Protein AF-0000000069043745 (afdb_homodimer)

Radius of gyration: 32.38 Å; Cα contacts (8 Å, |Δi|>4): 1706; chains: 2; bounding box: 102×101×86 Å

Sequence (880 aa):
MIKKFSSINFLLKVTKKYSTSKLYIPYNQTSNTYVVIEPYVDLDNCLKNRNTLKDNITLRGLNIDIDKICDSWSSFISVREEIVCLNVEKQKLAEQFKKIKKDNINEINMLKETRSKVMTRLKSLRDDISALETEVVIPSLSIPNSLHPECPLSESKILFQHYGKTKIDNTECVDHLKIGSALEYLDFINPVIVYIKDKASLCEQAIMAYFNESLEKSDFIPFCNSDLIKSVIIEGCGAEFDNADQTFILSEKNLHLVGGASLQSFCAFLAKTSVGGNKLPLKFYSTGRLYKPFIKNIGLFSAVQTNAVEVFIGTTDEQKSRDQFDEMLVTYRRLYESIGLDYRVVYSPVSKLENWESLRAQVELYSVGCRDYVAVASLSLSGDFISKRLRIYWSGKDKHNFLNIVSGKMVDTNVLLGCLLEQNVNEFTVPDCLKNYMIVMIKKFSSINFLLKVTKKYSTSKLYIPYNQTSNTYVVIEPYVDLDNCLKNRNTLKDNITLRGLNIDIDKICDSWSSFISVREEIVCLNVEKQKLAEQFKKIKKDNINEINMLKETRSKVMTRLKSLRDDISALETEVVIPSLSIPNSLHPECPLSESKILFQHYGKTKIDNTECVDHLKIGSALEYLDFINPVIVYIKDKASLCEQAIMAYFNESLEKSDFIPFCNSDLIKSVIIEGCGAEFDNADQTFILSEKNLHLVGGASLQSFCAFLAKTSVGGNKLPLKFYSTGRLYKPFIKNIGLFSAVQTNAVEVFIGTTDEQKSRDQFDEMLVTYRRLYESIGLDYRVVYSPVSKLENWESLRAQVELYSVGCRDYVAVASLSLSGDFISKRLRIYWSGKDKHNFLNIVSGKMVDTNVLLGCLLEQNVNEFTVPDCLKNYMIV

Secondary structure (DSSP, 8-state):
---------------------SS---TT---SS---------HHHHTTTHHHHHHHHHHHT----HHHHHHHHHHHHHHHHHHHHHHHHHHHHHHHHHHS-TT-HHHHHHHHHHHHHHHHHHHHHHHHHHHHIIIIIHHHTTPPPPPPTTS-SSS-EEEEEE---S--B-TT---HHHHHHHTTSEEEEETTEEEEEHHHHHHHHHHHHHHHHHHHHTTPEEEE--SEEEHHHHHHTT--TT-TTTSEEBSSSSEEE--SSSHHHHHHHHTT-EEEGGGPSEEEEEEEEEE-S--SS-SGGG-SEEEEEEEEEEESSHHHHHHHHHHHHHHHHHHHHHHT--EEEEEPPGGG--TT-SEEEEEEEEETTTTEEEEEEEEEEEETHHHHHHT-EEE-SSS-EEPEEEEEEEEEHHHHHHHHHTTBSS--PPPHHHHTTS--/---------------------SS---TT---SS---------HHHHTTTHHHHHHHHHHHT----HHHHHHHHHHHHHHHHHHHHHHHHHHHHHHHHHHS-TT-HHHHHHHHHHHHHHHHHHHHHHHHHHHHIIIIIHHHTTPPPPPPTTS-SSS-EEEEEE---S--B-TT---HHHHHHHTTSEEEEETTEEEEEHHHHHHHHHHHHHHHHHHHHTTPEEEE--SEEEHHHHHHTT--TT-TTTSEEBSSSSEEE--SSSHHHHHHHHTT-EEEGGGPSEEEEEEEEEE----SS-SGGG-SEEEEEEEEEEESSHHHHHHHHHHHHHHHHHHHHHHT--EEEEEPPGGG--TT-SEEEEEEEEETTTTEEEEEEEEEEEETHHHHHHT-EEE-SSS-EEPEEEEEEEEEHHHHHHHHHTTBSS--PPPHHHHTTS--

Organism: Acyrthosiphon pisum (NCBI:txid7029)

Structure (mmCIF, N/CA/C/O backbone):
data_AF-0000000069043745-model_v1
#
loop_
_entity.id
_entity.type
_entity.pdbx_description
1 polymer 'Aminoacyl-tRNA synthetase class II (G/ P/ S/T) domain-containing protein'
#
loop_
_atom_site.group_PDB
_atom_site.id
_atom_site.type_symbol
_atom_site.label_atom_id
_atom_site.label_alt_id
_atom_site.label_comp_id
_atom_site.label_asym_id
_atom_site.label_entity_id
_atom_site.label_seq_id
_atom_site.pdbx_PDB_ins_code
_atom_site.Cartn_x
_atom_site.Cartn_y
_atom_site.Cartn_z
_atom_site.occupancy
_atom_site.B_iso_or_equiv
_atom_site.auth_seq_id
_atom_site.auth_comp_id
_atom_site.auth_asym_id
_atom_site.auth_atom_id
_atom_site.pdbx_PDB_model_num
ATOM 1 N N . MET A 1 1 ? 51.062 26.812 -7.293 1 23.31 1 MET A N 1
ATOM 2 C CA . MET A 1 1 ? 50.438 25.5 -7.438 1 23.31 1 MET A CA 1
ATOM 3 C C . MET A 1 1 ? 48.969 25.531 -7.02 1 23.31 1 MET A C 1
ATOM 5 O O . MET A 1 1 ? 48.656 25.484 -5.828 1 23.31 1 MET A O 1
ATOM 9 N N . ILE A 1 2 ? 48.031 26.266 -7.676 1 21.2 2 ILE A N 1
ATOM 10 C CA . ILE A 1 2 ? 46.688 26.797 -7.578 1 21.2 2 ILE A CA 1
ATOM 11 C C . ILE A 1 2 ? 45.656 25.672 -7.77 1 21.2 2 ILE A C 1
ATOM 13 O O . ILE A 1 2 ? 45.562 25.094 -8.852 1 21.2 2 ILE A O 1
ATOM 17 N N . LYS A 1 3 ? 45.469 24.781 -6.75 1 26.91 3 LYS A N 1
ATOM 18 C CA . LYS A 1 3 ? 44.625 23.594 -6.707 1 26.91 3 LYS A CA 1
ATOM 19 C C . LYS A 1 3 ? 43.25 23.859 -7.312 1 26.91 3 LYS A C 1
ATOM 21 O O . LYS A 1 3 ? 42.656 24.906 -7.07 1 26.91 3 LYS A O 1
ATOM 26 N N . LYS A 1 4 ? 42.844 23.062 -8.367 1 28.44 4 LYS A N 1
ATOM 27 C CA . LYS A 1 4 ? 41.688 23 -9.234 1 28.44 4 LYS A CA 1
ATOM 28 C C . LYS A 1 4 ? 40.375 23.047 -8.43 1 28.44 4 LYS A C 1
ATOM 30 O O . LYS A 1 4 ? 40.156 22.203 -7.562 1 28.44 4 LYS A O 1
ATOM 35 N N . PHE A 1 5 ? 39.844 24.172 -8.094 1 26.2 5 PHE A N 1
ATOM 36 C CA . PHE A 1 5 ? 38.531 24.453 -7.562 1 26.2 5 PHE A CA 1
ATOM 37 C C . PHE A 1 5 ? 37.469 23.609 -8.266 1 26.2 5 PHE A C 1
ATOM 39 O O . PHE A 1 5 ? 37.188 23.828 -9.445 1 26.2 5 PHE A O 1
ATOM 46 N N . SER A 1 6 ? 37.5 22.281 -8 1 29.16 6 SER A N 1
ATOM 47 C CA . SER A 1 6 ? 36.594 21.312 -8.594 1 29.16 6 SER A CA 1
ATOM 48 C C . SER A 1 6 ? 35.156 21.828 -8.602 1 29.16 6 SER A C 1
ATOM 50 O O . SER A 1 6 ? 34.688 22.359 -7.602 1 29.16 6 SER A O 1
ATOM 52 N N . SER A 1 7 ? 34.625 22.297 -9.688 1 28.89 7 SER A N 1
ATOM 53 C CA . SER A 1 7 ? 33.312 22.75 -10.172 1 28.89 7 SER A CA 1
ATOM 54 C C . SER A 1 7 ? 32.219 21.828 -9.688 1 28.89 7 SER A C 1
ATOM 56 O O . SER A 1 7 ? 32.156 20.641 -10.039 1 28.89 7 SER A O 1
ATOM 58 N N . ILE A 1 8 ? 31.781 21.875 -8.469 1 30.72 8 ILE A N 1
ATOM 59 C CA . ILE A 1 8 ? 30.594 21.281 -7.871 1 30.72 8 ILE A CA 1
ATOM 60 C C . ILE A 1 8 ? 29.391 21.453 -8.805 1 30.72 8 ILE A C 1
ATOM 62 O O . ILE A 1 8 ? 28.938 22.578 -9.023 1 30.72 8 ILE A O 1
ATOM 66 N N . ASN A 1 9 ? 29.391 20.859 -10 1 29.14 9 ASN A N 1
ATOM 67 C CA . ASN A 1 9 ? 28.203 20.781 -10.859 1 29.14 9 ASN A CA 1
ATOM 68 C C . ASN A 1 9 ? 26.953 20.438 -10.055 1 29.14 9 ASN A C 1
ATOM 70 O O . ASN A 1 9 ? 26.812 19.297 -9.586 1 29.14 9 ASN A O 1
ATOM 74 N N . PHE A 1 10 ? 26.531 21.344 -9.25 1 31.17 10 PHE A N 1
ATOM 75 C CA . PHE A 1 10 ? 25.266 21.359 -8.516 1 31.17 10 PHE A CA 1
ATOM 76 C C . PHE A 1 10 ? 24.109 20.984 -9.43 1 31.17 10 PHE A C 1
ATOM 78 O O . PHE A 1 10 ? 23.781 21.719 -10.367 1 31.17 10 PHE A O 1
ATOM 85 N N . LEU A 1 11 ? 23.891 19.844 -9.828 1 32.78 11 LEU A N 1
ATOM 86 C CA . LEU A 1 11 ? 22.672 19.406 -10.5 1 32.78 11 LEU A CA 1
ATOM 87 C C . LEU A 1 11 ? 21.453 20.078 -9.891 1 32.78 11 LEU A C 1
ATOM 89 O O . LEU A 1 11 ? 21.109 19.812 -8.727 1 32.78 11 LEU A O 1
ATOM 93 N N . LEU A 1 12 ? 21.203 21.266 -10.25 1 29.55 12 LEU A N 1
ATOM 94 C CA . LEU A 1 12 ? 19.984 21.984 -9.914 1 29.55 12 LEU A CA 1
ATOM 95 C C . LEU A 1 12 ? 18.75 21.094 -10.117 1 29.55 12 LEU A C 1
ATOM 97 O O . LEU A 1 12 ? 18.625 20.438 -11.156 1 29.55 12 LEU A O 1
ATOM 101 N N . LYS A 1 13 ? 18.281 20.734 -9.117 1 40.53 13 LYS A N 1
ATOM 102 C CA . LYS A 1 13 ? 16.953 20.109 -9.195 1 40.53 13 LYS A CA 1
ATOM 103 C C . LYS A 1 13 ? 16.031 20.906 -10.117 1 40.53 13 LYS A C 1
ATOM 105 O O . LYS A 1 13 ? 15.859 22.109 -9.938 1 40.53 13 LYS A O 1
ATOM 110 N N . VAL A 1 14 ? 15.945 20.562 -11.414 1 34.81 14 VAL A N 1
ATOM 111 C CA . VAL A 1 14 ? 15.016 21.188 -12.352 1 34.81 14 VAL A CA 1
ATOM 112 C C . VAL A 1 14 ? 13.664 21.406 -11.664 1 34.81 14 VAL A C 1
ATOM 114 O O . VAL A 1 14 ? 12.992 20.453 -11.273 1 34.81 14 VAL A O 1
ATOM 117 N N . THR A 1 15 ? 13.539 22.5 -10.984 1 38.03 15 THR A N 1
ATOM 118 C CA . THR A 1 15 ? 12.234 22.906 -10.477 1 38.03 15 THR A CA 1
ATOM 119 C C . THR A 1 15 ? 11.273 23.188 -11.633 1 38.03 15 THR A C 1
ATOM 121 O O . THR A 1 15 ? 11.555 24.047 -12.484 1 38.03 15 THR A O 1
ATOM 124 N N . LYS A 1 16 ? 10.516 22.375 -12.094 1 40.97 16 LYS A N 1
ATOM 125 C CA . LYS A 1 16 ? 9.477 22.656 -13.086 1 40.97 16 LYS A CA 1
ATOM 126 C C . LYS A 1 16 ? 8.656 23.875 -12.688 1 40.97 16 LYS A C 1
ATOM 128 O O . LYS A 1 16 ? 8.438 24.125 -11.5 1 40.97 16 LYS A O 1
ATOM 133 N N . LYS A 1 17 ? 8.414 24.797 -13.578 1 43.44 17 LYS A N 1
ATOM 134 C CA . LYS A 1 17 ? 7.586 26 -13.609 1 43.44 17 LYS A CA 1
ATOM 135 C C . LYS A 1 17 ? 6.195 25.734 -13.047 1 43.44 17 LYS A C 1
ATOM 137 O O . LYS A 1 17 ? 5.473 24.875 -13.555 1 43.44 17 LYS A O 1
ATOM 142 N N . TYR A 1 18 ? 5.914 26 -11.844 1 49.59 18 TYR A N 1
ATOM 143 C CA . TYR A 1 18 ? 4.652 25.766 -11.148 1 49.59 18 TYR A CA 1
ATOM 144 C C . TYR A 1 18 ? 3.523 26.578 -11.781 1 49.59 18 TYR A C 1
ATOM 146 O O . TYR A 1 18 ? 3.354 27.766 -11.492 1 49.59 18 TYR A O 1
ATOM 154 N N . SER A 1 19 ? 3.256 26.438 -13.047 1 51.41 19 SER A N 1
ATOM 155 C CA . SER A 1 19 ? 2.133 27.203 -13.578 1 51.41 19 SER A CA 1
ATOM 156 C C . SER A 1 19 ? 0.818 26.781 -12.93 1 51.41 19 SER A C 1
ATOM 158 O O . SER A 1 19 ? -0.173 27.516 -12.992 1 51.41 19 SER A O 1
ATOM 160 N N . THR A 1 20 ? 0.77 25.672 -12.32 1 58.19 20 THR A N 1
ATOM 161 C CA . THR A 1 20 ? -0.515 25.281 -11.758 1 58.19 20 THR A CA 1
ATOM 162 C C . THR A 1 20 ? -0.349 24.797 -10.32 1 58.19 20 THR A C 1
ATOM 164 O O . THR A 1 20 ? 0.742 24.375 -9.922 1 58.19 20 THR A O 1
ATOM 167 N N . SER A 1 21 ? -1.198 25.266 -9.492 1 65.12 21 SER A N 1
ATOM 168 C CA . SER A 1 21 ? -1.223 24.844 -8.094 1 65.12 21 SER A CA 1
ATOM 169 C C . SER A 1 21 ? -2.5 24.078 -7.773 1 65.12 21 SER A C 1
ATOM 171 O O . SER A 1 21 ? -3.557 24.344 -8.344 1 65.12 21 SER A O 1
ATOM 173 N N . LYS A 1 22 ? -2.289 23 -7.078 1 63.22 22 LYS A N 1
ATOM 174 C CA . LYS A 1 22 ? -3.455 22.266 -6.59 1 63.22 22 LYS A CA 1
ATOM 175 C C . LYS A 1 22 ? -3.953 22.859 -5.27 1 63.22 22 LYS A C 1
ATOM 177 O O . LYS A 1 22 ? -5.086 22.594 -4.859 1 63.22 22 LYS A O 1
ATOM 182 N N . LEU A 1 23 ? -3.135 23.609 -4.691 1 61.06 23 LEU A N 1
ATOM 183 C CA . LEU A 1 23 ? -3.451 24.172 -3.385 1 61.06 23 LEU A CA 1
ATOM 184 C C . LEU A 1 23 ? -4.199 25.5 -3.529 1 61.06 23 LEU A C 1
ATOM 186 O O . LEU A 1 23 ? -4.918 25.906 -2.617 1 61.06 23 LEU A O 1
ATOM 190 N N . TYR A 1 24 ? -3.891 26.156 -4.594 1 58.88 24 TYR A N 1
ATOM 191 C CA . TYR A 1 24 ? -4.445 27.5 -4.777 1 58.88 24 TYR A CA 1
ATOM 192 C C . TYR A 1 24 ? -5.004 27.656 -6.184 1 58.88 24 TYR A C 1
ATOM 194 O O . TYR A 1 24 ? -4.312 27.391 -7.172 1 58.88 24 TYR A O 1
ATOM 202 N N . ILE A 1 25 ? -6.301 27.922 -6.156 1 54.59 25 ILE A N 1
ATOM 203 C CA . ILE A 1 25 ? -6.949 28.203 -7.43 1 54.59 25 ILE A CA 1
ATOM 204 C C . ILE A 1 25 ? -7.246 29.703 -7.535 1 54.59 25 ILE A C 1
ATOM 206 O O . ILE A 1 25 ? -8.008 30.25 -6.734 1 54.59 25 ILE A O 1
ATOM 210 N N . PRO A 1 26 ? -6.566 30.312 -8.461 1 54.28 26 PRO A N 1
ATOM 211 C CA . PRO A 1 26 ? -6.832 31.75 -8.633 1 54.28 26 PRO A CA 1
ATOM 212 C C . PRO A 1 26 ? -8.305 32.031 -8.898 1 54.28 26 PRO A C 1
ATOM 214 O O . PRO A 1 26 ? -9.055 31.156 -9.312 1 54.28 26 PRO A O 1
ATOM 217 N N . TYR A 1 27 ? -8.82 33.125 -8.5 1 51.44 27 TYR A N 1
ATOM 218 C CA . TYR A 1 27 ? -10.211 33.562 -8.508 1 51.44 27 TYR A CA 1
ATOM 219 C C . TYR A 1 27 ? -10.898 33.219 -9.82 1 51.44 27 TYR A C 1
ATOM 221 O O . TYR A 1 27 ? -12.031 32.719 -9.812 1 51.44 27 TYR A O 1
ATOM 229 N N . ASN A 1 28 ? -10.422 33.531 -10.977 1 51.16 28 ASN A N 1
ATOM 230 C CA . ASN A 1 28 ? -11.156 33.344 -12.219 1 51.16 28 ASN A CA 1
ATOM 231 C C . ASN A 1 28 ? -11.008 31.922 -12.758 1 51.16 28 ASN A C 1
ATOM 233 O O . ASN A 1 28 ? -11.562 31.594 -13.805 1 51.16 28 ASN A O 1
ATOM 237 N N . GLN A 1 29 ? -10.273 31.234 -12.164 1 51.34 29 GLN A N 1
ATOM 238 C CA . GLN A 1 29 ? -10.117 29.891 -12.711 1 51.34 29 GLN A CA 1
ATOM 239 C C . GLN A 1 29 ? -11.039 28.891 -12 1 51.34 29 GLN A C 1
ATOM 241 O O . GLN A 1 29 ? -11.078 28.859 -10.766 1 51.34 29 GLN A O 1
ATOM 246 N N . THR A 1 30 ? -12.336 28.844 -12.477 1 45.53 30 THR A N 1
ATOM 247 C CA . THR A 1 30 ? -13.273 27.844 -11.969 1 45.53 30 THR A CA 1
ATOM 248 C C . THR A 1 30 ? -12.711 26.438 -12.133 1 45.53 30 THR A C 1
ATOM 250 O O . THR A 1 30 ? -12.555 25.953 -13.258 1 45.53 30 THR A O 1
ATOM 253 N N . SER A 1 31 ? -11.648 26.203 -11.781 1 43.97 31 SER A N 1
ATOM 254 C CA . SER A 1 31 ? -11.336 24.797 -12.008 1 43.97 31 SER A CA 1
ATOM 255 C C . SER A 1 31 ? -12.336 23.891 -11.312 1 43.97 31 SER A C 1
ATOM 257 O O . SER A 1 31 ? -12.836 24.219 -10.234 1 43.97 31 SER A O 1
ATOM 259 N N . ASN A 1 32 ? -13.164 23.297 -12.133 1 43.19 32 ASN A N 1
ATOM 260 C CA . ASN A 1 32 ? -14.031 22.219 -11.672 1 43.19 32 ASN A CA 1
ATOM 261 C C . ASN A 1 32 ? -13.414 21.484 -10.484 1 43.19 32 ASN A C 1
ATOM 263 O O . ASN A 1 32 ? -13.984 20.516 -9.984 1 43.19 32 ASN A O 1
ATOM 267 N N . THR A 1 33 ? -12.148 21.516 -10.414 1 43.75 33 THR A N 1
ATOM 268 C CA . THR A 1 33 ? -11.539 20.688 -9.375 1 43.75 33 THR A CA 1
ATOM 269 C C . THR A 1 33 ? -11.469 21.453 -8.055 1 43.75 33 THR A C 1
ATOM 271 O O . THR A 1 33 ? -10.945 22.562 -8.008 1 43.75 33 THR A O 1
ATOM 274 N N . TYR A 1 34 ? -12.406 21.484 -7.273 1 40.97 34 TYR A N 1
ATOM 275 C CA . TYR A 1 34 ? -12.609 22.031 -5.938 1 40.97 34 TYR A CA 1
ATOM 276 C C . TYR A 1 34 ? -11.281 22.156 -5.195 1 40.97 34 TYR A C 1
ATOM 278 O O . TYR A 1 34 ? -10.594 21.156 -4.98 1 40.97 34 TYR A O 1
ATOM 286 N N . VAL A 1 35 ? -10.477 23.109 -5.578 1 51.16 35 VAL A N 1
ATOM 287 C CA . VAL A 1 35 ? -9.312 23.312 -4.723 1 51.16 35 VAL A CA 1
ATOM 288 C C . VAL A 1 35 ? -9.766 23.734 -3.326 1 51.16 35 VAL A C 1
ATOM 290 O O . VAL A 1 35 ? -10.375 24.797 -3.154 1 51.16 35 VAL A O 1
ATOM 293 N N . VAL A 1 36 ? -9.984 22.812 -2.422 1 57.03 36 VAL A N 1
ATOM 294 C CA . VAL A 1 36 ? -10.688 22.906 -1.144 1 57.03 36 VAL A CA 1
ATOM 295 C C . VAL A 1 36 ? -9.82 23.656 -0.134 1 57.03 36 VAL A C 1
ATOM 297 O O . VAL A 1 36 ? -10.336 24.391 0.71 1 57.03 36 VAL A O 1
ATOM 300 N N . ILE A 1 37 ? -8.352 23.766 -0.125 1 66.56 37 ILE A N 1
ATOM 301 C CA . ILE A 1 37 ? -7.613 24.344 0.992 1 66.56 37 ILE A CA 1
ATOM 302 C C . ILE A 1 37 ? -6.953 25.641 0.554 1 66.56 37 ILE A C 1
ATOM 304 O O . ILE A 1 37 ? -6.246 25.688 -0.455 1 66.56 37 ILE A O 1
ATOM 308 N N . GLU A 1 38 ? -7.297 26.906 1.068 1 71.88 38 GLU A N 1
ATOM 309 C CA . GLU A 1 38 ? -6.609 28.188 0.851 1 71.88 38 GLU A CA 1
ATOM 310 C C . GLU A 1 38 ? -5.465 28.359 1.845 1 71.88 38 GLU A C 1
ATOM 312 O O . GLU A 1 38 ? -5.699 28.594 3.033 1 71.88 38 GLU A O 1
ATOM 317 N N . PRO A 1 39 ? -4.242 28.266 1.327 1 80.44 39 PRO A N 1
ATOM 318 C CA . PRO A 1 39 ? -3.104 28.359 2.246 1 80.44 39 PRO A CA 1
ATOM 319 C C . PRO A 1 39 ? -2.977 29.75 2.881 1 80.44 39 PRO A C 1
ATOM 321 O O . PRO A 1 39 ? -3.4 30.75 2.291 1 80.44 39 PRO A O 1
ATOM 324 N N . TYR A 1 40 ? -2.516 29.781 4.094 1 78 40 TYR A N 1
ATOM 325 C CA . TYR A 1 40 ? -2.133 31.016 4.746 1 78 40 TYR A CA 1
ATOM 326 C C . TYR A 1 40 ? -0.74 31.453 4.312 1 78 40 TYR A C 1
ATOM 328 O O . TYR A 1 40 ? 0.256 30.812 4.648 1 78 40 TYR A O 1
ATOM 336 N N . VAL A 1 41 ? -0.749 32.406 3.438 1 72.12 41 VAL A N 1
ATOM 337 C CA . VAL A 1 41 ? 0.537 32.875 2.928 1 72.12 41 VAL A CA 1
ATOM 338 C C . VAL A 1 41 ? 0.965 34.125 3.676 1 72.12 41 VAL A C 1
ATOM 340 O O . VAL A 1 41 ? 0.262 35.125 3.65 1 72.12 41 VAL A O 1
ATOM 343 N N . ASP A 1 42 ? 1.939 33.969 4.559 1 73.12 42 ASP A N 1
ATOM 344 C CA . ASP A 1 42 ? 2.496 35.125 5.246 1 73.12 42 ASP A CA 1
ATOM 345 C C . ASP A 1 42 ? 3.766 35.625 4.555 1 73.12 42 ASP A C 1
ATOM 347 O O . ASP A 1 42 ? 4.871 35.438 5.07 1 73.12 42 ASP A O 1
ATOM 351 N N . LEU A 1 43 ? 3.572 36.25 3.475 1 74.62 43 LEU A N 1
ATOM 352 C CA . LEU A 1 43 ? 4.738 36.625 2.691 1 74.62 43 LEU A CA 1
ATOM 353 C C . LEU A 1 43 ? 5.453 37.812 3.336 1 74.62 43 LEU A C 1
ATOM 355 O O . LEU A 1 43 ? 6.664 37.969 3.174 1 74.62 43 LEU A O 1
ATOM 359 N N . ASP A 1 44 ? 4.668 38.594 4.074 1 74.56 44 ASP A N 1
ATOM 360 C CA . ASP A 1 44 ? 5.301 39.719 4.711 1 74.56 44 ASP A CA 1
ATOM 361 C C . ASP A 1 44 ? 6.402 39.281 5.672 1 74.56 44 ASP A C 1
ATOM 363 O O . ASP A 1 44 ? 7.5 39.844 5.66 1 74.56 44 ASP A O 1
ATOM 367 N N . ASN A 1 45 ? 6.141 38.375 6.395 1 74.19 45 ASN A N 1
ATOM 368 C CA . ASN A 1 45 ? 7.125 37.875 7.348 1 74.19 45 ASN A CA 1
ATOM 369 C C . ASN A 1 45 ? 8.234 37.094 6.648 1 74.19 45 ASN A C 1
ATOM 371 O O . ASN A 1 45 ? 9.398 37.156 7.059 1 74.19 45 ASN A O 1
ATOM 375 N N . CYS A 1 46 ? 7.875 36.469 5.617 1 76.06 46 CYS A N 1
ATOM 376 C CA . CYS A 1 46 ? 8.828 35.625 4.891 1 76.06 46 CYS A CA 1
ATOM 377 C C . CYS A 1 46 ? 9.844 36.5 4.152 1 76.06 46 CYS A C 1
ATOM 379 O O . CYS A 1 46 ? 11.016 36.125 4.035 1 76.06 46 CYS A O 1
ATOM 381 N N . LEU A 1 47 ? 9.367 37.625 3.754 1 76.38 47 LEU A N 1
ATOM 382 C CA . LEU A 1 47 ? 10.211 38.438 2.889 1 76.38 47 LEU A CA 1
ATOM 383 C C . LEU A 1 47 ? 10.977 39.469 3.701 1 76.38 47 LEU A C 1
ATOM 385 O O . LEU A 1 47 ? 11.758 40.25 3.146 1 76.38 47 LEU A O 1
ATOM 389 N N . LYS A 1 48 ? 10.719 39.469 4.996 1 75.38 48 LYS A N 1
ATOM 390 C CA . LYS A 1 48 ? 11.43 40.438 5.844 1 75.38 48 LYS A CA 1
ATOM 391 C C . LYS A 1 48 ? 12.945 40.219 5.75 1 75.38 48 LYS A C 1
ATOM 393 O O . LYS A 1 48 ? 13.703 41.188 5.711 1 75.38 48 LYS A O 1
ATOM 398 N N . ASN A 1 49 ? 13.367 39.031 5.684 1 81.69 49 ASN A N 1
ATOM 399 C CA . ASN A 1 49 ? 14.781 38.719 5.539 1 81.69 49 ASN A CA 1
ATOM 400 C C . ASN A 1 49 ? 15.094 38.125 4.16 1 81.69 49 ASN A C 1
ATOM 402 O O . ASN A 1 49 ? 15.5 36.969 4.039 1 81.69 49 ASN A O 1
ATOM 406 N N . ARG A 1 50 ? 15.07 39.031 3.238 1 86 50 ARG A N 1
ATOM 407 C CA . ARG A 1 50 ? 15.203 38.656 1.835 1 86 50 ARG A CA 1
ATOM 408 C C . ARG A 1 50 ? 16.531 37.969 1.578 1 86 50 ARG A C 1
ATOM 410 O O . ARG A 1 50 ? 16.594 36.969 0.883 1 86 50 ARG A O 1
ATOM 417 N N . ASN A 1 51 ? 17.609 38.562 2.154 1 88 51 ASN A N 1
ATOM 418 C CA . ASN A 1 51 ? 18.922 38 1.906 1 88 51 ASN A CA 1
ATOM 419 C C . ASN A 1 51 ? 19.062 36.594 2.494 1 88 51 ASN A C 1
ATOM 421 O O . ASN A 1 51 ? 19.609 35.688 1.847 1 88 51 ASN A O 1
ATOM 425 N N . THR A 1 52 ? 18.594 36.469 3.654 1 89 52 THR A N 1
ATOM 426 C CA . THR A 1 52 ? 18.641 35.156 4.293 1 89 52 THR A CA 1
ATOM 427 C C . THR A 1 52 ? 17.844 34.125 3.494 1 89 52 THR A C 1
ATOM 429 O O . THR A 1 52 ? 18.234 32.969 3.389 1 89 52 THR A O 1
ATOM 432 N N . LEU A 1 53 ? 16.766 34.594 2.996 1 90.31 53 LEU A N 1
ATOM 433 C CA . LEU A 1 53 ? 15.906 33.719 2.197 1 90.31 53 LEU A CA 1
ATOM 434 C C . LEU A 1 53 ? 16.594 33.312 0.902 1 90.31 53 LEU A C 1
ATOM 436 O O . LEU A 1 53 ? 16.516 32.156 0.486 1 90.31 53 LEU A O 1
ATOM 440 N N . LYS A 1 54 ? 17.234 34.188 0.278 1 91.19 54 LYS A N 1
ATOM 441 C CA . LYS A 1 54 ? 17.969 33.906 -0.951 1 91.19 54 LYS A CA 1
ATOM 442 C C . LYS A 1 54 ? 19.078 32.875 -0.702 1 91.19 54 LYS A C 1
ATOM 444 O O . LYS A 1 54 ? 19.266 31.953 -1.507 1 91.19 54 LYS A O 1
ATOM 449 N N . ASP A 1 55 ? 19.781 33.094 0.384 1 91.69 55 ASP A N 1
ATOM 450 C CA . ASP A 1 55 ? 20.828 32.156 0.75 1 91.69 55 ASP A CA 1
ATOM 451 C C . ASP A 1 55 ? 20.234 30.75 0.968 1 91.69 55 ASP A C 1
ATOM 453 O O . ASP A 1 55 ? 20.812 29.766 0.511 1 91.69 55 ASP A O 1
ATOM 457 N N . ASN A 1 56 ? 19.156 30.719 1.697 1 93 56 ASN A N 1
ATOM 458 C CA . ASN A 1 56 ? 18.484 29.469 1.968 1 93 56 ASN A CA 1
ATOM 459 C C . ASN A 1 56 ? 18.078 28.75 0.678 1 93 56 ASN A C 1
ATOM 461 O O . ASN A 1 56 ? 18.312 27.547 0.532 1 93 56 ASN A O 1
ATOM 465 N N . ILE A 1 57 ? 17.531 29.469 -0.256 1 91.38 57 ILE A N 1
ATOM 466 C CA . ILE A 1 57 ? 17.094 28.938 -1.536 1 91.38 57 ILE A CA 1
ATOM 467 C C . ILE A 1 57 ? 18.281 28.391 -2.314 1 91.38 57 ILE A C 1
ATOM 469 O O . ILE A 1 57 ? 18.234 27.281 -2.863 1 91.38 57 ILE A O 1
ATOM 473 N N . THR A 1 58 ? 19.328 29.094 -2.295 1 91.19 58 THR A N 1
ATOM 474 C CA . THR A 1 58 ? 20.531 28.688 -2.996 1 91.19 58 THR A CA 1
ATOM 475 C C . THR A 1 58 ? 21.141 27.453 -2.348 1 91.19 58 THR A C 1
ATOM 477 O O . THR A 1 58 ? 21.547 26.516 -3.043 1 91.19 58 THR A O 1
ATOM 480 N N . LEU A 1 59 ? 21.234 27.516 -1.092 1 92.19 59 LEU A N 1
ATOM 481 C CA . LEU A 1 59 ? 21.812 26.391 -0.352 1 92.19 59 LEU A CA 1
ATOM 482 C C . LEU A 1 59 ? 21.016 25.109 -0.576 1 92.19 59 LEU A C 1
ATOM 484 O O . LEU A 1 59 ? 21.594 24.016 -0.59 1 92.19 59 LEU A O 1
ATOM 488 N N . ARG A 1 60 ? 19.719 25.203 -0.767 1 91.81 60 ARG A N 1
ATOM 489 C CA . ARG A 1 60 ? 18.859 24.047 -0.995 1 91.81 60 ARG A CA 1
ATOM 490 C C . ARG A 1 60 ? 18.906 23.609 -2.457 1 91.81 60 ARG A C 1
ATOM 492 O O . ARG A 1 60 ? 18.391 22.547 -2.809 1 91.81 60 ARG A O 1
ATOM 499 N N . GLY A 1 61 ? 19.453 24.469 -3.18 1 87.75 61 GLY A N 1
ATOM 500 C CA . GLY A 1 61 ? 19.531 24.172 -4.598 1 87.75 61 GLY A CA 1
ATOM 501 C C . GLY A 1 61 ? 18.25 24.469 -5.352 1 87.75 61 GLY A C 1
ATOM 502 O O . GLY A 1 61 ? 17.922 23.797 -6.332 1 87.75 61 GLY A O 1
ATOM 503 N N . LEU A 1 62 ? 17.438 25.375 -4.902 1 86.56 62 LEU A N 1
ATOM 504 C CA . LEU A 1 62 ? 16.172 25.719 -5.531 1 86.56 62 LEU A CA 1
ATOM 505 C C . LEU A 1 62 ? 16.344 26.922 -6.453 1 86.56 62 LEU A C 1
ATOM 507 O O . LEU A 1 62 ? 17.328 27.672 -6.336 1 86.56 62 LEU A O 1
ATOM 511 N N . ASN A 1 63 ? 15.469 26.969 -7.418 1 84.94 63 ASN A N 1
ATOM 512 C CA . ASN A 1 63 ? 15.453 28.094 -8.352 1 84.94 63 ASN A CA 1
ATOM 513 C C . ASN A 1 63 ? 14.172 28.906 -8.242 1 84.94 63 ASN A C 1
ATOM 515 O O . ASN A 1 63 ? 13.234 28.719 -9.016 1 84.94 63 ASN A O 1
ATOM 519 N N . ILE A 1 64 ? 14.195 29.766 -7.316 1 85.75 64 ILE A N 1
ATOM 520 C CA . ILE A 1 64 ? 13.047 30.625 -7.082 1 85.75 64 ILE A CA 1
ATOM 521 C C . ILE A 1 64 ? 13.477 32.094 -7.184 1 85.75 64 ILE A C 1
ATOM 523 O O . ILE A 1 64 ? 14.461 32.5 -6.562 1 85.75 64 ILE A O 1
ATOM 527 N N . ASP A 1 65 ? 12.781 32.812 -7.965 1 85.94 65 ASP A N 1
ATOM 528 C CA . ASP A 1 65 ? 13.07 34.25 -8.133 1 85.94 65 ASP A CA 1
ATOM 529 C C . ASP A 1 65 ? 12.359 35.062 -7.07 1 85.94 65 ASP A C 1
ATOM 531 O O . ASP A 1 65 ? 11.266 35.594 -7.312 1 85.94 65 ASP A O 1
ATOM 535 N N . ILE A 1 66 ? 13.047 35.344 -6.035 1 86.69 66 ILE A N 1
ATOM 536 C CA . ILE A 1 66 ? 12.469 36.031 -4.883 1 86.69 66 ILE A CA 1
ATOM 537 C C . ILE A 1 66 ? 12.219 37.5 -5.227 1 86.69 66 ILE A C 1
ATOM 539 O O . ILE A 1 66 ? 11.234 38.094 -4.773 1 86.69 66 ILE A O 1
ATOM 543 N N . ASP A 1 67 ? 13.047 38.031 -5.992 1 86.38 67 ASP A N 1
ATOM 544 C CA . ASP A 1 67 ? 12.898 39.438 -6.363 1 86.38 67 ASP A CA 1
ATOM 545 C C . ASP A 1 67 ? 11.609 39.656 -7.145 1 86.38 67 ASP A C 1
ATOM 547 O O . ASP A 1 67 ? 10.875 40.625 -6.883 1 86.38 67 ASP A O 1
ATOM 551 N N . LYS A 1 68 ? 11.445 38.844 -7.973 1 84.81 68 LYS A N 1
ATOM 552 C CA . LYS A 1 68 ? 10.219 38.938 -8.758 1 84.81 68 LYS A CA 1
ATOM 553 C C . LYS A 1 68 ? 8.984 38.781 -7.863 1 84.81 68 LYS A C 1
ATOM 555 O O . LYS A 1 68 ? 8 39.5 -8.039 1 84.81 68 LYS A O 1
ATOM 560 N N . ILE A 1 69 ? 9.062 37.906 -6.957 1 85.75 69 ILE A N 1
ATOM 561 C CA . ILE A 1 69 ? 7.949 37.656 -6.047 1 85.75 69 ILE A CA 1
ATOM 562 C C . ILE A 1 69 ? 7.723 38.875 -5.168 1 85.75 69 ILE A C 1
ATOM 564 O O . ILE A 1 69 ? 6.586 39.312 -4.98 1 85.75 69 ILE A O 1
ATOM 568 N N . CYS A 1 70 ? 8.773 39.438 -4.684 1 82.62 70 CYS A N 1
ATOM 569 C CA . CYS A 1 70 ? 8.68 40.594 -3.805 1 82.62 70 CYS A CA 1
ATOM 570 C C . CYS A 1 70 ? 8.062 41.781 -4.531 1 82.62 70 CYS A C 1
ATOM 572 O O . CYS A 1 70 ? 7.211 42.5 -3.971 1 82.62 70 CYS A O 1
ATOM 574 N N . ASP A 1 71 ? 8.461 41.969 -5.723 1 82 71 ASP A N 1
ATOM 575 C CA . ASP A 1 71 ? 7.965 43.094 -6.508 1 82 71 ASP A CA 1
ATOM 576 C C . ASP A 1 71 ? 6.469 42.938 -6.793 1 82 71 ASP A C 1
ATOM 578 O O . ASP A 1 71 ? 5.719 43.906 -6.715 1 82 71 ASP A O 1
ATOM 582 N N . SER A 1 72 ? 6.16 41.75 -7.062 1 83.94 72 SER A N 1
ATOM 583 C CA . SER A 1 72 ? 4.77 41.5 -7.41 1 83.94 72 SER A CA 1
ATOM 584 C C . SER A 1 72 ? 3.895 41.406 -6.16 1 83.94 72 SER A C 1
ATOM 586 O O . SER A 1 72 ? 2.676 41.594 -6.238 1 83.94 72 SER A O 1
ATOM 588 N N . TRP A 1 73 ? 4.516 41.188 -5.059 1 82.06 73 TRP A N 1
ATOM 589 C CA . TRP A 1 73 ? 3.775 41.062 -3.811 1 82.06 73 TRP A CA 1
ATOM 590 C C . TRP A 1 73 ? 3.164 42.375 -3.389 1 82.06 73 TRP A C 1
ATOM 592 O O . TRP A 1 73 ? 2.012 42.438 -2.951 1 82.06 73 TRP A O 1
ATOM 602 N N . SER A 1 74 ? 3.904 43.406 -3.531 1 80.75 74 SER A N 1
ATOM 603 C CA . SER A 1 74 ? 3.402 44.75 -3.186 1 80.75 74 SER A CA 1
ATOM 604 C C . SER A 1 74 ? 2.168 45.094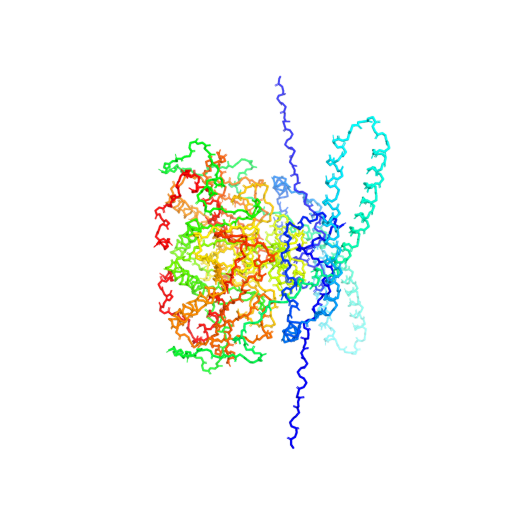 -4.008 1 80.75 74 SER A C 1
ATOM 606 O O . SER A 1 74 ? 1.196 45.625 -3.475 1 80.75 74 SER A O 1
ATOM 608 N N . SER A 1 75 ? 2.309 44.719 -5.227 1 84.56 75 SER A N 1
ATOM 609 C CA . SER A 1 75 ? 1.171 44.969 -6.105 1 84.56 75 SER A CA 1
ATOM 610 C C . SER A 1 75 ? -0.035 44.125 -5.703 1 84.56 75 SER A C 1
ATOM 612 O O . SER A 1 75 ? -1.169 44.625 -5.723 1 84.56 75 SER A O 1
ATOM 614 N N . PHE A 1 76 ? 0.251 42.938 -5.371 1 85.19 76 PHE A N 1
ATOM 615 C CA . PHE A 1 76 ? -0.812 42.031 -4.965 1 85.19 76 PHE A CA 1
ATOM 616 C C . PHE A 1 76 ? -1.525 42.531 -3.723 1 85.19 76 PHE A C 1
ATOM 618 O O . PHE A 1 76 ? -2.756 42.562 -3.676 1 85.19 76 PHE A O 1
ATOM 625 N N . ILE A 1 77 ? -0.782 42.969 -2.791 1 81.81 77 ILE A N 1
ATOM 626 C CA . ILE A 1 77 ? -1.355 43.469 -1.541 1 81.81 77 ILE A CA 1
ATOM 627 C C . ILE A 1 77 ? -2.191 44.719 -1.808 1 81.81 77 ILE A C 1
ATOM 629 O O . ILE A 1 77 ? -3.268 44.875 -1.229 1 81.81 77 ILE A O 1
ATOM 633 N N . SER A 1 78 ? -1.7 45.5 -2.619 1 86.81 78 SER A N 1
ATOM 634 C CA . SER A 1 78 ? -2.408 46.75 -2.947 1 86.81 78 SER A CA 1
ATOM 635 C C . SER A 1 78 ? -3.756 46.438 -3.598 1 86.81 78 SER A C 1
ATOM 637 O O . SER A 1 78 ? -4.773 47.062 -3.232 1 86.81 78 SER A O 1
ATOM 639 N N . VAL A 1 79 ? -3.637 45.531 -4.527 1 87.69 79 VAL A N 1
ATOM 640 C CA . VAL A 1 79 ? -4.863 45.156 -5.23 1 87.69 79 VAL A CA 1
ATOM 641 C C . VAL A 1 79 ? -5.836 44.5 -4.266 1 87.69 79 VAL A C 1
ATOM 643 O O . VAL A 1 79 ? -7.039 44.75 -4.301 1 87.69 79 VAL A O 1
ATOM 646 N N . ARG A 1 80 ? -5.355 43.656 -3.477 1 82.88 80 ARG A N 1
ATOM 647 C CA . ARG A 1 80 ? -6.184 42.969 -2.5 1 82.88 80 ARG A CA 1
ATOM 648 C C . ARG A 1 80 ? -6.832 43.938 -1.527 1 82.88 80 ARG A C 1
ATOM 650 O O . ARG A 1 80 ? -8.016 43.812 -1.211 1 82.88 80 ARG A O 1
ATOM 657 N N . GLU A 1 81 ? -6.102 44.875 -1.054 1 86.62 81 GLU A N 1
ATOM 658 C CA . GLU A 1 81 ? -6.629 45.906 -0.146 1 86.62 81 GLU A CA 1
ATOM 659 C C . GLU A 1 81 ? -7.699 46.75 -0.827 1 86.62 81 GLU A C 1
ATOM 661 O O . GLU A 1 81 ? -8.703 47.125 -0.206 1 86.62 81 GLU A O 1
ATOM 666 N N . GLU A 1 82 ? -7.406 47.031 -2.031 1 90.25 82 GLU A N 1
ATOM 667 C CA . GLU A 1 82 ? -8.398 47.781 -2.775 1 90.25 82 GLU A CA 1
ATOM 668 C C . GLU A 1 82 ? -9.703 47.031 -2.928 1 90.25 82 GLU A C 1
ATOM 670 O O . GLU A 1 82 ? -10.789 47.594 -2.838 1 90.25 82 GLU A O 1
ATOM 675 N N . ILE A 1 83 ? -9.547 45.781 -3.15 1 88.12 83 ILE A N 1
ATOM 676 C CA . ILE A 1 83 ? -10.727 44.938 -3.285 1 88.12 83 ILE A CA 1
ATOM 677 C C . ILE A 1 83 ? -11.5 44.938 -1.967 1 88.12 83 ILE A C 1
ATOM 679 O O . ILE A 1 83 ? -12.727 45.031 -1.955 1 88.12 83 ILE A O 1
ATOM 683 N N . VAL A 1 84 ? -10.82 44.781 -0.895 1 85.81 84 VAL A N 1
ATOM 684 C CA . VAL A 1 84 ? -11.461 44.781 0.418 1 85.81 84 VAL A CA 1
ATOM 685 C C . VAL A 1 84 ? -12.18 46.094 0.664 1 85.81 84 VAL A C 1
ATOM 687 O O . VAL A 1 84 ? -13.32 46.125 1.126 1 85.81 84 VAL A O 1
ATOM 690 N N . CYS A 1 85 ? -11.555 47.156 0.297 1 90.81 85 CYS A N 1
ATOM 691 C CA . CYS A 1 85 ? -12.125 48.5 0.488 1 90.81 85 CYS A CA 1
ATOM 692 C C . CYS A 1 85 ? -13.375 48.688 -0.363 1 90.81 85 CYS A C 1
ATOM 694 O O . CYS A 1 85 ? -14.383 49.219 0.113 1 90.81 85 CYS A O 1
ATOM 696 N N . LEU A 1 86 ? -13.227 48.188 -1.528 1 91.19 86 LEU A N 1
ATOM 697 C CA . LEU A 1 86 ? -14.352 48.344 -2.439 1 91.19 86 LEU A CA 1
ATOM 698 C C . LEU A 1 86 ? -15.531 47.469 -1.999 1 91.19 86 LEU A C 1
ATOM 700 O O . LEU A 1 86 ? -16.688 47.875 -2.176 1 91.19 86 LEU A O 1
ATOM 704 N N . ASN A 1 87 ? -15.25 46.375 -1.437 1 89.12 87 ASN A N 1
ATOM 705 C CA . ASN A 1 87 ? -16.312 45.531 -0.925 1 89.12 87 ASN A CA 1
ATOM 706 C C . ASN A 1 87 ? -17.016 46.156 0.274 1 89.12 87 ASN A C 1
ATOM 708 O O . ASN A 1 87 ? -18.234 46.062 0.416 1 89.12 87 ASN A O 1
ATOM 712 N N . VAL A 1 88 ? -16.312 46.812 1.095 1 90.31 88 VAL A N 1
ATOM 713 C CA . VAL A 1 88 ? -16.875 47.531 2.213 1 90.31 88 VAL A CA 1
ATOM 714 C C . VAL A 1 88 ? -17.75 48.688 1.688 1 90.31 88 VAL A C 1
ATOM 716 O O . VAL A 1 88 ? -18.844 48.938 2.203 1 90.31 88 VAL A O 1
ATOM 719 N N . GLU A 1 89 ? -17.25 49.375 0.692 1 91.44 89 GLU A N 1
ATOM 720 C CA . GLU A 1 89 ? -18 50.469 0.073 1 91.44 89 GLU A CA 1
ATOM 721 C C . GLU A 1 89 ? -19.297 49.938 -0.554 1 91.44 89 GLU A C 1
ATOM 723 O O . GLU A 1 89 ? -20.344 50.594 -0.462 1 91.44 89 GLU A O 1
ATOM 728 N N . LYS A 1 90 ? -19.172 48.844 -1.199 1 91.12 90 LYS A N 1
ATOM 729 C CA . LYS A 1 90 ? -20.328 48.219 -1.809 1 91.12 90 LYS A CA 1
ATOM 730 C C . LYS A 1 90 ? -21.406 47.906 -0.761 1 91.12 90 LYS A C 1
ATOM 732 O O . LYS A 1 90 ? -22.594 48.125 -0.995 1 91.12 90 LYS A O 1
ATOM 737 N N . GLN A 1 91 ? -20.953 47.469 0.349 1 90.5 91 GLN A N 1
ATOM 738 C CA . GLN A 1 91 ? -21.875 47.156 1.432 1 90.5 91 GLN A CA 1
ATOM 739 C C . GLN A 1 91 ? -22.516 48.406 1.997 1 90.5 91 GLN A C 1
ATOM 741 O O . GLN A 1 91 ? -23.703 48.438 2.307 1 90.5 91 GLN A O 1
ATOM 746 N N . LYS A 1 92 ? -21.75 49.438 2.154 1 91.81 92 LYS A N 1
ATOM 747 C CA . LYS A 1 92 ? -22.266 50.719 2.629 1 91.81 92 LYS A CA 1
ATOM 748 C C . LYS A 1 92 ? -23.312 51.281 1.67 1 91.81 92 LYS A C 1
ATOM 750 O O . LYS A 1 92 ? -24.328 51.781 2.104 1 91.81 92 LYS A O 1
ATOM 755 N N . LEU A 1 93 ? -23.016 51.188 0.386 1 91.81 93 LEU A N 1
ATOM 756 C CA . LEU A 1 93 ? -23.938 51.656 -0.629 1 91.81 93 LEU A CA 1
ATOM 757 C C . LEU A 1 93 ? -25.25 50.875 -0.57 1 91.81 93 LEU A C 1
ATOM 759 O O . LEU A 1 93 ? -26.328 51.469 -0.714 1 91.81 93 LEU A O 1
ATOM 763 N N . ALA A 1 94 ? -25.141 49.594 -0.409 1 89.44 94 ALA A N 1
ATOM 764 C CA . ALA A 1 94 ? -26.328 48.781 -0.304 1 89.44 94 ALA A CA 1
ATOM 765 C C . ALA A 1 94 ? -27.188 49.156 0.893 1 89.44 94 ALA A C 1
ATOM 767 O O . ALA A 1 94 ? -28.422 49.219 0.8 1 89.44 94 ALA A O 1
ATOM 768 N N . GLU A 1 95 ? -26.531 49.562 1.977 1 90.94 95 GLU A N 1
ATOM 769 C CA . GLU A 1 95 ? -27.234 50.031 3.168 1 90.94 95 GLU A CA 1
ATOM 770 C C . GLU A 1 95 ? -27.891 51.375 2.941 1 90.94 95 GLU A C 1
ATOM 772 O O . GLU A 1 95 ? -28.984 51.656 3.426 1 90.94 95 GLU A O 1
ATOM 777 N N . GLN A 1 96 ? -27.234 52.25 2.217 1 90.31 96 GLN A N 1
ATOM 778 C CA . GLN A 1 96 ? -27.766 53.562 1.914 1 90.31 96 GLN A CA 1
ATOM 779 C C . GLN A 1 96 ? -28.984 53.469 1.01 1 90.31 96 GLN A C 1
ATOM 781 O O . GLN A 1 96 ? -29.953 54.219 1.187 1 90.31 96 GLN A O 1
ATOM 786 N N . PHE A 1 97 ? -28.953 52.531 0.095 1 88.31 97 PHE A N 1
ATOM 787 C CA . PHE A 1 97 ? -30.078 52.312 -0.802 1 88.31 97 PHE A CA 1
ATOM 788 C C . PHE A 1 97 ? -31.312 51.906 -0.021 1 88.31 97 PHE A C 1
ATOM 790 O O . PHE A 1 97 ? -32.438 52.281 -0.365 1 88.31 97 PHE A O 1
ATOM 797 N N . LYS A 1 98 ? -31.078 51.156 0.998 1 86.88 98 LYS A N 1
ATOM 798 C CA . LYS A 1 98 ? -32.188 50.688 1.803 1 86.88 98 LYS A CA 1
ATOM 799 C C . LYS A 1 98 ? -32.812 51.812 2.623 1 86.88 98 LYS A C 1
ATOM 801 O O . LYS A 1 98 ? -34 51.781 2.91 1 86.88 98 LYS A O 1
ATOM 806 N N . LYS A 1 99 ? -32 52.781 2.938 1 86.94 99 LYS A N 1
ATOM 807 C CA . LYS A 1 99 ? -32.438 53.844 3.844 1 86.94 99 LYS A CA 1
ATOM 808 C C . LYS A 1 99 ? -33.031 55 3.07 1 86.94 99 LYS A C 1
ATOM 810 O O . LYS A 1 99 ? -33.75 55.844 3.637 1 86.94 99 LYS A O 1
ATOM 815 N N . ILE A 1 100 ? -32.688 55.156 1.841 1 83.38 100 ILE A N 1
ATOM 816 C CA . ILE A 1 100 ? -33.094 56.344 1.08 1 83.38 100 ILE A CA 1
ATOM 817 C C . ILE A 1 100 ? -34.562 56.25 0.732 1 83.38 100 ILE A C 1
ATOM 819 O O . ILE A 1 100 ? -35.094 55.188 0.393 1 83.38 100 ILE A O 1
ATOM 823 N N . LYS A 1 101 ? -35.219 57.344 0.981 1 78.38 101 LYS A N 1
ATOM 824 C CA . LYS A 1 101 ? -36.625 57.469 0.598 1 78.38 101 LYS A CA 1
ATOM 825 C C . LYS A 1 101 ? -36.781 57.469 -0.919 1 78.38 101 LYS A C 1
ATOM 827 O O . LYS A 1 101 ? -36 58.094 -1.633 1 78.38 101 LYS A O 1
ATOM 832 N N . LYS A 1 102 ? -37.531 56.656 -1.382 1 74 102 LYS A N 1
ATOM 833 C CA . LYS A 1 102 ? -37.812 56.375 -2.791 1 74 102 LYS A CA 1
ATOM 834 C C . LYS A 1 102 ? -38.062 57.688 -3.566 1 74 102 LYS A C 1
ATOM 836 O O . LYS A 1 102 ? -37.844 57.719 -4.781 1 74 102 LYS A O 1
ATOM 841 N N . ASP A 1 103 ? -38.562 58.844 -2.848 1 81.5 103 ASP A N 1
ATOM 842 C CA . ASP A 1 103 ? -38.969 60.094 -3.502 1 81.5 103 ASP A CA 1
ATOM 843 C C . ASP A 1 103 ? -37.75 60.969 -3.846 1 81.5 103 ASP A C 1
ATOM 845 O O . ASP A 1 103 ? -37.844 61.906 -4.609 1 81.5 103 ASP A O 1
ATOM 849 N N . ASN A 1 104 ? -36.625 60.688 -3.287 1 82.56 104 ASN A N 1
ATOM 850 C CA . ASN A 1 104 ? -35.406 61.438 -3.584 1 82.56 104 ASN A CA 1
ATOM 851 C C . ASN A 1 104 ? -34.688 60.875 -4.785 1 82.56 104 ASN A C 1
ATOM 853 O O . ASN A 1 104 ? -33.656 60.219 -4.629 1 82.56 104 ASN A O 1
ATOM 857 N N . ILE A 1 105 ? -35.125 61.125 -5.957 1 84.25 105 ILE A N 1
ATOM 858 C CA . ILE A 1 105 ? -34.688 60.531 -7.227 1 84.25 105 ILE A CA 1
ATOM 859 C C . ILE A 1 105 ? -33.219 60.906 -7.496 1 84.25 105 ILE A C 1
ATOM 861 O O . ILE A 1 105 ? -32.438 60.094 -7.996 1 84.25 105 ILE A O 1
ATOM 865 N N . ASN A 1 106 ? -32.875 62.156 -7.121 1 86.31 106 ASN A N 1
ATOM 866 C CA . ASN A 1 106 ? -31.531 62.625 -7.379 1 86.31 106 ASN A CA 1
ATOM 867 C C . ASN A 1 106 ? -30.516 61.844 -6.551 1 86.31 106 ASN A C 1
ATOM 869 O O . ASN A 1 106 ? -29.453 61.438 -7.066 1 86.31 106 ASN A O 1
ATOM 873 N N . GLU A 1 107 ? -30.828 61.594 -5.285 1 86.88 107 GLU A N 1
ATOM 874 C CA . GLU A 1 107 ? -29.938 60.844 -4.406 1 86.88 107 GLU A CA 1
ATOM 875 C C . GLU A 1 107 ? -29.828 59.406 -4.84 1 86.88 107 GLU A C 1
ATOM 877 O O . GLU A 1 107 ? -28.75 58.781 -4.762 1 86.88 107 GLU A O 1
ATOM 882 N N . ILE A 1 108 ? -30.844 58.906 -5.328 1 89.31 108 ILE A N 1
ATOM 883 C CA . ILE A 1 108 ? -30.875 57.5 -5.793 1 89.31 108 ILE A CA 1
ATOM 884 C C . ILE A 1 108 ? -30 57.375 -7.035 1 89.31 108 ILE A C 1
ATOM 886 O O . ILE A 1 108 ? -29.25 56.406 -7.164 1 89.31 108 ILE A O 1
ATOM 890 N N . ASN A 1 109 ? -30.125 58.375 -7.863 1 88.06 109 ASN A N 1
ATOM 891 C CA . ASN A 1 109 ? -29.328 58.344 -9.086 1 88.06 109 ASN A CA 1
ATOM 892 C C . ASN A 1 109 ? -27.828 58.438 -8.781 1 88.06 109 ASN A C 1
ATOM 894 O O . ASN A 1 109 ? -27.016 57.812 -9.422 1 88.06 109 ASN A O 1
ATOM 898 N N . MET A 1 110 ? -27.531 59.25 -7.805 1 89.88 110 MET A N 1
ATOM 899 C CA . MET A 1 110 ? -26.141 59.406 -7.398 1 89.88 110 MET A CA 1
ATOM 900 C C . MET A 1 110 ? -25.594 58.125 -6.801 1 89.88 110 MET A C 1
ATOM 902 O O . MET A 1 110 ? -24.453 57.719 -7.078 1 89.88 110 MET A O 1
ATOM 906 N N . LEU A 1 111 ? -26.375 57.438 -6.016 1 91 111 LEU A N 1
ATOM 907 C CA . LEU A 1 111 ? -25.969 56.188 -5.398 1 91 111 LEU A CA 1
ATOM 908 C C . LEU A 1 111 ? -25.812 55.094 -6.449 1 91 111 LEU A C 1
ATOM 910 O O . LEU A 1 111 ? -24.906 54.25 -6.344 1 91 111 LEU A O 1
ATOM 914 N N . LYS A 1 112 ? -26.641 55.156 -7.418 1 90.75 112 LYS A N 1
ATOM 915 C CA . LYS A 1 112 ? -26.562 54.188 -8.508 1 90.75 112 LYS A CA 1
ATOM 916 C C . LYS A 1 112 ? -25.281 54.375 -9.32 1 90.75 112 LYS A C 1
ATOM 918 O O . LYS A 1 112 ? -24.656 53.406 -9.734 1 90.75 112 LYS A O 1
ATOM 923 N N . GLU A 1 113 ? -25.031 55.562 -9.492 1 91.56 113 GLU A N 1
ATOM 924 C CA . GLU A 1 113 ? -23.812 55.875 -10.242 1 91.56 113 GLU A CA 1
ATOM 925 C C . GLU A 1 113 ? -22.562 55.469 -9.469 1 91.56 113 GLU A C 1
ATOM 927 O O . GLU A 1 113 ? -21.625 54.906 -10.055 1 91.56 113 GLU A O 1
ATOM 932 N N . THR A 1 114 ? -22.578 55.75 -8.195 1 91.62 114 THR A N 1
ATOM 933 C CA . THR A 1 114 ? -21.453 55.344 -7.355 1 91.62 114 THR A CA 1
ATOM 934 C C . THR A 1 114 ? -21.312 53.812 -7.32 1 91.62 114 THR A C 1
ATOM 936 O O . THR A 1 114 ? -20.203 53.281 -7.387 1 91.62 114 THR A O 1
ATOM 939 N N . ARG A 1 115 ? -22.391 53.125 -7.211 1 90.88 115 ARG A N 1
ATOM 940 C CA . ARG A 1 115 ? -22.391 51.688 -7.199 1 90.88 115 ARG A CA 1
ATOM 941 C C . ARG A 1 115 ? -21.844 51.125 -8.508 1 90.88 115 ARG A C 1
ATOM 943 O O . ARG A 1 115 ? -21.078 50.156 -8.508 1 90.88 115 ARG A O 1
ATOM 950 N N . SER A 1 116 ? -22.281 51.781 -9.531 1 92.69 116 SER A N 1
ATOM 951 C CA . SER A 1 116 ? -21.812 51.344 -10.844 1 92.69 116 SER A CA 1
ATOM 952 C C . SER A 1 116 ? -20.297 51.5 -10.961 1 92.69 116 SER A C 1
ATOM 954 O O . SER A 1 116 ? -19.625 50.625 -11.531 1 92.69 116 SER A O 1
ATOM 956 N N . LYS A 1 117 ? -19.781 52.531 -10.461 1 93 117 LYS A N 1
ATOM 957 C CA . LYS A 1 117 ? -18.344 52.781 -10.477 1 93 117 LYS A CA 1
ATOM 958 C C . LYS A 1 117 ? -17.594 51.75 -9.633 1 93 117 LYS A C 1
ATOM 960 O O . LYS A 1 117 ? -16.562 51.25 -10.047 1 93 117 LYS A O 1
ATOM 965 N N . VAL A 1 118 ? -18.125 51.438 -8.508 1 93.44 118 VAL A N 1
ATOM 966 C CA . VAL A 1 118 ? -17.516 50.469 -7.602 1 93.44 118 VAL A CA 1
ATOM 967 C C . VAL A 1 118 ? -17.531 49.094 -8.25 1 93.44 118 VAL A C 1
ATOM 969 O O . VAL A 1 118 ? -16.531 48.375 -8.211 1 93.44 118 VAL A O 1
ATOM 972 N N . MET A 1 119 ? -18.625 48.812 -8.922 1 92.06 119 MET A N 1
ATOM 973 C CA . MET A 1 119 ? -18.766 47.5 -9.547 1 92.06 119 MET A CA 1
ATOM 974 C C . MET A 1 119 ? -17.812 47.375 -10.727 1 92.06 119 MET A C 1
ATOM 976 O O . MET A 1 119 ? -17.219 46.312 -10.93 1 92.06 119 MET A O 1
ATOM 980 N N . THR A 1 120 ? -17.703 48.375 -11.43 1 92.06 120 THR A N 1
ATOM 981 C CA . THR A 1 120 ? -16.797 48.375 -12.57 1 92.06 120 THR A CA 1
ATOM 982 C C . THR A 1 120 ? -15.352 48.219 -12.109 1 92.06 120 THR A C 1
ATOM 984 O O . THR A 1 120 ? -14.586 47.469 -12.703 1 92.06 120 THR A O 1
ATOM 987 N N . ARG A 1 121 ? -15.016 48.906 -11.102 1 92.12 121 ARG A N 1
ATOM 988 C CA . ARG A 1 121 ? -13.664 48.812 -10.57 1 92.12 121 ARG A CA 1
ATOM 989 C C . ARG A 1 121 ? -13.383 47.438 -9.969 1 92.12 121 ARG A C 1
ATOM 991 O O . ARG A 1 121 ? -12.289 46.906 -10.148 1 92.12 121 ARG A O 1
ATOM 998 N N . LEU A 1 122 ? -14.297 46.969 -9.312 1 90.31 122 LEU A N 1
ATOM 999 C CA . LEU A 1 122 ? -14.164 45.625 -8.727 1 90.31 122 LEU A CA 1
ATOM 1000 C C . LEU A 1 122 ? -13.953 44.562 -9.805 1 90.31 122 LEU A C 1
ATOM 1002 O O . LEU A 1 122 ? -13.148 43.656 -9.633 1 90.31 122 LEU A O 1
ATOM 1006 N N . LYS A 1 123 ? -14.664 44.688 -10.828 1 87.56 123 LYS A N 1
ATOM 1007 C CA . LYS A 1 123 ? -14.516 43.719 -11.93 1 87.56 123 LYS A CA 1
ATOM 1008 C C . LYS A 1 123 ? -13.109 43.812 -12.523 1 87.56 123 LYS A C 1
ATOM 1010 O O . LYS A 1 123 ? -12.5 42.781 -12.805 1 87.56 123 LYS A O 1
ATOM 1015 N N . SER A 1 124 ? -12.664 44.969 -12.664 1 89.12 124 SER A N 1
ATOM 1016 C CA . SER A 1 124 ? -11.32 45.156 -13.195 1 89.12 124 SER A CA 1
ATOM 1017 C C . SER A 1 124 ? -10.266 44.594 -12.258 1 89.12 124 SER A C 1
ATOM 1019 O O . SER A 1 124 ? -9.297 44 -12.695 1 89.12 124 SER A O 1
ATOM 1021 N N . LEU A 1 125 ? -10.453 44.781 -11.031 1 88.62 125 LEU A N 1
ATOM 1022 C CA . LEU A 1 125 ? -9.492 44.312 -10.031 1 88.62 125 LEU A CA 1
ATOM 1023 C C . LEU A 1 125 ? -9.508 42.812 -9.93 1 88.62 125 LEU A C 1
ATOM 1025 O O . LEU A 1 125 ? -8.477 42.188 -9.633 1 88.62 125 LEU A O 1
ATOM 1029 N N . ARG A 1 126 ? -10.594 42.219 -10.203 1 80.19 126 ARG A N 1
ATOM 1030 C CA . ARG A 1 126 ? -10.695 40.75 -10.148 1 80.19 126 ARG A CA 1
ATOM 1031 C C . ARG A 1 126 ? -9.844 40.094 -11.234 1 80.19 126 ARG A C 1
ATOM 1033 O O . ARG A 1 126 ? -9.203 39.062 -10.992 1 80.19 126 ARG A O 1
ATOM 1040 N N . ASP A 1 127 ? -9.891 40.688 -12.305 1 81.25 127 ASP A N 1
ATOM 1041 C CA . ASP A 1 127 ? -9.039 40.188 -13.383 1 81.25 127 ASP A CA 1
ATOM 1042 C C . ASP A 1 127 ? -7.559 40.406 -13.047 1 81.25 127 ASP A C 1
ATOM 1044 O O . ASP A 1 127 ? -6.738 39.5 -13.297 1 81.25 127 ASP A O 1
ATOM 1048 N N . ASP A 1 128 ? -7.328 41.469 -12.492 1 83.06 128 ASP A N 1
ATOM 1049 C CA . ASP A 1 128 ? -5.949 41.781 -12.133 1 83.06 128 ASP A CA 1
ATOM 1050 C C . ASP A 1 128 ? -5.441 40.844 -11.039 1 83.06 128 ASP A C 1
ATOM 1052 O O . ASP A 1 128 ? -4.305 40.375 -11.094 1 83.06 128 ASP A O 1
ATOM 1056 N N . ILE A 1 129 ? -6.281 40.594 -10.164 1 81.25 129 ILE A N 1
ATOM 1057 C CA . ILE A 1 129 ? -5.844 39.812 -9.016 1 81.25 129 ILE A CA 1
ATOM 1058 C C . ILE A 1 129 ? -5.578 38.375 -9.43 1 81.25 129 ILE A C 1
ATOM 1060 O O . ILE A 1 129 ? -4.672 37.719 -8.906 1 81.25 129 ILE A O 1
ATOM 1064 N N . SER A 1 130 ? -6.324 37.906 -10.289 1 78.69 130 SER A N 1
ATOM 1065 C CA . SER A 1 130 ? -6.113 36.562 -10.789 1 78.69 130 SER A CA 1
ATOM 1066 C C . SER A 1 130 ? -4.73 36.406 -11.406 1 78.69 130 SER A C 1
ATOM 1068 O O . SER A 1 130 ? -4.047 35.406 -11.172 1 78.69 130 SER A O 1
ATOM 1070 N N . ALA A 1 131 ? -4.41 37.344 -12.156 1 80.62 131 ALA A N 1
ATOM 1071 C CA . ALA A 1 131 ? -3.09 37.312 -12.781 1 80.62 131 ALA A CA 1
ATOM 1072 C C . ALA A 1 131 ? -1.987 37.438 -11.727 1 80.62 131 ALA A C 1
ATOM 1074 O O . ALA A 1 131 ? -0.974 36.719 -11.82 1 80.62 131 ALA A O 1
ATOM 1075 N N . LEU A 1 132 ? -2.223 38.312 -10.805 1 80.31 132 LEU A N 1
ATOM 1076 C CA . LEU A 1 132 ? -1.237 38.5 -9.75 1 80.31 132 LEU A CA 1
ATOM 1077 C C . LEU A 1 132 ? -1.126 37.25 -8.883 1 80.31 132 LEU A C 1
ATOM 1079 O O . LEU A 1 132 ? -0.036 36.906 -8.414 1 80.31 132 LEU A O 1
ATOM 1083 N N . GLU A 1 133 ? -2.174 36.625 -8.672 1 78.06 133 GLU A N 1
ATOM 1084 C CA . GLU A 1 133 ? -2.166 35.406 -7.902 1 78.06 133 GLU A CA 1
ATOM 1085 C C . GLU A 1 133 ? -1.31 34.312 -8.586 1 78.06 133 GLU A C 1
ATOM 1087 O O . GLU A 1 133 ? -0.529 33.625 -7.926 1 78.06 133 GLU A O 1
ATOM 1092 N N . THR A 1 134 ? -1.459 34.219 -9.766 1 77.5 134 THR A N 1
ATOM 1093 C CA . THR A 1 134 ? -0.696 33.25 -10.531 1 77.5 134 THR A CA 1
ATOM 1094 C C . THR A 1 134 ? 0.789 33.625 -10.531 1 77.5 134 THR A C 1
ATOM 1096 O O . THR A 1 134 ? 1.643 32.719 -10.508 1 77.5 134 THR A O 1
ATOM 1099 N N . GLU A 1 135 ? 0.995 34.875 -10.461 1 77.75 135 GLU A N 1
ATOM 1100 C CA . GLU A 1 135 ? 2.381 35.312 -10.586 1 77.75 135 GLU A CA 1
ATOM 1101 C C . GLU A 1 135 ? 3.061 35.406 -9.227 1 77.75 135 GLU A C 1
ATOM 1103 O O . GLU A 1 135 ? 4.289 35.344 -9.133 1 77.75 135 GLU A O 1
ATOM 1108 N N . VAL A 1 136 ? 2.309 35.594 -8.273 1 78.5 136 VAL A N 1
ATOM 1109 C CA . VAL A 1 136 ? 2.91 35.844 -6.973 1 78.5 136 VAL A CA 1
ATOM 1110 C C . VAL A 1 136 ? 2.588 34.719 -6.016 1 78.5 136 VAL A C 1
ATOM 1112 O O . VAL A 1 136 ? 3.492 34.125 -5.422 1 78.5 136 VAL A O 1
ATOM 1115 N N . VAL A 1 137 ? 1.396 34.344 -5.941 1 75.56 137 VAL A N 1
ATOM 1116 C CA . VAL A 1 137 ? 0.963 33.406 -4.914 1 75.56 137 VAL A CA 1
ATOM 1117 C C . VAL A 1 137 ? 1.51 32.031 -5.223 1 75.56 137 VAL A C 1
ATOM 1119 O O . VAL A 1 137 ? 2.094 31.375 -4.355 1 75.56 137 VAL A O 1
ATOM 1122 N N . ILE A 1 138 ? 1.376 31.625 -6.371 1 77.38 138 ILE A N 1
ATOM 1123 C CA . ILE A 1 138 ? 1.777 30.266 -6.75 1 77.38 138 ILE A CA 1
ATOM 1124 C C . ILE A 1 138 ? 3.285 30.109 -6.57 1 77.38 138 ILE A C 1
ATOM 1126 O O . ILE A 1 138 ? 3.74 29.188 -5.887 1 77.38 138 ILE A O 1
ATOM 1130 N N . PRO A 1 139 ? 4.008 31.047 -7.051 1 79.19 139 PRO A N 1
ATOM 1131 C CA . PRO A 1 139 ? 5.449 30.906 -6.824 1 79.19 139 PRO A CA 1
ATOM 1132 C C . PRO A 1 139 ? 5.824 31.016 -5.344 1 79.19 139 PRO A C 1
ATOM 1134 O O . PRO A 1 139 ? 6.805 30.406 -4.91 1 79.19 139 PRO A O 1
ATOM 1137 N N . SER A 1 140 ? 5.113 31.781 -4.609 1 81.94 140 SER A N 1
ATOM 1138 C CA . SER A 1 140 ? 5.398 31.938 -3.188 1 81.94 140 SER A CA 1
ATOM 1139 C C . SER A 1 140 ? 5.215 30.625 -2.434 1 81.94 140 SER A C 1
ATOM 1141 O O . SER A 1 140 ? 5.832 30.406 -1.389 1 81.94 140 SER A O 1
ATOM 1143 N N . LEU A 1 141 ? 4.438 29.766 -2.961 1 81.5 141 LEU A N 1
ATOM 1144 C CA . LEU A 1 141 ? 4.188 28.469 -2.334 1 81.5 141 LEU A CA 1
ATOM 1145 C C . LEU A 1 141 ? 5.391 27.547 -2.496 1 81.5 141 LEU A C 1
ATOM 1147 O O . LEU A 1 141 ? 5.504 26.547 -1.795 1 81.5 141 LEU A O 1
ATOM 1151 N N . SER A 1 142 ? 6.27 27.938 -3.312 1 83.06 142 SER A N 1
ATOM 1152 C CA . SER A 1 142 ? 7.457 27.125 -3.537 1 83.06 142 SER A CA 1
ATOM 1153 C C . SER A 1 142 ? 8.586 27.516 -2.596 1 83.06 142 SER A C 1
ATOM 1155 O O . SER A 1 142 ? 9.625 26.859 -2.545 1 83.06 142 SER A O 1
ATOM 1157 N N . ILE A 1 143 ? 8.352 28.641 -1.942 1 87.25 143 ILE A N 1
ATOM 1158 C CA . ILE A 1 143 ? 9.367 29.078 -0.993 1 87.25 143 ILE A CA 1
ATOM 1159 C C . ILE A 1 143 ? 9.508 28.062 0.13 1 87.25 143 ILE A C 1
ATOM 1161 O O . ILE A 1 143 ? 8.516 27.656 0.737 1 87.25 143 ILE A O 1
ATOM 1165 N N . PRO A 1 144 ? 10.711 27.641 0.368 1 91.31 144 PRO A N 1
ATOM 1166 C CA . PRO A 1 144 ? 10.906 26.609 1.396 1 91.31 144 PRO A CA 1
ATOM 1167 C C . PRO A 1 144 ? 10.836 27.188 2.814 1 91.31 144 PRO A C 1
ATOM 1169 O O . PRO A 1 144 ? 10.789 28.406 2.994 1 91.31 144 PRO A O 1
ATOM 1172 N N . ASN A 1 145 ? 10.805 26.312 3.748 1 92.81 145 ASN A N 1
ATOM 1173 C CA . ASN A 1 145 ? 10.828 26.641 5.168 1 92.81 145 ASN A CA 1
ATOM 1174 C C . ASN A 1 145 ? 12.156 27.297 5.566 1 92.81 145 ASN A C 1
ATOM 1176 O O . ASN A 1 145 ? 13.156 27.156 4.859 1 92.81 145 ASN A O 1
ATOM 1180 N N . SER A 1 146 ? 12.125 28.047 6.664 1 92.06 146 SER A N 1
ATOM 1181 C CA . SER A 1 146 ? 13.344 28.641 7.195 1 92.06 146 SER A CA 1
ATOM 1182 C C . SER A 1 146 ? 14.258 27.562 7.789 1 92.06 146 SER A C 1
ATOM 1184 O O . SER A 1 146 ? 13.797 26.484 8.164 1 92.06 146 SER A O 1
ATOM 1186 N N . LEU A 1 147 ? 15.492 27.875 7.891 1 94.38 147 LEU A N 1
ATOM 1187 C CA . LEU A 1 147 ? 16.469 26.938 8.438 1 94.38 147 LEU A CA 1
ATOM 1188 C C . LEU A 1 147 ? 16.672 27.172 9.93 1 94.38 147 LEU A C 1
ATOM 1190 O O . LEU A 1 147 ? 16.75 28.312 10.375 1 94.38 147 LEU A O 1
ATOM 1194 N N . HIS A 1 148 ? 16.672 26.109 10.617 1 95.06 148 HIS A N 1
ATOM 1195 C CA . HIS A 1 148 ? 17.062 26.188 12.023 1 95.06 148 HIS A CA 1
ATOM 1196 C C . HIS A 1 148 ? 18.531 26.547 12.164 1 95.06 148 HIS A C 1
ATOM 1198 O O . HIS A 1 148 ? 19.359 26.109 11.367 1 95.06 148 HIS A O 1
ATOM 1204 N N . PRO A 1 149 ? 18.859 27.266 13.211 1 94.12 149 PRO A N 1
ATOM 1205 C CA . PRO A 1 149 ? 20.25 27.672 13.391 1 94.12 149 PRO A CA 1
ATOM 1206 C C . PRO A 1 149 ? 21.203 26.484 13.508 1 94.12 149 PRO A C 1
A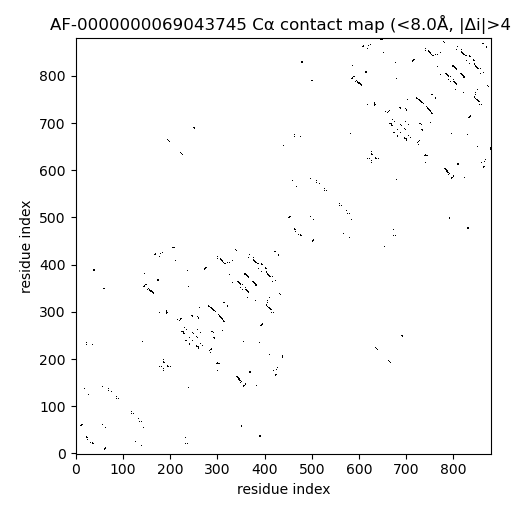TOM 1208 O O . PRO A 1 149 ? 22.375 26.609 13.156 1 94.12 149 PRO A O 1
ATOM 1211 N N . GLU A 1 150 ? 20.766 25.375 13.914 1 95.56 150 GLU A N 1
ATOM 1212 C CA . GLU A 1 150 ? 21.625 24.203 14.109 1 95.56 150 GLU A CA 1
ATOM 1213 C C . GLU A 1 150 ? 21.766 23.391 12.828 1 95.56 150 GLU A C 1
ATOM 1215 O O . GLU A 1 150 ? 22.516 22.422 12.781 1 95.56 150 GLU A O 1
ATOM 1220 N N . CYS A 1 151 ? 21.078 23.719 11.82 1 96.44 151 CYS A N 1
ATOM 1221 C CA . CYS A 1 151 ? 21.156 22.969 10.57 1 96.44 151 CYS A CA 1
ATOM 1222 C C . CYS A 1 151 ? 22.531 23.156 9.914 1 96.44 151 CYS A C 1
ATOM 1224 O O . CYS A 1 151 ? 22.953 24.281 9.633 1 96.44 151 CYS A O 1
ATOM 1226 N N . PRO A 1 152 ? 23.203 22.047 9.625 1 96.25 152 PRO A N 1
ATOM 1227 C CA . PRO A 1 152 ? 24.5 22.172 8.945 1 96.25 152 PRO A CA 1
ATOM 1228 C C . PRO A 1 152 ? 24.375 22.703 7.52 1 96.25 152 PRO A C 1
ATOM 1230 O O . PRO A 1 152 ? 23.484 22.281 6.777 1 96.25 152 PRO A O 1
ATOM 1233 N N . LEU A 1 153 ? 25.25 23.531 7.129 1 92.75 153 LEU A N 1
ATOM 1234 C CA . LEU A 1 153 ? 25.172 24.188 5.828 1 92.75 153 LEU A CA 1
ATOM 1235 C C . LEU A 1 153 ? 25.797 23.312 4.738 1 92.75 153 LEU A C 1
ATOM 1237 O O . LEU A 1 153 ? 25.391 23.391 3.576 1 92.75 153 LEU A O 1
ATOM 1241 N N . SER A 1 154 ? 26.797 22.547 5.055 1 89.19 154 SER A N 1
ATOM 1242 C CA . SER A 1 154 ? 27.484 21.781 4.02 1 89.19 154 SER A CA 1
ATOM 1243 C C . SER A 1 154 ? 27.516 20.297 4.348 1 89.19 154 SER A C 1
ATOM 1245 O O . SER A 1 154 ? 26.844 19.5 3.703 1 89.19 154 SER A O 1
ATOM 1247 N N . GLU A 1 155 ? 28.234 19.922 5.41 1 91.31 155 GLU A N 1
ATOM 1248 C CA . GLU A 1 155 ? 28.391 18.5 5.75 1 91.31 155 GLU A CA 1
ATOM 1249 C C . GLU A 1 155 ? 27.531 18.125 6.957 1 91.31 155 GLU A C 1
ATOM 1251 O O . GLU A 1 155 ? 27.188 18.984 7.773 1 91.31 155 GLU A O 1
ATOM 1256 N N . SER A 1 156 ? 27.25 16.828 6.93 1 93.94 156 SER A N 1
ATOM 1257 C CA . SER A 1 156 ? 26.484 16.312 8.062 1 93.94 156 SER A CA 1
ATOM 1258 C C . SER A 1 156 ? 27.234 16.516 9.375 1 93.94 156 SER A C 1
ATOM 1260 O O . SER A 1 156 ? 28.469 16.5 9.398 1 93.94 156 SER A O 1
ATOM 1262 N N . LYS A 1 157 ? 26.531 16.797 10.398 1 96.12 157 LYS A N 1
ATOM 1263 C CA . LYS A 1 157 ? 27.094 16.938 11.742 1 96.12 157 LYS A CA 1
ATOM 1264 C C . LYS A 1 157 ? 26.734 15.742 12.617 1 96.12 157 LYS A C 1
ATOM 1266 O O . LYS A 1 157 ? 25.562 15.5 12.891 1 96.12 157 LYS A O 1
ATOM 1271 N N . ILE A 1 158 ? 27.719 15.07 13.133 1 95.25 158 ILE A N 1
ATOM 1272 C CA . ILE A 1 158 ? 27.5 13.891 13.961 1 95.25 158 ILE A CA 1
ATOM 1273 C C . ILE A 1 158 ? 27.125 14.328 15.383 1 95.25 158 ILE A C 1
ATOM 1275 O O . ILE A 1 158 ? 27.859 15.086 16.016 1 95.25 158 ILE A O 1
ATOM 1279 N N . LEU A 1 159 ? 26 13.891 15.805 1 95.56 159 LEU A N 1
ATOM 1280 C CA . LEU A 1 159 ? 25.531 14.211 17.156 1 95.56 159 LEU A CA 1
ATOM 1281 C C . LEU A 1 159 ? 25.906 13.117 18.141 1 95.56 159 LEU A C 1
ATOM 1283 O O . LEU A 1 159 ? 26.266 13.398 19.281 1 95.56 159 LEU A O 1
ATOM 1287 N N . PHE A 1 160 ? 25.703 11.922 17.688 1 94.62 160 PHE A N 1
ATOM 1288 C CA . PHE A 1 160 ? 25.953 10.75 18.531 1 94.62 160 PHE A CA 1
ATOM 1289 C C . PHE A 1 160 ? 26.469 9.586 17.688 1 94.62 160 PHE A C 1
ATOM 1291 O O . PHE A 1 160 ? 26.031 9.406 16.547 1 94.62 160 PHE A O 1
ATOM 1298 N N . GLN A 1 161 ? 27.453 8.875 18.219 1 93.25 161 GLN A N 1
ATOM 1299 C CA . GLN A 1 161 ? 27.984 7.676 17.594 1 93.25 161 GLN A CA 1
ATOM 1300 C C . GLN A 1 161 ? 28.047 6.52 18.578 1 93.25 161 GLN A C 1
ATOM 1302 O O . GLN A 1 161 ? 28.5 6.695 19.719 1 93.25 161 GLN A O 1
ATOM 1307 N N . HIS A 1 162 ? 27.453 5.449 18.188 1 90.25 162 HIS A N 1
ATOM 1308 C CA . HIS A 1 162 ? 27.469 4.246 19 1 90.25 162 HIS A CA 1
ATOM 1309 C C . HIS A 1 162 ? 28.047 3.061 18.234 1 90.25 162 HIS A C 1
ATOM 1311 O O . HIS A 1 162 ? 27.641 2.795 17.109 1 90.25 162 HIS A O 1
ATOM 1317 N N . TYR A 1 163 ? 28.922 2.387 18.922 1 84.31 163 TYR A N 1
ATOM 1318 C CA . TYR A 1 163 ? 29.531 1.211 18.297 1 84.31 163 TYR A CA 1
ATOM 1319 C C . TYR A 1 163 ? 28.828 -0.064 18.75 1 84.31 163 TYR A C 1
ATOM 1321 O O . TYR A 1 163 ? 28.547 -0.242 19.938 1 84.31 163 TYR A O 1
ATOM 1329 N N . GLY A 1 164 ? 28.359 -0.752 17.734 1 79.81 164 GLY A N 1
ATOM 1330 C CA . GLY A 1 164 ? 27.594 -1.964 17.969 1 79.81 164 GLY A CA 1
ATOM 1331 C C . GLY A 1 164 ? 28.344 -3.012 18.766 1 79.81 164 GLY A C 1
ATOM 1332 O O . GLY A 1 164 ? 29.578 -3.006 18.781 1 79.81 164 GLY A O 1
ATOM 1333 N N . LYS A 1 165 ? 27.594 -3.801 19.453 1 73.31 165 LYS A N 1
ATOM 1334 C CA . LYS A 1 165 ? 28.109 -4.867 20.297 1 73.31 165 LYS A CA 1
ATOM 1335 C C . LYS A 1 165 ? 28.219 -6.18 19.531 1 73.31 165 LYS A C 1
ATOM 1337 O O . LYS A 1 165 ? 28.922 -7.098 19.953 1 73.31 165 LYS A O 1
ATOM 1342 N N . THR A 1 166 ? 27.672 -6.184 18.422 1 67.94 166 THR A N 1
ATOM 1343 C CA . THR A 1 166 ? 27.516 -7.473 17.75 1 67.94 166 THR A CA 1
ATOM 1344 C C . THR A 1 166 ? 28.766 -7.809 16.938 1 67.94 166 THR A C 1
ATOM 1346 O O . THR A 1 166 ? 29.344 -6.938 16.281 1 67.94 166 THR A O 1
ATOM 1349 N N . LYS A 1 167 ? 29.109 -9.008 17.125 1 76.38 167 LYS A N 1
ATOM 1350 C CA . LYS A 1 167 ? 30.234 -9.516 16.328 1 76.38 167 LYS A CA 1
ATOM 1351 C C . LYS A 1 167 ? 29.844 -9.695 14.867 1 76.38 167 LYS A C 1
ATOM 1353 O O . LYS A 1 167 ? 28.859 -10.375 14.562 1 76.38 167 LYS A O 1
ATOM 1358 N N . ILE A 1 168 ? 30.547 -9.094 13.992 1 84.19 168 ILE A N 1
ATOM 1359 C CA . ILE A 1 168 ? 30.266 -9.156 12.555 1 84.19 168 ILE A CA 1
ATOM 1360 C C . ILE A 1 168 ? 31.016 -10.344 11.945 1 84.19 168 ILE A C 1
ATOM 1362 O O . ILE A 1 168 ? 32.25 -10.414 12.023 1 84.19 168 ILE A O 1
ATOM 1366 N N . ASP A 1 169 ? 30.297 -11.336 11.539 1 89.62 169 ASP A N 1
ATOM 1367 C CA . ASP A 1 169 ? 30.859 -12.461 10.805 1 89.62 169 ASP A CA 1
ATOM 1368 C C . ASP A 1 169 ? 30.609 -12.312 9.305 1 89.62 169 ASP A C 1
ATOM 1370 O O . ASP A 1 169 ? 29.922 -13.133 8.703 1 89.62 169 ASP A O 1
ATOM 1374 N N . ASN A 1 170 ? 31.094 -11.258 8.734 1 92.38 170 ASN A N 1
ATOM 1375 C CA . ASN A 1 170 ? 31 -10.883 7.332 1 92.38 170 ASN A CA 1
ATOM 1376 C C . ASN A 1 170 ? 32.281 -10.211 6.848 1 92.38 170 ASN A C 1
ATOM 1378 O O . ASN A 1 170 ? 32.25 -9.062 6.398 1 92.38 170 ASN A O 1
ATOM 1382 N N . THR A 1 171 ? 33.312 -11 6.926 1 89.25 171 THR A N 1
ATOM 1383 C CA . THR A 1 171 ? 34.656 -10.484 6.652 1 89.25 171 THR A CA 1
ATOM 1384 C C . THR A 1 171 ? 34.781 -10.062 5.191 1 89.25 171 THR A C 1
ATOM 1386 O O . THR A 1 171 ? 35.5 -9.133 4.871 1 89.25 171 THR A O 1
ATOM 1389 N N . GLU A 1 172 ? 34.031 -10.688 4.336 1 90.69 172 GLU A N 1
ATOM 1390 C CA . GLU A 1 172 ? 34.125 -10.406 2.906 1 90.69 172 GLU A CA 1
ATOM 1391 C C . GLU A 1 172 ? 33.188 -9.281 2.498 1 90.69 172 GLU A C 1
ATOM 1393 O O . GLU A 1 172 ? 33.094 -8.922 1.32 1 90.69 172 GLU A O 1
ATOM 1398 N N . CYS A 1 173 ? 32.469 -8.734 3.408 1 91.56 173 CYS A N 1
ATOM 1399 C CA . CYS A 1 173 ? 31.578 -7.613 3.189 1 91.56 173 CYS A CA 1
ATOM 1400 C C . CYS A 1 173 ? 30.531 -7.945 2.127 1 91.56 173 CYS A C 1
ATOM 1402 O O . CYS A 1 173 ? 30.344 -7.176 1.188 1 91.56 173 CYS A O 1
ATOM 1404 N N . VAL A 1 174 ? 30.047 -9.109 2.287 1 93.12 174 VAL A N 1
ATOM 1405 C CA . VAL A 1 174 ? 29 -9.562 1.377 1 93.12 174 VAL A CA 1
ATOM 1406 C C . VAL A 1 174 ? 27.719 -8.75 1.62 1 93.12 174 VAL A C 1
ATOM 1408 O O . VAL A 1 174 ? 27.375 -8.469 2.768 1 93.12 174 VAL A O 1
ATOM 1411 N N . ASP A 1 175 ? 27.047 -8.352 0.577 1 91.62 175 ASP A N 1
ATOM 1412 C CA . ASP A 1 175 ? 25.859 -7.52 0.712 1 91.62 175 ASP A CA 1
ATOM 1413 C C . ASP A 1 175 ? 24.656 -8.352 1.137 1 91.62 175 ASP A C 1
ATOM 1415 O O . ASP A 1 175 ? 24.672 -9.586 1.026 1 91.62 175 ASP A O 1
ATOM 1419 N N . HIS A 1 176 ? 23.641 -7.629 1.634 1 91.75 176 HIS A N 1
ATOM 1420 C CA . HIS A 1 176 ? 22.453 -8.281 2.182 1 91.75 176 HIS A CA 1
ATOM 1421 C C . HIS A 1 176 ? 21.703 -9.047 1.1 1 91.75 176 HIS A C 1
ATOM 1423 O O . HIS A 1 176 ? 21.016 -10.031 1.392 1 91.75 176 HIS A O 1
ATOM 1429 N N . LEU A 1 177 ? 21.781 -8.656 -0.11 1 88.44 177 LEU A N 1
ATOM 1430 C CA . LEU A 1 177 ? 21.078 -9.328 -1.19 1 88.44 177 LEU A CA 1
ATOM 1431 C C . LEU A 1 177 ? 21.625 -10.734 -1.412 1 88.44 177 LEU A C 1
ATOM 1433 O O . LEU A 1 177 ? 20.859 -11.695 -1.512 1 88.44 177 LEU A O 1
ATOM 1437 N N . LYS A 1 178 ? 22.906 -10.773 -1.492 1 89.81 178 LYS A N 1
ATOM 1438 C CA . LYS A 1 178 ? 23.547 -12.07 -1.687 1 89.81 178 LYS A CA 1
ATOM 1439 C C . LYS A 1 178 ? 23.312 -12.992 -0.492 1 89.81 178 LYS A C 1
ATOM 1441 O O . LYS A 1 178 ? 23.016 -14.172 -0.665 1 89.81 178 LYS A O 1
ATOM 1446 N N . ILE A 1 179 ? 23.422 -12.43 0.659 1 92.88 179 ILE A N 1
ATOM 1447 C CA . ILE A 1 179 ? 23.234 -13.219 1.872 1 92.88 179 ILE A CA 1
ATOM 1448 C C . ILE A 1 179 ? 21.797 -13.703 1.963 1 92.88 179 ILE A C 1
ATOM 1450 O O . ILE A 1 179 ? 21.531 -14.883 2.205 1 92.88 179 ILE A O 1
ATOM 1454 N N . GLY A 1 180 ? 20.859 -12.781 1.794 1 91.69 180 GLY A N 1
ATOM 1455 C CA . GLY A 1 180 ? 19.453 -13.117 1.869 1 91.69 180 GLY A CA 1
ATOM 1456 C C . GLY A 1 180 ? 19.031 -14.164 0.854 1 91.69 180 GLY A C 1
ATOM 1457 O O . GLY A 1 180 ? 18.188 -15.016 1.143 1 91.69 180 GLY A O 1
ATOM 1458 N N . SER A 1 181 ? 19.562 -14.078 -0.313 1 88.44 181 SER A N 1
ATOM 1459 C CA . SER A 1 181 ? 19.266 -15.055 -1.353 1 88.44 181 SER A CA 1
ATOM 1460 C C . SER A 1 181 ? 19.828 -16.422 -1.008 1 88.44 181 SER A C 1
ATOM 1462 O O . SER A 1 181 ? 19.172 -17.453 -1.194 1 88.44 181 SER A O 1
ATOM 1464 N N . ALA A 1 182 ? 21.047 -16.422 -0.546 1 90.69 182 ALA A N 1
ATOM 1465 C CA . ALA A 1 182 ? 21.719 -17.672 -0.179 1 90.69 182 ALA A CA 1
ATOM 1466 C C . ALA A 1 182 ? 20.969 -18.391 0.942 1 90.69 182 ALA A C 1
ATOM 1468 O O . ALA A 1 182 ? 20.859 -19.609 0.942 1 90.69 182 ALA A O 1
ATOM 1469 N N . LEU A 1 183 ? 20.438 -17.625 1.854 1 91.56 183 LEU A N 1
ATOM 1470 C CA . LEU A 1 183 ? 19.703 -18.172 2.99 1 91.56 183 LEU A CA 1
ATOM 1471 C C . LEU A 1 183 ? 18.234 -18.391 2.641 1 91.56 183 LEU A C 1
ATOM 1473 O O . LEU A 1 183 ? 17.484 -18.938 3.449 1 91.56 183 LEU A O 1
ATOM 1477 N N . GLU A 1 184 ? 17.766 -17.891 1.479 1 88.94 184 GLU A N 1
ATOM 1478 C CA . GLU A 1 184 ? 16.406 -18.031 0.954 1 88.94 184 GLU A CA 1
ATOM 1479 C C . GLU A 1 184 ? 15.414 -17.188 1.745 1 88.94 184 GLU A C 1
ATOM 1481 O O . GLU A 1 184 ? 14.289 -17.625 1.997 1 88.94 184 GLU A O 1
ATOM 1486 N N . TYR A 1 185 ? 15.945 -16.062 2.227 1 91.44 185 TYR A N 1
ATOM 1487 C CA . TYR A 1 185 ? 15.07 -15.148 2.955 1 91.44 185 TYR A CA 1
ATOM 1488 C C . TYR A 1 185 ? 14.617 -14 2.064 1 91.44 185 TYR A C 1
ATOM 1490 O O . TYR A 1 185 ? 13.664 -13.289 2.395 1 91.44 185 TYR A O 1
ATOM 1498 N N . LEU A 1 186 ? 15.359 -13.766 0.999 1 87.88 186 LEU A N 1
ATOM 1499 C CA . LEU A 1 186 ? 15.023 -12.695 0.063 1 87.88 186 LEU A CA 1
ATOM 1500 C C . LEU A 1 186 ? 14.945 -13.227 -1.365 1 87.88 186 LEU A C 1
ATOM 1502 O O . LEU A 1 186 ? 15.75 -14.078 -1.758 1 87.88 186 LEU A O 1
ATOM 1506 N N . ASP A 1 187 ? 13.922 -12.758 -2.033 1 82.94 187 ASP A N 1
ATOM 1507 C CA . ASP A 1 187 ? 13.805 -13.008 -3.467 1 82.94 187 ASP A CA 1
ATOM 1508 C C . ASP A 1 187 ? 13.414 -11.734 -4.215 1 82.94 187 ASP A C 1
ATOM 1510 O O . ASP A 1 187 ? 12.828 -10.82 -3.633 1 82.94 187 ASP A O 1
ATOM 1514 N N . PHE A 1 188 ? 13.844 -11.641 -5.441 1 70.12 188 PHE A N 1
ATOM 1515 C CA . PHE A 1 188 ? 13.594 -10.414 -6.176 1 70.12 188 PHE A CA 1
ATOM 1516 C C . PHE A 1 188 ? 12.922 -10.703 -7.512 1 70.12 188 PHE A C 1
ATOM 1518 O O . PHE A 1 188 ? 13.25 -11.688 -8.172 1 70.12 188 PHE A O 1
ATOM 1525 N N . ILE A 1 189 ? 11.891 -9.969 -7.758 1 61.06 189 ILE A N 1
ATOM 1526 C CA . ILE A 1 189 ? 11.328 -9.953 -9.109 1 61.06 189 ILE A CA 1
ATOM 1527 C C . ILE A 1 189 ? 12.18 -9.062 -10.008 1 61.06 189 ILE A C 1
ATOM 1529 O O . ILE A 1 189 ? 12.484 -9.422 -11.148 1 61.06 189 ILE A O 1
ATOM 1533 N N . ASN A 1 190 ? 12.5 -7.938 -9.531 1 63.94 190 ASN A N 1
ATOM 1534 C CA . ASN A 1 190 ? 13.43 -6.98 -10.125 1 63.94 190 ASN A CA 1
ATOM 1535 C C . ASN A 1 190 ? 14.258 -6.266 -9.062 1 63.94 190 ASN A C 1
ATOM 1537 O O . ASN A 1 190 ? 14.117 -6.539 -7.871 1 63.94 190 ASN A O 1
ATOM 1541 N N . PRO A 1 191 ? 15.07 -5.469 -9.508 1 61.47 191 PRO A N 1
ATOM 1542 C CA . PRO A 1 191 ? 16.016 -4.887 -8.555 1 61.47 191 PRO A CA 1
ATOM 1543 C C . PRO A 1 191 ? 15.328 -4.074 -7.457 1 61.47 191 PRO A C 1
ATOM 1545 O O . PRO A 1 191 ? 15.922 -3.807 -6.41 1 61.47 191 PRO A O 1
ATOM 1548 N N . VAL A 1 192 ? 14.086 -3.773 -7.719 1 65.12 192 VAL A N 1
ATOM 1549 C CA . VAL A 1 192 ? 13.508 -2.852 -6.746 1 65.12 192 VAL A CA 1
ATOM 1550 C C . VAL A 1 192 ? 12.266 -3.475 -6.121 1 65.12 192 VAL A C 1
ATOM 1552 O O . VAL A 1 192 ? 11.672 -2.902 -5.203 1 65.12 192 VAL A O 1
ATOM 1555 N N . ILE A 1 193 ? 11.875 -4.617 -6.512 1 73.44 193 ILE A N 1
ATOM 1556 C CA . ILE A 1 193 ? 10.742 -5.328 -5.93 1 73.44 193 ILE A CA 1
ATOM 1557 C C . ILE A 1 193 ? 11.234 -6.602 -5.246 1 73.44 193 ILE A C 1
ATOM 1559 O O . ILE A 1 193 ? 11.695 -7.531 -5.91 1 73.44 193 ILE A O 1
ATOM 1563 N N . VAL A 1 194 ? 11.078 -6.582 -3.943 1 76.62 194 VAL A N 1
ATOM 1564 C CA . VAL A 1 194 ? 11.68 -7.656 -3.158 1 76.62 194 VAL A CA 1
ATOM 1565 C C . VAL A 1 194 ? 10.578 -8.43 -2.428 1 76.62 194 VAL A C 1
ATOM 1567 O O . VAL A 1 194 ? 9.602 -7.844 -1.966 1 76.62 194 VAL A O 1
ATOM 1570 N N . TYR A 1 195 ? 10.781 -9.664 -2.379 1 85.44 195 TYR A N 1
ATOM 1571 C CA . TYR A 1 195 ? 9.984 -10.547 -1.535 1 85.44 195 TYR A CA 1
ATOM 1572 C C . TYR A 1 195 ? 10.773 -10.992 -0.307 1 85.44 195 TYR A C 1
ATOM 1574 O O . TYR A 1 195 ? 11.891 -11.484 -0.426 1 85.44 195 TYR A O 1
ATOM 1582 N N . ILE A 1 196 ? 10.164 -10.711 0.812 1 90.56 196 ILE A N 1
ATOM 1583 C CA . ILE A 1 196 ? 10.766 -11.117 2.078 1 90.56 196 ILE A CA 1
ATOM 1584 C C . ILE A 1 196 ? 10.047 -12.352 2.621 1 90.56 196 ILE A C 1
ATOM 1586 O O . ILE A 1 196 ? 8.82 -12.375 2.695 1 90.56 196 ILE A O 1
ATOM 1590 N N . LYS A 1 197 ? 10.883 -13.375 3.043 1 91.56 197 LYS A N 1
ATOM 1591 C CA . LYS A 1 197 ? 10.25 -14.656 3.363 1 91.56 197 LYS A CA 1
ATOM 1592 C C . LYS A 1 197 ? 10.742 -15.188 4.703 1 91.56 197 LYS A C 1
ATOM 1594 O O . LYS A 1 197 ? 11.812 -14.797 5.184 1 91.56 197 LYS A O 1
ATOM 1599 N N . ASP A 1 198 ? 9.938 -15.992 5.227 1 91.56 198 ASP A N 1
ATOM 1600 C CA . ASP A 1 198 ? 10.281 -16.844 6.359 1 91.56 198 ASP A CA 1
ATOM 1601 C C . ASP A 1 198 ? 10.773 -16.016 7.543 1 91.56 198 ASP A C 1
ATOM 1603 O O . ASP A 1 198 ? 10.094 -15.078 7.973 1 91.56 198 ASP A O 1
ATOM 1607 N N . LYS A 1 199 ? 11.969 -16.375 8.031 1 90.12 199 LYS A N 1
ATOM 1608 C CA . LYS A 1 199 ? 12.461 -15.742 9.25 1 90.12 199 LYS A CA 1
ATOM 1609 C C . LYS A 1 199 ? 12.609 -14.234 9.062 1 90.12 199 LYS A C 1
ATOM 1611 O O . LYS A 1 199 ? 12.383 -13.461 10 1 90.12 199 LYS A O 1
ATOM 1616 N N . ALA A 1 200 ? 13.008 -13.844 7.871 1 91.94 200 ALA A N 1
ATOM 1617 C CA . ALA A 1 200 ? 13.156 -12.414 7.598 1 91.94 200 ALA A CA 1
ATOM 1618 C C . ALA A 1 200 ? 11.812 -11.695 7.656 1 91.94 200 ALA A C 1
ATOM 1620 O O . ALA A 1 200 ? 11.727 -10.57 8.148 1 91.94 200 ALA A O 1
ATOM 1621 N N . SER A 1 201 ? 10.859 -12.344 7.129 1 91.75 201 SER A N 1
ATOM 1622 C CA . SER A 1 201 ? 9.516 -11.773 7.188 1 91.75 201 SER A CA 1
ATOM 1623 C C . SER A 1 201 ? 9.023 -11.664 8.633 1 91.75 201 SER A C 1
ATOM 1625 O O . SER A 1 201 ? 8.422 -10.656 9.016 1 91.75 201 SER A O 1
ATOM 1627 N N . LEU A 1 202 ? 9.242 -12.68 9.398 1 92.12 202 LEU A N 1
ATOM 1628 C CA . LEU A 1 202 ? 8.883 -12.656 10.812 1 92.12 202 LEU A CA 1
ATOM 1629 C C . LEU A 1 202 ? 9.633 -11.539 11.539 1 92.12 202 LEU A C 1
ATOM 1631 O O . LEU A 1 202 ? 9.062 -10.859 12.398 1 92.12 202 LEU A O 1
ATOM 1635 N N . CYS A 1 203 ? 10.828 -11.383 11.164 1 93.69 203 CYS A N 1
ATOM 1636 C CA . CYS A 1 203 ? 11.641 -10.336 11.773 1 93.69 203 CYS A CA 1
ATOM 1637 C C . CYS A 1 203 ? 11.086 -8.953 11.438 1 93.69 203 CYS A C 1
ATOM 1639 O O . CYS A 1 203 ? 11.062 -8.062 12.289 1 93.69 203 CYS A O 1
ATOM 1641 N N . GLU A 1 204 ? 10.688 -8.805 10.219 1 93.31 204 GLU A N 1
ATOM 1642 C CA . GLU A 1 204 ? 10.094 -7.539 9.812 1 93.31 204 GLU A CA 1
ATOM 1643 C C . GLU A 1 204 ? 8.883 -7.188 10.68 1 93.31 204 GLU A C 1
ATOM 1645 O O . GLU A 1 204 ? 8.742 -6.039 11.109 1 93.31 204 GLU A O 1
ATOM 1650 N N . GLN A 1 205 ? 8.07 -8.125 10.93 1 91.12 205 GLN A N 1
ATOM 1651 C CA . GLN A 1 205 ? 6.91 -7.918 11.789 1 91.12 205 GLN A CA 1
ATOM 1652 C C . GLN A 1 205 ? 7.332 -7.582 13.211 1 91.12 205 GLN A C 1
ATOM 1654 O O . GLN A 1 205 ? 6.734 -6.719 13.859 1 91.12 205 GLN A O 1
ATOM 1659 N N . ALA A 1 206 ? 8.312 -8.25 13.633 1 93.56 206 ALA A N 1
ATOM 1660 C CA . ALA A 1 206 ? 8.812 -8.031 14.984 1 93.56 206 ALA A CA 1
ATOM 1661 C C . ALA A 1 206 ? 9.375 -6.621 15.141 1 93.56 206 ALA A C 1
ATOM 1663 O O . ALA A 1 206 ? 9.211 -5.988 16.188 1 93.56 206 ALA A O 1
ATOM 1664 N N . ILE A 1 207 ? 10.07 -6.188 14.102 1 95.81 207 ILE A N 1
ATOM 1665 C CA . ILE A 1 207 ? 10.625 -4.84 14.109 1 95.81 207 ILE A CA 1
ATOM 1666 C C . ILE A 1 207 ? 9.508 -3.82 14.305 1 95.81 207 ILE A C 1
ATOM 1668 O O . ILE A 1 207 ? 9.602 -2.943 15.172 1 95.81 207 ILE A O 1
ATOM 1672 N N . MET A 1 208 ? 8.484 -3.918 13.57 1 94.31 208 MET A N 1
ATOM 1673 C CA . MET A 1 208 ? 7.363 -2.986 13.672 1 94.31 208 MET A CA 1
ATOM 1674 C C . MET A 1 208 ? 6.734 -3.039 15.062 1 94.31 208 MET A C 1
ATOM 1676 O O . MET A 1 208 ? 6.461 -2 15.664 1 94.31 208 MET A O 1
ATOM 1680 N N . ALA A 1 209 ? 6.559 -4.234 15.555 1 91.62 209 ALA A N 1
ATOM 1681 C CA . ALA A 1 209 ? 5.953 -4.41 16.875 1 91.62 209 ALA A CA 1
ATOM 1682 C C . ALA A 1 209 ? 6.82 -3.787 17.969 1 91.62 209 ALA A C 1
ATOM 1684 O O . ALA A 1 209 ? 6.301 -3.184 18.906 1 91.62 209 ALA A O 1
ATOM 1685 N N . TYR A 1 210 ? 8.086 -3.984 17.859 1 95.12 210 TYR A N 1
ATOM 1686 C CA . TYR A 1 210 ? 9.039 -3.445 18.828 1 95.12 210 TYR A CA 1
ATOM 1687 C C . TYR A 1 210 ? 8.93 -1.928 18.906 1 95.12 210 TYR A C 1
ATOM 1689 O O . TYR A 1 210 ? 8.828 -1.366 20 1 95.12 210 TYR A O 1
ATOM 1697 N N . PHE A 1 211 ? 8.93 -1.282 17.797 1 96.62 211 PHE A N 1
ATOM 1698 C CA . PHE A 1 211 ? 8.844 0.173 17.766 1 96.62 211 PHE A CA 1
ATOM 1699 C C . PHE A 1 211 ? 7.461 0.647 18.203 1 96.62 211 PHE A C 1
ATOM 1701 O O . PHE A 1 211 ? 7.336 1.651 18.906 1 96.62 211 PHE A O 1
ATOM 1708 N N . ASN A 1 212 ? 6.41 -0.048 17.766 1 94.38 212 ASN A N 1
ATOM 1709 C CA . ASN A 1 212 ? 5.055 0.293 18.172 1 94.38 212 ASN A CA 1
ATOM 1710 C C . ASN A 1 212 ? 4.902 0.275 19.688 1 94.38 212 ASN A C 1
ATOM 1712 O O . ASN A 1 212 ? 4.324 1.194 20.266 1 94.38 212 ASN A O 1
ATOM 1716 N N . GLU A 1 213 ? 5.395 -0.732 20.266 1 92.5 213 GLU A N 1
ATOM 1717 C CA . GLU A 1 213 ? 5.277 -0.872 21.719 1 92.5 213 GLU A CA 1
ATOM 1718 C C . GLU A 1 213 ? 5.91 0.312 22.438 1 92.5 213 GLU A C 1
ATOM 1720 O O . GLU A 1 213 ? 5.355 0.826 23.406 1 92.5 213 GLU A O 1
ATOM 1725 N N . SER A 1 214 ? 7.082 0.66 21.984 1 94.62 214 SER A N 1
ATOM 1726 C CA . SER A 1 214 ? 7.77 1.797 22.594 1 94.62 214 SER A CA 1
ATOM 1727 C C . SER A 1 214 ? 6.922 3.062 22.516 1 94.62 214 SER A C 1
ATOM 1729 O O . SER A 1 214 ? 6.852 3.834 23.469 1 94.62 214 SER A O 1
ATOM 1731 N N . LEU A 1 215 ? 6.266 3.281 21.406 1 95.25 215 LEU A N 1
ATOM 1732 C CA . LEU A 1 215 ? 5.469 4.48 21.188 1 95.25 215 LEU A CA 1
ATOM 1733 C C . LEU A 1 215 ? 4.172 4.422 22 1 95.25 215 LEU A C 1
ATOM 1735 O O . LEU A 1 215 ? 3.725 5.434 22.531 1 95.25 215 LEU A O 1
ATOM 1739 N N . GLU A 1 216 ? 3.65 3.262 22.094 1 90.5 216 GLU A N 1
ATOM 1740 C CA . GLU A 1 216 ? 2.436 3.088 22.875 1 90.5 216 GLU A CA 1
ATOM 1741 C C . GLU A 1 216 ? 2.684 3.402 24.344 1 90.5 216 GLU A C 1
ATOM 1743 O O . GLU A 1 216 ? 1.836 4.008 25.016 1 90.5 216 GLU A O 1
ATOM 1748 N N . LYS A 1 217 ? 3.805 3.064 24.828 1 91.38 217 LYS A N 1
ATOM 1749 C CA . LYS A 1 217 ? 4.172 3.32 26.219 1 91.38 217 LYS A CA 1
ATOM 1750 C C . LYS A 1 217 ? 4.438 4.805 26.453 1 91.38 217 LYS A C 1
ATOM 1752 O O . LYS A 1 217 ? 4.43 5.27 27.594 1 91.38 217 LYS A O 1
ATOM 1757 N N . SER A 1 218 ? 4.719 5.535 25.406 1 91.81 218 SER A N 1
ATOM 1758 C CA . SER A 1 218 ? 5.008 6.961 25.5 1 91.81 218 SER A CA 1
ATOM 1759 C C . SER A 1 218 ? 3.783 7.801 25.141 1 91.81 218 SER A C 1
ATOM 1761 O O . SER A 1 218 ? 3.912 8.938 24.688 1 91.81 218 SER A O 1
ATOM 1763 N N . ASP A 1 219 ? 2.594 7.293 25.203 1 89.44 219 ASP A N 1
ATOM 1764 C CA . ASP A 1 219 ? 1.306 7.969 25.078 1 89.44 219 ASP A CA 1
ATOM 1765 C C . ASP A 1 219 ? 1.026 8.375 23.641 1 89.44 219 ASP A C 1
ATOM 1767 O O . ASP A 1 219 ? 0.423 9.422 23.391 1 89.44 219 ASP A O 1
ATOM 1771 N N . PHE A 1 220 ? 1.617 7.781 22.688 1 95.44 220 PHE A N 1
ATOM 1772 C CA . PHE A 1 220 ? 1.254 7.996 21.297 1 95.44 220 PHE A CA 1
ATOM 1773 C C . PHE A 1 220 ? -0.054 7.289 20.953 1 95.44 220 PHE A C 1
ATOM 1775 O O . PHE A 1 220 ? -0.3 6.176 21.422 1 95.44 220 PHE A O 1
ATOM 1782 N N . ILE A 1 221 ? -0.856 7.934 20.156 1 92.75 221 ILE A N 1
ATOM 1783 C CA . ILE A 1 221 ? -2.111 7.352 19.703 1 92.75 221 ILE A CA 1
ATOM 1784 C C . ILE A 1 221 ? -1.895 6.656 18.359 1 92.75 221 ILE A C 1
ATOM 1786 O O . ILE A 1 221 ? -1.401 7.266 17.406 1 92.75 221 ILE A O 1
ATOM 1790 N N . PRO A 1 222 ? -2.203 5.395 18.25 1 93.12 222 PRO A N 1
ATOM 1791 C CA . PRO A 1 222 ? -2.004 4.648 17.016 1 93.12 222 PRO A CA 1
ATOM 1792 C C . PRO A 1 222 ? -3.012 5.031 15.93 1 93.12 222 PRO A C 1
ATOM 1794 O O . PRO A 1 222 ? -4.191 5.234 16.219 1 93.12 222 PRO A O 1
ATOM 1797 N N . PHE A 1 223 ? -2.516 5.148 14.711 1 91.56 223 PHE A N 1
ATOM 1798 C CA . PHE A 1 223 ? -3.322 5.453 13.531 1 91.56 223 PHE A CA 1
ATOM 1799 C C . PHE A 1 223 ? -3.08 4.426 12.43 1 91.56 223 PHE A C 1
ATOM 1801 O O . PHE A 1 223 ? -1.97 3.908 12.289 1 91.56 223 PHE A O 1
ATOM 1808 N N . CYS A 1 224 ? -4.09 4.031 11.727 1 89.75 224 CYS A N 1
ATOM 1809 C CA . CYS A 1 224 ? -3.979 3.42 10.406 1 89.75 224 CYS A CA 1
ATOM 1810 C C . CYS A 1 224 ? -4.387 4.402 9.32 1 89.75 224 CYS A C 1
ATOM 1812 O O . CYS A 1 224 ? -5.578 4.609 9.078 1 89.75 224 CYS A O 1
ATOM 1814 N N . ASN A 1 225 ? -3.398 4.914 8.633 1 89.06 225 ASN A N 1
ATOM 1815 C CA . ASN A 1 225 ? -3.615 6 7.68 1 89.06 225 ASN A CA 1
ATOM 1816 C C . ASN A 1 225 ? -3.852 5.469 6.27 1 89.06 225 ASN A C 1
ATOM 1818 O O . ASN A 1 225 ? -3.648 4.281 6.008 1 89.06 225 ASN A O 1
ATOM 1822 N N . SER A 1 226 ? -4.297 6.328 5.523 1 87 226 SER A N 1
ATOM 1823 C CA . SER A 1 226 ? -4.465 6.02 4.105 1 87 226 SER A CA 1
ATOM 1824 C C . SER A 1 226 ? -3.121 6.008 3.383 1 87 226 SER A C 1
ATOM 1826 O O . SER A 1 226 ? -2.248 6.828 3.672 1 87 226 SER A O 1
ATOM 1828 N N . ASP A 1 227 ? -3.037 5.055 2.443 1 90.25 227 ASP A N 1
ATOM 1829 C CA . ASP A 1 227 ? -1.844 5.023 1.604 1 90.25 227 ASP A CA 1
ATOM 1830 C C . ASP A 1 227 ? -1.972 5.988 0.428 1 90.25 227 ASP A C 1
ATOM 1832 O O . ASP A 1 227 ? -0.976 6.328 -0.215 1 90.25 227 ASP A O 1
ATOM 1836 N N . LEU A 1 228 ? -3.107 6.371 0.102 1 85.94 228 LEU A N 1
ATOM 1837 C CA . LEU A 1 228 ? -3.408 7.242 -1.029 1 85.94 228 LEU A CA 1
ATOM 1838 C C . LEU A 1 228 ? -3.723 8.656 -0.557 1 85.94 228 LEU A C 1
ATOM 1840 O O . LEU A 1 228 ? -4.586 8.852 0.303 1 85.94 228 LEU A O 1
ATOM 1844 N N . ILE A 1 229 ? -2.977 9.594 -1.143 1 84.25 229 ILE A N 1
ATOM 1845 C CA . ILE A 1 229 ? -3.105 10.984 -0.709 1 84.25 229 ILE A CA 1
ATOM 1846 C C . ILE A 1 229 ? -3.389 11.875 -1.915 1 84.25 229 ILE A C 1
ATOM 1848 O O . ILE A 1 229 ? -2.816 11.672 -2.99 1 84.25 229 ILE A O 1
ATOM 1852 N N . LYS A 1 230 ? -4.168 12.82 -1.699 1 82.31 230 LYS A N 1
ATOM 1853 C CA . LYS A 1 230 ? -4.488 13.766 -2.766 1 82.31 230 LYS A CA 1
ATOM 1854 C C . LYS A 1 230 ? -3.311 14.695 -3.055 1 82.31 230 LYS A C 1
ATOM 1856 O O . LYS A 1 230 ? -2.551 15.039 -2.146 1 82.31 230 LYS A O 1
ATOM 1861 N N . SER A 1 231 ? -3.297 15.188 -4.234 1 81.25 231 SER A N 1
ATOM 1862 C CA . SER A 1 231 ? -2.213 16.062 -4.691 1 81.25 231 SER A CA 1
ATOM 1863 C C . SER A 1 231 ? -2.146 17.344 -3.865 1 81.25 231 SER A C 1
ATOM 1865 O O . SER A 1 231 ? -1.062 17.875 -3.637 1 81.25 231 SER A O 1
ATOM 1867 N N . VAL A 1 232 ? -3.232 17.859 -3.471 1 83.06 232 VAL A N 1
ATOM 1868 C CA . VAL A 1 232 ? -3.299 19.109 -2.723 1 83.06 232 VAL A CA 1
ATOM 1869 C C . VAL A 1 232 ? -2.514 18.969 -1.421 1 83.06 232 VAL A C 1
ATOM 1871 O O . VAL A 1 232 ? -1.873 19.922 -0.973 1 83.06 232 VAL A O 1
ATOM 1874 N N . ILE A 1 233 ? -2.572 17.844 -0.849 1 86.38 233 ILE A N 1
ATOM 1875 C CA . ILE A 1 233 ? -1.867 17.609 0.406 1 86.38 233 ILE A CA 1
ATOM 1876 C C . ILE A 1 233 ? -0.363 17.547 0.151 1 86.38 233 ILE A C 1
ATOM 1878 O O . ILE A 1 233 ? 0.425 18.094 0.934 1 86.38 233 ILE A O 1
ATOM 1882 N N . ILE A 1 234 ? -0.015 16.938 -0.903 1 84.31 234 ILE A N 1
ATOM 1883 C CA . ILE A 1 234 ? 1.394 16.844 -1.271 1 84.31 234 ILE A CA 1
ATOM 1884 C C . ILE A 1 234 ? 1.974 18.234 -1.449 1 84.31 234 ILE A C 1
ATOM 1886 O O . ILE A 1 234 ? 3.025 18.562 -0.891 1 84.31 234 ILE A O 1
ATOM 1890 N N . GLU A 1 235 ? 1.321 18.984 -2.146 1 83.69 235 GLU A N 1
ATOM 1891 C CA . GLU A 1 235 ? 1.768 20.359 -2.354 1 83.69 235 GLU A CA 1
ATOM 1892 C C . GLU A 1 235 ? 1.749 21.156 -1.047 1 83.69 235 GLU A C 1
ATOM 1894 O O . GLU A 1 235 ? 2.629 21.984 -0.804 1 83.69 235 GLU A O 1
ATOM 1899 N N . GLY A 1 236 ? 0.751 20.922 -0.305 1 87.19 236 GLY A N 1
ATOM 1900 C CA . GLY A 1 236 ? 0.646 21.609 0.978 1 87.19 236 GLY A CA 1
ATOM 1901 C C . GLY A 1 236 ? 1.809 21.312 1.905 1 87.19 236 GLY A C 1
ATOM 1902 O O . GLY A 1 236 ? 2.162 22.141 2.748 1 87.19 236 GLY A O 1
ATOM 1903 N N . CYS A 1 237 ? 2.316 20.188 1.744 1 88.06 237 CYS A N 1
ATOM 1904 C CA . CYS A 1 237 ? 3.49 19.828 2.533 1 88.06 237 CYS A CA 1
ATOM 1905 C C . CYS A 1 237 ? 4.754 20.438 1.941 1 88.06 237 CYS A C 1
ATOM 1907 O O . CYS A 1 237 ? 5.816 20.406 2.562 1 88.06 237 CYS A O 1
ATOM 1909 N N . GLY A 1 238 ? 4.613 20.969 0.853 1 81.12 238 GLY A N 1
ATOM 1910 C CA . GLY A 1 238 ? 5.754 21.609 0.214 1 81.12 238 GLY A CA 1
ATOM 1911 C C . GLY A 1 238 ? 6.453 20.719 -0.791 1 81.12 238 GLY A C 1
ATOM 1912 O O . GLY A 1 238 ? 7.555 21.031 -1.246 1 81.12 238 GLY A O 1
ATOM 1913 N N . ALA A 1 239 ? 5.836 19.609 -1.06 1 75.06 239 ALA A N 1
ATOM 1914 C CA . ALA A 1 239 ? 6.414 18.703 -2.039 1 75.06 239 ALA A CA 1
ATOM 1915 C C . ALA A 1 239 ? 5.84 18.953 -3.432 1 75.06 239 ALA A C 1
ATOM 1917 O O . ALA A 1 239 ? 4.77 19.547 -3.57 1 75.06 239 ALA A O 1
ATOM 1918 N N . GLU A 1 240 ? 6.621 18.5 -4.406 1 68.38 240 GLU A N 1
ATOM 1919 C CA . GLU A 1 240 ? 6.156 18.625 -5.785 1 68.38 240 GLU A CA 1
ATOM 1920 C C . GLU A 1 240 ? 5.188 17.5 -6.145 1 68.38 240 GLU A C 1
ATOM 1922 O O . GLU A 1 240 ? 5.551 16.312 -6.102 1 68.38 240 GLU A O 1
ATOM 1927 N N . PHE A 1 241 ? 4.004 17.812 -6.574 1 63.28 241 PHE A N 1
ATOM 1928 C CA . PHE A 1 241 ? 2.971 16.812 -6.809 1 63.28 241 PHE A CA 1
ATOM 1929 C C . PHE A 1 241 ? 3.131 16.188 -8.188 1 63.28 241 PHE A C 1
ATOM 1931 O O . PHE A 1 241 ? 2.576 15.117 -8.453 1 63.28 241 PHE A O 1
ATOM 1938 N N . ASP A 1 242 ? 3.812 16.734 -8.984 1 60.19 242 ASP A N 1
ATOM 1939 C CA . ASP A 1 242 ? 3.928 16.188 -10.336 1 60.19 242 ASP A CA 1
ATOM 1940 C C . ASP A 1 242 ? 5.258 15.469 -10.523 1 60.19 242 ASP A C 1
ATOM 1942 O O . ASP A 1 242 ? 5.598 15.062 -11.641 1 60.19 242 ASP A O 1
ATOM 1946 N N . ASN A 1 243 ? 5.891 15.359 -9.477 1 53.28 243 ASN A N 1
ATOM 1947 C CA . ASN A 1 243 ? 7.184 14.688 -9.539 1 53.28 243 ASN A CA 1
ATOM 1948 C C . ASN A 1 243 ? 7.035 13.172 -9.422 1 53.28 243 ASN A C 1
ATOM 1950 O O . ASN A 1 243 ? 6.914 12.641 -8.312 1 53.28 243 ASN A O 1
ATOM 1954 N N . ALA A 1 244 ? 7.074 12.438 -10.531 1 56.28 244 ALA A N 1
ATOM 1955 C CA . ALA A 1 244 ? 6.883 10.992 -10.594 1 56.28 244 ALA A CA 1
ATOM 1956 C C . ALA A 1 244 ? 8.016 10.258 -9.867 1 56.28 244 ALA A C 1
ATOM 1958 O O . ALA A 1 244 ? 7.891 9.07 -9.555 1 56.28 244 ALA A O 1
ATOM 1959 N N . ASP A 1 245 ? 9.102 11.039 -9.492 1 50.91 245 ASP A N 1
ATOM 1960 C CA . ASP A 1 245 ? 10.211 10.406 -8.781 1 50.91 245 ASP A CA 1
ATOM 1961 C C . ASP A 1 245 ? 9.93 10.336 -7.281 1 50.91 245 ASP A C 1
ATOM 1963 O O . ASP A 1 245 ? 10.555 9.555 -6.562 1 50.91 245 ASP A O 1
ATOM 1967 N N . GLN A 1 246 ? 8.938 11.117 -6.992 1 47.91 246 GLN A N 1
ATOM 1968 C CA . GLN A 1 246 ? 8.711 11.203 -5.551 1 47.91 246 GLN A CA 1
ATOM 1969 C C . GLN A 1 246 ? 7.516 10.344 -5.133 1 47.91 246 GLN A C 1
ATOM 1971 O O . GLN A 1 246 ? 7.52 9.758 -4.047 1 47.91 246 GLN A O 1
ATOM 1976 N N . THR A 1 247 ? 6.457 10.281 -5.98 1 49.72 247 THR A N 1
ATOM 1977 C CA . THR A 1 247 ? 5.266 9.516 -5.633 1 49.72 247 THR A CA 1
ATOM 1978 C C . THR A 1 247 ? 4.711 8.789 -6.855 1 49.72 247 THR A C 1
ATOM 1980 O O . THR A 1 247 ? 4.902 9.234 -7.988 1 49.72 247 THR A O 1
ATOM 1983 N N . PHE A 1 248 ? 4.125 7.625 -6.477 1 66.38 248 PHE A N 1
ATOM 1984 C CA . PHE A 1 248 ? 3.367 6.945 -7.52 1 66.38 248 PHE A CA 1
ATOM 1985 C C . PHE A 1 248 ? 2.057 7.668 -7.797 1 66.38 248 PHE A C 1
ATOM 1987 O O 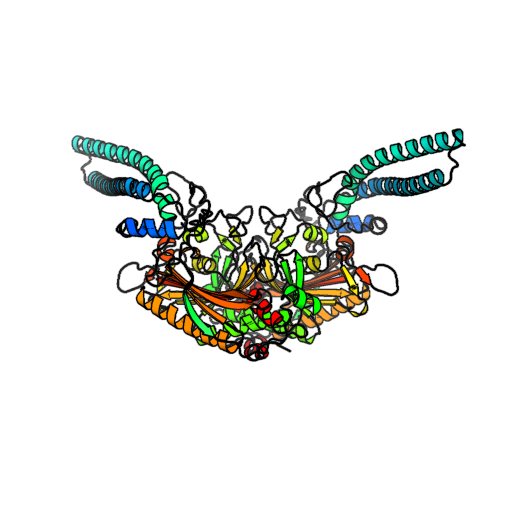. PHE A 1 248 ? 1.293 7.957 -6.875 1 66.38 248 PHE A O 1
ATOM 1994 N N . ILE A 1 249 ? 1.943 8.133 -9.023 1 66 249 ILE A N 1
ATOM 1995 C CA . ILE A 1 249 ? 0.722 8.836 -9.398 1 66 249 ILE A CA 1
ATOM 1996 C C . ILE A 1 249 ? -0.25 7.871 -10.07 1 66 249 ILE A C 1
ATOM 1998 O O . ILE A 1 249 ? 0.137 7.113 -10.961 1 66 249 ILE A O 1
ATOM 2002 N N . LEU A 1 250 ? -1.37 7.914 -9.469 1 73.94 250 LEU A N 1
ATOM 2003 C CA . LEU A 1 250 ? -2.412 7.078 -10.047 1 73.94 250 LEU A CA 1
ATOM 2004 C C . LEU A 1 250 ? -3.055 7.77 -11.25 1 73.94 250 LEU A C 1
ATOM 2006 O O . LEU A 1 250 ? -3.129 9 -11.297 1 73.94 250 LEU A O 1
ATOM 2010 N N . SER A 1 251 ? -3.311 7.215 -12.297 1 64.38 251 SER A N 1
ATOM 2011 C CA . SER A 1 251 ? -3.713 7.723 -13.609 1 64.38 251 SER A CA 1
ATOM 2012 C C . SER A 1 251 ? -4.91 8.656 -13.492 1 64.38 251 SER A C 1
ATOM 2014 O O . SER A 1 251 ? -4.93 9.734 -14.102 1 64.38 251 SER A O 1
ATOM 2016 N N . GLU A 1 252 ? -5.992 8.414 -12.945 1 58.94 252 GLU A N 1
ATOM 2017 C CA . GLU A 1 252 ? -7.207 9.18 -13.211 1 58.94 252 GLU A CA 1
ATOM 2018 C C . GLU A 1 252 ? -7.641 9.969 -11.977 1 58.94 252 GLU A C 1
ATOM 2020 O O . GLU A 1 252 ? -8.617 10.727 -12.023 1 58.94 252 GLU A O 1
ATOM 2025 N N . LYS A 1 253 ? -6.719 10.195 -10.953 1 63.81 253 LYS A N 1
ATOM 2026 C CA . LYS A 1 253 ? -7.512 10.68 -9.828 1 63.81 253 LYS A CA 1
ATOM 2027 C C . LYS A 1 253 ? -6.723 11.672 -8.984 1 63.81 253 LYS A C 1
ATOM 2029 O O . LYS A 1 253 ? -7.164 12.062 -7.898 1 63.81 253 LYS A O 1
ATOM 2034 N N . ASN A 1 254 ? -5.688 12.266 -9.469 1 73.25 254 ASN A N 1
ATOM 2035 C CA . ASN A 1 254 ? -4.891 13.156 -8.633 1 73.25 254 ASN A CA 1
ATOM 2036 C C . ASN A 1 254 ? -4.531 12.5 -7.301 1 73.25 254 ASN A C 1
ATOM 2038 O O . ASN A 1 254 ? -4.594 13.141 -6.25 1 73.25 254 ASN A O 1
ATOM 2042 N N . LEU A 1 255 ? -4.5 11.242 -7.305 1 79.75 255 LEU A N 1
ATOM 2043 C CA . LEU A 1 255 ? -4.109 10.492 -6.117 1 79.75 255 LEU A CA 1
ATOM 2044 C C . LEU A 1 255 ? -2.66 10.023 -6.223 1 79.75 255 LEU A C 1
ATOM 2046 O O . LEU A 1 255 ? -2.199 9.656 -7.305 1 79.75 255 LEU A O 1
ATOM 2050 N N . HIS A 1 256 ? -2.07 10.195 -5.078 1 81.62 256 HIS A N 1
ATOM 2051 C CA . HIS A 1 256 ? -0.686 9.75 -4.965 1 81.62 256 HIS A CA 1
ATOM 2052 C C . HIS A 1 256 ? -0.561 8.578 -3.996 1 81.62 256 HIS A C 1
ATOM 2054 O O . HIS A 1 256 ? -1.219 8.555 -2.953 1 81.62 256 HIS A O 1
ATOM 2060 N N . LEU A 1 257 ? 0.185 7.586 -4.461 1 87.19 257 LEU A N 1
ATOM 2061 C CA . LEU A 1 257 ? 0.542 6.5 -3.559 1 87.19 257 LEU A CA 1
ATOM 2062 C C . LEU A 1 257 ? 1.785 6.852 -2.748 1 87.19 257 LEU A C 1
ATOM 2064 O O . LEU A 1 257 ? 2.904 6.777 -3.26 1 87.19 257 LEU A O 1
ATOM 2068 N N . VAL A 1 258 ? 1.614 7.223 -1.493 1 87.38 258 VAL A N 1
ATOM 2069 C CA . VAL A 1 258 ? 2.725 7.641 -0.643 1 87.38 258 VAL A CA 1
ATOM 2070 C C . VAL A 1 258 ? 2.928 6.621 0.479 1 87.38 258 VAL A C 1
ATOM 2072 O O . VAL A 1 258 ? 4.062 6.32 0.853 1 87.38 258 VAL A O 1
ATOM 2075 N N . GLY A 1 259 ? 1.86 6.09 0.981 1 92.06 259 GLY A N 1
ATOM 2076 C CA . GLY A 1 259 ? 1.918 5.176 2.109 1 92.06 259 GLY A CA 1
ATOM 2077 C C . GLY A 1 259 ? 1.338 5.758 3.383 1 92.06 259 GLY A C 1
ATOM 2078 O O . GLY A 1 259 ? 1.403 6.969 3.602 1 92.06 259 GLY A O 1
ATOM 2079 N N . GLY A 1 260 ? 0.861 4.879 4.172 1 92.25 260 GLY A N 1
ATOM 2080 C CA . GLY A 1 260 ? 0.225 5.297 5.41 1 92.25 260 GLY A CA 1
ATOM 2081 C C . GLY A 1 260 ? 1.216 5.742 6.469 1 92.25 260 GLY A C 1
ATOM 2082 O O . GLY A 1 260 ? 0.863 6.496 7.379 1 92.25 260 GLY A O 1
ATOM 2083 N N . ALA A 1 261 ? 2.396 5.246 6.414 1 94.31 261 ALA A N 1
ATOM 2084 C CA . ALA A 1 261 ? 3.457 5.648 7.336 1 94.31 261 ALA A CA 1
ATOM 2085 C C . ALA A 1 261 ? 4.262 6.812 6.77 1 94.31 261 ALA A C 1
ATOM 2087 O O . ALA A 1 261 ? 5.469 6.691 6.547 1 94.31 261 ALA A O 1
ATOM 2088 N N . SER A 1 262 ? 3.574 7.918 6.598 1 93.38 262 SER A N 1
ATOM 2089 C CA . SER A 1 262 ? 4.203 9.109 6.035 1 93.38 262 SER A CA 1
ATOM 2090 C C . SER A 1 262 ? 3.652 10.375 6.676 1 93.38 262 SER A C 1
ATOM 2092 O O . SER A 1 262 ? 2.541 10.375 7.211 1 93.38 262 SER A O 1
ATOM 2094 N N . LEU A 1 263 ? 4.453 11.438 6.609 1 94.56 263 LEU A N 1
ATOM 2095 C CA . LEU A 1 263 ? 4.012 12.742 7.082 1 94.56 263 LEU A CA 1
ATOM 2096 C C . LEU A 1 263 ? 2.766 13.195 6.332 1 94.56 263 LEU A C 1
ATOM 2098 O O . LEU A 1 263 ? 1.822 13.711 6.941 1 94.56 263 LEU A O 1
ATOM 2102 N N . GLN A 1 264 ? 2.756 12.984 5.039 1 91.25 264 GLN A N 1
ATOM 2103 C CA . GLN A 1 264 ? 1.673 13.461 4.184 1 91.25 264 GLN A CA 1
ATOM 2104 C C . GLN A 1 264 ? 0.343 12.82 4.574 1 91.25 264 GLN A C 1
ATOM 2106 O O . GLN A 1 264 ? -0.706 13.461 4.5 1 91.25 264 GLN A O 1
ATOM 2111 N N . SER A 1 265 ? 0.442 11.602 4.969 1 91.62 265 SER A N 1
ATOM 2112 C CA . SER A 1 265 ? -0.791 10.922 5.355 1 91.62 265 SER A CA 1
ATOM 2113 C C . SER A 1 265 ? -1.38 11.531 6.625 1 91.62 265 SER A C 1
ATOM 2115 O O . SER A 1 265 ? -2.598 11.672 6.742 1 91.62 265 SER A O 1
ATOM 2117 N N . PHE A 1 266 ? -0.595 11.875 7.582 1 93.88 266 PHE A N 1
ATOM 2118 C CA . PHE A 1 266 ? -1.068 12.562 8.781 1 93.88 266 PHE A CA 1
ATOM 2119 C C . PHE A 1 266 ? -1.643 13.93 8.43 1 93.88 266 PHE A C 1
ATOM 2121 O O . PHE A 1 266 ? -2.674 14.336 8.969 1 93.88 266 PHE A O 1
ATOM 2128 N N . CYS A 1 267 ? -0.927 14.594 7.496 1 92.81 267 CYS A N 1
ATOM 2129 C CA . CYS A 1 267 ? -1.363 15.93 7.098 1 92.81 267 CYS A CA 1
ATOM 2130 C C . CYS A 1 267 ? -2.717 15.875 6.398 1 92.81 267 CYS A C 1
ATOM 2132 O O . CYS A 1 267 ? -3.537 16.781 6.551 1 92.81 267 CYS A O 1
ATOM 2134 N N . ALA A 1 268 ? -2.924 14.875 5.66 1 88.5 268 ALA A N 1
ATOM 2135 C CA . ALA A 1 268 ? -4.219 14.703 5.004 1 88.5 268 ALA A CA 1
ATOM 2136 C C . ALA A 1 268 ? -5.344 14.594 6.031 1 88.5 268 ALA A C 1
ATOM 2138 O O . ALA A 1 268 ? -6.426 15.156 5.836 1 88.5 268 ALA A O 1
ATOM 2139 N N . PHE A 1 269 ? -5.102 13.992 7.117 1 88.62 269 PHE A N 1
ATOM 2140 C CA . PHE A 1 269 ? -6.07 13.828 8.195 1 88.62 269 PHE A CA 1
ATOM 2141 C C . PHE A 1 269 ? -6.328 15.156 8.898 1 88.62 269 PHE A C 1
ATOM 2143 O O . PHE A 1 269 ? -7.465 15.453 9.266 1 88.62 269 PHE A O 1
ATOM 2150 N N . LEU A 1 270 ? -5.301 15.914 9.031 1 90.31 270 LEU A N 1
ATOM 2151 C CA . LEU A 1 270 ? -5.367 17.094 9.891 1 90.31 270 LEU A CA 1
ATOM 2152 C C . LEU A 1 270 ? -5.719 18.328 9.078 1 90.31 270 LEU A C 1
ATOM 2154 O O . LEU A 1 270 ? -6.035 19.375 9.641 1 90.31 270 LEU A O 1
ATOM 2158 N N . ALA A 1 271 ? -5.703 18.219 7.781 1 88 271 ALA A N 1
ATOM 2159 C CA . ALA A 1 271 ? -5.93 19.391 6.941 1 88 271 ALA A CA 1
ATOM 2160 C C . ALA A 1 271 ? -7.254 20.078 7.285 1 88 271 ALA A C 1
ATOM 2162 O O . ALA A 1 271 ? -8.273 19.406 7.453 1 88 271 ALA A O 1
ATOM 2163 N N . LYS A 1 272 ? -7.254 21.375 7.449 1 85.69 272 LYS A N 1
ATOM 2164 C CA . LYS A 1 272 ? -8.398 22.234 7.727 1 85.69 272 LYS A CA 1
ATOM 2165 C C . LYS A 1 272 ? -9.062 21.859 9.047 1 85.69 272 LYS A C 1
ATOM 2167 O O . LYS A 1 272 ? -10.289 21.891 9.172 1 85.69 272 LYS A O 1
ATOM 2172 N N . THR A 1 273 ? -8.266 21.391 9.922 1 85.81 273 THR A N 1
ATOM 2173 C CA . THR A 1 273 ? -8.812 21.031 11.227 1 85.81 273 THR A CA 1
ATOM 2174 C C . THR A 1 273 ? -8.289 21.953 12.312 1 85.81 273 THR A C 1
ATOM 2176 O O . THR A 1 273 ? -7.25 22.609 12.141 1 85.81 273 THR A O 1
ATOM 2179 N N . SER A 1 274 ? -9.047 22.094 13.344 1 87.5 274 SER A N 1
ATOM 2180 C CA . SER A 1 274 ? -8.641 22.797 14.562 1 87.5 274 SER A CA 1
ATOM 2181 C C . SER A 1 274 ? -8.57 21.828 15.742 1 87.5 274 SER A C 1
ATOM 2183 O O . SER A 1 274 ? -9.578 21.219 16.109 1 87.5 274 SER A O 1
ATOM 2185 N N . VAL A 1 275 ? -7.457 21.734 16.281 1 88.62 275 VAL A N 1
ATOM 2186 C CA . VAL A 1 275 ? -7.246 20.812 17.391 1 88.62 275 VAL A CA 1
ATOM 2187 C C . VAL A 1 275 ? -7.457 21.531 18.719 1 88.62 275 VAL A C 1
ATOM 2189 O O . VAL A 1 275 ? -7.031 22.688 18.875 1 88.62 275 VAL A O 1
ATOM 2192 N N . GLY A 1 276 ? -8.102 20.859 19.641 1 85.94 276 GLY A N 1
ATOM 2193 C CA . GLY A 1 276 ? -8.281 21.438 20.953 1 85.94 276 GLY A CA 1
ATOM 2194 C C . GLY A 1 276 ? -6.988 21.578 21.734 1 85.94 276 GLY A C 1
ATOM 2195 O O . GLY A 1 276 ? -6.164 20.656 21.734 1 85.94 276 GLY A O 1
ATOM 2196 N N . GLY A 1 277 ? -6.852 22.703 22.359 1 86.56 277 GLY A N 1
ATOM 2197 C CA . GLY A 1 277 ? -5.645 22.938 23.141 1 86.56 277 GLY A CA 1
ATOM 2198 C C . GLY A 1 277 ? -5.406 21.906 24.219 1 86.56 277 GLY A C 1
ATOM 2199 O O . GLY A 1 277 ? -4.258 21.609 24.562 1 86.56 277 GLY A O 1
ATOM 2200 N N . ASN A 1 278 ? -6.402 21.219 24.688 1 86.19 278 ASN A N 1
ATOM 2201 C CA . ASN A 1 278 ? -6.312 20.234 25.75 1 86.19 278 ASN A CA 1
ATOM 2202 C C . ASN A 1 278 ? -5.746 18.906 25.25 1 86.19 278 ASN A C 1
ATOM 2204 O O . ASN A 1 278 ? -5.344 18.062 26.047 1 86.19 278 ASN A O 1
ATOM 2208 N N . LYS A 1 279 ? -5.648 18.828 24.047 1 87.69 279 LYS A N 1
ATOM 2209 C CA . LYS A 1 279 ? -5.168 17.578 23.453 1 87.69 279 LYS A CA 1
ATOM 2210 C C . LYS A 1 279 ? -3.699 17.688 23.047 1 87.69 279 LYS A C 1
ATOM 2212 O O . LYS A 1 279 ? -3.109 16.719 22.562 1 87.69 279 LYS A O 1
ATOM 2217 N N . LEU A 1 280 ? -3.137 18.844 23.375 1 91.69 280 LEU A N 1
ATOM 2218 C CA . LEU A 1 280 ? -1.754 19.062 22.953 1 91.69 280 LEU A CA 1
ATOM 2219 C C . LEU A 1 280 ? -0.789 18.703 24.078 1 91.69 280 LEU A C 1
ATOM 2221 O O . LEU A 1 280 ? -1.098 18.906 25.266 1 91.69 280 LEU A O 1
ATOM 2225 N N . PRO A 1 281 ? 0.326 18.156 23.75 1 95 281 PRO A N 1
ATOM 2226 C CA . PRO A 1 281 ? 0.811 17.875 22.391 1 95 281 PRO A CA 1
ATOM 2227 C C . PRO A 1 281 ? 0.11 16.672 21.766 1 95 281 PRO A C 1
ATOM 2229 O O . PRO A 1 281 ? -0.21 15.703 22.453 1 95 281 PRO A O 1
ATOM 2232 N N . LEU A 1 282 ? -0.171 16.828 20.516 1 94.69 282 LEU A N 1
ATOM 2233 C CA . LEU A 1 282 ? -0.696 15.727 19.719 1 94.69 282 LEU A CA 1
ATOM 2234 C C . LEU A 1 282 ? 0.407 14.727 19.391 1 94.69 282 LEU A C 1
ATOM 2236 O O . LEU A 1 282 ? 1.422 15.094 18.781 1 94.69 282 LEU A O 1
ATOM 2240 N N . LYS A 1 283 ? 0.24 13.523 19.766 1 96.62 283 LYS A N 1
ATOM 2241 C CA . LYS A 1 283 ? 1.223 12.477 19.484 1 96.62 283 LYS A CA 1
ATOM 2242 C C . LYS A 1 283 ? 0.58 11.297 18.766 1 96.62 283 LYS A C 1
ATOM 2244 O O . LYS A 1 283 ? -0.124 10.492 19.391 1 96.62 283 LYS A O 1
ATOM 2249 N N . PHE A 1 284 ? 0.894 11.195 17.5 1 96.69 284 PHE A N 1
ATOM 2250 C CA . PHE A 1 284 ? 0.355 10.125 16.672 1 96.69 284 PHE A CA 1
ATOM 2251 C C . PHE A 1 284 ? 1.475 9.234 16.141 1 96.69 284 PHE A C 1
ATOM 2253 O O . PHE A 1 284 ? 2.6 9.703 15.938 1 96.69 284 PHE A O 1
ATOM 2260 N N . TYR A 1 285 ? 1.188 7.977 15.961 1 97.19 285 TYR A N 1
ATOM 2261 C CA . TYR A 1 285 ? 2.072 7.125 15.172 1 97.19 285 TYR A CA 1
ATOM 2262 C C . TYR A 1 285 ? 1.275 6.223 14.242 1 97.19 285 TYR A C 1
ATOM 2264 O O . TYR A 1 285 ? 0.094 5.965 14.477 1 97.19 285 TYR A O 1
ATOM 2272 N N . SER A 1 286 ? 1.821 5.906 13.18 1 96.25 286 SER A N 1
ATOM 2273 C CA . SER A 1 286 ? 1.23 4.992 12.203 1 96.25 286 SER A CA 1
ATOM 2274 C C . SER A 1 286 ? 2.25 3.971 11.719 1 96.25 286 SER A C 1
ATOM 2276 O O . SER A 1 286 ? 3.414 4.309 11.484 1 96.25 286 SER A O 1
ATOM 2278 N N . THR A 1 287 ? 1.793 2.76 11.742 1 94.62 287 THR A N 1
ATOM 2279 C CA . THR A 1 287 ? 2.582 1.67 11.18 1 94.62 287 THR A CA 1
ATOM 2280 C C . THR A 1 287 ? 1.985 1.195 9.859 1 94.62 287 THR A C 1
ATOM 2282 O O . THR A 1 287 ? 0.789 0.909 9.781 1 94.62 287 THR A O 1
ATOM 2285 N N . GLY A 1 288 ? 2.82 1.156 8.852 1 92.88 288 GLY A N 1
ATOM 2286 C CA . GLY A 1 288 ? 2.312 0.727 7.555 1 92.88 288 GLY A CA 1
ATOM 2287 C C . GLY A 1 288 ? 3.334 0.858 6.441 1 92.88 288 GLY A C 1
ATOM 2288 O O . GLY A 1 288 ? 4.539 0.739 6.68 1 92.88 288 GLY A O 1
ATOM 2289 N N . ARG A 1 289 ? 2.842 0.999 5.258 1 92.62 289 ARG A N 1
ATOM 2290 C CA . ARG A 1 289 ? 3.691 1.008 4.074 1 92.62 289 ARG A CA 1
ATOM 2291 C C . ARG A 1 289 ? 4.184 2.418 3.762 1 92.62 289 ARG A C 1
ATOM 2293 O O . ARG A 1 289 ? 3.549 3.402 4.148 1 92.62 289 ARG A O 1
ATOM 2300 N N . LEU A 1 290 ? 5.246 2.441 3.182 1 91.12 290 LEU A N 1
ATOM 2301 C CA . LEU A 1 290 ? 5.828 3.625 2.557 1 91.12 290 LEU A CA 1
ATOM 2302 C C . LEU A 1 290 ? 6.328 3.307 1.15 1 91.12 290 LEU A C 1
ATOM 2304 O O . LEU A 1 290 ? 6.949 2.266 0.928 1 91.12 290 LEU A O 1
ATOM 2308 N N . TYR A 1 291 ? 5.977 4.145 0.202 1 87.88 291 TYR A N 1
ATOM 2309 C CA . TYR A 1 291 ? 6.348 3.912 -1.189 1 87.88 291 TYR A CA 1
ATOM 2310 C C . TYR A 1 291 ? 7.266 5.016 -1.7 1 87.88 291 TYR A C 1
ATOM 2312 O O . TYR A 1 291 ? 7.062 6.191 -1.392 1 87.88 291 TYR A O 1
ATOM 2320 N N . LYS A 1 292 ? 8.25 4.602 -2.395 1 77.56 292 LYS A N 1
ATOM 2321 C CA . LYS A 1 292 ? 9.148 5.539 -3.059 1 77.56 292 LYS A CA 1
ATOM 2322 C C . LYS A 1 292 ? 9.555 5.027 -4.441 1 77.56 292 LYS A C 1
ATOM 2324 O O . LYS A 1 292 ? 10.141 3.949 -4.562 1 77.56 292 LYS A O 1
ATOM 2329 N N . PRO A 1 293 ? 9 5.484 -5.602 1 65.81 293 PRO A N 1
ATOM 2330 C CA . PRO A 1 293 ? 9.281 4.945 -6.938 1 65.81 293 PRO A CA 1
ATOM 2331 C C . PRO A 1 293 ? 10.773 4.707 -7.176 1 65.81 293 PRO A C 1
ATOM 2333 O O . PRO A 1 293 ? 11.156 3.686 -7.754 1 65.81 293 PRO A O 1
ATOM 2336 N N . PHE A 1 294 ? 11.711 5.684 -7.562 1 58.31 294 PHE A N 1
ATOM 2337 C CA . PHE A 1 294 ? 12.992 5.379 -8.195 1 58.31 294 PHE A CA 1
ATOM 2338 C C . PHE A 1 294 ? 14.148 5.691 -7.25 1 58.31 294 PHE A C 1
ATOM 2340 O O . PHE A 1 294 ? 14.297 6.828 -6.797 1 58.31 294 PHE A O 1
ATOM 2347 N N . ILE A 1 295 ? 14.586 4.637 -6.477 1 55.41 295 ILE A N 1
ATOM 2348 C CA . ILE A 1 295 ? 15.914 4.984 -5.984 1 55.41 295 ILE A CA 1
ATOM 2349 C C . ILE A 1 295 ? 16.969 4.164 -6.719 1 55.41 295 ILE A C 1
ATOM 2351 O O . ILE A 1 295 ? 16.703 3.029 -7.129 1 55.41 295 ILE A O 1
ATOM 2355 N N . LYS A 1 296 ? 18 4.754 -7.27 1 52.16 296 LYS A N 1
ATOM 2356 C CA . LYS A 1 296 ? 19.141 4.367 -8.086 1 52.16 296 LYS A CA 1
ATOM 2357 C C . LYS A 1 296 ? 19.797 3.09 -7.562 1 52.16 296 LYS A C 1
ATOM 2359 O O . LYS A 1 296 ? 20.359 2.312 -8.336 1 52.16 296 LYS A O 1
ATOM 2364 N N . ASN A 1 297 ? 19.688 2.879 -6.254 1 55.88 297 ASN A N 1
ATOM 2365 C CA . ASN A 1 297 ? 20.484 1.763 -5.773 1 55.88 297 ASN A CA 1
ATOM 2366 C C . ASN A 1 297 ? 19.703 0.454 -5.793 1 55.88 297 ASN A C 1
ATOM 2368 O O . ASN A 1 297 ? 18.516 0.447 -6.082 1 55.88 297 ASN A O 1
ATOM 2372 N N . ILE A 1 298 ? 20.438 -0.638 -5.805 1 64.12 298 ILE A N 1
ATOM 2373 C CA . ILE A 1 298 ? 19.875 -1.98 -5.926 1 64.12 298 ILE A CA 1
ATOM 2374 C C . ILE A 1 298 ? 19.703 -2.592 -4.535 1 64.12 298 ILE A C 1
ATOM 2376 O O . ILE A 1 298 ? 20.516 -2.357 -3.641 1 64.12 298 ILE A O 1
ATOM 2380 N N . GLY A 1 299 ? 18.5 -3.238 -4.195 1 74.25 299 GLY A N 1
ATOM 2381 C CA . GLY A 1 299 ? 18.297 -4.074 -3.023 1 74.25 299 GLY A CA 1
ATOM 2382 C C . GLY A 1 299 ? 17.281 -3.498 -2.047 1 74.25 299 GLY A C 1
ATOM 2383 O O . GLY A 1 299 ? 16.375 -2.76 -2.443 1 74.25 299 GLY A O 1
ATOM 2384 N N . LEU A 1 300 ? 17.422 -3.891 -0.77 1 85.25 300 LEU A N 1
ATOM 2385 C CA . LEU A 1 300 ? 16.453 -3.525 0.265 1 85.25 300 LEU A CA 1
ATOM 2386 C C . LEU A 1 300 ? 16.547 -2.037 0.583 1 85.25 300 LEU A C 1
ATOM 2388 O O . LEU A 1 300 ? 15.547 -1.424 0.981 1 85.25 300 LEU A O 1
ATOM 2392 N N . PHE A 1 301 ? 17.703 -1.435 0.336 1 86.69 301 PHE A N 1
ATOM 2393 C CA . PHE A 1 301 ? 17.922 -0.043 0.719 1 86.69 301 PHE A CA 1
ATOM 2394 C C . PHE A 1 301 ? 17.266 0.9 -0.28 1 86.69 301 PHE A C 1
ATOM 2396 O O . PHE A 1 301 ? 17.078 2.084 0.005 1 86.69 301 PHE A O 1
ATOM 2403 N N . SER A 1 302 ? 16.906 0.351 -1.444 1 79.06 302 SER A N 1
ATOM 2404 C CA . SER A 1 302 ? 16.312 1.178 -2.496 1 79.06 302 SER A CA 1
ATOM 2405 C C . SER A 1 302 ? 15 0.593 -2.994 1 79.06 302 SER A C 1
ATOM 2407 O O . SER A 1 302 ? 14.57 0.881 -4.113 1 79.06 302 SER A O 1
ATOM 2409 N N . ALA A 1 303 ? 14.453 -0.242 -2.18 1 83.62 303 ALA A N 1
ATOM 2410 C CA . ALA A 1 303 ? 13.195 -0.872 -2.586 1 83.62 303 ALA A CA 1
ATOM 2411 C C . ALA A 1 303 ? 12.086 0.163 -2.732 1 83.62 303 ALA A C 1
ATOM 2413 O O . ALA A 1 303 ? 12.023 1.131 -1.97 1 83.62 303 ALA A O 1
ATOM 2414 N N . VAL A 1 304 ? 11.18 -0.024 -3.639 1 82.94 304 VAL A N 1
ATOM 2415 C CA . VAL A 1 304 ? 10.117 0.931 -3.939 1 82.94 304 VAL A CA 1
ATOM 2416 C C . VAL A 1 304 ? 9.062 0.899 -2.832 1 82.94 304 VAL A C 1
ATOM 2418 O O . VAL A 1 304 ? 8.234 1.805 -2.729 1 82.94 304 VAL A O 1
ATOM 2421 N N . GLN A 1 305 ? 9.102 -0.161 -2.111 1 89.06 305 GLN A N 1
ATOM 2422 C CA . GLN A 1 305 ? 8.148 -0.318 -1.021 1 89.06 305 GLN A CA 1
ATOM 2423 C C . GLN A 1 305 ? 8.836 -0.798 0.252 1 89.06 305 GLN A C 1
ATOM 2425 O O . GLN A 1 305 ? 9.75 -1.621 0.195 1 89.06 305 GLN A O 1
ATOM 2430 N N . THR A 1 306 ? 8.492 -0.247 1.361 1 91.19 306 THR A N 1
ATOM 2431 C CA . THR A 1 306 ? 8.969 -0.708 2.662 1 91.19 306 THR A CA 1
ATOM 2432 C C . THR A 1 306 ? 7.875 -0.56 3.719 1 91.19 306 THR A C 1
ATOM 2434 O O . THR A 1 306 ? 6.844 0.064 3.471 1 91.19 306 THR A O 1
ATOM 2437 N N . ASN A 1 307 ? 7.992 -1.266 4.738 1 94.06 307 ASN A N 1
ATOM 2438 C CA . ASN A 1 307 ? 7.215 -0.984 5.945 1 94.06 307 ASN A CA 1
ATOM 2439 C C . ASN A 1 307 ? 7.949 -0.02 6.871 1 94.06 307 ASN A C 1
ATOM 2441 O O . ASN A 1 307 ? 9.18 -0.031 6.938 1 94.06 307 ASN A O 1
ATOM 2445 N N . ALA A 1 308 ? 7.18 0.818 7.48 1 96.12 308 ALA A N 1
ATOM 2446 C CA . ALA A 1 308 ? 7.797 1.818 8.352 1 96.12 308 ALA A CA 1
ATOM 2447 C C . ALA A 1 308 ? 6.859 2.201 9.492 1 96.12 308 ALA A C 1
ATOM 2449 O O . ALA A 1 308 ? 5.68 1.851 9.477 1 96.12 308 ALA A O 1
ATOM 2450 N N . VAL A 1 309 ? 7.426 2.727 10.484 1 97.62 309 VAL A N 1
ATOM 2451 C CA . VAL A 1 309 ? 6.707 3.379 11.57 1 97.62 309 VAL A CA 1
ATOM 2452 C C . VAL A 1 309 ? 6.992 4.879 11.555 1 97.62 309 VAL A C 1
ATOM 2454 O O . VAL A 1 309 ? 8.156 5.297 11.578 1 97.62 309 VAL A O 1
ATOM 2457 N N . GLU A 1 310 ? 5.922 5.645 11.461 1 97.75 310 GLU A N 1
ATOM 2458 C CA . GLU A 1 310 ? 6.039 7.098 11.383 1 97.75 310 GLU A CA 1
ATOM 2459 C C . GLU A 1 310 ? 5.383 7.77 12.586 1 97.75 310 GLU A C 1
ATOM 2461 O O . GLU A 1 310 ? 4.352 7.305 13.078 1 97.75 310 GLU A O 1
ATOM 2466 N N . VAL A 1 311 ? 5.988 8.859 13 1 98.38 311 VAL A N 1
ATOM 2467 C CA . VAL A 1 311 ? 5.422 9.609 14.117 1 98.38 311 VAL A CA 1
ATOM 2468 C C . VAL A 1 311 ? 5.086 11.031 13.664 1 98.38 311 VAL A C 1
ATOM 2470 O O . VAL A 1 311 ? 5.711 11.562 12.742 1 98.38 311 VAL A O 1
ATOM 2473 N N . PHE A 1 312 ? 4.117 11.617 14.25 1 98.06 312 PHE A N 1
ATOM 2474 C CA . PHE A 1 312 ? 3.668 12.992 14.078 1 98.06 312 PHE A CA 1
ATOM 2475 C C . PHE A 1 312 ? 3.369 13.633 15.43 1 98.06 312 PHE A C 1
ATOM 2477 O O . PHE A 1 312 ? 2.574 13.102 16.219 1 98.06 312 PHE A O 1
ATOM 2484 N N . ILE A 1 313 ? 3.996 14.734 15.711 1 98.31 313 ILE A N 1
ATOM 2485 C CA . ILE A 1 313 ? 3.771 15.461 16.953 1 98.31 313 ILE A CA 1
ATOM 2486 C C . ILE A 1 313 ? 3.371 16.906 16.641 1 98.31 313 ILE A C 1
ATOM 2488 O O . ILE A 1 313 ? 4.074 17.609 15.922 1 98.31 313 ILE A O 1
ATOM 2492 N N . GLY A 1 314 ? 2.281 17.328 17.125 1 97.25 314 GLY A N 1
ATOM 2493 C CA . GLY A 1 314 ? 1.835 18.703 17.031 1 97.25 314 GLY A CA 1
ATOM 2494 C C . GLY A 1 314 ? 1.892 19.438 18.359 1 97.25 314 GLY A C 1
ATOM 2495 O O . GLY A 1 314 ? 1.428 18.922 19.375 1 97.25 314 GLY A O 1
ATOM 2496 N N . THR A 1 315 ? 2.459 20.609 18.344 1 96.56 315 THR A N 1
ATOM 2497 C CA . THR A 1 315 ? 2.59 21.391 19.578 1 96.56 315 THR A CA 1
ATOM 2498 C C . THR A 1 315 ? 2.117 22.828 19.344 1 96.56 315 THR A C 1
ATOM 2500 O O . THR A 1 315 ? 1.798 23.219 18.219 1 96.56 315 THR A O 1
ATOM 2503 N N . THR A 1 316 ? 2.184 23.641 20.438 1 93.19 316 THR A N 1
ATOM 2504 C CA . THR A 1 316 ? 1.611 24.984 20.406 1 93.19 316 THR A CA 1
ATOM 2505 C C . THR A 1 316 ? 2.613 25.984 19.859 1 93.19 316 THR A C 1
ATOM 2507 O O . THR A 1 316 ? 2.225 26.984 19.234 1 93.19 316 THR A O 1
ATOM 2510 N N . ASP A 1 317 ? 3.873 25.719 20.172 1 93.31 317 ASP A N 1
ATOM 2511 C CA . ASP A 1 317 ? 4.855 26.719 19.781 1 93.31 317 ASP A CA 1
ATOM 2512 C C . ASP A 1 317 ? 6.195 26.078 19.438 1 93.31 317 ASP A C 1
ATOM 2514 O O . ASP A 1 317 ? 6.359 24.859 19.562 1 93.31 317 ASP A O 1
ATOM 2518 N N . GLU A 1 318 ? 7.09 26.906 18.984 1 93.75 318 GLU A N 1
ATOM 2519 C CA . GLU A 1 318 ? 8.367 26.453 18.453 1 93.75 318 GLU A CA 1
ATOM 2520 C C . GLU A 1 318 ? 9.219 25.812 19.562 1 93.75 318 GLU A C 1
ATOM 2522 O O . GLU A 1 318 ? 9.906 24.812 19.312 1 93.75 318 GLU A O 1
ATOM 2527 N N . GLN A 1 319 ? 9.18 26.375 20.719 1 95.5 319 GLN A N 1
ATOM 2528 C CA . GLN A 1 319 ? 9.984 25.844 21.812 1 95.5 319 GLN A CA 1
ATOM 2529 C C . GLN A 1 319 ? 9.508 24.453 22.219 1 95.5 319 GLN A C 1
ATOM 2531 O O . GLN A 1 319 ? 10.328 23.547 22.406 1 95.5 319 GLN A O 1
ATOM 2536 N N . LYS A 1 320 ? 8.234 24.328 22.359 1 96 320 LYS A N 1
ATOM 2537 C CA . LYS A 1 320 ? 7.688 23.031 22.719 1 96 320 LYS A CA 1
ATOM 2538 C C . LYS A 1 320 ? 7.977 21.984 21.641 1 96 320 LYS A C 1
ATOM 2540 O O . LYS A 1 320 ? 8.203 20.812 21.938 1 96 320 LYS A O 1
ATOM 2545 N N . SER A 1 321 ? 7.898 22.406 20.406 1 96.81 321 SER A N 1
ATOM 2546 C CA . SER A 1 321 ? 8.234 21.5 19.297 1 96.81 321 SER A CA 1
ATOM 2547 C C . SER A 1 321 ? 9.688 21.047 19.375 1 96.81 321 SER A C 1
ATOM 2549 O O . SER A 1 321 ? 9.992 19.875 19.156 1 96.81 321 SER A O 1
ATOM 2551 N N . ARG A 1 322 ? 10.578 21.969 19.719 1 97.12 322 ARG A N 1
ATOM 2552 C CA . ARG A 1 322 ? 11.984 21.625 19.875 1 97.12 322 ARG A CA 1
ATOM 2553 C C . ARG A 1 322 ? 12.188 20.641 21.016 1 97.12 322 ARG A C 1
ATOM 2555 O O . ARG A 1 322 ? 12.984 19.703 20.906 1 97.12 322 ARG A O 1
ATOM 2562 N N . ASP A 1 323 ? 11.5 20.891 22.094 1 97.75 323 ASP A N 1
ATOM 2563 C CA . ASP A 1 323 ? 11.578 19.969 23.234 1 97.75 323 ASP A CA 1
ATOM 2564 C C . ASP A 1 323 ? 11.156 18.562 22.828 1 97.75 323 ASP A C 1
ATOM 2566 O O . ASP A 1 323 ? 11.812 17.578 23.203 1 97.75 323 ASP A O 1
ATOM 2570 N N . GLN A 1 324 ? 10.062 18.5 22.109 1 97.81 324 GLN A N 1
ATOM 2571 C CA . GLN A 1 324 ? 9.586 17.203 21.641 1 97.81 324 GLN A CA 1
ATOM 2572 C C . GLN A 1 324 ? 10.586 16.547 20.703 1 97.81 324 GLN A C 1
ATOM 2574 O O . GLN A 1 324 ? 10.781 15.328 20.734 1 97.81 324 GLN A O 1
ATOM 2579 N N . PHE A 1 325 ? 11.188 17.328 19.844 1 98.25 325 PHE A N 1
ATOM 2580 C CA . PHE A 1 325 ? 12.219 16.859 18.938 1 98.25 325 PHE A CA 1
ATOM 2581 C C . PHE A 1 325 ? 13.367 16.203 19.703 1 98.25 325 PHE A C 1
ATOM 2583 O O . PHE A 1 325 ? 13.773 15.086 19.391 1 98.25 325 PHE A O 1
ATOM 2590 N N . ASP A 1 326 ? 13.797 16.859 20.734 1 97.81 326 ASP A N 1
ATOM 2591 C CA . ASP A 1 326 ? 14.914 16.359 21.531 1 97.81 326 ASP A CA 1
ATOM 2592 C C . ASP A 1 326 ? 14.516 15.109 22.297 1 97.81 326 ASP A C 1
ATOM 2594 O O . ASP A 1 326 ? 15.312 14.164 22.422 1 97.81 326 ASP A O 1
ATOM 2598 N N . GLU A 1 327 ? 13.367 15.109 22.812 1 97.44 327 GLU A N 1
ATOM 2599 C CA . GLU A 1 327 ? 12.867 13.93 23.516 1 97.44 327 GLU A CA 1
ATOM 2600 C C . GLU A 1 327 ? 12.805 12.719 22.578 1 97.44 327 GLU A C 1
ATOM 2602 O O . GLU A 1 327 ? 13.133 11.609 22.984 1 97.44 327 GLU A O 1
ATOM 2607 N N . MET A 1 328 ? 12.359 12.93 21.375 1 98 328 MET A N 1
ATOM 2608 C CA . MET A 1 328 ? 12.266 11.844 20.406 1 98 328 MET A CA 1
ATOM 2609 C C . MET A 1 328 ? 13.648 11.312 20.047 1 98 328 MET A C 1
ATOM 2611 O O . MET A 1 328 ? 13.82 10.109 19.828 1 98 328 MET A O 1
ATOM 2615 N N . LEU A 1 329 ? 14.609 12.211 19.969 1 97.75 329 LEU A N 1
ATOM 2616 C CA . LEU A 1 329 ? 15.969 11.766 19.688 1 97.75 329 LEU A CA 1
ATOM 2617 C C . LEU A 1 329 ? 16.469 10.812 20.766 1 97.75 329 LEU A C 1
ATOM 2619 O O . LEU A 1 329 ? 17.188 9.852 20.469 1 97.75 329 LEU A O 1
ATOM 2623 N N . VAL A 1 330 ? 16.094 11.094 21.969 1 97.06 330 VAL A N 1
ATOM 2624 C CA . VAL A 1 330 ? 16.453 10.211 23.062 1 97.06 330 VAL A CA 1
ATOM 2625 C C . VAL A 1 330 ? 15.797 8.844 22.875 1 97.06 330 VAL A C 1
ATOM 2627 O O . VAL A 1 330 ? 16.422 7.809 23.094 1 97.06 330 VAL A O 1
ATOM 2630 N N . THR A 1 331 ? 14.562 8.891 22.484 1 97.12 331 THR A N 1
ATOM 2631 C CA . THR A 1 331 ? 13.836 7.648 22.219 1 97.12 331 THR A CA 1
ATOM 2632 C C . THR A 1 331 ? 14.508 6.859 21.094 1 97.12 331 THR A C 1
ATOM 2634 O O . THR A 1 331 ? 14.68 5.641 21.203 1 97.12 331 THR A O 1
ATOM 2637 N N . TYR A 1 332 ? 14.906 7.578 20 1 97.75 332 TYR A N 1
ATOM 2638 C CA . TYR A 1 332 ? 15.625 6.938 18.906 1 97.75 332 TYR A CA 1
ATOM 2639 C C . TYR A 1 332 ? 16.875 6.219 19.422 1 97.75 332 TYR A C 1
ATOM 2641 O O . TYR A 1 332 ? 17.094 5.047 19.109 1 97.75 332 TYR A O 1
ATOM 2649 N N . ARG A 1 333 ? 17.625 6.91 20.203 1 96.56 333 ARG A N 1
ATOM 2650 C CA . ARG A 1 333 ? 18.875 6.363 20.703 1 96.56 333 ARG A CA 1
ATOM 2651 C C . ARG A 1 333 ? 18.641 5.117 21.547 1 96.56 333 ARG A C 1
ATOM 2653 O O . ARG A 1 333 ? 19.328 4.109 21.391 1 96.56 333 ARG A O 1
ATOM 2660 N N . ARG A 1 334 ? 17.688 5.164 22.406 1 96.12 334 ARG A N 1
ATOM 2661 C CA . ARG A 1 334 ? 17.375 4.027 23.266 1 96.12 334 ARG A CA 1
ATOM 2662 C C . ARG A 1 334 ? 17 2.801 22.438 1 96.12 334 ARG A C 1
ATOM 2664 O O . ARG A 1 334 ? 17.484 1.7 22.703 1 96.12 334 ARG A O 1
ATOM 2671 N N . LEU A 1 335 ? 16.156 2.979 21.469 1 96.75 335 LEU A N 1
ATOM 2672 C CA . LEU A 1 335 ? 15.664 1.865 20.672 1 96.75 335 LEU A CA 1
ATOM 2673 C C . LEU A 1 335 ? 16.781 1.271 19.812 1 96.75 335 LEU A C 1
ATOM 2675 O O . LEU A 1 335 ? 16.922 0.049 19.734 1 96.75 335 LEU A O 1
ATOM 2679 N N . TYR A 1 336 ? 17.594 2.107 19.172 1 96.75 336 TYR A N 1
ATOM 2680 C CA . TYR A 1 336 ? 18.625 1.609 18.266 1 96.75 336 TYR A CA 1
ATOM 2681 C C . TYR A 1 336 ? 19.812 1.06 19.047 1 96.75 336 TYR A C 1
ATOM 2683 O O . TYR A 1 336 ? 20.516 0.165 18.578 1 96.75 336 TYR A O 1
ATOM 2691 N N . GLU A 1 337 ? 20.031 1.567 20.25 1 94.69 337 GLU A N 1
ATOM 2692 C CA . GLU A 1 337 ? 21.047 0.971 21.109 1 94.69 337 GLU A CA 1
ATOM 2693 C C . GLU A 1 337 ? 20.688 -0.459 21.484 1 94.69 337 GLU A C 1
ATOM 2695 O O . GLU A 1 337 ? 21.547 -1.333 21.562 1 94.69 337 GLU A O 1
ATOM 2700 N N . SER A 1 338 ? 19.406 -0.659 21.75 1 94.12 338 SER A N 1
ATOM 2701 C CA . SER A 1 338 ? 18.922 -1.984 22.125 1 94.12 338 SER A CA 1
ATOM 2702 C C . SER A 1 338 ? 19.078 -2.971 20.969 1 94.12 338 SER A C 1
ATOM 2704 O O . SER A 1 338 ? 19.234 -4.172 21.188 1 94.12 338 SER A O 1
ATOM 2706 N N . ILE A 1 339 ? 18.938 -2.559 19.75 1 94.31 339 ILE A N 1
ATOM 2707 C CA . ILE A 1 339 ? 19.078 -3.422 18.578 1 94.31 339 ILE A CA 1
ATOM 2708 C C . ILE A 1 339 ? 20.516 -3.926 18.469 1 94.31 339 ILE A C 1
ATOM 2710 O O . ILE A 1 339 ? 20.75 -5.059 18.047 1 94.31 339 ILE A O 1
ATOM 2714 N N . GLY A 1 340 ? 21.516 -3.051 18.828 1 92.19 340 GLY A N 1
ATOM 2715 C CA . GLY A 1 340 ? 22.875 -3.521 19.016 1 92.19 340 GLY A CA 1
ATOM 2716 C C . GLY A 1 340 ? 23.75 -3.361 17.797 1 92.19 340 GLY A C 1
ATOM 2717 O O . GLY A 1 340 ? 24.875 -3.84 17.766 1 92.19 340 GLY A O 1
ATOM 2718 N N . LEU A 1 341 ? 23.281 -2.738 16.766 1 94.12 341 LEU A N 1
ATOM 2719 C CA . LEU A 1 341 ? 24.094 -2.479 15.57 1 94.12 341 LEU A CA 1
ATOM 2720 C C . LEU A 1 341 ? 24.875 -1.18 15.719 1 94.12 341 LEU A C 1
ATOM 2722 O O . LEU A 1 341 ? 24.547 -0.341 16.562 1 94.12 341 LEU A O 1
ATOM 2726 N N . ASP A 1 342 ? 25.938 -1.084 14.945 1 94.69 342 ASP A N 1
ATOM 2727 C CA . ASP A 1 342 ? 26.641 0.188 14.828 1 94.69 342 ASP A CA 1
ATOM 2728 C C . ASP A 1 342 ? 25.75 1.255 14.195 1 94.69 342 ASP A C 1
ATOM 2730 O O . ASP A 1 342 ? 25.219 1.053 13.102 1 94.69 342 ASP A O 1
ATOM 2734 N N . TYR A 1 343 ? 25.609 2.346 14.969 1 96.06 343 TYR A N 1
ATOM 2735 C CA . TYR A 1 343 ? 24.766 3.389 14.414 1 96.06 343 TYR A CA 1
ATOM 2736 C C . TYR A 1 343 ? 25.25 4.773 14.82 1 96.06 343 TYR A C 1
ATOM 2738 O O . TYR A 1 343 ? 26.109 4.898 15.703 1 96.06 343 TYR A O 1
ATOM 2746 N N . ARG A 1 344 ? 24.75 5.77 14.125 1 97.38 344 ARG A N 1
ATOM 2747 C CA . ARG A 1 344 ? 25.016 7.16 14.477 1 97.38 344 ARG A CA 1
ATOM 2748 C C . ARG A 1 344 ? 23.797 8.031 14.203 1 97.38 344 ARG A C 1
ATOM 2750 O O . ARG A 1 344 ? 22.891 7.633 13.469 1 97.38 344 ARG A O 1
ATOM 2757 N N . VAL A 1 345 ? 23.75 9.086 14.914 1 97.94 345 VAL A N 1
ATOM 2758 C CA . VAL A 1 345 ? 22.75 10.117 14.695 1 97.94 345 VAL A CA 1
ATOM 2759 C C . VAL A 1 345 ? 23.406 11.383 14.156 1 97.94 345 VAL A C 1
ATOM 2761 O O . VAL A 1 345 ? 24.391 11.867 14.727 1 97.94 345 VAL A O 1
ATOM 2764 N N . VAL A 1 346 ? 22.891 11.906 13.047 1 98.19 346 VAL A N 1
ATOM 2765 C CA . VAL A 1 346 ? 23.531 13.062 12.414 1 98.19 346 VAL A CA 1
ATOM 2766 C C . VAL A 1 346 ? 22.469 14.102 12.07 1 98.19 346 VAL A C 1
ATOM 2768 O O . VAL A 1 346 ? 21.297 13.766 11.859 1 98.19 346 VAL A O 1
ATOM 2771 N N . TYR A 1 347 ? 22.906 15.336 12.102 1 98.06 347 TYR A N 1
ATOM 2772 C CA . TYR A 1 347 ? 22.109 16.359 11.43 1 98.06 347 TYR A CA 1
ATOM 2773 C C . TYR A 1 347 ? 22.406 16.391 9.938 1 98.06 347 TYR A C 1
ATOM 2775 O O . TYR A 1 347 ? 23.578 16.406 9.523 1 98.06 347 TYR A O 1
ATOM 2783 N N . SER A 1 348 ? 21.359 16.359 9.164 1 97.38 348 SER A N 1
ATOM 2784 C CA . SER A 1 348 ? 21.531 16.406 7.719 1 97.38 348 SER A CA 1
ATOM 2785 C C . SER A 1 348 ? 21.859 17.828 7.254 1 97.38 348 SER A C 1
ATOM 2787 O O . SER A 1 348 ? 21.344 18.797 7.816 1 97.38 348 SER A O 1
ATOM 2789 N N . PRO A 1 349 ? 22.641 17.922 6.238 1 96.5 349 PRO A N 1
ATOM 2790 C CA . PRO A 1 349 ? 22.922 19.25 5.688 1 96.5 349 PRO A CA 1
ATOM 2791 C C . PRO A 1 349 ? 21.734 19.844 4.934 1 96.5 349 PRO A C 1
ATOM 2793 O O . PRO A 1 349 ? 20.797 19.109 4.574 1 96.5 349 PRO A O 1
ATOM 2796 N N . VAL A 1 350 ? 21.781 21.062 4.684 1 94.75 350 VAL A N 1
ATOM 2797 C CA . VAL A 1 350 ? 20.703 21.828 4.066 1 94.75 350 VAL A CA 1
ATOM 2798 C C . VAL A 1 350 ? 20.359 21.234 2.703 1 94.75 350 VAL A C 1
ATOM 2800 O O . VAL A 1 350 ? 19.188 21.188 2.312 1 94.75 350 VAL A O 1
ATOM 2803 N N . SER A 1 351 ? 21.344 20.719 2.006 1 92.75 351 SER A N 1
ATOM 2804 C CA . SER A 1 351 ? 21.156 20.219 0.652 1 92.75 351 SER A CA 1
ATOM 2805 C C . SER A 1 351 ? 20.266 18.969 0.649 1 92.75 351 SER A C 1
ATOM 2807 O O . SER A 1 351 ? 19.688 18.609 -0.381 1 92.75 351 SER A O 1
ATOM 2809 N N . LYS A 1 352 ? 20.109 18.312 1.744 1 92.75 352 LYS A N 1
ATOM 2810 C CA . LYS A 1 352 ? 19.359 17.078 1.819 1 92.75 352 LYS A CA 1
ATOM 2811 C C . LYS A 1 352 ? 17.969 17.297 2.42 1 92.75 352 LYS A C 1
ATOM 2813 O O . LYS A 1 352 ? 17.156 16.375 2.479 1 92.75 352 LYS A O 1
ATOM 2818 N N . LEU A 1 353 ? 17.734 18.484 2.857 1 94.44 353 LEU A N 1
ATOM 2819 C CA . LEU A 1 353 ? 16.453 18.781 3.504 1 94.44 353 LEU A CA 1
ATOM 2820 C C . LEU A 1 353 ? 15.336 18.891 2.473 1 94.44 353 LEU A C 1
ATOM 2822 O O . LEU A 1 353 ? 15.562 19.391 1.363 1 94.44 353 LEU A O 1
ATOM 2826 N N . GLU A 1 354 ? 14.219 18.391 2.879 1 91.94 354 GLU A N 1
ATOM 2827 C CA . GLU A 1 354 ? 13.016 18.703 2.115 1 91.94 354 GLU A CA 1
ATOM 2828 C C . GLU A 1 354 ? 12.578 20.141 2.344 1 91.94 354 GLU A C 1
ATOM 2830 O O . GLU A 1 354 ? 13.008 20.781 3.303 1 91.94 354 GLU A O 1
ATOM 2835 N N . ASN A 1 355 ? 11.695 20.625 1.547 1 90.5 355 ASN A N 1
ATOM 2836 C CA . ASN A 1 355 ? 11.289 22.031 1.589 1 90.5 355 ASN A CA 1
ATOM 2837 C C . ASN A 1 355 ? 10.617 22.391 2.914 1 90.5 355 ASN A C 1
ATOM 2839 O O . ASN A 1 355 ? 10.734 23.516 3.393 1 90.5 355 ASN A O 1
ATOM 2843 N N . TRP A 1 356 ? 9.977 21.438 3.504 1 93.81 356 TRP A N 1
ATOM 2844 C CA . TRP A 1 356 ? 9.203 21.75 4.699 1 93.81 356 TRP A CA 1
ATOM 2845 C C . TRP A 1 356 ? 10.07 21.656 5.949 1 93.81 356 TRP A C 1
ATOM 2847 O O . TRP A 1 356 ? 9.641 22.047 7.039 1 93.81 356 TRP A O 1
ATOM 2857 N N . GLU A 1 357 ? 11.266 21.188 5.809 1 96.5 357 GLU A N 1
ATOM 2858 C CA . GLU A 1 357 ? 12.102 20.891 6.973 1 96.5 357 GLU A CA 1
ATOM 2859 C C . GLU A 1 357 ? 12.977 22.094 7.332 1 96.5 357 GLU A C 1
ATOM 2861 O O . GLU A 1 357 ? 13.57 22.719 6.453 1 96.5 357 GLU A O 1
ATOM 2866 N N . SER A 1 358 ? 13.008 22.469 8.602 1 96.88 358 SER A N 1
ATOM 2867 C CA . SER A 1 358 ? 13.961 23.453 9.102 1 96.88 358 SER A CA 1
ATOM 2868 C C . SER A 1 358 ? 15.219 22.766 9.641 1 96.88 358 SER A C 1
ATOM 2870 O O . SER A 1 358 ? 16.297 23.359 9.617 1 96.88 358 SER A O 1
ATOM 2872 N N . LEU A 1 359 ? 15.031 21.625 10.156 1 97.94 359 LEU A N 1
ATOM 2873 C CA . LEU A 1 359 ? 16.078 20.781 10.727 1 97.94 359 LEU A CA 1
ATOM 2874 C C . LEU A 1 359 ? 15.742 19.312 10.578 1 97.94 359 LEU A C 1
ATOM 2876 O O . LEU A 1 359 ? 14.57 18.922 10.688 1 97.94 359 LEU A O 1
ATOM 2880 N N . ARG A 1 360 ? 16.75 18.484 10.305 1 98.12 360 ARG A N 1
ATOM 2881 C CA . ARG A 1 360 ? 16.531 17.047 10.188 1 98.12 360 ARG A CA 1
ATOM 2882 C C . ARG A 1 360 ? 17.656 16.266 10.891 1 98.12 360 ARG A C 1
ATOM 2884 O O . ARG A 1 360 ? 18.828 16.547 10.688 1 98.12 360 ARG A O 1
ATOM 2891 N N . ALA A 1 361 ? 17.266 15.398 11.734 1 98.5 361 ALA A N 1
ATOM 2892 C CA . ALA A 1 361 ? 18.172 14.398 12.273 1 98.5 361 ALA A CA 1
ATOM 2893 C C . ALA A 1 361 ? 17.938 13.039 11.625 1 98.5 361 ALA A C 1
ATOM 2895 O O . ALA A 1 361 ? 16.797 12.664 11.352 1 98.5 361 ALA A O 1
ATOM 2896 N N . GLN A 1 362 ? 18.969 12.328 11.383 1 97.94 362 GLN A N 1
ATOM 2897 C CA . GLN A 1 362 ? 18.875 10.992 10.805 1 97.94 362 GLN A CA 1
ATOM 2898 C C . GLN A 1 362 ? 19.609 9.969 11.672 1 97.94 362 GLN A C 1
ATOM 2900 O O . GLN A 1 362 ? 20.672 10.266 12.219 1 97.94 362 GLN A O 1
ATOM 2905 N N . VAL A 1 363 ? 18.984 8.883 11.781 1 98.06 363 VAL A N 1
ATOM 2906 C CA . VAL A 1 363 ? 19.688 7.723 12.328 1 98.06 363 VAL A CA 1
ATOM 2907 C C . VAL A 1 363 ? 20.25 6.879 11.188 1 98.06 363 VAL A C 1
ATOM 2909 O O . VAL A 1 363 ? 19.531 6.5 10.273 1 98.06 363 VAL A O 1
ATOM 2912 N N . GLU A 1 364 ? 21.516 6.617 11.266 1 97.44 364 GLU A N 1
ATOM 2913 C CA . GLU A 1 364 ? 22.172 5.828 10.227 1 97.44 364 GLU A CA 1
ATOM 2914 C C . GLU A 1 364 ? 22.797 4.57 10.805 1 97.44 364 GLU A C 1
ATOM 2916 O O . GLU A 1 364 ? 23.359 4.598 11.906 1 97.44 364 GLU A O 1
ATOM 2921 N N . LEU A 1 365 ? 22.625 3.502 10.109 1 96.38 365 LEU A N 1
ATOM 2922 C CA . LEU A 1 365 ? 23.234 2.227 10.477 1 96.38 365 LEU A CA 1
ATOM 2923 C C . LEU A 1 365 ? 24.422 1.91 9.57 1 96.38 365 LEU A C 1
ATOM 2925 O O . LEU A 1 365 ? 24.406 2.227 8.375 1 96.38 365 LEU A O 1
ATOM 2929 N N . TYR A 1 366 ? 25.344 1.27 10.164 1 94.31 366 TYR A N 1
ATOM 2930 C CA . TYR A 1 366 ? 26.484 0.856 9.352 1 94.31 366 TYR A CA 1
ATOM 2931 C C . TYR A 1 366 ? 26.141 -0.385 8.531 1 94.31 366 TYR A C 1
ATOM 2933 O O . TYR A 1 366 ? 25.781 -1.422 9.094 1 94.31 366 TYR A O 1
ATOM 2941 N N . SER A 1 367 ? 26.25 -0.26 7.297 1 93.69 367 SER A N 1
ATOM 2942 C CA . SER A 1 367 ? 26.125 -1.392 6.383 1 93.69 367 SER A CA 1
ATOM 2943 C C . SER A 1 367 ? 27.484 -2.004 6.062 1 93.69 367 SER A C 1
ATOM 2945 O O . SER A 1 367 ? 28.344 -1.34 5.496 1 93.69 367 SER A O 1
ATOM 2947 N N . VAL A 1 368 ? 27.609 -3.203 6.348 1 92.88 368 VAL A N 1
ATOM 2948 C CA . VAL A 1 368 ? 28.859 -3.898 6.105 1 92.88 368 VAL A CA 1
ATOM 2949 C C . VAL A 1 368 ? 29.109 -4.016 4.602 1 92.88 368 VAL A C 1
ATOM 2951 O O . VAL A 1 368 ? 30.219 -3.787 4.129 1 92.88 368 VAL A O 1
ATOM 2954 N N . GLY A 1 369 ? 28.078 -4.332 3.93 1 91.44 369 GLY A N 1
ATOM 2955 C CA . GLY A 1 369 ? 28.203 -4.488 2.488 1 91.44 369 GLY A CA 1
ATOM 2956 C C . GLY A 1 369 ? 28.594 -3.207 1.778 1 91.44 369 GLY A C 1
ATOM 2957 O O . GLY A 1 369 ? 29.438 -3.225 0.883 1 91.44 369 GLY A O 1
ATOM 2958 N N . CYS A 1 370 ? 27.984 -2.141 2.154 1 90.12 370 CYS A N 1
ATOM 2959 C CA . CYS A 1 370 ? 28.25 -0.847 1.543 1 90.12 370 CYS A CA 1
ATOM 2960 C C . CYS A 1 370 ? 29.5 -0.211 2.154 1 90.12 370 CYS A C 1
ATOM 2962 O O . CYS A 1 370 ? 30.047 0.741 1.601 1 90.12 370 CYS A O 1
ATOM 2964 N N . ARG A 1 371 ? 29.938 -0.732 3.24 1 91.88 371 ARG A N 1
ATOM 2965 C CA . ARG A 1 371 ? 31.031 -0.151 4.008 1 91.88 371 ARG A CA 1
ATOM 2966 C C . ARG A 1 371 ? 30.797 1.335 4.258 1 91.88 371 ARG A C 1
ATOM 2968 O O . ARG A 1 371 ? 31.703 2.154 4.055 1 91.88 371 ARG A O 1
ATOM 2975 N N . ASP A 1 372 ? 29.609 1.643 4.539 1 93.31 372 ASP A N 1
ATOM 2976 C CA . ASP A 1 372 ? 29.172 3.008 4.809 1 93.31 372 ASP A CA 1
ATOM 2977 C C . ASP A 1 372 ? 27.891 3.02 5.648 1 93.31 372 ASP A C 1
ATOM 2979 O O . ASP A 1 372 ? 27.328 1.963 5.945 1 93.31 372 ASP A O 1
ATOM 2983 N N . TYR A 1 373 ? 27.578 4.191 6.082 1 94.62 373 TYR A N 1
ATOM 2984 C CA . TYR A 1 373 ? 26.359 4.344 6.867 1 94.62 373 TYR A CA 1
ATOM 2985 C C . TYR A 1 373 ? 25.156 4.598 5.965 1 94.62 373 TYR A C 1
ATOM 2987 O O . TYR A 1 373 ? 25.266 5.32 4.969 1 94.62 373 TYR A O 1
ATOM 2995 N N . VAL A 1 374 ? 24.078 3.924 6.27 1 94.75 374 VAL A N 1
ATOM 2996 C CA . VAL A 1 374 ? 22.844 4.07 5.52 1 94.75 374 VAL A CA 1
ATOM 2997 C C . VAL A 1 374 ? 21.734 4.582 6.441 1 94.75 374 VAL A C 1
ATOM 2999 O O . VAL A 1 374 ? 21.609 4.133 7.586 1 94.75 374 VAL A O 1
ATOM 3002 N N . ALA A 1 375 ? 20.922 5.5 5.949 1 95.88 375 ALA A N 1
ATOM 3003 C CA . ALA A 1 375 ? 19.875 6.121 6.758 1 95.88 375 ALA A CA 1
ATOM 3004 C C . ALA A 1 375 ? 18.719 5.156 6.996 1 95.88 375 ALA A C 1
ATOM 3006 O O . ALA A 1 375 ? 18.156 4.605 6.047 1 95.88 375 ALA A O 1
ATOM 3007 N N . VAL A 1 376 ? 18.344 4.922 8.227 1 97.19 376 VAL A N 1
ATOM 3008 C CA . VAL A 1 376 ? 17.281 3.996 8.57 1 97.19 376 VAL A CA 1
ATOM 3009 C C . VAL A 1 376 ? 16.094 4.766 9.141 1 97.19 376 VAL A C 1
ATOM 3011 O O . VAL A 1 376 ? 14.953 4.309 9.062 1 97.19 376 VAL A O 1
ATOM 3014 N N . ALA A 1 377 ? 16.328 5.898 9.742 1 98 377 ALA A N 1
ATOM 3015 C CA . ALA A 1 377 ? 15.305 6.723 10.375 1 98 377 ALA A CA 1
ATOM 3016 C C . ALA A 1 377 ? 15.602 8.203 10.18 1 98 377 ALA A C 1
ATOM 3018 O O . ALA A 1 377 ? 16.719 8.586 9.812 1 98 377 ALA A O 1
ATOM 3019 N N . SER A 1 378 ? 14.57 9.008 10.383 1 97.88 378 SER A N 1
ATOM 3020 C CA . SER A 1 378 ? 14.719 10.453 10.281 1 97.88 378 SER A CA 1
ATOM 3021 C C . SER A 1 378 ? 13.711 11.18 11.156 1 97.88 378 SER A C 1
ATOM 3023 O O . SER A 1 378 ? 12.625 10.656 11.438 1 97.88 378 SER A O 1
ATOM 3025 N N . LEU A 1 379 ? 14.078 12.266 11.664 1 98.44 379 LEU A N 1
ATOM 3026 C CA . LEU A 1 379 ? 13.25 13.164 12.461 1 98.44 379 LEU A CA 1
ATOM 3027 C C . LEU A 1 379 ? 13.398 14.609 11.992 1 98.44 379 LEU A C 1
ATOM 3029 O O . LEU A 1 379 ? 14.516 15.109 11.859 1 98.44 379 LEU A O 1
ATOM 3033 N N . SER A 1 380 ? 12.273 15.258 11.766 1 97.88 380 SER A N 1
ATOM 3034 C CA . SER A 1 380 ? 12.336 16.594 11.172 1 97.88 380 SER A CA 1
ATOM 3035 C C . SER A 1 380 ? 11.531 17.594 11.984 1 97.88 380 SER A C 1
ATOM 3037 O O . SER A 1 380 ? 10.492 17.25 12.555 1 97.88 380 SER A O 1
ATOM 3039 N N . LEU A 1 381 ? 12.062 18.781 12.016 1 97.88 381 LEU A N 1
ATOM 3040 C CA . LEU A 1 381 ? 11.367 19.953 12.539 1 97.88 381 LEU A CA 1
ATOM 3041 C C . LEU A 1 381 ? 10.828 20.812 11.406 1 97.88 381 LEU A C 1
ATOM 3043 O O . LEU A 1 381 ? 11.578 21.188 10.5 1 97.88 381 LEU A O 1
ATOM 3047 N N . SER A 1 382 ? 9.516 21.109 11.453 1 96.25 382 SER A N 1
ATOM 3048 C CA . SER A 1 382 ? 8.938 21.875 10.344 1 96.25 382 SER A CA 1
ATOM 3049 C C . SER A 1 382 ? 8.344 23.188 10.828 1 96.25 382 SER A C 1
ATOM 3051 O O . SER A 1 382 ? 7.984 24.047 10.023 1 96.25 382 SER A O 1
ATOM 3053 N N . GLY A 1 383 ? 8.25 23.359 12.172 1 95 383 GLY A N 1
ATOM 3054 C CA . GLY A 1 383 ? 7.562 24.547 12.672 1 95 383 GLY A CA 1
ATOM 3055 C C . GLY A 1 383 ? 6.109 24.625 12.25 1 95 383 GLY A C 1
ATOM 3056 O O . GLY A 1 383 ? 5.387 23.625 12.32 1 95 383 GLY A O 1
ATOM 3057 N N . ASP A 1 384 ? 5.703 25.812 11.867 1 94.12 384 ASP A N 1
ATOM 3058 C CA . ASP A 1 384 ? 4.309 25.984 11.469 1 94.12 384 ASP A CA 1
ATOM 3059 C C . ASP A 1 384 ? 4.18 26.078 9.953 1 94.12 384 ASP A C 1
ATOM 3061 O O . ASP A 1 384 ? 3.158 26.531 9.438 1 94.12 384 ASP A O 1
ATOM 3065 N N . PHE A 1 385 ? 5.211 25.703 9.172 1 93.12 385 PHE A N 1
ATOM 3066 C CA . PHE A 1 385 ? 5.258 25.797 7.719 1 93.12 385 PHE A CA 1
ATOM 3067 C C . PHE A 1 385 ? 4.102 25.031 7.086 1 93.12 385 PHE A C 1
ATOM 3069 O O . PHE A 1 385 ? 3.357 25.578 6.27 1 93.12 385 PHE A O 1
ATOM 3076 N N . ILE A 1 386 ? 3.949 23.766 7.469 1 94.12 386 ILE A N 1
ATOM 3077 C CA . ILE A 1 386 ? 2.936 22.891 6.887 1 94.12 386 ILE A CA 1
ATOM 3078 C C . ILE A 1 386 ? 1.551 23.312 7.379 1 94.12 386 ILE A C 1
ATOM 3080 O O . ILE A 1 386 ? 0.598 23.359 6.598 1 94.12 386 ILE A O 1
ATOM 3084 N N . SER A 1 387 ? 1.467 23.609 8.664 1 94.19 387 SER A N 1
ATOM 3085 C CA . SER A 1 387 ? 0.175 23.953 9.258 1 94.19 387 SER A CA 1
ATOM 3086 C C . SER A 1 387 ? -0.402 25.219 8.641 1 94.19 387 SER A C 1
ATOM 3088 O O . SER A 1 387 ? -1.616 25.328 8.461 1 94.19 387 SER A O 1
ATOM 3090 N N . LYS A 1 388 ? 0.364 26.141 8.297 1 90.31 388 LYS A N 1
ATOM 3091 C CA . LYS A 1 388 ? -0.091 27.359 7.633 1 90.31 388 LYS A CA 1
ATOM 3092 C C . LYS A 1 388 ? -0.616 27.062 6.234 1 90.31 388 LYS A C 1
ATOM 3094 O O . LYS A 1 388 ? -1.626 27.641 5.809 1 90.31 388 LYS A O 1
ATOM 3099 N N . ARG A 1 389 ? 0.059 26.234 5.613 1 88.12 389 ARG A N 1
ATOM 3100 C CA . ARG A 1 389 ? -0.294 25.922 4.234 1 88.12 389 ARG A CA 1
ATOM 3101 C C . ARG A 1 389 ? -1.537 25.047 4.176 1 88.12 389 ARG A C 1
ATOM 3103 O O . ARG A 1 389 ? -2.355 25.172 3.26 1 88.12 389 ARG A O 1
ATOM 3110 N N . LEU A 1 390 ? -1.699 24.172 5.156 1 90.31 390 LEU A N 1
ATOM 3111 C CA . LEU A 1 390 ? -2.816 23.234 5.156 1 90.31 390 LEU A CA 1
ATOM 3112 C C . LEU A 1 390 ? -3.891 23.656 6.148 1 90.31 390 LEU A C 1
ATOM 3114 O O . LEU A 1 390 ? -4.883 22.953 6.344 1 90.31 390 LEU A O 1
ATOM 3118 N N . ARG A 1 391 ? -3.691 24.734 6.789 1 88.62 391 ARG A N 1
ATOM 3119 C CA . ARG A 1 391 ? -4.645 25.328 7.727 1 88.62 391 ARG A CA 1
ATOM 3120 C C . ARG A 1 391 ? -4.934 24.375 8.883 1 88.62 391 ARG A C 1
ATOM 3122 O O . ARG A 1 391 ? -6.098 24.078 9.172 1 88.62 391 ARG A O 1
ATOM 3129 N N . ILE A 1 392 ? -3.951 23.969 9.469 1 91.75 392 ILE A N 1
ATOM 3130 C CA . ILE A 1 392 ? -4.066 23.141 10.672 1 91.75 392 ILE A CA 1
ATOM 3131 C C . ILE A 1 392 ? -3.928 24.031 11.906 1 91.75 392 ILE A C 1
ATOM 3133 O O . ILE A 1 392 ? -2.846 24.547 12.188 1 91.75 392 ILE A O 1
ATOM 3137 N N . TYR A 1 393 ? -4.957 24.156 12.672 1 90.31 393 TYR A N 1
ATOM 3138 C CA . TYR A 1 393 ? -5.023 25.109 13.781 1 90.31 393 TYR A CA 1
ATOM 3139 C C . TYR A 1 393 ? -5.102 24.375 15.117 1 90.31 393 TYR A C 1
ATOM 3141 O O . TYR A 1 393 ? -5.348 23.156 15.156 1 90.31 393 TYR A O 1
ATOM 3149 N N . TRP A 1 394 ? -4.703 25.062 16.141 1 90.19 394 TRP A N 1
ATOM 3150 C CA . TRP A 1 394 ? -5.062 24.609 17.484 1 90.19 394 TRP A CA 1
ATOM 3151 C C . TRP A 1 394 ? -5.75 25.719 18.266 1 90.19 394 TRP A C 1
ATOM 3153 O O . TRP A 1 394 ? -5.441 26.906 18.094 1 90.19 394 TRP A O 1
ATOM 3163 N N . SER A 1 395 ? -6.789 25.328 19.047 1 84.56 395 SER A N 1
ATOM 3164 C CA . SER A 1 395 ? -7.594 26.281 19.797 1 84.56 395 SER A CA 1
ATOM 3165 C C . SER A 1 395 ? -6.949 26.609 21.141 1 84.56 395 SER A C 1
ATOM 3167 O O . SER A 1 395 ? -6.617 25.703 21.906 1 84.56 395 SER A O 1
ATOM 3169 N N . GLY A 1 396 ? -6.465 27.828 21.344 1 72.5 396 GLY A N 1
ATOM 3170 C CA . GLY A 1 396 ? -5.992 28.344 22.625 1 72.5 396 GLY A CA 1
ATOM 3171 C C . GLY A 1 396 ? -6.711 29.609 23.062 1 72.5 396 GLY A C 1
ATOM 3172 O O . GLY A 1 396 ? -7.797 29.922 22.562 1 72.5 396 GLY A O 1
ATOM 3173 N N . LYS A 1 397 ? -6.316 30.125 24.172 1 60.78 397 LYS A N 1
ATOM 3174 C CA . LYS A 1 397 ? -6.914 31.359 24.688 1 60.78 397 LYS A CA 1
ATOM 3175 C C . LYS A 1 397 ? -7.039 32.406 23.594 1 60.78 397 LYS A C 1
ATOM 3177 O O . LYS A 1 397 ? -8.023 33.156 23.562 1 60.78 397 LYS A O 1
ATOM 3182 N N . ASP A 1 398 ? -6.008 32.469 22.891 1 59.56 398 ASP A N 1
ATOM 3183 C CA . ASP A 1 398 ? -6.008 33.5 21.859 1 59.56 398 ASP A CA 1
ATOM 3184 C C . ASP A 1 398 ? -6.492 32.938 20.516 1 59.56 398 ASP A C 1
ATOM 3186 O O . ASP A 1 398 ? -6.613 31.719 20.359 1 59.56 398 ASP A O 1
ATOM 3190 N N . LYS A 1 399 ? -6.676 33.719 19.469 1 61.72 399 LYS A N 1
ATOM 3191 C CA . LYS A 1 399 ? -7.094 33.531 18.078 1 61.72 399 LYS A CA 1
ATOM 3192 C C . LYS A 1 399 ? -6.449 32.312 17.453 1 61.72 399 LYS A C 1
ATOM 3194 O O . LYS A 1 399 ? -5.586 31.688 18.062 1 61.72 399 LYS A O 1
ATOM 3199 N N . HIS A 1 400 ? -6.699 31.953 16.234 1 67.5 400 HIS A N 1
ATOM 3200 C CA . HIS A 1 400 ? -6.359 30.828 15.375 1 67.5 400 HIS A CA 1
ATOM 3201 C C . HIS A 1 400 ? -4.848 30.703 15.195 1 67.5 400 HIS A C 1
ATOM 3203 O O . HIS A 1 400 ? -4.234 31.516 14.5 1 67.5 400 HIS A O 1
ATOM 3209 N N . ASN A 1 401 ? -4.25 29.734 16.109 1 87.94 401 ASN A N 1
ATOM 3210 C CA . ASN A 1 401 ? -2.818 29.453 16.062 1 87.94 401 ASN A CA 1
ATOM 3211 C C . ASN A 1 401 ? -2.521 28.203 15.25 1 87.94 401 ASN A C 1
ATOM 3213 O O . ASN A 1 401 ? -3.301 27.234 15.273 1 87.94 401 ASN A O 1
ATOM 3217 N N . PHE A 1 402 ? -1.447 28.312 14.555 1 92.94 402 PHE A N 1
ATOM 3218 C CA . PHE A 1 402 ? -1.05 27.188 13.734 1 92.94 402 PHE A CA 1
ATOM 3219 C C . PHE A 1 402 ? -0.202 26.203 14.539 1 92.94 402 PHE A C 1
ATOM 3221 O O . PHE A 1 402 ? 0.58 26.609 15.398 1 92.94 402 PHE A O 1
ATOM 3228 N N . LEU A 1 403 ? -0.355 24.984 14.258 1 94.69 403 LEU A N 1
ATOM 3229 C CA . LEU A 1 403 ? 0.366 23.906 14.93 1 94.69 403 LEU A CA 1
ATOM 3230 C C . LEU A 1 403 ? 1.835 23.891 14.523 1 94.69 403 LEU A C 1
ATOM 3232 O O . LEU A 1 403 ? 2.158 24.109 13.352 1 94.69 403 LEU A O 1
ATOM 3236 N N . ASN A 1 404 ? 2.709 23.719 15.5 1 96.81 404 ASN A N 1
ATOM 3237 C CA . ASN A 1 404 ? 4.109 23.406 15.227 1 96.81 404 ASN A CA 1
ATOM 3238 C C . ASN A 1 404 ? 4.352 21.906 15.164 1 96.81 404 ASN A C 1
ATOM 3240 O O . ASN A 1 404 ? 4.027 21.188 16.109 1 96.81 404 ASN A O 1
ATOM 3244 N N . ILE A 1 405 ? 4.984 21.453 14.094 1 97.75 405 ILE A N 1
ATOM 3245 C CA . ILE A 1 405 ? 4.938 20.031 13.789 1 97.75 405 ILE A CA 1
ATOM 3246 C C . ILE A 1 405 ? 6.348 19.438 13.867 1 97.75 405 ILE A C 1
ATOM 3248 O O . ILE A 1 405 ? 7.305 20.047 13.375 1 97.75 405 ILE A O 1
ATOM 3252 N N . VAL A 1 406 ? 6.48 18.328 14.555 1 98.56 406 VAL A N 1
ATOM 3253 C CA . VAL A 1 406 ? 7.613 17.406 14.5 1 98.56 406 VAL A CA 1
ATOM 3254 C C . VAL A 1 406 ? 7.18 16.094 13.875 1 98.56 406 VAL A C 1
ATOM 3256 O O . VAL A 1 406 ? 6.129 15.547 14.219 1 98.56 406 VAL A O 1
ATOM 3259 N N . SER A 1 407 ? 7.883 15.602 12.898 1 98 407 SER A N 1
ATOM 3260 C CA . SER A 1 407 ? 7.547 14.336 12.25 1 98 407 SER A CA 1
ATOM 3261 C C . SER A 1 407 ? 8.797 13.523 11.945 1 98 407 SER A C 1
ATOM 3263 O O . SER A 1 407 ? 9.891 14.086 11.805 1 98 407 SER A O 1
ATOM 3265 N N . GLY A 1 408 ? 8.539 12.25 11.891 1 97.81 408 GLY A N 1
ATOM 3266 C CA . GLY A 1 408 ? 9.727 11.453 11.594 1 97.81 408 GLY A CA 1
ATOM 3267 C C . GLY A 1 408 ? 9.414 9.984 11.375 1 97.81 408 GLY A C 1
ATOM 3268 O O . GLY A 1 408 ? 8.383 9.492 11.836 1 97.81 408 GLY A O 1
ATOM 3269 N N . LYS A 1 409 ? 10.266 9.352 10.672 1 97.5 409 LYS A N 1
ATOM 3270 C CA . LYS A 1 409 ? 10.297 7.902 10.492 1 97.5 409 LYS A CA 1
ATOM 3271 C C . LYS A 1 409 ? 11.125 7.234 11.586 1 97.5 409 LYS A C 1
ATOM 3273 O O . LYS A 1 409 ? 12.32 7.5 11.711 1 97.5 409 LYS A O 1
ATOM 3278 N N . MET A 1 410 ? 10.469 6.383 12.32 1 98.25 410 MET A N 1
ATOM 3279 C CA . MET A 1 410 ? 11.156 5.695 13.406 1 98.25 410 MET A CA 1
ATOM 3280 C C . MET A 1 410 ? 12.047 4.582 12.867 1 98.25 410 MET A C 1
ATOM 3282 O O . MET A 1 410 ? 13.086 4.281 13.445 1 98.25 410 MET A O 1
ATOM 3286 N N . VAL A 1 411 ? 11.547 3.994 11.805 1 98.31 411 VAL A N 1
ATOM 3287 C CA . VAL A 1 411 ? 12.32 2.873 11.281 1 98.31 411 VAL A CA 1
ATOM 3288 C C . VAL A 1 411 ? 11.867 2.562 9.852 1 98.31 411 VAL A C 1
ATOM 3290 O O . VAL A 1 411 ? 10.68 2.648 9.539 1 98.31 411 VAL A O 1
ATOM 3293 N N . ASP A 1 412 ? 12.781 2.385 9.047 1 96.44 412 ASP A N 1
ATOM 3294 C CA . ASP A 1 412 ? 12.617 1.708 7.762 1 96.44 412 ASP A CA 1
ATOM 3295 C C . ASP A 1 412 ? 12.984 0.229 7.871 1 96.44 412 ASP A C 1
ATOM 3297 O O . ASP A 1 412 ? 14.156 -0.118 7.984 1 96.44 412 ASP A O 1
ATOM 3301 N N . THR A 1 413 ? 12.016 -0.636 7.781 1 96.56 413 THR A N 1
ATOM 3302 C CA . THR A 1 413 ? 12.242 -2.039 8.102 1 96.56 413 THR A CA 1
ATOM 3303 C C . THR A 1 413 ? 13.172 -2.684 7.082 1 96.56 413 THR A C 1
ATOM 3305 O O . THR A 1 413 ? 13.953 -3.572 7.422 1 96.56 413 THR A O 1
ATOM 3308 N N . ASN A 1 414 ? 13.078 -2.314 5.812 1 94 414 ASN A N 1
ATOM 3309 C CA . ASN A 1 414 ? 13.969 -2.871 4.801 1 94 414 ASN A CA 1
ATOM 3310 C C . ASN A 1 414 ? 15.43 -2.57 5.109 1 94 414 ASN A C 1
ATOM 3312 O O . ASN A 1 414 ? 16.281 -3.457 5.027 1 94 414 ASN A O 1
ATOM 3316 N N . VAL A 1 415 ? 15.695 -1.326 5.496 1 95.06 415 VAL A N 1
ATOM 3317 C CA . VAL A 1 415 ? 17.062 -0.909 5.777 1 95.06 415 VAL A CA 1
ATOM 3318 C C . VAL A 1 415 ? 17.594 -1.646 7.008 1 95.06 415 VAL A C 1
ATOM 3320 O O . VAL A 1 415 ? 18.703 -2.189 6.988 1 95.06 415 VAL A O 1
ATOM 3323 N N . LEU A 1 416 ? 16.781 -1.671 8.023 1 97 416 LEU A N 1
ATOM 3324 C CA . LEU A 1 416 ? 17.219 -2.357 9.242 1 97 416 LEU A CA 1
ATOM 3325 C C . LEU A 1 416 ? 17.438 -3.84 8.977 1 97 416 LEU A C 1
ATOM 3327 O O . LEU A 1 416 ? 18.453 -4.402 9.406 1 97 416 LEU A O 1
ATOM 3331 N N . LEU A 1 417 ? 16.516 -4.477 8.305 1 95.69 417 LEU A N 1
ATOM 3332 C CA . LEU A 1 417 ? 16.625 -5.895 7.969 1 95.69 417 LEU A CA 1
ATOM 3333 C C . LEU A 1 417 ? 17.891 -6.16 7.156 1 95.69 417 LEU A C 1
ATOM 3335 O O . LEU A 1 417 ? 18.594 -7.141 7.402 1 95.69 417 LEU A O 1
ATOM 3339 N N . GLY A 1 418 ? 18.141 -5.293 6.156 1 94.31 418 GLY A N 1
ATOM 3340 C CA . GLY A 1 418 ? 19.344 -5.43 5.367 1 94.31 418 GLY A CA 1
ATOM 3341 C C . GLY A 1 418 ? 20.609 -5.391 6.207 1 94.31 418 GLY A C 1
ATOM 3342 O O . GLY A 1 418 ? 21.5 -6.227 6.035 1 94.31 418 GLY A O 1
ATOM 3343 N N . CYS A 1 419 ? 20.656 -4.445 7.094 1 94.88 419 CYS A N 1
ATOM 3344 C CA . CYS A 1 419 ? 21.828 -4.312 7.949 1 94.88 419 CYS A CA 1
ATOM 3345 C C . CYS A 1 419 ? 21.953 -5.504 8.891 1 94.88 419 CYS A C 1
ATOM 3347 O O . CYS A 1 419 ? 23.062 -5.945 9.195 1 94.88 419 CYS A O 1
ATOM 3349 N N . LEU A 1 420 ? 20.859 -6.047 9.375 1 95 420 LEU A N 1
ATOM 3350 C CA . LEU A 1 420 ? 20.875 -7.223 10.242 1 95 420 LEU A CA 1
ATOM 3351 C C . LEU A 1 420 ? 21.391 -8.445 9.484 1 95 420 LEU A C 1
ATOM 3353 O O . LEU A 1 420 ? 22.203 -9.211 10.016 1 95 420 LEU A O 1
ATOM 3357 N N . LEU A 1 421 ? 20.953 -8.602 8.289 1 94.19 421 LEU A N 1
ATOM 3358 C CA . LEU A 1 421 ? 21.359 -9.734 7.465 1 94.19 421 LEU A CA 1
ATOM 3359 C C . LEU A 1 421 ? 22.875 -9.703 7.211 1 94.19 421 LEU A C 1
ATOM 3361 O O . LEU A 1 421 ? 23.516 -10.742 7.168 1 94.19 421 LEU A O 1
ATOM 3365 N N . GLU A 1 422 ? 23.391 -8.516 7.117 1 94.44 422 GLU A N 1
ATOM 3366 C CA . GLU A 1 422 ? 24.797 -8.352 6.742 1 94.44 422 GLU A CA 1
ATOM 3367 C C . GLU A 1 422 ? 25.719 -8.672 7.91 1 94.44 422 GLU A C 1
ATOM 3369 O O . GLU A 1 422 ? 26.938 -8.75 7.738 1 94.44 422 GLU A O 1
ATOM 3374 N N . GLN A 1 423 ? 25.141 -8.891 9.078 1 91.94 423 GLN A N 1
ATOM 3375 C CA . GLN A 1 423 ? 25.984 -9.133 10.25 1 91.94 423 GLN A CA 1
ATOM 3376 C C . GLN A 1 423 ? 26.625 -10.508 10.195 1 91.94 423 GLN A C 1
ATOM 3378 O O . GLN A 1 423 ? 27.703 -10.719 10.781 1 91.94 423 GLN A O 1
ATOM 3383 N N . ASN A 1 424 ? 25.953 -11.438 9.586 1 90.69 424 ASN A N 1
ATOM 3384 C CA . ASN A 1 424 ? 26.438 -12.805 9.477 1 90.69 424 ASN A CA 1
ATOM 3385 C C . ASN A 1 424 ? 26.078 -13.422 8.125 1 90.69 424 ASN A C 1
ATOM 3387 O O . ASN A 1 424 ? 24.906 -13.453 7.742 1 90.69 424 ASN A O 1
ATOM 3391 N N . VAL A 1 425 ? 27.062 -14 7.527 1 90.88 425 VAL A N 1
ATOM 3392 C CA . VAL A 1 425 ? 26.859 -14.5 6.168 1 90.88 425 VAL A CA 1
ATOM 3393 C C . VAL A 1 425 ? 26.172 -15.859 6.215 1 90.88 425 VAL A C 1
ATOM 3395 O O . VAL A 1 425 ? 25.469 -16.234 5.273 1 90.88 425 VAL A O 1
ATOM 3398 N N . ASN A 1 426 ? 26.25 -16.594 7.285 1 90.06 426 ASN A N 1
ATOM 3399 C CA . ASN A 1 426 ? 25.812 -17.984 7.312 1 90.06 426 ASN A CA 1
ATOM 3400 C C . ASN A 1 426 ? 24.469 -18.141 8.031 1 90.06 426 ASN A C 1
ATOM 3402 O O . ASN A 1 426 ? 23.766 -19.141 7.848 1 90.06 426 ASN A O 1
ATOM 3406 N N . GLU A 1 427 ? 24.281 -17.203 8.828 1 90.94 427 GLU A N 1
ATOM 3407 C CA . GLU A 1 427 ? 23.047 -17.328 9.617 1 90.94 427 GLU A CA 1
ATOM 3408 C C . GLU A 1 427 ? 22.406 -15.961 9.867 1 90.94 427 GLU A C 1
ATOM 3410 O O . GLU A 1 427 ? 23.109 -14.961 10.008 1 90.94 427 GLU A O 1
ATOM 3415 N N . PHE A 1 428 ? 21.094 -16.016 9.836 1 91.69 428 PHE A N 1
ATOM 3416 C CA . PHE A 1 428 ? 20.344 -14.82 10.18 1 91.69 428 PHE A CA 1
ATOM 3417 C C . PHE A 1 428 ? 20.031 -14.781 11.664 1 91.69 428 PHE A C 1
ATOM 3419 O O . PHE A 1 428 ? 19.234 -15.586 12.156 1 91.69 428 PHE A O 1
ATOM 3426 N N . THR A 1 429 ? 20.719 -13.867 12.367 1 87.62 429 THR A N 1
ATOM 3427 C CA . THR A 1 429 ? 20.516 -13.734 13.805 1 87.62 429 THR A CA 1
ATOM 3428 C C . THR A 1 429 ? 19.641 -12.523 14.125 1 87.62 429 THR A C 1
ATOM 3430 O O . THR A 1 429 ? 19.953 -11.406 13.688 1 87.62 429 THR A O 1
ATOM 3433 N N . VAL A 1 430 ? 18.625 -12.781 14.844 1 91 430 VAL A N 1
ATOM 3434 C CA . VAL A 1 430 ? 17.719 -11.719 15.242 1 91 430 VAL A CA 1
ATOM 3435 C C . VAL A 1 430 ? 18.109 -11.18 16.625 1 91 430 VAL A C 1
ATOM 3437 O O . VAL A 1 430 ? 18.391 -11.953 17.547 1 91 430 VAL A O 1
ATOM 3440 N N . PRO A 1 431 ? 18.203 -9.859 16.766 1 92.19 431 PRO A N 1
ATOM 3441 C CA . PRO A 1 431 ? 18.531 -9.266 18.062 1 92.19 431 PRO A CA 1
ATOM 3442 C C . PRO A 1 431 ? 17.594 -9.711 19.172 1 92.19 431 PRO A C 1
ATOM 3444 O O . PRO A 1 431 ? 16.406 -9.953 18.922 1 92.19 431 PRO A O 1
ATOM 3447 N N . ASP A 1 432 ? 18.062 -9.688 20.406 1 90.31 432 ASP A N 1
ATOM 3448 C CA . ASP A 1 432 ? 17.312 -10.172 21.562 1 90.31 432 ASP A CA 1
ATOM 3449 C C . ASP A 1 432 ? 16.047 -9.328 21.781 1 90.31 432 ASP A C 1
ATOM 3451 O O . ASP A 1 432 ? 15.008 -9.859 22.172 1 90.31 432 ASP A O 1
ATOM 3455 N N . CYS A 1 433 ? 16.156 -8.102 21.547 1 92.25 433 CYS A N 1
ATOM 3456 C CA . CYS A 1 433 ? 15.031 -7.207 21.812 1 92.25 433 CYS A CA 1
ATOM 3457 C C . CYS A 1 433 ? 13.859 -7.5 20.875 1 92.25 433 CYS A C 1
ATOM 3459 O O . CYS A 1 433 ? 12.719 -7.133 21.172 1 92.25 433 CYS A O 1
ATOM 3461 N N . LEU A 1 434 ? 14.141 -8.156 19.75 1 92.75 434 LEU A N 1
ATOM 3462 C CA . LEU A 1 434 ? 13.102 -8.422 18.766 1 92.75 434 LEU A CA 1
ATOM 3463 C C . LEU A 1 434 ? 12.523 -9.82 18.953 1 92.75 434 LEU A C 1
ATOM 3465 O O . LEU A 1 434 ? 11.43 -10.109 18.469 1 92.75 434 LEU A O 1
ATOM 3469 N N . LYS A 1 435 ? 13.203 -10.688 19.594 1 89.31 435 LYS A N 1
ATOM 3470 C CA . LYS A 1 435 ? 12.852 -12.102 19.703 1 89.31 435 LYS A CA 1
ATOM 3471 C C . LYS A 1 435 ? 11.508 -12.281 20.406 1 89.31 435 LYS A C 1
ATOM 3473 O O . LYS A 1 435 ? 10.75 -13.203 20.078 1 89.31 435 LYS A O 1
ATOM 3478 N N . ASN A 1 436 ? 11.164 -11.383 21.281 1 82.81 436 ASN A N 1
ATOM 3479 C CA . ASN A 1 436 ? 9.914 -11.5 22.031 1 82.81 436 ASN A CA 1
ATOM 3480 C C . ASN A 1 436 ? 8.703 -11.25 21.125 1 82.81 436 ASN A C 1
ATOM 3482 O O . ASN A 1 436 ? 7.578 -11.609 21.484 1 82.81 436 ASN A O 1
ATOM 3486 N N . TYR A 1 437 ? 8.984 -10.703 20.078 1 82.56 437 TYR A N 1
ATOM 3487 C CA . TYR A 1 437 ? 7.887 -10.352 19.188 1 82.56 437 TYR A CA 1
ATOM 3488 C C . TYR A 1 437 ? 7.75 -11.359 18.047 1 82.56 437 TYR A C 1
ATOM 3490 O O . TYR A 1 437 ? 6.812 -11.289 17.266 1 82.56 437 TYR A O 1
ATOM 3498 N N . MET A 1 438 ? 8.75 -12.117 17.953 1 75.44 438 MET A N 1
ATOM 3499 C CA . MET A 1 438 ? 8.711 -13.133 16.906 1 75.44 438 MET A CA 1
ATOM 3500 C C . MET A 1 438 ? 8.047 -14.406 17.406 1 75.44 438 MET A C 1
ATOM 3502 O O . MET A 1 438 ? 8.305 -14.852 18.516 1 75.44 438 MET A O 1
ATOM 3506 N N . ILE A 1 439 ? 6.809 -14.648 16.859 1 56.22 439 ILE A N 1
ATOM 3507 C CA . ILE A 1 439 ? 6.168 -15.906 17.25 1 56.22 439 ILE A CA 1
ATOM 3508 C C . ILE A 1 439 ? 6.961 -17.078 16.703 1 56.22 439 ILE A C 1
ATOM 3510 O O . ILE A 1 439 ? 7.137 -17.203 15.484 1 56.22 439 ILE A O 1
ATOM 3514 N N . VAL A 1 440 ? 8.125 -17.562 17.312 1 48.72 440 VAL A N 1
ATOM 3515 C CA . VAL A 1 440 ? 8.82 -18.766 16.891 1 48.72 440 VAL A CA 1
ATOM 3516 C C . VAL A 1 440 ? 7.961 -20 17.188 1 48.72 440 VAL A C 1
ATOM 3518 O O . VAL A 1 440 ? 7.324 -20.078 18.234 1 48.72 440 VAL A O 1
ATOM 3521 N N . MET B 1 1 ? -52.75 -17.75 -13.617 1 23.83 1 MET B N 1
ATOM 3522 C CA . MET B 1 1 ? -51.969 -16.906 -12.695 1 23.83 1 MET B CA 1
ATOM 3523 C C . MET B 1 1 ? -50.5 -17 -12.984 1 23.83 1 MET B C 1
ATOM 3525 O O . MET B 1 1 ? -49.812 -17.891 -12.469 1 23.83 1 MET B O 1
ATOM 3529 N N . ILE B 1 2 ? -49.969 -16.781 -14.219 1 21.25 2 ILE B N 1
ATOM 3530 C CA . ILE B 1 2 ? -48.719 -16.891 -14.977 1 21.25 2 ILE B CA 1
ATOM 3531 C C . ILE B 1 2 ? -47.75 -15.82 -14.508 1 21.25 2 ILE B C 1
ATOM 3533 O O . ILE B 1 2 ? -48 -14.625 -14.695 1 21.25 2 ILE B O 1
ATOM 3537 N N . LYS B 1 3 ? -47.094 -16.016 -13.289 1 26.98 3 LYS B N 1
ATOM 3538 C CA . LYS B 1 3 ? -46.156 -15.133 -12.617 1 26.98 3 LYS B CA 1
ATOM 3539 C C . LYS B 1 3 ? -45.125 -14.594 -13.594 1 26.98 3 LYS B C 1
ATOM 3541 O O . LYS B 1 3 ? -44.625 -15.336 -14.453 1 26.98 3 LYS B O 1
ATOM 3546 N N . LYS B 1 4 ? -44.969 -13.219 -13.672 1 29.5 4 LYS B N 1
ATOM 3547 C CA . LYS B 1 4 ? -44.125 -12.312 -14.453 1 29.5 4 LYS B CA 1
ATOM 3548 C C . LYS B 1 4 ? -42.656 -12.734 -14.398 1 29.5 4 LYS B C 1
ATOM 3550 O O . LYS B 1 4 ? -42.094 -12.789 -13.32 1 29.5 4 LYS B O 1
ATOM 3555 N N . PHE B 1 5 ? -42.156 -13.633 -15.211 1 26.25 5 PHE B N 1
ATOM 3556 C CA . PHE B 1 5 ? -40.781 -13.992 -15.461 1 26.25 5 PHE B CA 1
ATOM 3557 C C . PHE B 1 5 ? -39.906 -12.758 -15.562 1 26.25 5 PHE B C 1
ATOM 3559 O O . PHE B 1 5 ? -40 -11.992 -16.531 1 26.25 5 PHE B O 1
ATOM 3566 N N . SER B 1 6 ? -39.812 -12.031 -14.414 1 29.23 6 SER B N 1
ATOM 3567 C CA . SER B 1 6 ? -39.062 -10.805 -14.32 1 29.23 6 SER B CA 1
ATOM 3568 C C . SER B 1 6 ? -37.719 -10.938 -15.023 1 29.23 6 SER B C 1
ATOM 3570 O O . SER B 1 6 ? -37.031 -11.969 -14.898 1 29.23 6 SER B O 1
ATOM 3572 N N . SER B 1 7 ? -37.469 -10.336 -16.156 1 28.88 7 SER B N 1
ATOM 3573 C CA . SER B 1 7 ? -36.375 -10.07 -17.078 1 28.88 7 SER B CA 1
ATOM 3574 C C . SER B 1 7 ? -35.094 -9.703 -16.312 1 28.88 7 SER B C 1
ATOM 3576 O O . SER B 1 7 ? -35.031 -8.664 -15.656 1 28.88 7 SER B O 1
ATOM 3578 N N . ILE B 1 8 ? -34.406 -10.586 -15.703 1 30.44 8 ILE B N 1
ATOM 3579 C CA . ILE B 1 8 ? -33.062 -10.492 -15.141 1 30.44 8 ILE B CA 1
ATOM 3580 C C . ILE B 1 8 ? -32.125 -9.781 -16.109 1 30.44 8 ILE B C 1
ATOM 3582 O O . ILE B 1 8 ? -31.828 -10.305 -17.188 1 30.44 8 ILE B O 1
ATOM 3586 N N . ASN B 1 9 ? -32.344 -8.516 -16.422 1 28.95 9 ASN B N 1
ATOM 3587 C CA . ASN B 1 9 ? -31.375 -7.688 -17.141 1 28.95 9 ASN B CA 1
ATOM 3588 C C . ASN B 1 9 ? -29.953 -7.891 -16.609 1 28.95 9 ASN B C 1
ATOM 3590 O O . ASN B 1 9 ? -29.625 -7.434 -15.523 1 28.95 9 ASN B O 1
ATOM 3594 N N . PHE B 1 10 ? -29.422 -9.039 -16.875 1 31.39 10 PHE B N 1
ATOM 3595 C CA . PHE B 1 10 ? -28.031 -9.445 -16.656 1 31.39 10 PHE B CA 1
ATOM 3596 C C . PHE B 1 10 ? -27.062 -8.406 -17.219 1 31.39 10 PHE B C 1
ATOM 3598 O O . PHE B 1 10 ? -27.031 -8.18 -18.438 1 31.39 10 PHE B O 1
ATOM 3605 N N . LEU B 1 11 ? -26.812 -7.324 -16.672 1 32.69 11 LEU B N 1
ATOM 3606 C CA . LEU B 1 11 ? -25.75 -6.41 -17.031 1 32.69 11 LEU B CA 1
ATOM 3607 C C . LEU B 1 11 ? -24.484 -7.176 -17.406 1 32.69 11 LEU B C 1
ATOM 3609 O O . LEU B 1 11 ? -23.875 -7.832 -16.562 1 32.69 11 LEU B O 1
ATOM 3613 N N . LEU B 1 12 ? -24.422 -7.645 -18.578 1 30.05 12 LEU B N 1
ATOM 3614 C CA . LEU B 1 12 ? -23.219 -8.242 -19.172 1 30.05 12 LEU B CA 1
ATOM 3615 C C . LEU B 1 12 ? -21.984 -7.395 -18.859 1 30.05 12 LEU B C 1
ATOM 3617 O O . LEU B 1 12 ? -22.016 -6.172 -19.016 1 30.05 12 LEU B O 1
ATOM 3621 N N . LYS B 1 13 ? -21.297 -7.895 -18.078 1 40.28 13 LYS B N 1
ATOM 3622 C CA . LYS B 1 13 ? -19.969 -7.32 -17.906 1 40.28 13 LYS B CA 1
ATOM 3623 C C . LYS B 1 13 ? -19.328 -7.016 -19.25 1 40.28 13 LYS B C 1
ATOM 3625 O O . LYS B 1 13 ? -19.188 -7.902 -20.094 1 40.28 13 LYS B O 1
ATOM 3630 N N . VAL B 1 14 ? -19.484 -5.828 -19.828 1 33.72 14 VAL B N 1
ATOM 3631 C CA . VAL B 1 14 ? -18.828 -5.422 -21.062 1 33.72 14 VAL B CA 1
ATOM 3632 C C . VAL B 1 14 ? -17.391 -5.938 -21.078 1 33.72 14 VAL B C 1
ATOM 3634 O O . VAL B 1 14 ? -16.578 -5.551 -20.234 1 33.72 14 VAL B O 1
ATOM 3637 N N . THR B 1 15 ? -17.219 -7.137 -21.5 1 38.94 15 THR B N 1
ATOM 3638 C CA . THR B 1 15 ? -15.867 -7.641 -21.734 1 38.94 15 THR B CA 1
ATOM 3639 C C . THR B 1 15 ? -15.18 -6.828 -22.828 1 38.94 15 THR B C 1
ATOM 3641 O O . THR B 1 15 ? -15.664 -6.758 -23.953 1 38.94 15 THR B O 1
ATOM 3644 N N . LYS B 1 16 ? -14.445 -5.883 -22.641 1 42.06 16 LYS B N 1
ATOM 3645 C CA . LYS B 1 16 ? -13.641 -5.16 -23.625 1 42.06 16 LYS B CA 1
ATOM 3646 C C . LYS B 1 16 ? -12.875 -6.121 -24.516 1 42.06 16 LYS B C 1
ATOM 3648 O O . LYS B 1 16 ? -12.438 -7.188 -24.078 1 42.06 16 LYS B O 1
ATOM 3653 N N . LYS B 1 17 ? -12.906 -5.902 -25.812 1 43.38 17 LYS B N 1
ATOM 3654 C CA . LYS B 1 17 ? -12.195 -6.512 -26.938 1 43.38 17 LYS B CA 1
ATOM 3655 C C . LYS B 1 17 ? -10.703 -6.621 -26.641 1 43.38 17 LYS B C 1
ATOM 3657 O O . LYS B 1 17 ? -10.031 -5.613 -26.391 1 43.38 17 LYS B O 1
ATOM 3662 N N . TYR B 1 18 ? -10.227 -7.746 -26.188 1 49.09 18 TYR B N 1
ATOM 3663 C CA . TYR B 1 18 ? -8.828 -7.988 -25.828 1 49.09 18 TYR B CA 1
ATOM 3664 C C . TYR B 1 18 ? -7.938 -7.914 -27.062 1 49.09 18 TYR B C 1
ATOM 3666 O O . TYR B 1 18 ? -7.77 -8.906 -27.781 1 49.09 18 TYR B O 1
ATOM 3674 N N . SER B 1 19 ? -7.938 -6.859 -27.812 1 51.62 19 SER B N 1
ATOM 3675 C CA . SER B 1 19 ? -7.027 -6.812 -28.953 1 51.62 19 SER B CA 1
ATOM 3676 C C . SER B 1 19 ? -5.574 -6.922 -28.5 1 51.62 19 SER B C 1
ATOM 3678 O O . SER B 1 19 ? -4.695 -7.23 -29.312 1 51.62 19 SER B O 1
ATOM 3680 N N . THR B 1 20 ? -5.293 -6.703 -27.281 1 58.12 20 THR B N 1
ATOM 3681 C CA . THR B 1 20 ? -3.889 -6.762 -26.891 1 58.12 20 THR B CA 1
ATOM 3682 C C . THR B 1 20 ? -3.715 -7.586 -25.625 1 58.12 20 THR B C 1
ATOM 3684 O O . THR B 1 20 ? -4.66 -7.738 -24.844 1 58.12 20 THR B O 1
ATOM 3687 N N . SER B 1 21 ? -2.771 -8.453 -25.656 1 64.12 21 SER B N 1
ATOM 3688 C CA . SER B 1 21 ? -2.434 -9.266 -24.484 1 64.12 21 SER B CA 1
ATOM 3689 C C . SER B 1 21 ? -1.05 -8.914 -23.953 1 64.12 21 SER B C 1
ATOM 3691 O O . SER B 1 21 ? -0.158 -8.539 -24.719 1 64.12 21 SER B O 1
ATOM 3693 N N . LYS B 1 22 ? -1.02 -8.805 -22.672 1 62.97 22 LYS B N 1
ATOM 3694 C CA . LYS B 1 22 ? 0.286 -8.625 -22.031 1 62.97 22 LYS B CA 1
ATOM 3695 C C . LYS B 1 22 ? 0.975 -9.961 -21.797 1 62.97 22 LYS B C 1
ATOM 3697 O O . LYS B 1 22 ? 2.184 -10.008 -21.562 1 62.97 22 LYS B O 1
ATOM 3702 N N . LEU B 1 23 ? 0.225 -10.961 -21.875 1 60.88 23 LEU B N 1
ATOM 3703 C CA . LEU B 1 23 ? 0.737 -12.297 -21.594 1 60.88 23 LEU B CA 1
ATOM 3704 C C . LEU B 1 23 ? 1.316 -12.938 -22.844 1 60.88 23 LEU B C 1
ATOM 3706 O O . LEU B 1 23 ? 2.152 -13.836 -22.766 1 60.88 23 LEU B O 1
ATOM 3710 N N . TYR B 1 24 ? 0.751 -12.539 -23.938 1 58.62 24 TYR B N 1
ATOM 3711 C CA . TYR B 1 24 ? 1.123 -13.18 -25.188 1 58.62 24 TYR B CA 1
ATOM 3712 C C . TYR B 1 24 ? 1.377 -12.141 -26.281 1 58.62 24 TYR B C 1
ATOM 3714 O O . TYR B 1 24 ? 0.54 -11.273 -26.516 1 58.62 24 TYR B O 1
ATOM 3722 N N . ILE B 1 25 ? 2.629 -12.211 -26.719 1 54.56 25 ILE B N 1
ATOM 3723 C CA . ILE B 1 25 ? 2.984 -11.344 -27.844 1 54.56 25 ILE B CA 1
ATOM 3724 C C . ILE B 1 25 ? 3.102 -12.172 -29.125 1 54.56 25 ILE B C 1
ATOM 3726 O O . ILE B 1 25 ? 3.947 -13.062 -29.219 1 54.56 25 ILE B O 1
ATOM 3730 N N . PRO B 1 26 ? 2.191 -11.891 -30.016 1 53.78 26 PRO B N 1
ATOM 3731 C CA . PRO B 1 26 ? 2.275 -12.633 -31.266 1 53.78 26 PRO B CA 1
ATOM 3732 C C . PRO B 1 26 ? 3.631 -12.477 -31.953 1 53.78 26 PRO B C 1
ATOM 3734 O O . PRO B 1 26 ? 4.371 -11.531 -31.672 1 53.78 26 PRO B O 1
ATOM 3737 N N . TYR B 1 27 ? 4.113 -13.414 -32.656 1 51.19 27 TYR B N 1
ATOM 3738 C CA . TYR B 1 27 ? 5.426 -13.562 -33.281 1 51.19 27 TYR B CA 1
ATOM 3739 C C . TYR B 1 27 ? 5.879 -12.258 -33.906 1 51.19 27 TYR B C 1
ATOM 3741 O O . TYR B 1 27 ? 7.031 -11.852 -33.75 1 51.19 27 TYR B O 1
ATOM 3749 N N . ASN B 1 28 ? 5.164 -11.586 -34.75 1 51.16 28 ASN B N 1
ATOM 3750 C CA . ASN B 1 28 ? 5.656 -10.445 -35.5 1 51.16 28 ASN B CA 1
ATOM 3751 C C . ASN B 1 28 ? 5.52 -9.148 -34.719 1 51.16 28 ASN B C 1
ATOM 3753 O O . ASN B 1 28 ? 5.875 -8.07 -35.188 1 51.16 28 ASN B O 1
ATOM 3757 N N . GLN B 1 29 ? 4.988 -9.242 -33.688 1 51.44 29 GLN B N 1
ATOM 3758 C CA . GLN B 1 29 ? 4.84 -7.996 -32.938 1 51.44 29 GLN B CA 1
ATOM 3759 C C . GLN B 1 29 ? 5.957 -7.828 -31.906 1 51.44 29 GLN B C 1
ATOM 3761 O O . GLN B 1 29 ? 6.262 -8.758 -31.156 1 51.44 29 GLN B O 1
ATOM 3766 N N . THR B 1 30 ? 7.137 -7.289 -32.375 1 45.5 30 THR B N 1
ATOM 3767 C CA . THR B 1 30 ? 8.227 -6.961 -31.469 1 45.5 30 THR B CA 1
ATOM 3768 C C . THR B 1 30 ? 7.754 -6.004 -30.391 1 45.5 30 THR B C 1
ATOM 3770 O O . THR B 1 30 ? 7.387 -4.859 -30.672 1 45.5 30 THR B O 1
ATOM 3773 N N . SER B 1 31 ? 6.828 -6.238 -29.75 1 44.06 31 SER B N 1
ATOM 3774 C CA . SER B 1 31 ? 6.582 -5.215 -28.734 1 44.06 31 SER B CA 1
ATOM 3775 C C . SER B 1 31 ? 7.773 -5.059 -27.797 1 44.06 31 SER B C 1
ATOM 3777 O O . SER B 1 31 ? 8.453 -6.035 -27.484 1 44.06 31 SER B O 1
ATOM 3779 N N . ASN B 1 32 ? 8.445 -3.977 -28 1 43.16 32 ASN B N 1
ATOM 3780 C CA . ASN B 1 32 ? 9.469 -3.535 -27.047 1 43.16 32 ASN B CA 1
ATOM 3781 C C . ASN B 1 32 ? 9.172 -4.027 -25.641 1 43.16 32 ASN B C 1
ATOM 3783 O O . ASN B 1 32 ? 9.93 -3.75 -24.703 1 43.16 32 ASN B O 1
ATOM 3787 N N . THR B 1 33 ? 7.953 -4.215 -25.328 1 44.19 33 THR B N 1
ATOM 3788 C CA . THR B 1 33 ? 7.652 -4.539 -23.938 1 44.19 33 THR B CA 1
ATOM 3789 C C . THR B 1 33 ? 7.75 -6.043 -23.703 1 44.19 33 THR B C 1
ATOM 3791 O O . THR B 1 33 ? 7.121 -6.832 -24.406 1 44.19 33 THR B O 1
ATOM 3794 N N . TYR B 1 34 ? 8.805 -6.59 -23.391 1 41.38 34 TYR B N 1
ATOM 3795 C CA . TYR B 1 34 ? 9.234 -7.941 -23.047 1 41.38 34 TYR B CA 1
ATOM 3796 C C . TYR B 1 34 ? 8.102 -8.727 -22.406 1 41.38 34 TYR B C 1
ATOM 3798 O O . TYR B 1 34 ? 7.645 -8.383 -21.312 1 41.38 34 TYR B O 1
ATOM 3806 N N . VAL B 1 35 ? 6.988 -9 -23.047 1 51.47 35 VAL B N 1
ATOM 3807 C CA . VAL B 1 35 ? 6.078 -9.883 -22.312 1 51.47 35 VAL B CA 1
ATOM 3808 C C . VAL B 1 35 ? 6.691 -11.273 -22.203 1 51.47 35 VAL B C 1
ATOM 3810 O O . VAL B 1 35 ? 6.906 -11.953 -23.203 1 51.47 35 VAL B O 1
ATOM 3813 N N . VAL B 1 36 ? 7.465 -11.578 -21.172 1 57.28 36 VAL B N 1
ATOM 3814 C CA . VAL B 1 36 ? 8.406 -12.664 -20.922 1 57.28 36 VAL B CA 1
ATOM 3815 C C . VAL B 1 36 ? 7.641 -13.969 -20.672 1 57.28 36 VAL B C 1
ATOM 3817 O O . VAL B 1 36 ? 8.188 -15.055 -20.844 1 57.28 36 VAL B O 1
ATOM 3820 N N . ILE B 1 37 ? 6.215 -14.086 -20.359 1 66.81 37 ILE B N 1
ATOM 3821 C CA . ILE B 1 37 ? 5.656 -15.375 -19.984 1 66.81 37 ILE B CA 1
ATOM 3822 C C . ILE B 1 37 ? 4.797 -15.914 -21.125 1 66.81 37 ILE B C 1
ATOM 3824 O O . ILE B 1 37 ? 3.896 -15.227 -21.609 1 66.81 37 ILE B O 1
ATOM 3828 N N . GLU B 1 38 ? 5.109 -17.062 -21.844 1 71.75 38 GLU B N 1
ATOM 3829 C CA . GLU B 1 38 ? 4.273 -17.75 -22.828 1 71.75 38 GLU B CA 1
ATOM 3830 C C . GLU B 1 38 ? 3.34 -18.75 -22.141 1 71.75 38 GLU B C 1
ATOM 3832 O O . GLU B 1 38 ? 3.783 -19.797 -21.672 1 71.75 38 GLU B O 1
ATOM 3837 N N . PRO B 1 39 ? 2.051 -18.406 -22.109 1 80.12 39 PRO B N 1
ATOM 3838 C CA . PRO B 1 39 ? 1.119 -19.281 -21.406 1 80.12 39 PRO B CA 1
ATOM 3839 C C . PRO B 1 39 ? 0.989 -20.656 -22.078 1 80.12 39 PRO B C 1
ATOM 3841 O O . PRO B 1 39 ? 1.193 -20.781 -23.281 1 80.12 39 PRO B O 1
ATOM 3844 N N . TYR B 1 40 ? 0.776 -21.641 -21.266 1 77.81 40 TYR B N 1
ATOM 3845 C CA . TYR B 1 40 ? 0.41 -22.969 -21.766 1 77.81 40 TYR B CA 1
ATOM 3846 C C . TYR B 1 40 ? -1.078 -23.031 -22.094 1 77.81 40 TYR B C 1
ATOM 3848 O O . TYR B 1 40 ? -1.918 -22.984 -21.188 1 77.81 40 TYR B O 1
ATOM 3856 N N . VAL B 1 41 ? -1.328 -22.953 -23.344 1 72.12 41 VAL B N 1
ATOM 3857 C CA . VAL B 1 41 ? -2.729 -22.969 -23.75 1 72.12 41 VAL B CA 1
ATOM 3858 C C . VAL B 1 41 ? -3.121 -24.375 -24.188 1 72.12 41 VAL B C 1
ATOM 3860 O O . VAL B 1 41 ? -2.531 -24.938 -25.125 1 72.12 41 VAL B O 1
ATOM 3863 N N . ASP B 1 42 ? -3.883 -25.062 -23.344 1 73.31 42 ASP B N 1
ATOM 3864 C CA . ASP B 1 42 ? -4.402 -26.375 -23.719 1 73.31 42 ASP B CA 1
ATOM 3865 C C . ASP B 1 42 ? -5.824 -26.266 -24.25 1 73.31 42 ASP B C 1
ATOM 3867 O O . ASP B 1 42 ? -6.781 -26.656 -23.594 1 73.31 42 ASP B O 1
ATOM 3871 N N . LEU B 1 43 ? -5.914 -25.797 -25.422 1 74.62 43 LEU B N 1
ATOM 3872 C CA . LEU B 1 43 ? -7.242 -25.562 -25.969 1 74.62 43 LEU B CA 1
ATOM 3873 C C . LEU B 1 43 ? -7.926 -26.859 -26.359 1 74.62 43 LEU B C 1
ATOM 3875 O O . LEU B 1 43 ? -9.156 -26.953 -26.328 1 74.62 43 LEU B O 1
ATOM 3879 N N . ASP B 1 44 ? -7.086 -27.828 -26.656 1 74.69 44 ASP B N 1
ATOM 3880 C CA . ASP B 1 44 ? -7.684 -29.109 -27.031 1 74.69 44 ASP B CA 1
ATOM 3881 C C . ASP B 1 44 ? -8.523 -29.672 -25.891 1 74.69 44 ASP B C 1
ATOM 3883 O O . ASP B 1 44 ? -9.656 -30.125 -26.109 1 74.69 44 ASP B O 1
ATOM 3887 N N . ASN B 1 45 ? -8.023 -29.641 -24.812 1 74.19 45 ASN B N 1
ATOM 3888 C CA . ASN B 1 45 ? -8.742 -30.156 -23.641 1 74.19 45 ASN B CA 1
ATOM 3889 C C . ASN B 1 45 ? -9.891 -29.234 -23.25 1 74.19 45 ASN B C 1
ATOM 3891 O O . ASN B 1 45 ? -10.945 -29.703 -22.812 1 74.19 45 ASN B O 1
ATOM 3895 N N . CYS B 1 46 ? -9.688 -28.016 -23.438 1 76.06 46 CYS B N 1
ATOM 3896 C CA . CYS B 1 46 ? -10.68 -27.016 -23.047 1 76.06 46 CYS B CA 1
ATOM 3897 C C . CYS B 1 46 ? -11.906 -27.078 -23.953 1 76.06 46 CYS B C 1
ATOM 3899 O O . CYS B 1 46 ? -13.031 -26.875 -23.5 1 76.06 46 CYS B O 1
ATOM 3901 N N . LEU B 1 47 ? -11.625 -27.438 -25.172 1 76.56 47 LEU B N 1
ATOM 3902 C CA . LEU B 1 47 ? -12.703 -27.359 -26.156 1 76.56 47 LEU B CA 1
ATOM 3903 C C . LEU B 1 47 ? -13.383 -28.719 -26.328 1 76.56 47 LEU B C 1
ATOM 3905 O O . LEU B 1 47 ? -14.328 -28.844 -27.094 1 76.56 47 LEU B O 1
ATOM 3909 N N . LYS B 1 48 ? -12.875 -29.688 -25.578 1 75.56 48 LYS B N 1
ATOM 3910 C CA . LYS B 1 48 ? -13.492 -31.016 -25.656 1 75.56 48 LYS B CA 1
ATOM 3911 C C . LYS B 1 48 ? -14.961 -30.969 -25.266 1 75.56 48 LYS B C 1
ATOM 3913 O O . LYS B 1 48 ? -15.805 -31.609 -25.891 1 75.56 48 LYS B O 1
ATOM 3918 N N . ASN B 1 49 ? -15.281 -30.219 -24.297 1 81.69 49 ASN B N 1
ATOM 3919 C CA . ASN B 1 49 ? -16.656 -30.047 -23.859 1 81.69 49 ASN B CA 1
ATOM 3920 C C . ASN B 1 49 ? -17.188 -28.641 -24.172 1 81.69 49 ASN B C 1
ATOM 3922 O O . ASN B 1 49 ? -17.5 -27.875 -23.266 1 81.69 49 ASN B O 1
ATOM 3926 N N . ARG B 1 50 ? -17.438 -28.5 -25.438 1 85.94 50 ARG B N 1
ATOM 3927 C CA . ARG B 1 50 ? -17.812 -27.188 -25.969 1 85.94 50 ARG B CA 1
ATOM 3928 C C . ARG B 1 50 ? -19.094 -26.688 -25.312 1 85.94 50 ARG B C 1
ATOM 3930 O O . ARG B 1 50 ? -19.188 -25.516 -24.922 1 85.94 50 ARG B O 1
ATOM 3937 N N . ASN B 1 51 ? -20.078 -27.594 -25.203 1 87.94 51 ASN B N 1
ATOM 3938 C CA . ASN B 1 51 ? -21.359 -27.188 -24.656 1 87.94 51 ASN B CA 1
ATOM 3939 C C . ASN B 1 51 ? -21.25 -26.781 -23.203 1 87.94 51 ASN B C 1
ATOM 3941 O O . ASN B 1 51 ? -21.812 -25.766 -22.781 1 87.94 51 ASN B O 1
ATOM 3945 N N . THR B 1 52 ? -20.547 -27.562 -22.484 1 89.06 52 THR B N 1
ATOM 3946 C CA . THR B 1 52 ? -20.328 -27.234 -21.078 1 89.06 52 THR B CA 1
ATOM 3947 C C . THR B 1 52 ? -19.609 -25.906 -20.938 1 89.06 52 THR B C 1
ATOM 3949 O O . THR B 1 52 ? -19.891 -25.141 -20.016 1 89.06 52 THR B O 1
ATOM 3952 N N . LEU B 1 53 ? -18.703 -25.688 -21.797 1 90.38 53 LEU B N 1
ATOM 3953 C CA . LEU B 1 53 ? -17.938 -24.453 -21.781 1 90.38 53 LEU B CA 1
ATOM 3954 C C . LEU B 1 53 ? -18.828 -23.25 -22.094 1 90.38 53 LEU B C 1
ATOM 3956 O O . LEU B 1 53 ? -18.719 -22.203 -21.469 1 90.38 53 LEU B O 1
ATOM 3960 N N . LYS B 1 54 ? -19.672 -23.391 -23.031 1 91.25 54 LYS B N 1
ATOM 3961 C CA . LYS B 1 54 ? -20.609 -22.328 -23.391 1 91.25 54 LYS B CA 1
ATOM 3962 C C . LYS B 1 54 ? -21.531 -21.984 -22.219 1 91.25 54 LYS B C 1
ATOM 3964 O O . LYS B 1 54 ? -21.797 -20.812 -21.969 1 91.25 54 LYS B O 1
ATOM 3969 N N . ASP B 1 55 ? -22.031 -23.047 -21.609 1 91.69 55 ASP B N 1
ATOM 3970 C CA . ASP B 1 55 ? -22.875 -22.828 -20.453 1 91.69 55 ASP B CA 1
ATOM 3971 C C . ASP B 1 55 ? -22.125 -22.062 -19.359 1 91.69 55 ASP B C 1
ATOM 3973 O O . ASP B 1 55 ? -22.672 -21.141 -18.75 1 91.69 55 ASP B O 1
ATOM 3977 N N . ASN B 1 56 ? -20.922 -22.5 -19.109 1 93 56 ASN B N 1
ATOM 3978 C CA . ASN B 1 56 ? -20.078 -21.859 -18.109 1 93 56 ASN B CA 1
ATOM 3979 C C . ASN B 1 56 ? -19.891 -20.375 -18.406 1 93 56 ASN B C 1
ATOM 3981 O O . ASN B 1 56 ? -20.031 -19.531 -17.516 1 93 56 ASN B O 1
ATOM 3985 N N . ILE B 1 57 ? -19.609 -20.047 -19.641 1 91.44 57 ILE B N 1
ATOM 3986 C CA . ILE B 1 57 ? -19.375 -18.688 -20.078 1 91.44 57 ILE B CA 1
ATOM 3987 C C . ILE B 1 57 ? -20.641 -17.859 -19.891 1 91.44 57 ILE B C 1
ATOM 3989 O O . ILE B 1 57 ? -20.594 -16.734 -19.375 1 91.44 57 ILE B O 1
ATOM 3993 N N . THR B 1 58 ? -21.719 -18.422 -20.219 1 91.19 58 THR B N 1
ATOM 3994 C CA . THR B 1 58 ? -23.016 -17.75 -20.078 1 91.19 58 THR B CA 1
ATOM 3995 C C . THR B 1 58 ? -23.344 -17.531 -18.609 1 91.19 58 THR B C 1
ATOM 3997 O O . THR B 1 58 ? -23.797 -16.438 -18.219 1 91.19 58 THR B O 1
ATOM 4000 N N . LEU B 1 59 ? -23.203 -18.531 -17.875 1 92.25 59 LEU B N 1
ATOM 4001 C CA . LEU B 1 59 ? -23.516 -18.469 -16.453 1 92.25 59 LEU B CA 1
ATOM 4002 C C . LEU B 1 59 ? -22.656 -17.422 -15.75 1 92.25 59 LEU B C 1
ATOM 4004 O O . LEU B 1 59 ? -23.109 -16.781 -14.797 1 92.25 59 LEU B O 1
ATOM 4008 N N . ARG B 1 60 ? -21.422 -17.203 -16.203 1 91.81 60 ARG B N 1
ATOM 4009 C CA . ARG B 1 60 ? -20.516 -16.219 -15.617 1 91.81 60 ARG B CA 1
ATOM 4010 C C . ARG B 1 60 ? -20.812 -14.812 -16.156 1 91.81 60 ARG B C 1
ATOM 4012 O O . ARG B 1 60 ? -20.281 -13.828 -15.641 1 91.81 60 ARG B O 1
ATOM 4019 N N . GLY B 1 61 ? -21.578 -14.852 -17.141 1 87.81 61 GLY B N 1
ATOM 4020 C CA . GLY B 1 61 ? -21.906 -13.57 -17.734 1 87.81 61 GLY B CA 1
ATOM 4021 C C . GLY B 1 61 ? -20.844 -13.055 -18.688 1 87.81 61 GLY B C 1
ATOM 4022 O O . GLY B 1 61 ? -20.656 -11.844 -18.828 1 87.81 61 GLY B O 1
ATOM 4023 N N . LEU B 1 62 ? -20.047 -13.898 -19.266 1 86.75 62 LEU B N 1
ATOM 4024 C CA . LEU B 1 62 ? -18.984 -13.508 -20.188 1 86.75 62 LEU B CA 1
ATOM 4025 C C . LEU B 1 62 ? -19.453 -13.562 -21.625 1 86.75 62 LEU B C 1
ATOM 4027 O O . LEU B 1 62 ? -20.453 -14.219 -21.938 1 86.75 62 LEU B O 1
ATOM 4031 N N . ASN B 1 63 ? -18.781 -12.758 -22.422 1 84.94 63 ASN B N 1
ATOM 4032 C CA . ASN B 1 63 ? -19.078 -12.727 -23.844 1 84.94 63 ASN B CA 1
ATOM 4033 C C . ASN B 1 63 ? -17.891 -13.195 -24.672 1 84.94 63 ASN B C 1
ATOM 4035 O O . ASN B 1 63 ? -17.109 -12.383 -25.172 1 84.94 63 ASN B O 1
ATOM 4039 N N . ILE B 1 64 ? -17.797 -14.445 -24.781 1 85.88 64 ILE B N 1
ATOM 4040 C CA . ILE B 1 64 ? -16.719 -15.055 -25.547 1 85.88 64 ILE B CA 1
ATOM 4041 C C . ILE B 1 64 ? -17.297 -15.938 -26.656 1 85.88 64 ILE B C 1
ATOM 4043 O O . ILE B 1 64 ? -18.172 -16.766 -26.406 1 85.88 64 ILE B O 1
ATOM 4047 N N . ASP B 1 65 ? -16.844 -15.711 -27.812 1 85.88 65 ASP B N 1
ATOM 4048 C CA . ASP B 1 65 ? -17.297 -16.5 -28.953 1 85.88 65 ASP B CA 1
ATOM 4049 C C . ASP B 1 65 ? -16.469 -17.766 -29.109 1 85.88 65 ASP B C 1
ATOM 4051 O O . ASP B 1 65 ? -15.508 -17.812 -29.875 1 85.88 65 ASP B O 1
ATOM 4055 N N . ILE B 1 66 ? -16.969 -18.812 -28.547 1 86.81 66 ILE B N 1
ATOM 4056 C CA . ILE B 1 66 ? -16.234 -20.078 -28.5 1 86.81 66 ILE B CA 1
ATOM 4057 C C . ILE B 1 66 ? -16.203 -20.703 -29.891 1 86.81 66 ILE B C 1
ATOM 4059 O O . ILE B 1 66 ? -15.211 -21.328 -30.266 1 86.81 66 ILE B O 1
ATOM 4063 N N . ASP B 1 67 ? -17.203 -20.531 -30.594 1 86.38 67 ASP B N 1
ATOM 4064 C CA . ASP B 1 67 ? -17.266 -21.109 -31.938 1 86.38 67 ASP B CA 1
ATOM 4065 C C . ASP B 1 67 ? -16.188 -20.516 -32.844 1 86.38 67 ASP B C 1
ATOM 4067 O O . ASP B 1 67 ? -15.523 -21.25 -33.562 1 86.38 67 ASP B O 1
ATOM 4071 N N . LYS B 1 68 ? -16.125 -19.344 -32.719 1 84.81 68 LYS B N 1
ATOM 4072 C CA . LYS B 1 68 ? -15.086 -18.672 -33.5 1 84.81 68 LYS B CA 1
ATOM 4073 C C . LYS B 1 68 ? -13.695 -19.156 -33.125 1 84.81 68 LYS B C 1
ATOM 4075 O O . LYS B 1 68 ? -12.836 -19.375 -33.969 1 84.81 68 LYS B O 1
ATOM 4080 N N . ILE B 1 69 ? -13.508 -19.312 -31.859 1 85.88 69 ILE B N 1
ATOM 4081 C CA . ILE B 1 69 ? -12.219 -19.766 -31.359 1 85.88 69 ILE B CA 1
ATOM 4082 C C . ILE B 1 69 ? -11.938 -21.188 -31.828 1 85.88 69 ILE B C 1
ATOM 4084 O O . ILE B 1 69 ? -10.836 -21.5 -32.281 1 85.88 69 ILE B O 1
ATOM 4088 N N . CYS B 1 70 ? -12.922 -22.016 -31.766 1 82.69 70 CYS B N 1
ATOM 4089 C CA . CYS B 1 70 ? -12.773 -23.406 -32.156 1 82.69 70 CYS B CA 1
ATOM 4090 C C . CYS B 1 70 ? -12.43 -23.531 -33.625 1 82.69 70 CYS B C 1
ATOM 4092 O O . CYS B 1 70 ? -11.562 -24.328 -34 1 82.69 70 CYS B O 1
ATOM 4094 N N . ASP B 1 71 ? -13.07 -22.75 -34.406 1 82.12 71 ASP B N 1
ATOM 4095 C CA . ASP B 1 71 ? -12.852 -22.797 -35.844 1 82.12 71 ASP B CA 1
ATOM 4096 C C . ASP B 1 71 ? -11.445 -22.344 -36.188 1 82.12 71 ASP B C 1
ATOM 4098 O O . ASP B 1 71 ? -10.797 -22.938 -37.062 1 82.12 71 ASP B O 1
ATOM 4102 N N . SER B 1 72 ? -11.07 -21.375 -35.5 1 84.12 72 SER B N 1
ATOM 4103 C CA . SER B 1 72 ? -9.758 -20.797 -35.812 1 84.12 72 SER B CA 1
ATOM 4104 C C . SER B 1 72 ? -8.648 -21.625 -35.156 1 84.12 72 SER B C 1
ATOM 4106 O O . SER B 1 72 ? -7.492 -21.562 -35.594 1 84.12 72 SER B O 1
ATOM 4108 N N . TRP B 1 73 ? -9.016 -22.406 -34.188 1 82.19 73 TRP B N 1
ATOM 4109 C CA . TRP B 1 73 ? -8.031 -23.203 -33.5 1 82.19 73 TRP B CA 1
ATOM 4110 C C . TRP B 1 73 ? -7.473 -24.297 -34.375 1 82.19 73 TRP B C 1
ATOM 4112 O O . TRP B 1 73 ? -6.266 -24.562 -34.375 1 82.19 73 TRP B O 1
ATOM 4122 N N . SER B 1 74 ? -8.32 -24.906 -35.125 1 80.62 74 SER B N 1
ATOM 4123 C CA . SER B 1 74 ? -7.883 -25.953 -36.031 1 80.62 74 SER B CA 1
ATOM 4124 C C . SER B 1 74 ? -6.875 -25.422 -37.062 1 80.62 74 SER B C 1
ATOM 4126 O O . SER B 1 74 ? -5.871 -26.078 -37.344 1 80.62 74 SER B O 1
ATOM 4128 N N . SER B 1 75 ? -7.227 -24.266 -37.469 1 84.56 75 SER B N 1
ATOM 4129 C CA . SER B 1 75 ? -6.316 -23.625 -38.438 1 84.56 75 SER B CA 1
ATOM 4130 C C . SER B 1 75 ? -4.98 -23.281 -37.781 1 84.56 75 SER B C 1
ATOM 4132 O O . SER B 1 75 ? -3.924 -23.453 -38.375 1 84.56 75 SER B O 1
ATOM 4134 N N . PHE B 1 76 ? -5.082 -22.828 -36.594 1 85.38 76 PHE B N 1
ATOM 4135 C CA . PHE B 1 76 ? -3.879 -22.453 -35.844 1 85.38 76 PHE B CA 1
ATOM 4136 C C . PHE B 1 76 ? -2.979 -23.672 -35.625 1 85.38 76 PHE B C 1
ATOM 4138 O O . PHE B 1 76 ? -1.772 -23.594 -35.875 1 85.38 76 PHE B O 1
ATOM 4145 N N . ILE B 1 77 ? -3.561 -24.734 -35.281 1 81.94 77 ILE B N 1
ATOM 4146 C CA . ILE B 1 77 ? -2.795 -25.953 -35 1 81.94 77 ILE B CA 1
ATOM 4147 C C . ILE B 1 77 ? -2.148 -26.438 -36.281 1 81.94 77 ILE B C 1
ATOM 4149 O O . ILE B 1 77 ? -0.999 -26.891 -36.281 1 81.94 77 ILE B O 1
ATOM 4153 N N . SER B 1 78 ? -2.865 -26.359 -37.312 1 86.88 78 SER B N 1
ATOM 4154 C CA . SER B 1 78 ? -2.355 -26.812 -38.594 1 86.88 78 SER B CA 1
ATOM 4155 C C . SER B 1 78 ? -1.146 -25.984 -39.031 1 86.88 78 SER B C 1
ATOM 4157 O O . SER B 1 78 ? -0.137 -26.547 -39.469 1 86.88 78 SER B O 1
ATOM 4159 N N . VAL B 1 79 ? -1.357 -24.703 -38.844 1 87.69 79 VAL B N 1
ATOM 4160 C CA . VAL B 1 79 ? -0.269 -23.812 -39.25 1 87.69 79 VAL B CA 1
ATOM 4161 C C . VAL B 1 79 ? 0.936 -24.047 -38.312 1 87.69 79 VAL B C 1
ATOM 4163 O O . VAL B 1 79 ? 2.078 -24.062 -38.781 1 87.69 79 VAL B O 1
ATOM 4166 N N . ARG B 1 80 ? 0.7 -24.188 -37.125 1 83 80 ARG B N 1
ATOM 4167 C CA . ARG B 1 80 ? 1.767 -24.422 -36.156 1 83 80 ARG B CA 1
ATOM 4168 C C . ARG B 1 80 ? 2.502 -25.719 -36.438 1 83 80 ARG B C 1
ATOM 4170 O O . ARG B 1 80 ? 3.732 -25.766 -36.406 1 83 80 ARG B O 1
ATOM 4177 N N . GLU B 1 81 ? 1.797 -26.75 -36.75 1 86.62 81 GLU B N 1
ATOM 4178 C CA . GLU B 1 81 ? 2.396 -28.031 -37.094 1 86.62 81 GLU B CA 1
ATOM 4179 C C . GLU B 1 81 ? 3.227 -27.938 -38.375 1 86.62 81 GLU B C 1
ATOM 4181 O O . GLU B 1 81 ? 4.293 -28.547 -38.469 1 86.62 81 GLU B O 1
ATOM 4186 N N . GLU B 1 82 ? 2.672 -27.203 -39.25 1 90.19 82 GLU B N 1
ATOM 4187 C CA . GLU B 1 82 ? 3.412 -27.016 -40.5 1 90.19 82 GLU B CA 1
ATOM 4188 C C . GLU B 1 82 ? 4.73 -26.281 -40.25 1 90.19 82 GLU B C 1
ATOM 4190 O O . GLU B 1 82 ? 5.75 -26.609 -40.844 1 90.19 82 GLU B O 1
ATOM 4195 N N . ILE B 1 83 ? 4.652 -25.344 -39.375 1 88.38 83 ILE B N 1
ATOM 4196 C CA . ILE B 1 83 ? 5.855 -24.594 -39.062 1 88.38 83 ILE B CA 1
ATOM 4197 C C . ILE B 1 83 ? 6.875 -25.516 -38.375 1 88.38 83 ILE B C 1
ATOM 4199 O O . ILE B 1 83 ? 8.062 -25.484 -38.719 1 88.38 83 ILE B O 1
ATOM 4203 N N . VAL B 1 84 ? 6.438 -26.328 -37.5 1 85.75 84 VAL B N 1
ATOM 4204 C CA . VAL B 1 84 ? 7.324 -27.281 -36.812 1 85.75 84 VAL B CA 1
ATOM 4205 C C . VAL B 1 84 ? 7.949 -28.219 -37.844 1 85.75 84 VAL B C 1
ATOM 4207 O O . VAL B 1 84 ? 9.156 -28.484 -37.812 1 85.75 84 VAL B O 1
ATOM 4210 N N . CYS B 1 85 ? 7.18 -28.656 -38.75 1 90.81 85 CYS B N 1
ATOM 4211 C CA . CYS B 1 85 ? 7.645 -29.594 -39.781 1 90.81 85 CYS B CA 1
ATOM 4212 C C . CYS B 1 85 ? 8.68 -28.922 -40.688 1 90.81 85 CYS B C 1
ATOM 4214 O O . CYS B 1 85 ? 9.703 -29.516 -41 1 90.81 85 CYS B O 1
ATOM 4216 N N . LEU B 1 86 ? 8.344 -27.734 -41 1 91.25 86 LEU B N 1
ATOM 4217 C CA . LEU B 1 86 ? 9.242 -27.016 -41.875 1 91.25 86 LEU B CA 1
ATOM 4218 C C . LEU B 1 86 ? 10.562 -26.688 -41.188 1 91.25 86 LEU B C 1
ATOM 4220 O O . LEU B 1 86 ? 11.617 -26.688 -41.812 1 91.25 86 LEU B O 1
ATOM 4224 N N . ASN B 1 87 ? 10.508 -26.469 -39.938 1 89.19 87 ASN B N 1
ATOM 4225 C CA . ASN B 1 87 ? 11.734 -26.219 -39.156 1 89.19 87 ASN B CA 1
ATOM 4226 C C . ASN B 1 87 ? 12.594 -27.484 -39.094 1 89.19 87 ASN B C 1
ATOM 4228 O O . ASN B 1 87 ? 13.82 -27.406 -39.156 1 89.19 87 ASN B O 1
ATOM 4232 N N . VAL B 1 88 ? 11.992 -28.594 -38.938 1 90.31 88 VAL B N 1
ATOM 4233 C CA . VAL B 1 88 ? 12.711 -29.859 -38.969 1 90.31 88 VAL B CA 1
ATOM 4234 C C . VAL B 1 88 ? 13.344 -30.078 -40.344 1 90.31 88 VAL B C 1
ATOM 4236 O O . VAL B 1 88 ? 14.492 -30.531 -40.438 1 90.31 88 VAL B O 1
ATOM 4239 N N . GLU B 1 89 ? 12.594 -29.812 -41.375 1 91.5 89 GLU B N 1
ATOM 4240 C CA . GLU B 1 89 ? 13.102 -29.938 -42.719 1 91.5 89 GLU B CA 1
ATOM 4241 C C . GLU B 1 89 ? 14.289 -29 -42.969 1 91.5 89 GLU B C 1
ATOM 4243 O O . GLU B 1 89 ? 15.258 -29.375 -43.625 1 91.5 89 GLU B O 1
ATOM 4248 N N . LYS B 1 90 ? 14.141 -27.828 -42.469 1 91.25 90 LYS B N 1
ATOM 4249 C CA . LYS B 1 90 ? 15.219 -26.844 -42.594 1 91.25 90 LYS B CA 1
ATOM 4250 C C . LYS B 1 90 ? 16.5 -27.344 -41.906 1 91.25 90 LYS B C 1
ATOM 4252 O O . LYS B 1 90 ? 17.594 -27.188 -42.469 1 91.25 90 LYS B O 1
ATOM 4257 N N . GLN B 1 91 ? 16.312 -27.969 -40.812 1 90.56 91 GLN B N 1
ATOM 4258 C CA . GLN B 1 91 ? 17.469 -28.516 -40.094 1 90.56 91 GLN B CA 1
ATOM 4259 C C . GLN B 1 91 ? 18.078 -29.688 -40.875 1 90.56 91 GLN B C 1
ATOM 4261 O O . GLN B 1 91 ? 19.297 -29.828 -40.938 1 90.56 91 GLN B O 1
ATOM 4266 N N . LYS B 1 92 ? 17.266 -30.531 -41.406 1 91.81 92 LYS B N 1
ATOM 4267 C CA . LYS B 1 92 ? 17.734 -31.641 -42.219 1 91.81 92 LYS B CA 1
ATOM 4268 C C . LYS B 1 92 ? 18.516 -31.156 -43.438 1 91.81 92 LYS B C 1
ATOM 4270 O O . LYS B 1 92 ? 19.562 -31.719 -43.781 1 91.81 92 LYS B O 1
ATOM 4275 N N . LEU B 1 93 ? 17.984 -30.141 -44.094 1 91.81 93 LEU B N 1
ATOM 4276 C CA . LEU B 1 93 ? 18.641 -29.547 -45.25 1 91.81 93 LEU B CA 1
ATOM 4277 C C . LEU B 1 93 ? 20 -28.984 -44.875 1 91.81 93 LEU B C 1
ATOM 4279 O O . LEU B 1 93 ? 20.969 -29.125 -45.625 1 91.81 93 LEU B O 1
ATOM 4283 N N . ALA B 1 94 ? 20.047 -28.328 -43.781 1 89.44 94 ALA B N 1
ATOM 4284 C CA . ALA B 1 94 ? 21.297 -27.766 -43.281 1 89.44 94 ALA B CA 1
ATOM 4285 C C . ALA B 1 94 ? 22.344 -28.859 -43.062 1 89.44 94 ALA B C 1
ATOM 4287 O O . ALA B 1 94 ? 23.516 -28.688 -43.375 1 89.44 94 ALA B O 1
ATOM 4288 N N . GLU B 1 95 ? 21.875 -30.016 -42.594 1 90.94 95 GLU B N 1
ATOM 4289 C CA . GLU B 1 95 ? 22.766 -31.141 -42.344 1 90.94 95 GLU B CA 1
ATOM 4290 C C . GLU B 1 95 ? 23.219 -31.766 -43.656 1 90.94 95 GLU B C 1
ATOM 4292 O O . GLU B 1 95 ? 24.375 -32.188 -43.812 1 90.94 95 GLU B O 1
ATOM 4297 N N . GLN B 1 96 ? 22.375 -31.797 -44.625 1 90.38 96 GLN B N 1
ATOM 4298 C CA . GLN B 1 96 ? 22.703 -32.344 -45.938 1 90.38 96 GLN B CA 1
ATOM 4299 C C . GLN B 1 96 ? 23.719 -31.469 -46.688 1 90.38 96 GLN B C 1
ATOM 4301 O O . GLN B 1 96 ? 24.625 -31.969 -47.344 1 90.38 96 GLN B O 1
ATOM 4306 N N . PHE B 1 97 ? 23.578 -30.188 -46.5 1 88.31 97 PHE B N 1
ATOM 4307 C CA . PHE B 1 97 ? 24.516 -29.234 -47.094 1 88.31 97 PHE B CA 1
ATOM 4308 C C . PHE B 1 97 ? 25.922 -29.438 -46.531 1 88.31 97 PHE B C 1
ATOM 4310 O O . PHE B 1 97 ? 26.906 -29.312 -47.25 1 88.31 97 PHE B O 1
ATOM 4317 N N . LYS B 1 98 ? 25.969 -29.797 -45.312 1 86.94 98 LYS B N 1
ATOM 4318 C CA . LYS B 1 98 ? 27.281 -30 -44.656 1 86.94 98 LYS B CA 1
ATOM 4319 C C . LYS B 1 98 ? 27.938 -31.281 -45.156 1 86.94 98 LYS B C 1
ATOM 4321 O O . LYS B 1 98 ? 29.156 -31.375 -45.219 1 86.94 98 LYS B O 1
ATOM 4326 N N . LYS B 1 99 ? 27.109 -32.219 -45.562 1 86.88 99 LYS B N 1
ATOM 4327 C CA . LYS B 1 99 ? 27.625 -33.562 -45.906 1 86.88 99 LYS B CA 1
ATOM 4328 C C . LYS B 1 99 ? 27.938 -33.625 -47.406 1 86.88 99 LYS B C 1
ATOM 4330 O O . LYS B 1 99 ? 28.672 -34.531 -47.844 1 86.88 99 LYS B O 1
ATOM 4335 N N . ILE B 1 100 ? 27.359 -32.812 -48.188 1 83.25 100 ILE B N 1
ATOM 4336 C CA . ILE B 1 100 ? 27.484 -32.906 -49.625 1 83.25 100 ILE B CA 1
ATOM 4337 C C . ILE B 1 100 ? 28.859 -32.438 -50.062 1 83.25 100 ILE B C 1
ATOM 4339 O O . ILE B 1 100 ? 29.391 -31.469 -49.562 1 83.25 100 ILE B O 1
ATOM 4343 N N . LYS B 1 101 ? 29.453 -33.281 -50.906 1 78.44 101 LYS B N 1
ATOM 4344 C CA . LYS B 1 101 ? 30.734 -32.906 -51.5 1 78.44 101 LYS B CA 1
ATOM 4345 C C . LYS B 1 101 ? 30.578 -31.719 -52.469 1 78.44 101 LYS B C 1
ATOM 4347 O O . LYS B 1 101 ? 29.609 -31.641 -53.188 1 78.44 101 LYS B O 1
ATOM 4352 N N . LYS B 1 102 ? 31.312 -30.781 -52.281 1 73.88 102 LYS B N 1
ATOM 4353 C CA . LYS B 1 102 ? 31.312 -29.5 -52.969 1 73.88 102 LYS B CA 1
ATOM 4354 C C . LYS B 1 102 ? 31.281 -29.688 -54.5 1 73.88 102 LYS B C 1
ATOM 4356 O O . LYS B 1 102 ? 30.812 -28.797 -55.219 1 73.88 102 LYS B O 1
ATOM 4361 N N . ASP B 1 103 ? 31.766 -30.922 -55.062 1 81.25 103 ASP B N 1
ATOM 4362 C CA . ASP B 1 103 ? 31.922 -31.156 -56.5 1 81.25 103 ASP B CA 1
ATOM 4363 C C . ASP B 1 103 ? 30.594 -31.547 -57.125 1 81.25 103 ASP B C 1
ATOM 4365 O O . ASP B 1 103 ? 30.469 -31.562 -58.344 1 81.25 103 ASP B O 1
ATOM 4369 N N . ASN B 1 104 ? 29.641 -31.906 -56.375 1 82.25 104 ASN B N 1
ATOM 4370 C CA . ASN B 1 104 ? 28.328 -32.281 -56.875 1 82.25 104 ASN B CA 1
ATOM 4371 C C . ASN B 1 104 ? 27.422 -31.062 -57.031 1 82.25 104 ASN B C 1
ATOM 4373 O O . ASN B 1 104 ? 26.516 -30.875 -56.219 1 82.25 104 ASN B O 1
ATOM 4377 N N . ILE B 1 105 ? 27.594 -30.266 -58 1 84.12 105 ILE B N 1
ATOM 4378 C CA . ILE B 1 105 ? 26.969 -28.969 -58.219 1 84.12 105 ILE B CA 1
ATOM 4379 C C . ILE B 1 105 ? 25.453 -29.141 -58.375 1 84.12 105 ILE B C 1
ATOM 4381 O O . ILE B 1 105 ? 24.672 -28.328 -57.906 1 84.12 105 ILE B O 1
ATOM 4385 N N . ASN B 1 106 ? 25.094 -30.25 -59.031 1 86.31 106 ASN B N 1
ATOM 4386 C CA . ASN B 1 106 ? 23.672 -30.484 -59.281 1 86.31 106 ASN B CA 1
ATOM 4387 C C . ASN B 1 106 ? 22.922 -30.734 -58 1 86.31 106 ASN B C 1
ATOM 4389 O O . ASN B 1 106 ? 21.828 -30.203 -57.781 1 86.31 106 ASN B O 1
ATOM 4393 N N . GLU B 1 107 ? 23.5 -31.531 -57.094 1 87.12 107 GLU B N 1
ATOM 4394 C CA . GLU B 1 107 ? 22.875 -31.828 -55.812 1 87.12 107 GLU B CA 1
ATOM 4395 C C . GLU B 1 107 ? 22.828 -30.594 -54.938 1 87.12 107 GLU B C 1
ATOM 4397 O O . GLU B 1 107 ? 21.844 -30.375 -54.188 1 87.12 107 GLU B O 1
ATOM 4402 N N . ILE B 1 108 ? 23.75 -29.797 -55.031 1 89.25 108 ILE B N 1
ATOM 4403 C CA . ILE B 1 108 ? 23.812 -28.562 -54.25 1 89.25 108 ILE B CA 1
ATOM 4404 C C . ILE B 1 108 ? 22.719 -27.594 -54.719 1 89.25 108 ILE B C 1
ATOM 4406 O O . ILE B 1 108 ? 22.062 -26.969 -53.906 1 89.25 108 ILE B O 1
ATOM 4410 N N . ASN B 1 109 ? 22.594 -27.562 -56.031 1 87.88 109 ASN B N 1
ATOM 4411 C CA . ASN B 1 109 ? 21.562 -26.688 -56.562 1 87.88 109 ASN B CA 1
ATOM 4412 C C . ASN B 1 109 ? 20.156 -27.141 -56.188 1 87.88 109 ASN B C 1
ATOM 4414 O O . ASN B 1 109 ? 19.297 -26.312 -55.906 1 87.88 109 ASN B O 1
ATOM 4418 N N . MET B 1 110 ? 20 -28.422 -56.156 1 89.75 110 MET B N 1
ATOM 4419 C CA . MET B 1 110 ? 18.703 -28.984 -55.75 1 89.75 110 MET B CA 1
ATOM 4420 C C . MET B 1 110 ? 18.406 -28.688 -54.281 1 89.75 110 MET B C 1
ATOM 4422 O O . MET B 1 110 ? 17.281 -28.344 -53.938 1 89.75 110 MET B O 1
ATOM 4426 N N . LEU B 1 111 ? 19.391 -28.781 -53.438 1 90.94 111 LEU B N 1
ATOM 4427 C CA . LEU B 1 111 ? 19.25 -28.516 -52 1 90.94 111 LEU B CA 1
ATOM 4428 C C . LEU B 1 111 ? 18.969 -27.031 -51.75 1 90.94 111 LEU B C 1
ATOM 4430 O O . LEU B 1 111 ? 18.188 -26.688 -50.875 1 90.94 111 LEU B O 1
ATOM 4434 N N . LYS B 1 112 ? 19.594 -26.234 -52.562 1 90.75 112 LYS B N 1
ATOM 4435 C CA . LYS B 1 112 ? 19.375 -24.797 -52.469 1 90.75 112 LYS B CA 1
ATOM 4436 C C . LYS B 1 112 ? 17.953 -24.422 -52.844 1 90.75 112 LYS B C 1
ATOM 4438 O O . LYS B 1 112 ? 17.344 -23.547 -52.219 1 90.75 112 LYS B O 1
ATOM 4443 N N . GLU B 1 113 ? 17.547 -25.062 -53.812 1 91.56 113 GLU B N 1
ATOM 4444 C CA . GLU B 1 113 ? 16.188 -24.797 -54.281 1 91.56 113 GLU B CA 1
ATOM 4445 C C . GLU B 1 113 ? 15.164 -25.25 -53.219 1 91.56 113 GLU B C 1
ATOM 4447 O O . GLU B 1 113 ? 14.18 -24.547 -52.969 1 91.56 113 GLU B O 1
ATOM 4452 N N . THR B 1 114 ? 15.398 -26.406 -52.688 1 91.62 114 THR B N 1
ATOM 4453 C CA . THR B 1 114 ? 14.516 -26.922 -51.656 1 91.62 114 THR B CA 1
ATOM 4454 C C . THR B 1 114 ? 14.539 -26 -50.438 1 91.62 114 THR B C 1
ATOM 4456 O O . THR B 1 114 ? 13.492 -25.734 -49.844 1 91.62 114 THR B O 1
ATOM 4459 N N . ARG B 1 115 ? 15.664 -25.562 -50.031 1 90.81 115 ARG B N 1
ATOM 4460 C CA . ARG B 1 115 ? 15.805 -24.641 -48.906 1 90.81 115 ARG B CA 1
ATOM 4461 C C . ARG B 1 115 ? 15.062 -23.344 -49.156 1 90.81 115 ARG B C 1
ATOM 4463 O O . ARG B 1 115 ? 14.414 -22.812 -48.25 1 90.81 115 ARG B O 1
ATOM 4470 N N . SER B 1 116 ? 15.219 -22.906 -50.344 1 92.62 116 SER B N 1
ATOM 4471 C CA . SER B 1 116 ? 14.531 -21.672 -50.719 1 92.62 116 SER B CA 1
ATOM 4472 C C . SER B 1 116 ? 13.016 -21.828 -50.594 1 92.62 116 SER B C 1
ATOM 4474 O O . SER B 1 116 ? 12.32 -20.922 -50.156 1 92.62 116 SER B O 1
ATOM 4476 N N . LYS B 1 117 ? 12.523 -22.922 -51.031 1 92.94 117 LYS B N 1
ATOM 4477 C CA . LYS B 1 117 ? 11.094 -23.203 -50.938 1 92.94 117 LYS B CA 1
ATOM 4478 C C . LYS B 1 117 ? 10.641 -23.281 -49.469 1 92.94 117 LYS B C 1
ATOM 4480 O O . LYS B 1 117 ? 9.586 -22.75 -49.125 1 92.94 117 LYS B O 1
ATOM 4485 N N . VAL B 1 118 ? 11.398 -23.922 -48.688 1 93.38 118 VAL B N 1
ATOM 4486 C CA . VAL B 1 118 ? 11.086 -24.078 -47.25 1 93.38 118 VAL B CA 1
ATOM 4487 C C . VAL B 1 118 ? 11.094 -22.703 -46.594 1 93.38 118 VAL B C 1
ATOM 4489 O O . VAL B 1 118 ? 10.188 -22.391 -45.812 1 93.38 118 VAL B O 1
ATOM 4492 N N . MET B 1 119 ? 12.055 -21.906 -47 1 92.06 119 MET B N 1
ATOM 4493 C CA . MET B 1 119 ? 12.188 -20.578 -46.375 1 92.06 119 MET B CA 1
ATOM 4494 C C . MET B 1 119 ? 11.031 -19.672 -46.781 1 92.06 119 MET B C 1
ATOM 4496 O O . MET B 1 119 ? 10.523 -18.906 -45.969 1 92.06 119 MET B O 1
ATOM 4500 N N . THR B 1 120 ? 10.695 -19.797 -47.969 1 92.12 120 THR B N 1
ATOM 4501 C CA . THR B 1 120 ? 9.586 -18.984 -48.469 1 92.12 120 THR B CA 1
ATOM 4502 C C . THR B 1 120 ? 8.281 -19.391 -47.812 1 92.12 120 THR B C 1
ATOM 4504 O O . THR B 1 120 ? 7.484 -18.531 -47.406 1 92.12 120 THR B O 1
ATOM 4507 N N . ARG B 1 121 ? 8.094 -20.625 -47.656 1 92.19 121 ARG B N 1
ATOM 4508 C CA . ARG B 1 121 ? 6.887 -21.109 -47 1 92.19 121 ARG B CA 1
ATOM 4509 C C . ARG B 1 121 ? 6.867 -20.75 -45.531 1 92.19 121 ARG B C 1
ATOM 4511 O O . ARG B 1 121 ? 5.82 -20.375 -45 1 92.19 121 ARG B O 1
ATOM 4518 N N . LEU B 1 122 ? 7.945 -20.844 -44.938 1 90.38 122 LEU B N 1
ATOM 4519 C CA . LEU B 1 122 ? 8.062 -20.484 -43.531 1 90.38 122 LEU B CA 1
ATOM 4520 C C . LEU B 1 122 ? 7.73 -19.016 -43.312 1 90.38 122 LEU B C 1
ATOM 4522 O O . LEU B 1 122 ? 7.07 -18.656 -42.344 1 90.38 122 LEU B O 1
ATOM 4526 N N . LYS B 1 123 ? 8.211 -18.219 -44.156 1 87.56 123 LYS B N 1
ATOM 4527 C CA . LYS B 1 123 ? 7.926 -16.781 -44.062 1 87.56 123 LYS B CA 1
ATOM 4528 C C . LYS B 1 123 ? 6.43 -16.516 -44.188 1 87.56 123 LYS B C 1
ATOM 4530 O O . LYS B 1 123 ? 5.875 -15.703 -43.438 1 87.56 123 LYS B O 1
ATOM 4535 N N . SER B 1 124 ? 5.863 -17.188 -45.094 1 89.25 124 SER B N 1
ATOM 4536 C CA . SER B 1 124 ? 4.43 -17.031 -45.312 1 89.25 124 SER B CA 1
ATOM 4537 C C . SER B 1 124 ? 3.641 -17.516 -44.094 1 89.25 124 SER B C 1
ATOM 4539 O O . SER B 1 124 ? 2.662 -16.875 -43.688 1 89.25 124 SER B O 1
ATOM 4541 N N . LEU B 1 125 ? 4.051 -18.547 -43.531 1 88.69 125 LEU B N 1
ATOM 4542 C CA . LEU B 1 125 ? 3.361 -19.125 -42.375 1 88.69 125 LEU B CA 1
ATOM 4543 C C . LEU B 1 125 ? 3.531 -18.25 -41.156 1 88.69 125 LEU B C 1
ATOM 4545 O O . LEU B 1 125 ? 2.645 -18.188 -40.281 1 88.69 125 LEU B O 1
ATOM 4549 N N . ARG B 1 126 ? 4.598 -17.562 -41.062 1 80.25 126 ARG B N 1
ATOM 4550 C CA . ARG B 1 126 ? 4.844 -16.672 -39.938 1 80.25 126 ARG B CA 1
ATOM 4551 C C . ARG B 1 126 ? 3.855 -15.516 -39.906 1 80.25 126 ARG B C 1
ATOM 4553 O O . ARG B 1 126 ? 3.375 -15.125 -38.844 1 80.25 126 ARG B O 1
ATOM 4560 N N . ASP B 1 127 ? 3.629 -15.062 -41.031 1 81.31 127 ASP B N 1
ATOM 4561 C CA . ASP B 1 127 ? 2.627 -14 -41.125 1 81.31 127 ASP B CA 1
ATOM 4562 C C . ASP B 1 127 ? 1.236 -14.531 -40.781 1 81.31 127 ASP B C 1
ATOM 4564 O O . ASP B 1 127 ? 0.468 -13.867 -40.062 1 81.31 127 ASP B O 1
ATOM 4568 N N . ASP B 1 128 ? 1.017 -15.656 -41.219 1 83.19 128 ASP B N 1
ATOM 4569 C CA . ASP B 1 128 ? -0.282 -16.281 -40.969 1 83.19 128 ASP B CA 1
ATOM 4570 C C . ASP B 1 128 ? -0.471 -16.594 -39.5 1 83.19 128 ASP B C 1
ATOM 4572 O O . ASP B 1 128 ? -1.546 -16.359 -38.938 1 83.19 128 ASP B O 1
ATOM 4576 N N . ILE B 1 129 ? 0.543 -17.016 -38.938 1 81.5 129 ILE B N 1
ATOM 4577 C CA . ILE B 1 129 ? 0.423 -17.469 -37.562 1 81.5 129 ILE B CA 1
ATOM 4578 C C . ILE B 1 129 ? 0.217 -16.266 -36.656 1 81.5 129 ILE B C 1
ATOM 4580 O O . ILE B 1 129 ? -0.499 -16.359 -35.656 1 81.5 129 ILE B O 1
ATOM 4584 N N . SER B 1 130 ? 0.822 -15.242 -36.969 1 78.88 130 SER B N 1
ATOM 4585 C CA . SER B 1 130 ? 0.645 -14.023 -36.188 1 78.88 130 SER B CA 1
ATOM 4586 C C . SER B 1 130 ? -0.817 -13.594 -36.156 1 78.88 130 SER B C 1
ATOM 4588 O O . SER B 1 130 ? -1.341 -13.211 -35.094 1 78.88 130 SER B O 1
ATOM 4590 N N . ALA B 1 131 ? -1.36 -13.633 -37.25 1 80.88 131 ALA B N 1
ATOM 4591 C CA . ALA B 1 131 ? -2.773 -13.273 -37.344 1 80.88 131 ALA B CA 1
ATOM 4592 C C . ALA B 1 131 ? -3.645 -14.258 -36.562 1 80.88 131 ALA B C 1
ATOM 4594 O O . ALA B 1 131 ? -4.586 -13.852 -35.875 1 80.88 131 ALA B O 1
ATOM 4595 N N . LEU B 1 132 ? -3.324 -15.492 -36.75 1 80.5 132 LEU B N 1
ATOM 4596 C CA . LEU B 1 132 ? -4.09 -16.531 -36.062 1 80.5 132 LEU B CA 1
ATOM 4597 C C . LEU B 1 132 ? -3.906 -16.422 -34.562 1 80.5 132 LEU B C 1
ATOM 4599 O O . LEU B 1 132 ? -4.844 -16.688 -33.781 1 80.5 132 LEU B O 1
ATOM 4603 N N . GLU B 1 133 ? -2.777 -16.109 -34.156 1 78.19 133 GLU B N 1
ATOM 4604 C CA . GLU B 1 133 ? -2.516 -15.922 -32.75 1 78.19 133 GLU B CA 1
ATOM 4605 C C . GLU B 1 133 ? -3.385 -14.812 -32.156 1 78.19 133 GLU B C 1
ATOM 4607 O O . GLU B 1 133 ? -3.945 -14.961 -31.062 1 78.19 133 GLU B O 1
ATOM 4612 N N . THR B 1 134 ? -3.471 -13.828 -32.844 1 77.56 134 THR B N 1
ATOM 4613 C CA . THR B 1 134 ? -4.277 -12.695 -32.375 1 77.56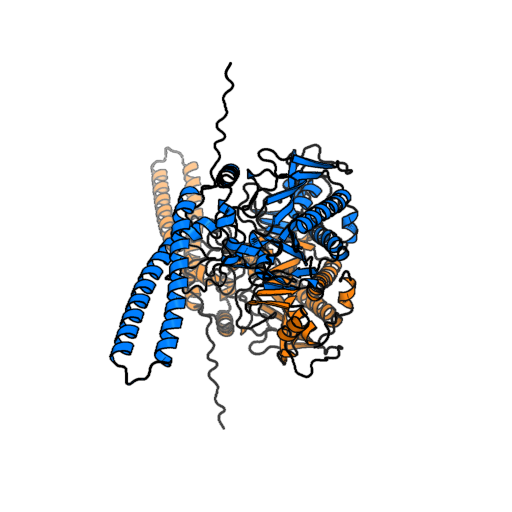 134 THR B CA 1
ATOM 4614 C C . THR B 1 134 ? -5.758 -13.07 -32.375 1 77.56 134 THR B C 1
ATOM 4616 O O . THR B 1 134 ? -6.5 -12.617 -31.484 1 77.56 134 THR B O 1
ATOM 4619 N N . GLU B 1 135 ? -6.062 -13.93 -33.25 1 77.94 135 GLU B N 1
ATOM 4620 C CA . GLU B 1 135 ? -7.48 -14.25 -33.375 1 77.94 135 GLU B CA 1
ATOM 4621 C C . GLU B 1 135 ? -7.875 -15.43 -32.5 1 77.94 135 GLU B C 1
ATOM 4623 O O . GLU B 1 135 ? -9.047 -15.586 -32.156 1 77.94 135 GLU B O 1
ATOM 4628 N N . VAL B 1 136 ? -6.977 -16.219 -32.219 1 78.62 136 VAL B N 1
ATOM 4629 C CA . VAL B 1 136 ? -7.32 -17.438 -31.516 1 78.62 136 VAL B CA 1
ATOM 4630 C C . VAL B 1 136 ? -6.703 -17.438 -30.125 1 78.62 136 VAL B C 1
ATOM 4632 O O . VAL B 1 136 ? -7.41 -17.594 -29.125 1 78.62 136 VAL B O 1
ATOM 4635 N N . VAL B 1 137 ? -5.488 -17.156 -30.047 1 75.69 137 VAL B N 1
ATOM 4636 C CA . VAL B 1 137 ? -4.766 -17.312 -28.781 1 75.69 137 VAL B CA 1
ATOM 4637 C C . VAL B 1 137 ? -5.23 -16.25 -27.781 1 75.69 137 VAL B C 1
ATOM 4639 O O . VAL B 1 137 ? -5.562 -16.562 -26.641 1 75.69 137 VAL B O 1
ATOM 4642 N N . ILE B 1 138 ? -5.297 -15.094 -28.203 1 77.31 138 ILE B N 1
ATOM 4643 C CA . ILE B 1 138 ? -5.633 -13.992 -27.312 1 77.31 138 ILE B CA 1
ATOM 4644 C C . ILE B 1 138 ? -7.051 -14.18 -26.781 1 77.31 138 ILE B C 1
ATOM 4646 O O . ILE B 1 138 ? -7.266 -14.172 -25.562 1 77.31 138 ILE B O 1
ATOM 4650 N N . PRO B 1 139 ? -7.941 -14.469 -27.641 1 79.19 139 PRO B N 1
ATOM 4651 C CA . PRO B 1 139 ? -9.289 -14.711 -27.109 1 79.19 139 PRO B CA 1
ATOM 4652 C C . PRO B 1 139 ? -9.359 -15.945 -26.219 1 79.19 139 PRO B C 1
ATOM 4654 O O . PRO B 1 139 ? -10.172 -15.992 -25.281 1 79.19 139 PRO B O 1
ATOM 4657 N N . SER B 1 140 ? -8.602 -16.922 -26.516 1 82 140 SER B N 1
ATOM 4658 C CA . SER B 1 140 ? -8.609 -18.156 -25.734 1 82 140 SER B CA 1
ATOM 4659 C C . SER B 1 140 ? -8.148 -17.891 -24.297 1 82 140 SER B C 1
ATOM 4661 O O . SER B 1 140 ? -8.516 -18.625 -23.375 1 82 140 SER B O 1
ATOM 4663 N N . LEU B 1 141 ? -7.41 -16.875 -24.109 1 81.38 141 LEU B N 1
ATOM 4664 C CA . LEU B 1 141 ? -6.918 -16.531 -22.781 1 81.38 141 LEU B CA 1
ATOM 4665 C C . LEU B 1 141 ? -8.031 -15.938 -21.922 1 81.38 141 LEU B C 1
ATOM 4667 O O . LEU B 1 141 ? -7.906 -15.867 -20.703 1 81.38 141 LEU B O 1
ATOM 4671 N N . SER B 1 142 ? -9.094 -15.641 -22.547 1 83 142 SER B N 1
ATOM 4672 C CA . SER B 1 142 ? -10.219 -15.07 -21.812 1 83 142 SER B CA 1
ATOM 4673 C C . SER B 1 142 ? -11.172 -16.172 -21.328 1 83 142 SER B C 1
ATOM 4675 O O . SER B 1 142 ? -12.109 -15.891 -20.578 1 83 142 SER B O 1
ATOM 4677 N N . ILE B 1 143 ? -10.914 -17.344 -21.859 1 87.31 143 ILE B N 1
ATOM 4678 C CA . ILE B 1 143 ? -11.758 -18.453 -21.422 1 87.31 143 ILE B CA 1
ATOM 4679 C C . ILE B 1 143 ? -11.57 -18.688 -19.922 1 87.31 143 ILE B C 1
ATOM 4681 O O . ILE B 1 143 ? -10.445 -18.812 -19.453 1 87.31 143 ILE B O 1
ATOM 4685 N N . PRO B 1 144 ? -12.656 -18.734 -19.219 1 91.38 144 PRO B N 1
ATOM 4686 C CA . PRO B 1 144 ? -12.547 -18.906 -17.766 1 91.38 144 PRO B CA 1
ATOM 4687 C C . PRO B 1 144 ? -12.242 -20.344 -17.375 1 91.38 144 PRO B C 1
ATOM 4689 O O . PRO B 1 144 ? -12.273 -21.25 -18.219 1 91.38 144 PRO B O 1
ATOM 4692 N N . ASN B 1 145 ? -11.93 -20.516 -16.141 1 92.88 145 ASN B N 1
ATOM 4693 C CA . ASN B 1 145 ? -11.711 -21.828 -15.539 1 92.88 145 ASN B CA 1
ATOM 4694 C C . ASN B 1 145 ? -12.984 -22.672 -15.539 1 92.88 145 ASN B C 1
ATOM 4696 O O . ASN B 1 145 ? -14.086 -22.141 -15.656 1 92.88 145 ASN B O 1
ATOM 4700 N N . SER B 1 146 ? -12.805 -24 -15.477 1 92.12 146 SER B N 1
ATOM 4701 C CA . SER B 1 146 ? -13.953 -24.891 -15.367 1 92.12 146 SER B CA 1
ATOM 4702 C C . SER B 1 146 ? -14.625 -24.781 -14 1 92.12 146 SER B C 1
ATOM 4704 O O . SER B 1 146 ? -13.992 -24.344 -13.031 1 92.12 146 SER B O 1
ATOM 4706 N N . LEU B 1 147 ? -15.844 -25.172 -13.93 1 94.44 147 LEU B N 1
ATOM 4707 C CA . LEU B 1 147 ? -16.594 -25.109 -12.68 1 94.44 147 LEU B CA 1
ATOM 4708 C C . LEU B 1 147 ? -16.516 -26.422 -11.93 1 94.44 147 LEU B C 1
ATOM 4710 O O . LEU B 1 147 ? -16.625 -27.5 -12.531 1 94.44 147 LEU B O 1
ATOM 4714 N N . HIS B 1 148 ? -16.281 -26.297 -10.695 1 95 148 HIS B N 1
ATOM 4715 C CA . HIS B 1 148 ? -16.375 -27.469 -9.836 1 95 148 HIS B CA 1
ATOM 4716 C C . HIS B 1 148 ? -17.828 -27.953 -9.734 1 95 148 HIS B C 1
ATOM 4718 O O . HIS B 1 148 ? -18.75 -27.141 -9.711 1 95 148 HIS B O 1
ATOM 4724 N N . PRO B 1 149 ? -17.984 -29.25 -9.594 1 94.12 149 PRO B N 1
ATOM 4725 C CA . PRO B 1 149 ? -19.344 -29.781 -9.531 1 94.12 149 PRO B CA 1
ATOM 4726 C C . PRO B 1 149 ? -20.141 -29.234 -8.352 1 94.12 149 PRO B C 1
ATOM 4728 O O . PRO B 1 149 ? -21.375 -29.156 -8.422 1 94.12 149 PRO B O 1
ATOM 4731 N N . GLU B 1 150 ? -19.547 -28.797 -7.336 1 95.5 150 GLU B N 1
ATOM 4732 C CA . GLU B 1 150 ? -20.234 -28.297 -6.141 1 95.5 150 GLU B CA 1
ATOM 4733 C C . GLU B 1 150 ? -20.547 -26.812 -6.254 1 95.5 150 GLU B C 1
ATOM 4735 O O . GLU B 1 150 ? -21.203 -26.25 -5.379 1 95.5 150 GLU B O 1
ATOM 4740 N N . CYS B 1 151 ? -20.109 -26.172 -7.238 1 96.38 151 CYS B N 1
ATOM 4741 C CA . CYS B 1 151 ? -20.359 -24.734 -7.402 1 96.38 151 CYS B CA 1
ATOM 4742 C C . CYS B 1 151 ? -21.844 -24.484 -7.656 1 96.38 151 CYS B C 1
ATOM 4744 O O . CYS B 1 151 ? -22.422 -25 -8.617 1 96.38 151 CYS B O 1
ATOM 4746 N N . PRO B 1 152 ? -22.453 -23.625 -6.832 1 96.25 152 PRO B N 1
ATOM 4747 C CA . PRO B 1 152 ? -23.859 -23.297 -7.078 1 96.25 152 PRO B CA 1
ATOM 4748 C C . PRO B 1 152 ? -24.062 -22.516 -8.375 1 96.25 152 PRO B C 1
ATOM 4750 O O . PRO B 1 152 ? -23.312 -21.594 -8.672 1 96.25 152 PRO B O 1
ATOM 4753 N N . LEU B 1 153 ? -25.094 -22.812 -9.062 1 92.75 153 LEU B N 1
ATOM 4754 C CA . LEU B 1 153 ? -25.328 -22.219 -10.367 1 92.75 153 LEU B CA 1
ATOM 4755 C C . LEU B 1 153 ? -26.078 -20.891 -10.227 1 92.75 153 LEU B C 1
ATOM 4757 O O . LEU B 1 153 ? -25.922 -19.984 -11.062 1 92.75 153 LEU B O 1
ATOM 4761 N N . SER B 1 154 ? -26.906 -20.734 -9.234 1 89.25 154 SER B N 1
ATOM 4762 C CA . SER B 1 154 ? -27.719 -19.531 -9.133 1 89.25 154 SER B CA 1
ATOM 4763 C C . SER B 1 154 ? -27.547 -18.859 -7.773 1 89.25 154 SER B C 1
ATOM 4765 O O . SER B 1 154 ? -26.953 -17.781 -7.68 1 89.25 154 SER B O 1
ATOM 4767 N N . GLU B 1 155 ? -27.984 -19.516 -6.699 1 91.31 155 GLU B N 1
ATOM 4768 C CA . GLU B 1 155 ? -27.938 -18.906 -5.371 1 91.31 155 GLU B CA 1
ATOM 4769 C C . GLU B 1 155 ? -26.828 -19.531 -4.527 1 91.31 155 GLU B C 1
ATOM 4771 O O . GLU B 1 155 ? -26.422 -20.672 -4.773 1 91.31 155 GLU B O 1
ATOM 4776 N N . SER B 1 156 ? -26.438 -18.672 -3.594 1 93.88 156 SER B N 1
ATOM 4777 C CA . SER B 1 156 ? -25.422 -19.156 -2.672 1 93.88 156 SER B CA 1
ATOM 4778 C C . SER B 1 156 ? -25.906 -20.375 -1.893 1 93.88 156 SER B C 1
ATOM 4780 O O . SER B 1 156 ? -27.094 -20.5 -1.621 1 93.88 156 SER B O 1
ATOM 4782 N N . LYS B 1 157 ? -25.047 -21.281 -1.63 1 96.06 157 LYS B N 1
ATOM 4783 C CA . LYS B 1 157 ? -25.328 -22.469 -0.825 1 96.06 157 LYS B CA 1
ATOM 4784 C C . LYS B 1 157 ? -24.688 -22.359 0.555 1 96.06 157 LYS B C 1
ATOM 4786 O O . LYS B 1 157 ? -23.469 -22.297 0.67 1 96.06 157 LYS B O 1
ATOM 4791 N N . ILE B 1 158 ? -25.484 -22.422 1.586 1 95.19 158 ILE B N 1
ATOM 4792 C CA . ILE B 1 158 ? -24.984 -22.312 2.951 1 95.19 158 ILE B CA 1
ATOM 4793 C C . ILE B 1 158 ? -24.375 -23.656 3.387 1 95.19 158 ILE B C 1
ATOM 4795 O O . ILE B 1 158 ? -25.047 -24.688 3.336 1 95.19 158 ILE B O 1
ATOM 4799 N N . LEU B 1 159 ? -23.156 -23.609 3.752 1 95.5 159 LEU B N 1
ATOM 4800 C CA . LEU B 1 159 ? -22.453 -24.797 4.215 1 95.5 159 LEU B CA 1
ATOM 4801 C C . LEU B 1 159 ? -22.531 -24.906 5.734 1 95.5 159 LEU B C 1
ATOM 4803 O O . LEU B 1 159 ? -22.672 -26.016 6.273 1 95.5 159 LEU B O 1
ATOM 4807 N N . PHE B 1 160 ? -22.297 -23.812 6.363 1 94.56 160 PHE B N 1
ATOM 4808 C CA . PHE B 1 160 ? -22.25 -23.734 7.82 1 94.56 160 PHE B CA 1
ATOM 4809 C C . PHE B 1 160 ? -22.812 -22.406 8.32 1 94.56 160 PHE B C 1
ATOM 4811 O O . PHE B 1 160 ? -22.594 -21.375 7.695 1 94.56 160 PHE B O 1
ATOM 4818 N N . GLN B 1 161 ? -23.609 -22.469 9.375 1 93.25 161 GLN B N 1
ATOM 4819 C CA . GLN B 1 161 ? -24.141 -21.281 10.039 1 93.25 161 GLN B CA 1
ATOM 4820 C C . GLN B 1 161 ? -23.891 -21.344 11.547 1 93.25 161 GLN B C 1
ATOM 4822 O O . GLN B 1 161 ? -24.109 -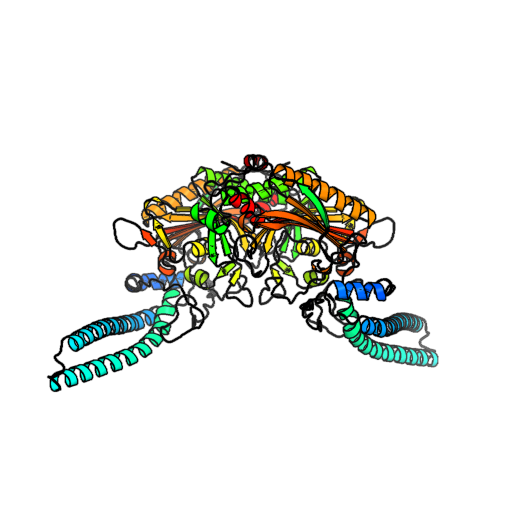22.375 12.18 1 93.25 161 GLN B O 1
ATOM 4827 N N . HIS B 1 162 ? -23.266 -20.312 12.016 1 90.44 162 HIS B N 1
ATOM 4828 C CA . HIS B 1 162 ? -23 -20.203 13.445 1 90.44 162 HIS B CA 1
ATOM 4829 C C . HIS B 1 162 ? -23.609 -18.938 14.023 1 90.44 162 HIS B C 1
ATOM 4831 O O . HIS B 1 162 ? -23.422 -17.844 13.469 1 90.44 162 HIS B O 1
ATOM 4837 N N . TYR B 1 163 ? -24.281 -19.109 15.109 1 84.56 163 TYR B N 1
ATOM 4838 C CA . TYR B 1 163 ? -24.875 -17.953 15.766 1 84.56 163 TYR B CA 1
ATOM 4839 C C . TYR B 1 163 ? -23.984 -17.438 16.875 1 84.56 163 TYR B C 1
ATOM 4841 O O . TYR B 1 163 ? -23.453 -18.219 17.672 1 84.56 163 TYR B O 1
ATOM 4849 N N . GLY B 1 164 ? -23.672 -16.188 16.719 1 79.94 164 GLY B N 1
ATOM 4850 C CA . GLY B 1 164 ? -22.75 -15.531 17.656 1 79.94 164 GLY B CA 1
ATOM 4851 C C . GLY B 1 164 ? -23.234 -15.562 19.078 1 79.94 164 GLY B C 1
ATOM 4852 O O . GLY B 1 164 ? -24.438 -15.695 19.344 1 79.94 164 GLY B O 1
ATOM 4853 N N . LYS B 1 165 ? -22.281 -15.547 19.953 1 73.56 165 LYS B N 1
ATOM 4854 C CA . LYS B 1 165 ? -22.531 -15.586 21.391 1 73.56 165 LYS B CA 1
ATOM 4855 C C . LYS B 1 165 ? -22.656 -14.18 21.969 1 73.56 165 LYS B C 1
ATOM 4857 O O . LYS B 1 165 ? -23.172 -14 23.078 1 73.56 165 LYS B O 1
ATOM 4862 N N . THR B 1 166 ? -22.328 -13.25 21.203 1 67.56 166 THR B N 1
ATOM 4863 C CA . THR B 1 166 ? -22.172 -11.914 21.766 1 67.56 166 THR B CA 1
ATOM 4864 C C . THR B 1 166 ? -23.516 -11.18 21.781 1 67.56 166 THR B C 1
ATOM 4866 O O . THR B 1 166 ? -24.297 -11.281 20.844 1 67.56 166 THR B O 1
ATOM 4869 N N . LYS B 1 167 ? -23.703 -10.625 22.906 1 75.5 167 LYS B N 1
ATOM 4870 C CA . LYS B 1 167 ? -24.906 -9.805 23.047 1 75.5 167 LYS B CA 1
ATOM 4871 C C . LYS B 1 167 ? -24.797 -8.523 22.219 1 75.5 167 LYS B C 1
ATOM 4873 O O . LYS B 1 167 ? -23.828 -7.762 22.375 1 75.5 167 LYS B O 1
ATOM 4878 N N . ILE B 1 168 ? -25.719 -8.273 21.375 1 83.94 168 ILE B N 1
ATOM 4879 C CA . ILE B 1 168 ? -25.734 -7.098 20.516 1 83.94 168 ILE B CA 1
ATOM 4880 C C . ILE B 1 168 ? -26.484 -5.957 21.203 1 83.94 168 ILE B C 1
ATOM 4882 O O . ILE B 1 168 ? -27.656 -6.094 21.547 1 83.94 168 ILE B O 1
ATOM 4886 N N . ASP B 1 169 ? -25.75 -4.953 21.609 1 89.62 169 ASP B N 1
ATOM 4887 C CA . ASP B 1 169 ? -26.344 -3.732 22.156 1 89.62 169 ASP B CA 1
ATOM 4888 C C . ASP B 1 169 ? -26.422 -2.637 21.109 1 89.62 169 ASP B C 1
ATOM 4890 O O . ASP B 1 169 ? -25.781 -1.587 21.234 1 89.62 169 ASP B O 1
ATOM 4894 N N . ASN B 1 170 ? -27.078 -2.924 20.016 1 92.25 170 ASN B N 1
ATOM 4895 C CA . ASN B 1 170 ? -27.312 -2.061 18.875 1 92.25 170 ASN B CA 1
ATOM 4896 C C . ASN B 1 170 ? -28.719 -2.23 18.312 1 92.25 170 ASN B C 1
ATOM 4898 O O . ASN B 1 170 ? -28.906 -2.609 17.156 1 92.25 170 ASN B O 1
ATOM 4902 N N . THR B 1 171 ? -29.625 -1.887 19.172 1 89.12 171 THR B N 1
ATOM 4903 C CA . THR B 1 171 ? -31.031 -2.129 18.875 1 89.12 171 THR B CA 1
ATOM 4904 C C . THR B 1 171 ? -31.5 -1.275 17.703 1 89.12 171 THR B C 1
ATOM 4906 O O . THR B 1 171 ? -32.375 -1.679 16.938 1 89.12 171 THR B O 1
ATOM 4909 N N . GLU B 1 172 ? -30.891 -0.141 17.516 1 90.69 172 GLU B N 1
ATOM 4910 C CA . GLU B 1 172 ? -31.297 0.78 16.469 1 90.69 172 GLU B CA 1
ATOM 4911 C C . GLU B 1 172 ? -30.562 0.491 15.164 1 90.69 172 GLU B C 1
ATOM 4913 O O . GLU B 1 172 ? -30.766 1.195 14.172 1 90.69 172 GLU B O 1
ATOM 4918 N N . CYS B 1 173 ? -29.766 -0.482 15.148 1 91.56 173 CYS B N 1
ATOM 4919 C CA . CYS B 1 173 ? -29.031 -0.922 13.961 1 91.56 173 CYS B CA 1
ATOM 4920 C C . CYS B 1 173 ? -28.203 0.211 13.375 1 91.56 173 CYS B C 1
ATOM 4922 O O . CYS B 1 173 ? -28.266 0.482 12.18 1 91.56 173 CYS B O 1
ATOM 4924 N N . VAL B 1 174 ? -27.578 0.857 14.289 1 93.06 174 VAL B N 1
ATOM 4925 C CA . VAL B 1 174 ? -26.703 1.944 13.883 1 93.06 174 VAL B CA 1
ATOM 4926 C C . VAL B 1 174 ? -25.484 1.378 13.148 1 93.06 174 VAL B C 1
ATOM 4928 O O . VAL B 1 174 ? -24.938 0.344 13.547 1 93.06 174 VAL B O 1
ATOM 4931 N N . ASP B 1 175 ? -25.078 2.002 12.078 1 91.62 175 ASP B N 1
ATOM 4932 C CA . ASP B 1 175 ? -23.969 1.495 11.273 1 91.62 175 ASP B CA 1
ATOM 4933 C C . ASP B 1 175 ? -22.625 1.802 11.938 1 91.62 175 ASP B C 1
ATOM 4935 O O . ASP B 1 175 ? -22.547 2.648 12.828 1 91.62 175 ASP B O 1
ATOM 4939 N N . HIS B 1 176 ? -21.609 1.065 11.477 1 91.81 176 HIS B N 1
ATOM 4940 C CA . HIS B 1 176 ? -20.281 1.161 12.07 1 91.81 176 HIS B CA 1
ATOM 4941 C C . HIS B 1 176 ? -19.688 2.549 11.867 1 91.81 176 HIS B C 1
ATOM 4943 O O . HIS B 1 176 ? -18.875 3.002 12.672 1 91.81 176 HIS B O 1
ATOM 4949 N N . LEU B 1 177 ? -20.047 3.23 10.852 1 88.56 177 LEU B N 1
ATOM 4950 C CA . LEU B 1 177 ? -19.5 4.555 10.586 1 88.56 177 LEU B CA 1
ATOM 4951 C C . LEU B 1 177 ? -19.938 5.551 11.656 1 88.56 177 LEU B C 1
ATOM 4953 O O . LEU B 1 177 ? -19.125 6.301 12.188 1 88.56 177 LEU B O 1
ATOM 4957 N N . LYS B 1 178 ? -21.203 5.523 11.906 1 89.94 178 LYS B N 1
ATOM 4958 C CA . LYS B 1 178 ? -21.75 6.418 12.922 1 89.94 178 LYS B CA 1
ATOM 4959 C C . LYS B 1 178 ? -21.188 6.086 14.305 1 89.94 178 LYS B C 1
ATOM 4961 O O . LYS B 1 178 ? -20.812 6.984 15.055 1 89.94 178 LYS B O 1
ATOM 4966 N N . ILE B 1 179 ? -21.109 4.836 14.57 1 93 179 ILE B N 1
ATOM 4967 C CA . ILE B 1 179 ? -20.625 4.402 15.875 1 93 179 ILE B CA 1
ATOM 4968 C C . ILE B 1 179 ? -19.141 4.77 16.016 1 93 179 ILE B C 1
ATOM 4970 O O . ILE B 1 179 ? -18.734 5.34 17.031 1 93 179 ILE B O 1
ATOM 4974 N N . GLY B 1 180 ? -18.359 4.41 15.016 1 91.81 180 GLY B N 1
ATOM 4975 C CA . GLY B 1 180 ? -16.938 4.699 15.047 1 91.81 180 GLY B CA 1
ATOM 4976 C C . GLY B 1 180 ? -16.625 6.18 15.164 1 91.81 180 GLY B C 1
ATOM 4977 O O . GLY B 1 180 ? -15.664 6.566 15.828 1 91.81 180 GLY B O 1
ATOM 4978 N N . SER B 1 181 ? -17.391 6.98 14.5 1 88.56 181 SER B N 1
ATOM 4979 C CA . SER B 1 181 ? -17.203 8.422 14.57 1 88.56 181 SER B CA 1
ATOM 4980 C C . SER B 1 181 ? -17.562 8.961 15.953 1 88.56 181 SER B C 1
ATOM 4982 O O . SER B 1 181 ? -16.859 9.805 16.5 1 88.56 181 SER B O 1
ATOM 4984 N N . ALA B 1 182 ? -18.656 8.484 16.484 1 90.75 182 ALA B N 1
ATOM 4985 C CA . ALA B 1 182 ? -19.109 8.922 17.797 1 90.75 182 ALA B CA 1
ATOM 4986 C C . ALA B 1 182 ? -18.078 8.562 18.875 1 90.75 182 ALA B C 1
ATOM 4988 O O . ALA B 1 182 ? -17.859 9.344 19.812 1 90.75 182 ALA B O 1
ATOM 4989 N N . LEU B 1 183 ? -17.469 7.422 18.719 1 91.69 183 LEU B N 1
ATOM 4990 C CA . LEU B 1 183 ? -16.469 6.957 19.688 1 91.69 183 LEU B CA 1
ATOM 4991 C C . LEU B 1 183 ? -15.094 7.512 19.359 1 91.69 183 LEU B C 1
ATOM 4993 O O . LEU B 1 183 ? -14.141 7.289 20.109 1 91.69 183 LEU B O 1
ATOM 4997 N N . GLU B 1 184 ? -14.906 8.148 18.172 1 89.12 184 GLU B N 1
ATOM 4998 C CA . GLU B 1 184 ? -13.672 8.773 17.703 1 89.12 184 GLU B CA 1
ATOM 4999 C C . GLU B 1 184 ? -12.625 7.734 17.328 1 89.12 184 GLU B C 1
ATOM 5001 O O . GLU B 1 184 ? -11.438 7.918 17.594 1 89.12 184 GLU B O 1
ATOM 5006 N N . TYR B 1 185 ? -13.164 6.602 16.844 1 91.5 185 TYR B N 1
ATOM 5007 C CA . TYR B 1 185 ? -12.25 5.551 16.406 1 91.5 185 TYR B CA 1
ATOM 5008 C C . TYR B 1 185 ? -12.094 5.566 14.891 1 91.5 185 TYR B C 1
ATOM 5010 O O . TYR B 1 185 ? -11.172 4.961 14.352 1 91.5 185 TYR B O 1
ATOM 5018 N N . LEU B 1 186 ? -13.055 6.176 14.211 1 88.06 186 LEU B N 1
ATOM 5019 C CA . LEU B 1 186 ? -13.023 6.266 12.758 1 88.06 186 LEU B CA 1
ATOM 5020 C C . LEU B 1 186 ? -13.188 7.711 12.297 1 88.06 186 LEU B C 1
ATOM 5022 O O . LEU B 1 186 ? -13.969 8.469 12.875 1 88.06 186 LEU B O 1
ATOM 5026 N N . ASP B 1 187 ? -12.352 8.047 11.328 1 83.25 187 ASP B N 1
ATOM 5027 C CA . ASP B 1 187 ? -12.508 9.328 10.633 1 83.25 187 ASP B CA 1
ATOM 5028 C C . ASP B 1 187 ? -12.398 9.148 9.117 1 83.25 187 ASP B C 1
ATOM 5030 O O . ASP B 1 187 ? -11.789 8.188 8.648 1 83.25 187 ASP B O 1
ATOM 5034 N N . PHE B 1 188 ? -13.094 9.984 8.406 1 70.88 188 PHE B N 1
ATOM 5035 C CA . PHE B 1 188 ? -13.117 9.812 6.957 1 70.88 188 PHE B CA 1
ATOM 5036 C C . PHE B 1 188 ? -12.703 11.102 6.25 1 70.88 188 PHE B C 1
ATOM 5038 O O . PHE B 1 188 ? -13.07 12.195 6.684 1 70.88 188 PHE B O 1
ATOM 5045 N N . ILE B 1 189 ? -11.82 10.945 5.32 1 61.75 189 ILE B N 1
ATOM 5046 C CA . ILE B 1 189 ? -11.547 12.039 4.402 1 61.75 189 ILE B CA 1
ATOM 5047 C C . ILE B 1 189 ? -12.633 12.094 3.33 1 61.75 189 ILE B C 1
ATOM 5049 O O . ILE B 1 189 ? -13.125 13.18 2.986 1 61.75 189 ILE B O 1
ATOM 5053 N N . ASN B 1 190 ? -12.961 10.992 2.814 1 64.44 190 ASN B N 1
ATOM 5054 C CA . ASN B 1 190 ? -14.07 10.766 1.893 1 64.44 190 ASN B CA 1
ATOM 5055 C C . ASN B 1 190 ? -14.734 9.414 2.139 1 64.44 190 ASN B C 1
ATOM 5057 O O . ASN B 1 190 ? -14.336 8.672 3.039 1 64.44 190 ASN B O 1
ATOM 5061 N N . PRO B 1 191 ? -15.68 9.188 1.418 1 62.16 191 PRO B N 1
ATOM 5062 C CA . PRO B 1 191 ? -16.469 7.992 1.722 1 62.16 191 PRO B CA 1
ATOM 5063 C C . PRO B 1 191 ? -15.648 6.707 1.616 1 62.16 191 PRO B C 1
ATOM 5065 O O . PRO B 1 191 ? -16.047 5.672 2.15 1 62.16 191 PRO B O 1
ATOM 5068 N N . VAL B 1 192 ? -14.531 6.844 0.981 1 65.56 192 VAL B N 1
ATOM 5069 C CA . VAL B 1 192 ? -13.859 5.574 0.735 1 65.56 192 VAL B CA 1
ATOM 5070 C C . VAL B 1 192 ? -12.461 5.598 1.351 1 65.56 192 VAL B C 1
ATOM 5072 O O . VAL B 1 192 ? -11.758 4.586 1.346 1 65.56 192 VAL B O 1
ATOM 5075 N N . ILE B 1 193 ? -12.047 6.652 1.918 1 73.69 193 ILE B N 1
ATOM 5076 C CA . ILE B 1 193 ? -10.758 6.746 2.602 1 73.69 193 ILE B CA 1
ATOM 5077 C C . ILE B 1 193 ? -10.984 6.957 4.098 1 73.69 193 ILE B C 1
ATOM 5079 O O . ILE B 1 193 ? -11.492 8 4.516 1 73.69 193 ILE B O 1
ATOM 5083 N N . VAL B 1 194 ? -10.578 5.949 4.832 1 77.12 194 VAL B N 1
ATOM 5084 C CA . VAL B 1 194 ? -10.898 5.945 6.258 1 77.12 194 VAL B CA 1
ATOM 5085 C C . VAL B 1 194 ? -9.609 5.961 7.078 1 77.12 194 VAL B C 1
ATOM 5087 O O . VAL B 1 194 ? -8.625 5.324 6.703 1 77.12 194 VAL B O 1
ATOM 5090 N N . TYR B 1 195 ? -9.672 6.672 8.094 1 85.69 195 TYR B N 1
ATOM 5091 C CA . TYR B 1 195 ? -8.633 6.645 9.117 1 85.69 195 TYR B CA 1
ATOM 5092 C C . TYR B 1 195 ? -9.117 5.895 10.352 1 85.69 195 TYR B C 1
ATOM 5094 O O . TYR B 1 195 ? -10.18 6.191 10.898 1 85.69 195 TYR B O 1
ATOM 5102 N N . ILE B 1 196 ? -8.328 4.914 10.688 1 90.75 196 ILE B N 1
ATOM 5103 C CA . ILE B 1 196 ? -8.625 4.125 11.883 1 90.75 196 ILE B CA 1
ATOM 5104 C C . ILE B 1 196 ? -7.695 4.543 13.016 1 90.75 196 ILE B C 1
ATOM 5106 O O . ILE B 1 196 ? -6.477 4.617 12.836 1 90.75 196 ILE B O 1
ATOM 5110 N N . LYS B 1 197 ? -8.328 4.777 14.234 1 91.75 197 LYS B N 1
ATOM 5111 C CA . LYS B 1 197 ? -7.52 5.391 15.289 1 91.75 197 LYS B CA 1
ATOM 5112 C C . LYS B 1 197 ? -7.68 4.637 16.609 1 91.75 197 LYS B C 1
ATOM 5114 O O . LYS B 1 197 ? -8.664 3.916 16.797 1 91.75 197 LYS B O 1
ATOM 5119 N N . ASP B 1 198 ? -6.707 4.809 17.391 1 91.75 198 ASP B N 1
ATOM 5120 C CA . ASP B 1 198 ? -6.73 4.426 18.797 1 91.75 198 ASP B CA 1
ATOM 5121 C C . ASP B 1 198 ? -7.059 2.941 18.953 1 91.75 198 ASP B C 1
ATOM 5123 O O . ASP B 1 198 ? -6.406 2.088 18.344 1 91.75 198 ASP B O 1
ATOM 5127 N N . LYS B 1 199 ? -8.094 2.684 19.766 1 90.25 199 LYS B N 1
ATOM 5128 C CA . LYS B 1 199 ? -8.391 1.296 20.109 1 90.25 199 LYS B CA 1
ATOM 5129 C C . LYS B 1 199 ? -8.727 0.484 18.859 1 90.25 199 LYS B C 1
ATOM 5131 O O . LYS B 1 199 ? -8.398 -0.702 18.781 1 90.25 199 LYS B O 1
ATOM 5136 N N . ALA B 1 200 ? -9.391 1.123 17.922 1 92.06 200 ALA B N 1
ATOM 5137 C CA . ALA B 1 200 ? -9.734 0.43 16.672 1 92.06 200 ALA B CA 1
ATOM 5138 C C . ALA B 1 200 ? -8.484 0.063 15.891 1 92.06 200 ALA B C 1
ATOM 5140 O O . ALA B 1 200 ? -8.406 -1.015 15.297 1 92.06 200 ALA B O 1
ATOM 5141 N N . SER B 1 201 ? -7.586 0.964 15.875 1 91.88 201 SER B N 1
ATOM 5142 C CA . SER B 1 201 ? -6.32 0.688 15.203 1 91.88 201 SER B CA 1
ATOM 5143 C C . SER B 1 201 ? -5.566 -0.45 15.883 1 91.88 201 SER B C 1
ATOM 5145 O O . SER B 1 201 ? -5.008 -1.32 15.219 1 91.88 201 SER B O 1
ATOM 5147 N N . LEU B 1 202 ? -5.527 -0.427 17.188 1 92.19 202 LEU B N 1
ATOM 5148 C CA . LEU B 1 202 ? -4.898 -1.507 17.938 1 92.19 202 LEU B CA 1
ATOM 5149 C C . LEU B 1 202 ? -5.594 -2.838 17.672 1 92.19 202 LEU B C 1
ATOM 5151 O O . LEU B 1 202 ? -4.934 -3.871 17.531 1 92.19 202 LEU B O 1
ATOM 5155 N N . CYS B 1 203 ? -6.852 -2.76 17.547 1 93.81 203 CYS B N 1
ATOM 5156 C CA . CYS B 1 203 ? -7.625 -3.963 17.266 1 93.81 203 CYS B CA 1
ATOM 5157 C C . CYS B 1 203 ? -7.281 -4.512 15.883 1 93.81 203 CYS B C 1
ATOM 5159 O O . CYS B 1 203 ? -7.18 -5.727 15.703 1 93.81 203 CYS B O 1
ATOM 5161 N N . GLU B 1 204 ? -7.152 -3.625 14.961 1 93.44 204 GLU B N 1
ATOM 5162 C CA . GLU B 1 204 ? -6.781 -4.047 13.617 1 93.44 204 GLU B CA 1
ATOM 5163 C C . GLU B 1 204 ? -5.465 -4.824 13.625 1 93.44 204 GLU B C 1
ATOM 5165 O O . GLU B 1 204 ? -5.348 -5.859 12.961 1 93.44 204 GLU B O 1
ATOM 5170 N N . GLN B 1 205 ? -4.531 -4.344 14.336 1 91.25 205 GLN B N 1
ATOM 5171 C CA . GLN B 1 205 ? -3.246 -5.027 14.461 1 91.25 205 GLN B CA 1
ATOM 5172 C C . GLN B 1 205 ? -3.408 -6.387 15.133 1 91.25 205 GLN B C 1
ATOM 5174 O O . GLN B 1 205 ? -2.779 -7.363 14.727 1 91.25 205 GLN B O 1
ATOM 5179 N N . ALA B 1 206 ? -4.211 -6.387 16.109 1 93.62 206 ALA B N 1
ATOM 5180 C CA . ALA B 1 206 ? -4.453 -7.621 16.844 1 93.62 206 ALA B CA 1
ATOM 5181 C C . ALA B 1 206 ? -5.109 -8.672 15.953 1 93.62 206 ALA B C 1
ATOM 5183 O O . ALA B 1 206 ? -4.797 -9.859 16.047 1 93.62 206 ALA B O 1
ATOM 5184 N N . ILE B 1 207 ? -6.035 -8.211 15.125 1 95.94 207 ILE B N 1
ATOM 5185 C CA . ILE B 1 207 ? -6.711 -9.109 14.203 1 95.94 207 ILE B CA 1
ATOM 5186 C C . ILE B 1 207 ? -5.68 -9.789 13.305 1 95.94 207 ILE B C 1
ATOM 5188 O O . ILE B 1 207 ? -5.684 -11.016 13.156 1 95.94 207 ILE B O 1
ATOM 5192 N N . MET B 1 208 ? -4.812 -9.055 12.727 1 94.44 208 MET B N 1
ATOM 5193 C CA . MET B 1 208 ? -3.793 -9.609 11.844 1 94.44 208 MET B CA 1
ATOM 5194 C C . MET B 1 208 ? -2.898 -10.594 12.594 1 94.44 208 MET B C 1
ATOM 5196 O O . MET B 1 208 ? -2.611 -11.68 12.094 1 94.44 208 MET B O 1
ATOM 5200 N N . ALA B 1 209 ? -2.512 -10.211 13.789 1 91.69 209 ALA B N 1
ATOM 5201 C CA . ALA B 1 209 ? -1.641 -11.07 14.594 1 91.69 209 ALA B CA 1
ATOM 5202 C C . ALA B 1 209 ? -2.328 -12.383 14.938 1 91.69 209 ALA B C 1
ATOM 5204 O O . ALA B 1 209 ? -1.694 -13.445 14.93 1 91.69 209 ALA B O 1
ATOM 5205 N N . TYR B 1 210 ? -3.57 -12.312 15.281 1 95.12 210 TYR B N 1
ATOM 5206 C CA . TYR B 1 210 ? -4.355 -13.484 15.625 1 95.12 210 TYR B CA 1
ATOM 5207 C C . TYR B 1 210 ? -4.375 -14.492 14.477 1 95.12 210 TYR B C 1
ATOM 5209 O O . TYR B 1 210 ? -4.117 -15.68 14.68 1 95.12 210 TYR B O 1
ATOM 5217 N N . PHE B 1 211 ? -4.668 -14.031 13.312 1 96.69 211 PHE B N 1
ATOM 5218 C CA . PHE B 1 211 ? -4.727 -14.906 12.148 1 96.69 211 PHE B CA 1
ATOM 5219 C C . PHE B 1 211 ? -3.338 -15.398 11.766 1 96.69 211 PHE B C 1
ATOM 5221 O O . PHE B 1 211 ? -3.166 -16.547 11.383 1 96.69 211 PHE B O 1
ATOM 5228 N N . ASN B 1 212 ? -2.33 -14.516 11.82 1 94.38 212 ASN B N 1
ATOM 5229 C CA . ASN B 1 212 ? -0.955 -14.906 11.531 1 94.38 212 ASN B CA 1
ATOM 5230 C C . ASN B 1 212 ? -0.505 -16.062 12.422 1 94.38 212 ASN B C 1
ATOM 5232 O O . ASN B 1 212 ? 0.089 -17.031 11.945 1 94.38 212 ASN B O 1
ATOM 5236 N N . GLU B 1 213 ? -0.773 -15.93 13.656 1 92.5 213 GLU B N 1
ATOM 5237 C CA . GLU B 1 213 ? -0.354 -16.953 14.609 1 92.5 213 GLU B CA 1
ATOM 5238 C C . GLU B 1 213 ? -0.944 -18.312 14.242 1 92.5 213 GLU B C 1
ATOM 5240 O O . GLU B 1 213 ? -0.255 -19.328 14.32 1 92.5 213 GLU B O 1
ATOM 5245 N N . SER B 1 214 ? -2.215 -18.312 13.945 1 94.69 214 SER B N 1
ATOM 5246 C CA . SER B 1 214 ? -2.871 -19.547 13.562 1 94.69 214 SER B CA 1
ATOM 5247 C C . SER B 1 214 ? -2.182 -20.188 12.359 1 94.69 214 SER B C 1
ATOM 5249 O O . SER B 1 214 ? -1.995 -21.406 12.328 1 94.69 214 SER B O 1
ATOM 5251 N N . LEU B 1 215 ? -1.781 -19.406 11.398 1 95.25 215 LEU B N 1
ATOM 5252 C CA . LEU B 1 215 ? -1.155 -19.906 10.18 1 95.25 215 LEU B CA 1
ATOM 5253 C C . LEU B 1 215 ? 0.274 -20.359 10.453 1 95.25 215 LEU B C 1
ATOM 5255 O O . LEU B 1 215 ? 0.723 -21.375 9.906 1 95.25 215 LEU B O 1
ATOM 5259 N N . GLU B 1 216 ? 0.911 -19.656 11.305 1 90.5 216 GLU B N 1
ATOM 5260 C CA . GLU B 1 216 ? 2.27 -20.047 11.672 1 90.5 216 GLU B CA 1
ATOM 5261 C C . GLU B 1 216 ? 2.293 -21.406 12.359 1 90.5 216 GLU B C 1
ATOM 5263 O O . GLU B 1 216 ? 3.195 -22.203 12.125 1 90.5 216 GLU B O 1
ATOM 5268 N N . LYS B 1 217 ? 1.324 -21.672 13.133 1 91.44 217 LYS B N 1
ATOM 5269 C CA . LYS B 1 217 ? 1.219 -22.953 13.836 1 91.44 217 LYS B CA 1
ATOM 5270 C C . LYS B 1 217 ? 0.866 -24.078 12.883 1 91.44 217 LYS B C 1
ATOM 5272 O O . LYS B 1 217 ? 1.056 -25.266 13.203 1 91.44 217 LYS B O 1
ATOM 5277 N N . SER B 1 218 ? 0.315 -23.766 11.734 1 91.69 218 SER B N 1
ATOM 5278 C CA . SER B 1 218 ? -0.087 -24.75 10.742 1 91.69 218 SER B CA 1
ATOM 5279 C C . SER B 1 218 ? 0.958 -24.891 9.641 1 91.69 218 SER B C 1
ATOM 5281 O O . SER B 1 218 ? 0.632 -25.266 8.508 1 91.69 218 SER B O 1
ATOM 5283 N N . ASP B 1 219 ? 2.172 -24.5 9.828 1 89.12 219 ASP B N 1
ATOM 5284 C CA . ASP B 1 219 ? 3.338 -24.719 8.977 1 89.12 219 ASP B CA 1
ATOM 5285 C C . ASP B 1 219 ? 3.287 -23.828 7.742 1 89.12 219 ASP B C 1
ATOM 5287 O O . ASP B 1 219 ? 3.723 -24.219 6.66 1 89.12 219 ASP B O 1
ATOM 5291 N N . PHE B 1 220 ? 2.574 -22.766 7.746 1 95.38 220 PHE B N 1
ATOM 5292 C CA . PHE B 1 220 ? 2.631 -21.781 6.668 1 95.38 220 PHE B CA 1
ATOM 5293 C C . PHE B 1 220 ? 3.91 -20.953 6.758 1 95.38 220 PHE B C 1
ATOM 5295 O O . PHE B 1 220 ? 4.352 -20.609 7.852 1 95.38 220 PHE B O 1
ATOM 5302 N N . ILE B 1 221 ? 4.465 -20.656 5.625 1 92.62 221 ILE B N 1
ATOM 5303 C CA . ILE B 1 221 ? 5.652 -19.812 5.547 1 92.62 221 ILE B CA 1
ATOM 5304 C C . ILE B 1 221 ? 5.242 -18.359 5.328 1 92.62 221 ILE B C 1
ATOM 5306 O O . ILE B 1 221 ? 4.512 -18.047 4.383 1 92.62 221 ILE B O 1
ATOM 5310 N N . PRO B 1 222 ? 5.652 -17.469 6.188 1 93.06 222 PRO B N 1
ATOM 5311 C CA . PRO B 1 222 ? 5.281 -16.062 6.059 1 93.06 222 PRO B CA 1
ATOM 5312 C C . PRO B 1 222 ? 6.012 -15.359 4.914 1 93.06 222 PRO B C 1
ATOM 5314 O O . PRO B 1 222 ? 7.203 -15.602 4.699 1 93.06 222 PRO B O 1
ATOM 5317 N N . PHE B 1 223 ? 5.277 -14.531 4.191 1 91.56 223 PHE B N 1
ATOM 5318 C CA . PHE B 1 223 ? 5.801 -13.727 3.09 1 91.56 223 PHE B CA 1
ATOM 5319 C C . PHE B 1 223 ? 5.441 -12.258 3.275 1 91.56 223 PHE B C 1
ATOM 5321 O O . PHE B 1 223 ? 4.379 -11.938 3.811 1 91.56 223 PHE B O 1
ATOM 5328 N N . CYS B 1 224 ? 6.32 -11.375 2.961 1 89.62 224 CYS B N 1
ATOM 5329 C CA . CYS B 1 224 ? 6.008 -9.984 2.666 1 89.62 224 CYS B CA 1
ATOM 5330 C C . CYS B 1 224 ? 6.094 -9.711 1.17 1 89.62 224 CYS B C 1
ATOM 5332 O O . CYS B 1 224 ? 7.184 -9.531 0.629 1 89.62 224 CYS B O 1
ATOM 5334 N N . ASN B 1 225 ? 4.949 -9.594 0.563 1 89.06 225 ASN B N 1
ATOM 5335 C CA . ASN B 1 225 ? 4.863 -9.516 -0.891 1 89.06 225 ASN B CA 1
ATOM 5336 C C . ASN B 1 225 ? 4.863 -8.062 -1.369 1 89.06 225 ASN B C 1
ATOM 5338 O O . ASN B 1 225 ? 4.723 -7.141 -0.565 1 89.06 225 ASN B O 1
ATOM 5342 N N . SER B 1 226 ? 5.066 -7.977 -2.576 1 87.06 226 SER B N 1
ATOM 5343 C CA . SER B 1 226 ? 4.973 -6.668 -3.217 1 87.06 226 SER B CA 1
ATOM 5344 C C . SER B 1 226 ? 3.521 -6.23 -3.377 1 87.06 226 SER B C 1
ATOM 5346 O O . SER B 1 226 ? 2.648 -7.055 -3.666 1 87.06 226 SER B O 1
ATOM 5348 N N . ASP B 1 227 ? 3.346 -4.922 -3.186 1 90.12 227 ASP B N 1
ATOM 5349 C CA . ASP B 1 227 ? 2.016 -4.367 -3.428 1 90.12 227 ASP B CA 1
ATOM 5350 C C . ASP B 1 227 ? 1.813 -4.051 -4.906 1 90.12 227 ASP B C 1
ATOM 5352 O O . ASP B 1 227 ? 0.681 -3.867 -5.359 1 90.12 227 ASP B O 1
ATOM 5356 N N . LEU B 1 228 ? 2.818 -3.914 -5.621 1 85.75 228 LEU B N 1
ATOM 5357 C CA . LEU B 1 228 ? 2.799 -3.555 -7.035 1 85.75 228 LEU B CA 1
ATOM 5358 C C . LEU B 1 228 ? 3.061 -4.777 -7.91 1 85.75 228 LEU B C 1
ATOM 5360 O O . LEU B 1 228 ? 4.051 -5.484 -7.715 1 85.75 228 LEU B O 1
ATOM 5364 N N . ILE B 1 229 ? 2.129 -4.98 -8.844 1 84.19 229 ILE B N 1
ATOM 5365 C CA . ILE B 1 229 ? 2.205 -6.168 -9.68 1 84.19 229 ILE B CA 1
ATOM 5366 C C . ILE B 1 229 ? 2.156 -5.762 -11.156 1 84.19 229 ILE B C 1
ATOM 5368 O O . ILE B 1 229 ? 1.406 -4.859 -11.531 1 84.19 229 ILE B O 1
ATOM 5372 N N . LYS B 1 230 ? 2.863 -6.445 -11.914 1 82.12 230 LYS B N 1
ATOM 5373 C CA . LYS B 1 230 ? 2.877 -6.176 -13.352 1 82.12 230 LYS B CA 1
ATOM 5374 C C . LYS B 1 230 ? 1.584 -6.648 -14.008 1 82.12 230 LYS B C 1
ATOM 5376 O O . LYS B 1 230 ? 0.988 -7.637 -13.586 1 82.12 230 LYS B O 1
ATOM 5381 N N . SER B 1 231 ? 1.283 -6.043 -15.109 1 80.75 231 SER B N 1
ATOM 5382 C CA . SER B 1 231 ? 0.056 -6.336 -15.844 1 80.75 231 SER B CA 1
ATOM 5383 C C . SER B 1 231 ? 0.031 -7.785 -16.328 1 80.75 231 SER B C 1
ATOM 5385 O O . SER B 1 231 ? -1.033 -8.406 -16.391 1 80.75 231 SER B O 1
ATOM 5387 N N . VAL B 1 232 ? 1.121 -8.305 -16.703 1 82.88 232 VAL B N 1
ATOM 5388 C CA . VAL B 1 232 ? 1.213 -9.656 -17.234 1 82.88 232 VAL B CA 1
ATOM 5389 C C . VAL B 1 232 ? 0.72 -10.664 -16.188 1 82.88 232 VAL B C 1
ATOM 5391 O O . VAL B 1 232 ? 0.091 -11.664 -16.531 1 82.88 232 VAL B O 1
ATOM 5394 N N . ILE B 1 233 ? 0.993 -10.391 -14.984 1 86.25 233 ILE B N 1
ATOM 5395 C CA . ILE B 1 233 ? 0.578 -11.281 -13.906 1 86.25 233 ILE B CA 1
ATOM 5396 C C . ILE B 1 233 ? -0.935 -11.203 -13.719 1 86.25 233 ILE B C 1
ATOM 5398 O O . ILE B 1 233 ? -1.599 -12.219 -13.508 1 86.25 233 ILE B O 1
ATOM 5402 N N . ILE B 1 234 ? -1.429 -10.031 -13.805 1 84.19 234 ILE B N 1
ATOM 5403 C CA . ILE B 1 234 ? -2.867 -9.82 -13.672 1 84.19 234 ILE B CA 1
ATOM 5404 C C . ILE B 1 234 ? -3.602 -10.617 -14.75 1 84.19 234 ILE B C 1
ATOM 5406 O O . ILE B 1 234 ? -4.547 -11.352 -14.453 1 84.19 234 ILE B O 1
ATOM 5410 N N . GLU B 1 235 ? -3.174 -10.469 -15.883 1 83.38 235 GLU B N 1
ATOM 5411 C CA . GLU B 1 235 ? -3.783 -11.211 -16.984 1 83.38 235 GLU B CA 1
ATOM 5412 C C . GLU B 1 235 ? -3.58 -12.719 -16.812 1 83.38 235 GLU B C 1
ATOM 5414 O O . GLU B 1 235 ? -4.469 -13.508 -17.141 1 83.38 235 GLU B O 1
ATOM 5419 N N . GLY B 1 236 ? -2.439 -13.055 -16.391 1 87 236 GLY B N 1
ATOM 5420 C CA . GLY B 1 236 ? -2.145 -14.461 -16.172 1 87 236 GLY B CA 1
ATOM 5421 C C . GLY B 1 236 ? -3.068 -15.109 -15.148 1 87 236 GLY B C 1
ATOM 5422 O O . GLY B 1 236 ? -3.326 -16.312 -15.219 1 87 236 GLY B O 1
ATOM 5423 N N . CYS B 1 237 ? -3.486 -14.336 -14.281 1 87.81 237 CYS B N 1
ATOM 5424 C CA . CYS B 1 237 ? -4.438 -14.836 -13.297 1 87.81 237 CYS B CA 1
ATOM 5425 C C . CYS B 1 237 ? -5.848 -14.883 -13.875 1 87.81 237 CYS B C 1
ATOM 5427 O O . CYS B 1 237 ? -6.762 -15.438 -13.258 1 87.81 237 CYS B O 1
ATOM 5429 N N . GLY B 1 238 ? -5.98 -14.359 -14.977 1 80.62 238 GLY B N 1
ATOM 5430 C CA . GLY B 1 238 ? -7.281 -14.367 -15.625 1 80.62 238 GLY B CA 1
ATOM 5431 C C . GLY B 1 238 ? -8.07 -13.094 -15.391 1 80.62 238 GLY B C 1
ATOM 5432 O O . GLY B 1 238 ? -9.266 -13.039 -15.688 1 80.62 238 GLY B O 1
ATOM 5433 N N . ALA B 1 239 ? -7.41 -12.141 -14.828 1 74.62 239 ALA B N 1
ATOM 5434 C CA . ALA B 1 239 ? -8.078 -10.867 -14.586 1 74.62 239 ALA B CA 1
ATOM 5435 C C . ALA B 1 239 ? -7.82 -9.891 -15.734 1 74.62 239 ALA B C 1
ATOM 5437 O O . ALA B 1 239 ? -6.852 -10.039 -16.484 1 74.62 239 ALA B O 1
ATOM 5438 N N . GLU B 1 240 ? -8.727 -8.93 -15.805 1 68.12 240 GLU B N 1
ATOM 5439 C CA . GLU B 1 240 ? -8.562 -7.891 -16.812 1 68.12 240 GLU B CA 1
ATOM 5440 C C . GLU B 1 240 ? -7.574 -6.824 -16.344 1 68.12 240 GLU B C 1
ATOM 5442 O O . GLU B 1 240 ? -7.801 -6.164 -15.336 1 68.12 240 GLU B O 1
ATOM 5447 N N . PHE B 1 241 ? -6.535 -6.562 -17.109 1 62.81 241 PHE B N 1
ATOM 5448 C CA . PHE B 1 241 ? -5.477 -5.66 -16.672 1 62.81 241 PHE B CA 1
ATOM 5449 C C . PHE B 1 241 ? -5.84 -4.211 -16.969 1 62.81 241 PHE B C 1
ATOM 5451 O O . PHE B 1 241 ? -5.246 -3.289 -16.406 1 62.81 241 PHE B O 1
ATOM 5458 N N . ASP B 1 242 ? -6.719 -3.986 -17.734 1 59.19 242 ASP B N 1
ATOM 5459 C CA . ASP B 1 242 ? -7.043 -2.607 -18.094 1 59.19 242 ASP B CA 1
ATOM 5460 C C . ASP B 1 242 ? -8.312 -2.137 -17.375 1 59.19 242 ASP B C 1
ATOM 5462 O O . ASP B 1 242 ? -8.82 -1.053 -17.672 1 59.19 242 ASP B O 1
ATOM 5466 N N . ASN B 1 243 ? -8.711 -2.957 -16.547 1 52.53 243 ASN B N 1
ATOM 5467 C CA . ASN B 1 243 ? -9.922 -2.617 -15.812 1 52.53 243 ASN B CA 1
ATOM 5468 C C . ASN B 1 243 ? -9.602 -1.75 -14.594 1 52.53 243 ASN B C 1
ATOM 5470 O O . ASN B 1 243 ? -9.219 -2.264 -13.547 1 52.53 243 ASN B O 1
ATOM 5474 N N . ALA B 1 244 ? -9.805 -0.436 -14.68 1 55.22 244 ALA B N 1
ATOM 5475 C CA . ALA B 1 244 ? -9.492 0.532 -13.633 1 55.22 244 ALA B CA 1
ATOM 5476 C C . ALA B 1 244 ? -10.383 0.318 -12.414 1 55.22 244 ALA B C 1
ATOM 5478 O O . ALA B 1 244 ? -10.086 0.829 -11.328 1 55.22 244 ALA B O 1
ATOM 5479 N N . ASP B 1 245 ? -11.438 -0.563 -12.578 1 50.03 245 ASP B N 1
ATOM 5480 C CA . ASP B 1 245 ? -12.312 -0.835 -11.438 1 50.03 245 ASP B CA 1
ATOM 5481 C C . ASP B 1 245 ? -11.727 -1.925 -10.547 1 50.03 245 ASP B C 1
ATOM 5483 O O . ASP B 1 245 ? -12.117 -2.057 -9.383 1 50.03 245 ASP B O 1
ATOM 5487 N N . GLN B 1 246 ? -10.781 -2.543 -11.156 1 46.94 246 GLN B N 1
ATOM 5488 C CA . GLN B 1 246 ? -10.273 -3.691 -10.414 1 46.94 246 GLN B CA 1
ATOM 5489 C C . GLN B 1 246 ? -8.945 -3.365 -9.734 1 46.94 246 GLN B C 1
ATOM 5491 O O . GLN B 1 246 ? -8.68 -3.834 -8.625 1 46.94 246 GLN B O 1
ATOM 5496 N N . THR B 1 247 ? -8.078 -2.559 -10.406 1 48.44 247 THR B N 1
ATOM 5497 C CA . THR B 1 247 ? -6.77 -2.236 -9.844 1 48.44 247 THR B CA 1
ATOM 5498 C C . THR B 1 247 ? -6.402 -0.781 -10.125 1 48.44 247 THR B C 1
ATOM 5500 O O . THR B 1 247 ? -6.859 -0.201 -11.117 1 48.44 247 THR B O 1
ATOM 5503 N N . PHE B 1 248 ? -5.656 -0.28 -9.109 1 65.56 248 PHE B N 1
ATOM 5504 C CA . PHE B 1 248 ? -5.062 1.027 -9.359 1 65.56 248 PHE B CA 1
ATOM 5505 C C . PHE B 1 248 ? -3.908 0.918 -10.344 1 65.56 248 PHE B C 1
ATOM 5507 O O . PHE B 1 248 ? -3.008 0.093 -10.172 1 65.56 248 PHE B O 1
ATOM 5514 N N . ILE B 1 249 ? -4.078 1.587 -11.461 1 65.25 249 ILE B N 1
ATOM 5515 C CA . ILE B 1 249 ? -3.031 1.553 -12.477 1 65.25 249 ILE B CA 1
ATOM 5516 C C . ILE B 1 249 ? -2.121 2.77 -12.32 1 65.25 249 ILE B C 1
ATOM 5518 O O . ILE B 1 249 ? -2.602 3.898 -12.18 1 65.25 249 ILE B O 1
ATOM 5522 N N . LEU B 1 250 ? -0.911 2.379 -12.203 1 73.31 250 LEU B N 1
ATOM 5523 C CA . LEU B 1 250 ? 0.07 3.453 -12.109 1 73.31 250 LEU B CA 1
ATOM 5524 C C . LEU B 1 250 ? 0.402 4.012 -13.492 1 73.31 250 LEU B C 1
ATOM 5526 O O . LEU B 1 250 ? 0.338 3.287 -14.492 1 73.31 250 LEU B O 1
ATOM 5530 N N . SER B 1 251 ? 0.498 5.191 -13.742 1 63.59 251 SER B N 1
ATOM 5531 C CA . SER B 1 251 ? 0.587 5.938 -14.992 1 63.59 251 SER B CA 1
ATOM 5532 C C . SER B 1 251 ? 1.67 5.363 -15.898 1 63.59 251 SER B C 1
ATOM 5534 O O . SER B 1 251 ? 1.446 5.172 -17.094 1 63.59 251 SER B O 1
ATOM 5536 N N . GLU B 1 252 ? 2.877 5.203 -15.617 1 58.41 252 GLU B N 1
ATOM 5537 C CA . GLU B 1 252 ? 3.92 5.027 -16.625 1 58.41 252 GLU B CA 1
ATOM 5538 C C . GLU B 1 252 ? 4.488 3.613 -16.594 1 58.41 252 GLU B C 1
ATOM 5540 O O . GLU B 1 252 ? 5.305 3.246 -17.438 1 58.41 252 GLU B O 1
ATOM 5545 N N . LYS B 1 253 ? 3.777 2.629 -15.922 1 63.41 253 LYS B N 1
ATOM 5546 C CA . LYS B 1 253 ? 4.727 1.528 -15.773 1 63.41 253 LYS B CA 1
ATOM 5547 C C . LYS B 1 253 ? 4.023 0.178 -15.875 1 63.41 253 LYS B C 1
ATOM 5549 O O . LYS B 1 253 ? 4.617 -0.861 -15.578 1 63.41 253 LYS B O 1
ATOM 5554 N N . ASN B 1 254 ? 2.859 0.08 -16.469 1 72.81 254 ASN B N 1
ATOM 5555 C CA . ASN B 1 254 ? 2.168 -1.205 -16.484 1 72.81 254 ASN B CA 1
ATOM 5556 C C . ASN B 1 254 ? 2.141 -1.854 -15.109 1 72.81 254 ASN B C 1
ATOM 5558 O O . ASN B 1 254 ? 2.35 -3.062 -14.984 1 72.81 254 ASN B O 1
ATOM 5562 N N . LEU B 1 255 ? 2.24 -1.088 -14.133 1 79.56 255 LEU B N 1
ATOM 5563 C CA . LEU B 1 255 ? 2.168 -1.569 -12.758 1 79.56 255 LEU B CA 1
ATOM 5564 C C . LEU B 1 255 ? 0.781 -1.333 -12.172 1 79.56 255 LEU B C 1
ATOM 5566 O O . LEU B 1 255 ? 0.156 -0.305 -12.445 1 79.56 255 LEU B O 1
ATOM 5570 N N . HIS B 1 256 ? 0.415 -2.377 -11.492 1 81.56 256 HIS B N 1
ATOM 5571 C CA . HIS B 1 256 ? -0.871 -2.32 -10.812 1 81.56 256 HIS B CA 1
ATOM 5572 C C . HIS B 1 256 ? -0.689 -2.355 -9.297 1 81.56 256 HIS B C 1
ATOM 5574 O O . HIS B 1 256 ? 0.16 -3.09 -8.781 1 81.56 256 HIS B O 1
ATOM 5580 N N . LEU B 1 257 ? -1.415 -1.446 -8.656 1 87.19 257 LEU B N 1
ATOM 5581 C CA . LEU B 1 257 ? -1.478 -1.504 -7.195 1 87.19 257 LEU B CA 1
ATOM 5582 C C . LEU B 1 257 ? -2.564 -2.471 -6.734 1 87.19 257 LEU B C 1
ATOM 5584 O O . LEU B 1 257 ? -3.75 -2.137 -6.766 1 87.19 257 LEU B O 1
ATOM 5588 N N . VAL B 1 258 ? -2.186 -3.652 -6.301 1 87.31 258 VAL B N 1
ATOM 5589 C CA . VAL B 1 258 ? -3.139 -4.68 -5.891 1 87.31 258 VAL B CA 1
ATOM 5590 C C . VAL B 1 258 ? -3.016 -4.934 -4.391 1 87.31 258 VAL B C 1
ATOM 5592 O O . VAL B 1 258 ? -4.023 -5.137 -3.705 1 87.31 258 VAL B O 1
ATOM 5595 N N . GLY B 1 259 ? -1.834 -4.891 -3.893 1 92.06 259 GLY B N 1
ATOM 5596 C CA . GLY B 1 259 ? -1.576 -5.199 -2.496 1 92.06 259 GLY B CA 1
ATOM 5597 C C . GLY B 1 259 ? -0.816 -6.5 -2.303 1 92.06 259 GLY B C 1
ATOM 5598 O O . GLY B 1 259 ? -0.956 -7.43 -3.098 1 92.06 259 GLY B O 1
ATOM 5599 N N . GLY B 1 260 ? -0.102 -6.52 -1.237 1 92.12 260 GLY B N 1
ATOM 5600 C CA . GLY B 1 260 ? 0.724 -7.684 -0.948 1 92.12 260 GLY B CA 1
ATOM 5601 C C . GLY B 1 260 ? -0.075 -8.875 -0.465 1 92.12 260 GLY B C 1
ATOM 5602 O O . GLY B 1 260 ? 0.375 -10.016 -0.581 1 92.12 260 GLY B O 1
ATOM 5603 N N . ALA B 1 261 ? -1.185 -8.641 0.123 1 94.25 261 ALA B N 1
ATOM 5604 C CA . ALA B 1 261 ? -2.072 -9.711 0.576 1 94.25 261 ALA B CA 1
ATOM 5605 C C . ALA B 1 261 ? -3.084 -10.078 -0.505 1 94.25 261 ALA B C 1
ATOM 5607 O O . ALA B 1 261 ? -4.293 -9.938 -0.305 1 94.25 261 ALA B O 1
ATOM 5608 N N . SER B 1 262 ? -2.557 -10.57 -1.6 1 93.38 262 SER B N 1
ATOM 5609 C CA . SER B 1 262 ? -3.396 -10.938 -2.734 1 93.38 262 SER B CA 1
ATOM 5610 C C . SER B 1 262 ? -2.855 -12.172 -3.443 1 93.38 262 SER B C 1
ATOM 5612 O O . SER B 1 262 ? -1.666 -12.484 -3.348 1 93.38 262 SER B O 1
ATOM 5614 N N . LEU B 1 263 ? -3.748 -12.852 -4.152 1 94.5 263 LEU B N 1
ATOM 5615 C CA . LEU B 1 263 ? -3.354 -13.992 -4.973 1 94.5 263 LEU B CA 1
ATOM 5616 C C . LEU B 1 263 ? -2.328 -13.578 -6.023 1 94.5 263 LEU B C 1
ATOM 5618 O O . LEU B 1 263 ? -1.336 -14.273 -6.238 1 94.5 263 LEU B O 1
ATOM 5622 N N . GLN B 1 264 ? -2.559 -12.445 -6.633 1 91.19 264 GLN B N 1
ATOM 5623 C CA . GLN B 1 264 ? -1.718 -11.977 -7.727 1 91.19 264 GLN B CA 1
ATOM 5624 C C . GLN B 1 264 ? -0.281 -11.758 -7.266 1 91.19 264 GLN B C 1
ATOM 5626 O O . GLN B 1 264 ? 0.664 -12 -8.016 1 91.19 264 GLN B O 1
ATOM 5631 N N . SER B 1 265 ? -0.179 -11.305 -6.059 1 91.62 265 SER B N 1
ATOM 5632 C CA . SER B 1 265 ? 1.166 -11.062 -5.547 1 91.62 265 SER B CA 1
ATOM 5633 C C . SER B 1 265 ? 1.935 -12.375 -5.371 1 91.62 265 SER B C 1
ATOM 5635 O O . SER B 1 265 ? 3.133 -12.438 -5.652 1 91.62 265 SER B O 1
ATOM 5637 N N . PHE B 1 266 ? 1.322 -13.398 -4.922 1 93.75 266 PHE B N 1
ATOM 5638 C CA . PHE B 1 266 ? 1.955 -14.711 -4.836 1 93.75 266 PHE B CA 1
ATOM 5639 C C . PHE B 1 266 ? 2.311 -15.234 -6.219 1 93.75 266 PHE B C 1
ATOM 5641 O O . PHE B 1 266 ? 3.385 -15.812 -6.414 1 93.75 266 PHE B O 1
ATOM 5648 N N . CYS B 1 267 ? 1.375 -15.008 -7.137 1 92.75 267 CYS B N 1
ATOM 5649 C CA . CYS B 1 267 ? 1.591 -15.484 -8.5 1 92.75 267 CYS B CA 1
ATOM 5650 C C . CYS B 1 267 ? 2.775 -14.773 -9.148 1 92.75 267 CYS B C 1
ATOM 5652 O O . CYS B 1 267 ? 3.52 -15.375 -9.922 1 92.75 267 CYS B O 1
ATOM 5654 N N . ALA B 1 268 ? 2.92 -13.555 -8.859 1 88.5 268 ALA B N 1
ATOM 5655 C CA . ALA B 1 268 ? 4.066 -12.812 -9.383 1 88.5 268 ALA B CA 1
ATOM 5656 C C . ALA B 1 268 ? 5.379 -13.43 -8.906 1 88.5 268 ALA B C 1
ATOM 5658 O O . ALA B 1 268 ? 6.344 -13.531 -9.672 1 88.5 268 ALA B O 1
ATOM 5659 N N . PHE B 1 269 ? 5.43 -13.922 -7.727 1 88.5 269 PHE B N 1
ATOM 5660 C CA . PHE B 1 269 ? 6.602 -14.562 -7.145 1 88.5 269 PHE B CA 1
ATOM 5661 C C . PHE B 1 269 ? 6.867 -15.906 -7.809 1 88.5 269 PHE B C 1
ATOM 5663 O O . PHE B 1 269 ? 8.016 -16.266 -8.047 1 88.5 269 PHE B O 1
ATOM 5670 N N . LEU B 1 270 ? 5.809 -16.578 -8.109 1 90.12 270 LEU B N 1
ATOM 5671 C CA . LEU B 1 270 ? 5.93 -17.969 -8.523 1 90.12 270 LEU B CA 1
ATOM 5672 C C . LEU B 1 270 ? 5.992 -18.078 -10.047 1 90.12 270 LEU B C 1
ATOM 5674 O O . LEU B 1 270 ? 6.316 -19.141 -10.578 1 90.12 270 LEU B O 1
ATOM 5678 N N . ALA B 1 271 ? 5.727 -17.016 -10.734 1 88 271 ALA B N 1
ATOM 5679 C CA . ALA B 1 271 ? 5.672 -17.062 -12.195 1 88 271 ALA B CA 1
ATOM 5680 C C . ALA B 1 271 ? 6.965 -17.641 -12.773 1 88 271 ALA B C 1
ATOM 5682 O O . ALA B 1 271 ? 8.062 -17.25 -12.352 1 88 271 ALA B O 1
ATOM 5683 N N . LYS B 1 272 ? 6.871 -18.578 -13.695 1 85.56 272 LYS B N 1
ATOM 5684 C CA . LYS B 1 272 ? 7.961 -19.219 -14.422 1 85.56 272 LYS B CA 1
ATOM 5685 C C . LYS B 1 272 ? 8.898 -19.953 -13.469 1 85.56 272 LYS B C 1
ATOM 5687 O O . LYS B 1 272 ? 10.117 -19.969 -13.68 1 85.56 272 LYS B O 1
ATOM 5692 N N . THR B 1 273 ? 8.344 -20.391 -12.414 1 85.5 273 THR B N 1
ATOM 5693 C CA . THR B 1 273 ? 9.18 -21.125 -11.469 1 85.5 273 THR B CA 1
ATOM 5694 C C . THR B 1 273 ? 8.789 -22.594 -11.43 1 85.5 273 THR B C 1
ATOM 5696 O O . THR B 1 273 ? 7.68 -22.969 -11.82 1 85.5 273 THR B O 1
ATOM 5699 N N . SER B 1 274 ? 9.727 -23.406 -11.07 1 87.25 274 SER B N 1
ATOM 5700 C CA . SER B 1 274 ? 9.508 -24.828 -10.797 1 87.25 274 SER B CA 1
ATOM 5701 C C . SER B 1 274 ? 9.766 -25.156 -9.328 1 87.25 274 SER B C 1
ATOM 5703 O O . SER B 1 274 ? 10.875 -24.953 -8.828 1 87.25 274 SER B O 1
ATOM 5705 N N . VAL B 1 275 ? 8.797 -25.609 -8.703 1 88.44 275 VAL B N 1
ATOM 5706 C CA . VAL B 1 275 ? 8.898 -25.922 -7.281 1 88.44 275 VAL B CA 1
ATOM 5707 C C . VAL B 1 275 ? 9.305 -27.391 -7.098 1 88.44 275 VAL B C 1
ATOM 5709 O O . VAL B 1 275 ? 8.812 -28.266 -7.809 1 88.44 275 VAL B O 1
ATOM 5712 N N . GLY B 1 276 ? 10.195 -27.609 -6.156 1 85.81 276 GLY B N 1
ATOM 5713 C CA . GLY B 1 276 ? 10.578 -28.984 -5.859 1 85.81 276 GLY B CA 1
ATOM 5714 C C . GLY B 1 276 ? 9.461 -29.797 -5.234 1 85.81 276 GLY B C 1
ATOM 5715 O O . GLY B 1 276 ? 8.742 -29.297 -4.363 1 85.81 276 GLY B O 1
ATOM 5716 N N . GLY B 1 277 ? 9.328 -31 -5.699 1 86.31 277 GLY B N 1
ATOM 5717 C CA . GLY B 1 277 ? 8.289 -31.875 -5.188 1 86.31 277 GLY B CA 1
ATOM 5718 C C . GLY B 1 277 ? 8.367 -32.094 -3.686 1 86.31 277 GLY B C 1
ATOM 5719 O O . GLY B 1 277 ? 7.344 -32.281 -3.025 1 86.31 277 GLY B O 1
ATOM 5720 N N . ASN B 1 278 ? 9.508 -31.922 -3.07 1 86 278 ASN B N 1
ATOM 5721 C CA . ASN B 1 278 ? 9.727 -32.156 -1.646 1 86 278 ASN B CA 1
ATOM 5722 C C . ASN B 1 278 ? 9.195 -30.984 -0.81 1 86 278 ASN B C 1
ATOM 5724 O O . ASN B 1 278 ? 9.039 -31.109 0.406 1 86 278 ASN B O 1
ATOM 5728 N N . LYS B 1 279 ? 8.867 -30 -1.44 1 87.62 279 LYS B N 1
ATOM 5729 C CA . LYS B 1 279 ? 8.406 -28.797 -0.736 1 87.62 279 LYS B CA 1
ATOM 5730 C C . LYS B 1 279 ? 6.879 -28.703 -0.77 1 87.62 279 LYS B C 1
ATOM 5732 O O . LYS B 1 279 ? 6.297 -27.781 -0.204 1 87.62 279 LYS B O 1
ATOM 5737 N N . LEU B 1 280 ? 6.293 -29.734 -1.358 1 91.69 280 LEU B N 1
ATOM 5738 C CA . LEU B 1 280 ? 4.84 -29.688 -1.5 1 91.69 280 LEU B CA 1
ATOM 5739 C C . LEU B 1 280 ? 4.16 -30.438 -0.36 1 91.69 280 LEU B C 1
ATOM 5741 O O . LEU B 1 280 ? 4.676 -31.438 0.123 1 91.69 280 LEU B O 1
ATOM 5745 N N . PRO B 1 281 ? 3.049 -29.938 0.087 1 94.94 281 PRO B N 1
ATOM 5746 C CA . PRO B 1 281 ? 2.33 -28.75 -0.407 1 94.94 281 PRO B CA 1
ATOM 5747 C C . PRO B 1 281 ? 2.998 -27.438 -0.001 1 94.94 281 PRO B C 1
ATOM 5749 O O . PRO B 1 281 ? 3.537 -27.344 1.104 1 94.94 281 PRO B O 1
ATOM 5752 N N . LEU B 1 282 ? 3.004 -26.547 -0.934 1 94.56 282 LEU B N 1
ATOM 5753 C CA . LEU B 1 282 ? 3.465 -25.188 -0.65 1 94.56 282 LEU B CA 1
ATOM 5754 C C . LEU B 1 282 ? 2.416 -24.422 0.14 1 94.56 282 LEU B C 1
ATOM 5756 O O . LEU B 1 282 ? 1.271 -24.281 -0.298 1 94.56 282 LEU B O 1
ATOM 5760 N N . LYS B 1 283 ? 2.779 -23.938 1.277 1 96.5 283 LYS B N 1
ATOM 5761 C CA . LYS B 1 283 ? 1.864 -23.172 2.113 1 96.5 283 LYS B CA 1
ATOM 5762 C C . LYS B 1 283 ? 2.461 -21.812 2.473 1 96.5 283 LYS B C 1
ATOM 5764 O O . LYS B 1 283 ? 3.355 -21.719 3.316 1 96.5 283 LYS B O 1
ATOM 5769 N N . PHE B 1 284 ? 1.91 -20.797 1.844 1 96.56 284 PHE B N 1
ATOM 5770 C CA . PHE B 1 284 ? 2.373 -19.438 2.076 1 96.56 284 PHE B CA 1
ATOM 5771 C C . PHE B 1 284 ? 1.26 -18.578 2.666 1 96.56 284 PHE B C 1
ATOM 5773 O O . PHE B 1 284 ? 0.079 -18.828 2.412 1 96.56 284 PHE B O 1
ATOM 5780 N N . TYR B 1 285 ? 1.633 -17.625 3.492 1 97.12 285 TYR B N 1
ATOM 5781 C CA . TYR B 1 285 ? 0.693 -16.578 3.855 1 97.12 285 TYR B CA 1
ATOM 5782 C C . TYR B 1 285 ? 1.372 -15.211 3.84 1 97.12 285 TYR B C 1
ATOM 5784 O O . TYR B 1 285 ? 2.598 -15.117 3.949 1 97.12 285 TYR B O 1
ATOM 5792 N N . SER B 1 286 ? 0.658 -14.234 3.559 1 96.19 286 SER B N 1
ATOM 5793 C CA . SER B 1 286 ? 1.128 -12.852 3.561 1 96.19 286 SER B CA 1
ATOM 5794 C C . SER B 1 286 ? 0.134 -11.93 4.262 1 96.19 286 SER B C 1
ATOM 5796 O O . SER B 1 286 ? -1.078 -12.078 4.09 1 96.19 286 SER B O 1
ATOM 5798 N N . THR B 1 287 ? 0.703 -11.156 5.129 1 94.69 287 THR B N 1
ATOM 5799 C CA . THR B 1 287 ? -0.073 -10.117 5.797 1 94.69 287 THR B CA 1
ATOM 5800 C C . THR B 1 287 ? 0.293 -8.742 5.25 1 94.69 287 THR B C 1
ATOM 5802 O O . THR B 1 287 ? 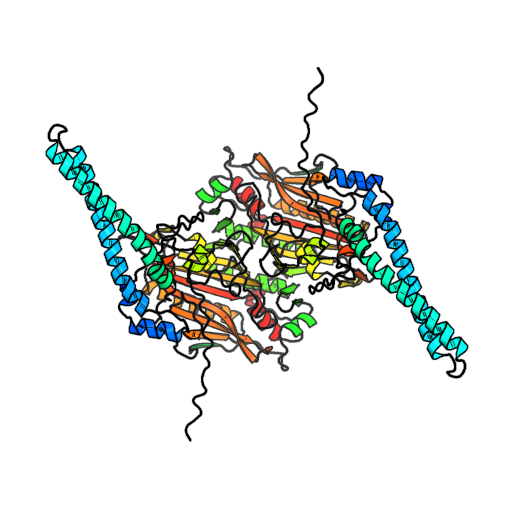1.472 -8.383 5.188 1 94.69 287 THR B O 1
ATOM 5805 N N . GLY B 1 288 ? -0.721 -8.016 4.832 1 92.94 288 GLY B N 1
ATOM 5806 C CA . GLY B 1 288 ? -0.442 -6.691 4.293 1 92.94 288 GLY B CA 1
ATOM 5807 C C . GLY B 1 288 ? -1.671 -6.008 3.723 1 92.94 288 GLY B C 1
ATOM 5808 O O . GLY B 1 288 ? -2.789 -6.242 4.188 1 92.94 288 GLY B O 1
ATOM 5809 N N . ARG B 1 289 ? -1.438 -5.133 2.82 1 92.75 289 ARG B N 1
ATOM 5810 C CA . ARG B 1 289 ? -2.502 -4.301 2.271 1 92.75 289 ARG B CA 1
ATOM 5811 C C . ARG B 1 289 ? -3.182 -4.988 1.092 1 92.75 289 ARG B C 1
ATOM 5813 O O . ARG B 1 289 ? -2.586 -5.848 0.439 1 92.75 289 ARG B O 1
ATOM 5820 N N . LEU B 1 290 ? -4.336 -4.656 0.937 1 91.25 290 LEU B N 1
ATOM 5821 C CA . LEU B 1 290 ? -5.148 -4.965 -0.236 1 91.25 290 LEU B CA 1
ATOM 5822 C C . LEU B 1 290 ? -5.883 -3.727 -0.734 1 91.25 290 LEU B C 1
ATOM 5824 O O . LEU B 1 290 ? -6.43 -2.963 0.064 1 91.25 290 LEU B O 1
ATOM 5828 N N . TYR B 1 291 ? -5.797 -3.498 -2.021 1 88.06 291 TYR B N 1
ATOM 5829 C CA . TYR B 1 291 ? -6.418 -2.312 -2.604 1 88.06 291 TYR B CA 1
ATOM 5830 C C . TYR B 1 291 ? -7.523 -2.697 -3.58 1 88.06 291 TYR B C 1
ATOM 5832 O O . TYR B 1 291 ? -7.375 -3.65 -4.348 1 88.06 291 TYR B O 1
ATOM 5840 N N . LYS B 1 292 ? -8.57 -2.111 -3.523 1 77.69 292 LYS B N 1
ATOM 5841 C CA . LYS B 1 292 ? -9.68 -2.283 -4.465 1 77.69 292 LYS B CA 1
ATOM 5842 C C . LYS B 1 292 ? -10.289 -0.939 -4.84 1 77.69 292 LYS B C 1
ATOM 5844 O O . LYS B 1 292 ? -10.766 -0.204 -3.973 1 77.69 292 LYS B O 1
ATOM 5849 N N . PRO B 1 293 ? -10.188 -0.656 -6.148 1 71 293 PRO B N 1
ATOM 5850 C CA . PRO B 1 293 ? -10.812 0.615 -6.531 1 71 293 PRO B CA 1
ATOM 5851 C C . PRO B 1 293 ? -12.32 0.633 -6.289 1 71 293 PRO B C 1
ATOM 5853 O O . PRO B 1 293 ? -12.977 -0.408 -6.375 1 71 293 PRO B O 1
ATOM 5856 N N . PHE B 1 294 ? -12.977 1.832 -5.988 1 58.38 294 PHE B N 1
ATOM 5857 C CA . PHE B 1 294 ? -14.242 2.336 -5.465 1 58.38 294 PHE B CA 1
ATOM 5858 C C . PHE B 1 294 ? -15.367 1.346 -5.727 1 58.38 294 PHE B C 1
ATOM 5860 O O . PHE B 1 294 ? -15.578 0.923 -6.863 1 58.38 294 PHE B O 1
ATOM 5867 N N . ILE B 1 295 ? -15.703 0.514 -4.715 1 56.19 295 ILE B N 1
ATOM 5868 C CA . ILE B 1 295 ? -17.016 -0.112 -4.758 1 56.19 295 ILE B CA 1
ATOM 5869 C C . ILE B 1 295 ? -18.062 0.853 -4.207 1 56.19 295 ILE B C 1
ATOM 5871 O O . ILE B 1 295 ? -17.75 1.738 -3.412 1 56.19 295 ILE B O 1
ATOM 5875 N N . LYS B 1 296 ? -19.25 0.916 -4.711 1 52.59 296 LYS B N 1
ATOM 5876 C CA . LYS B 1 296 ? -20.438 1.768 -4.602 1 52.59 296 LYS B CA 1
ATOM 5877 C C . LYS B 1 296 ? -20.812 1.983 -3.141 1 52.59 296 LYS B C 1
ATOM 5879 O O . LYS B 1 296 ? -21.438 2.99 -2.803 1 52.59 296 LYS B O 1
ATOM 5884 N N . ASN B 1 297 ? -20.359 1.081 -2.234 1 56.41 297 ASN B N 1
ATOM 5885 C CA . ASN B 1 297 ? -20.922 1.284 -0.905 1 56.41 297 ASN B CA 1
ATOM 5886 C C . ASN B 1 297 ? -20.047 2.195 -0.055 1 56.41 297 ASN B C 1
ATOM 5888 O O . ASN B 1 297 ? -18.953 2.58 -0.477 1 56.41 297 ASN B O 1
ATOM 5892 N N . ILE B 1 298 ? -20.656 2.793 0.961 1 64.31 298 ILE B N 1
ATOM 5893 C CA . ILE B 1 298 ? -20 3.777 1.82 1 64.31 298 ILE B CA 1
ATOM 5894 C C . ILE B 1 298 ? -19.5 3.102 3.09 1 64.31 298 ILE B C 1
ATOM 5896 O O . ILE B 1 298 ? -20.125 2.172 3.602 1 64.31 298 ILE B O 1
ATOM 5900 N N . GLY B 1 299 ? -18.188 3.359 3.562 1 74.81 299 GLY B N 1
ATOM 5901 C CA . GLY B 1 299 ? -17.672 2.994 4.871 1 74.81 299 GLY B CA 1
ATOM 5902 C C . GLY B 1 299 ? -16.547 1.975 4.801 1 74.81 299 GLY B C 1
ATOM 5903 O O . GLY B 1 299 ? -15.82 1.911 3.811 1 74.81 299 GLY B O 1
ATOM 5904 N N . LEU B 1 300 ? -16.375 1.204 5.902 1 85.56 300 LEU B N 1
ATOM 5905 C 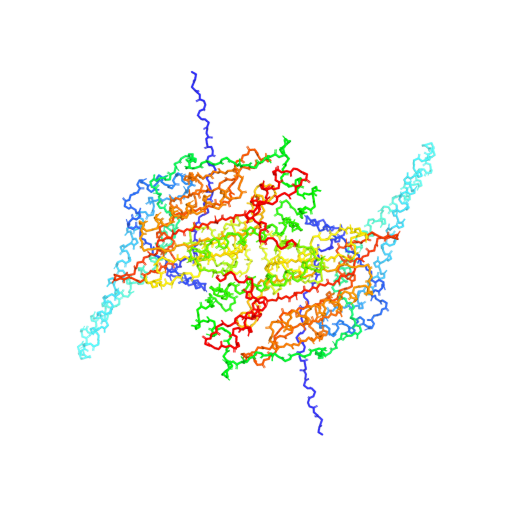CA . LEU B 1 300 ? -15.273 0.266 6.043 1 85.56 300 LEU B CA 1
ATOM 5906 C C . LEU B 1 300 ? -15.438 -0.915 5.09 1 85.56 300 LEU B C 1
ATOM 5908 O O . LEU B 1 300 ? -14.445 -1.505 4.652 1 85.56 300 LEU B O 1
ATOM 5912 N N . PHE B 1 301 ? -16.672 -1.215 4.711 1 87 301 PHE B N 1
ATOM 5913 C CA . PHE B 1 301 ? -16.938 -2.396 3.898 1 87 301 PHE B CA 1
ATOM 5914 C C . PHE B 1 301 ? -16.594 -2.139 2.438 1 87 301 PHE B C 1
ATOM 5916 O O . PHE B 1 301 ? -16.469 -3.078 1.649 1 87 301 PHE B O 1
ATOM 5923 N N . SER B 1 302 ? -16.422 -0.869 2.094 1 79.69 302 SER B N 1
ATOM 5924 C CA . SER B 1 302 ? -16.141 -0.509 0.708 1 79.69 302 SER B CA 1
ATOM 5925 C C . SER B 1 302 ? -14.898 0.369 0.606 1 79.69 302 SER B C 1
ATOM 5927 O O . SER B 1 302 ? -14.727 1.105 -0.368 1 79.69 302 SER B O 1
ATOM 5929 N N . ALA B 1 303 ? -14.117 0.312 1.633 1 84.31 303 ALA B N 1
ATOM 5930 C CA . ALA B 1 303 ? -12.914 1.138 1.63 1 84.31 303 ALA B CA 1
ATOM 5931 C C . ALA B 1 303 ? -11.961 0.713 0.517 1 84.31 303 ALA B C 1
ATOM 5933 O O . ALA B 1 303 ? -11.852 -0.475 0.204 1 84.31 303 ALA B O 1
ATOM 5934 N N . VAL B 1 304 ? -11.242 1.618 -0.056 1 83.31 304 VAL B N 1
ATOM 5935 C CA . VAL B 1 304 ? -10.359 1.357 -1.189 1 83.31 304 VAL B CA 1
ATOM 5936 C C . VAL B 1 304 ? -9.109 0.62 -0.714 1 83.31 304 VAL B C 1
ATOM 5938 O O . VAL B 1 304 ? -8.367 0.053 -1.522 1 83.31 304 VAL B O 1
ATOM 5941 N N . GLN B 1 305 ? -8.891 0.722 0.55 1 89.25 305 GLN B N 1
ATOM 5942 C CA . GLN B 1 305 ? -7.73 0.066 1.137 1 89.25 305 GLN B CA 1
ATOM 5943 C C . GLN B 1 305 ? -8.109 -0.692 2.406 1 89.25 305 GLN B C 1
ATOM 5945 O O . GLN B 1 305 ? -8.93 -0.223 3.193 1 89.25 305 GLN B O 1
ATOM 5950 N N . THR B 1 306 ? -7.605 -1.86 2.57 1 91.38 306 THR B N 1
ATOM 5951 C CA . THR B 1 306 ? -7.766 -2.631 3.799 1 91.38 306 THR B CA 1
ATOM 5952 C C . THR B 1 306 ? -6.504 -3.438 4.098 1 91.38 306 THR B C 1
ATOM 5954 O O . THR B 1 306 ? -5.602 -3.523 3.264 1 91.38 306 THR B O 1
ATOM 5957 N N . ASN B 1 307 ? -6.348 -3.814 5.281 1 94.19 307 ASN B N 1
ATOM 5958 C CA . ASN B 1 307 ? -5.379 -4.848 5.625 1 94.19 307 ASN B CA 1
ATOM 5959 C C . ASN B 1 307 ? -6.004 -6.242 5.578 1 94.19 307 ASN B C 1
ATOM 5961 O O . ASN B 1 307 ? -7.191 -6.402 5.859 1 94.19 307 ASN B O 1
ATOM 5965 N N . ALA B 1 308 ? -5.211 -7.16 5.145 1 96.19 308 ALA B N 1
ATOM 5966 C CA . ALA B 1 308 ? -5.734 -8.516 5.012 1 96.19 308 ALA B CA 1
ATOM 5967 C C . ALA B 1 308 ? -4.633 -9.555 5.219 1 96.19 308 ALA B C 1
ATOM 5969 O O . ALA B 1 308 ? -3.447 -9.211 5.25 1 96.19 308 ALA B O 1
ATOM 5970 N N . VAL B 1 309 ? -5.039 -10.711 5.52 1 97.69 309 VAL B N 1
ATOM 5971 C CA . VAL B 1 309 ? -4.184 -11.891 5.523 1 97.69 309 VAL B CA 1
ATOM 5972 C C . VAL B 1 309 ? -4.609 -12.844 4.41 1 97.69 309 VAL B C 1
ATOM 5974 O O . VAL B 1 309 ? -5.777 -13.234 4.332 1 97.69 309 VAL B O 1
ATOM 5977 N N . GLU B 1 310 ? -3.658 -13.148 3.541 1 97.75 310 GLU B N 1
ATOM 5978 C CA . GLU B 1 310 ? -3.928 -14 2.393 1 97.75 310 GLU B CA 1
ATOM 5979 C C . GLU B 1 310 ? -3.113 -15.289 2.461 1 97.75 310 GLU B C 1
ATOM 5981 O O . GLU B 1 310 ? -1.969 -15.281 2.922 1 97.75 310 GLU B O 1
ATOM 5986 N N . VAL B 1 311 ? -3.725 -16.344 1.981 1 98.38 311 VAL B N 1
ATOM 5987 C CA . VAL B 1 311 ? -3.023 -17.625 1.957 1 98.38 311 VAL B CA 1
ATOM 5988 C C . VAL B 1 311 ? -2.926 -18.125 0.52 1 98.38 311 VAL B C 1
ATOM 5990 O O . VAL B 1 311 ? -3.77 -17.812 -0.319 1 98.38 311 VAL B O 1
ATOM 5993 N N . PHE B 1 312 ? -1.922 -18.859 0.211 1 98 312 PHE B N 1
ATOM 5994 C CA . PHE B 1 312 ? -1.651 -19.547 -1.045 1 98 312 PHE B CA 1
ATOM 5995 C C . PHE B 1 312 ? -1.154 -20.969 -0.789 1 98 312 PHE B C 1
ATOM 5997 O O . PHE B 1 312 ? -0.174 -21.156 -0.068 1 98 312 PHE B O 1
ATOM 6004 N N . ILE B 1 313 ? -1.811 -21.922 -1.348 1 98.31 313 ILE B N 1
ATOM 6005 C CA . ILE B 1 313 ? -1.414 -23.328 -1.208 1 98.31 313 ILE B CA 1
ATOM 6006 C C . ILE B 1 313 ? -1.225 -23.953 -2.59 1 98.31 313 ILE B C 1
ATOM 6008 O O . ILE B 1 313 ? -2.127 -23.891 -3.428 1 98.31 313 ILE B O 1
ATOM 6012 N N . GLY B 1 314 ? -0.099 -24.469 -2.852 1 97.25 314 GLY B N 1
ATOM 6013 C CA . GLY B 1 314 ? 0.185 -25.203 -4.066 1 97.25 314 GLY B CA 1
ATOM 6014 C C . GLY B 1 314 ? 0.324 -26.703 -3.83 1 97.25 314 GLY B C 1
ATOM 6015 O O . GLY B 1 314 ? 1.03 -27.125 -2.914 1 97.25 314 GLY B O 1
ATOM 6016 N N . THR B 1 315 ? -0.337 -27.484 -4.629 1 96.56 315 THR B N 1
ATOM 6017 C CA . THR B 1 315 ? -0.294 -28.938 -4.48 1 96.56 315 THR B CA 1
ATOM 6018 C C . THR B 1 315 ? -0.015 -29.609 -5.824 1 96.56 315 THR B C 1
ATOM 6020 O O . THR B 1 315 ? 0.034 -28.938 -6.859 1 96.56 315 THR B O 1
ATOM 6023 N N . THR B 1 316 ? 0.051 -30.969 -5.785 1 93.12 316 THR B N 1
ATOM 6024 C CA . THR B 1 316 ? 0.474 -31.719 -6.953 1 93.12 316 THR B CA 1
ATOM 6025 C C . THR B 1 316 ? -0.713 -32.031 -7.867 1 93.12 316 THR B C 1
ATOM 6027 O O . THR B 1 316 ? -0.556 -32.125 -9.086 1 93.12 316 THR B O 1
ATOM 6030 N N . ASP B 1 317 ? -1.846 -32.219 -7.211 1 93.25 317 ASP B N 1
ATOM 6031 C CA . ASP B 1 317 ? -2.979 -32.625 -8.023 1 93.25 317 ASP B CA 1
ATOM 6032 C C . ASP B 1 317 ? -4.293 -32.094 -7.469 1 93.25 317 ASP B C 1
ATOM 6034 O O . ASP B 1 317 ? -4.309 -31.453 -6.418 1 93.25 317 ASP B O 1
ATOM 6038 N N . GLU B 1 318 ? -5.332 -32.344 -8.211 1 93.75 318 GLU B N 1
ATOM 6039 C CA . GLU B 1 318 ? -6.645 -31.781 -7.914 1 93.75 318 GLU B CA 1
ATOM 6040 C C . GLU B 1 318 ? -7.188 -32.312 -6.59 1 93.75 318 GLU B C 1
ATOM 6042 O O . GLU B 1 318 ? -7.812 -31.578 -5.828 1 93.75 318 GLU B O 1
ATOM 6047 N N . GLN B 1 319 ? -6.977 -33.562 -6.348 1 95.56 319 GLN B N 1
ATOM 6048 C CA . GLN B 1 319 ? -7.492 -34.156 -5.117 1 95.56 319 GLN B CA 1
ATOM 6049 C C . GLN B 1 319 ? -6.82 -33.562 -3.889 1 95.56 319 GLN B C 1
ATOM 6051 O O . GLN B 1 319 ? -7.492 -33.219 -2.912 1 95.56 319 GLN B O 1
ATOM 6056 N N . LYS B 1 320 ? -5.543 -33.469 -3.955 1 95.94 320 LYS B N 1
ATOM 6057 C CA . LYS B 1 320 ? -4.809 -32.875 -2.84 1 95.94 320 LYS B CA 1
ATOM 6058 C C . LYS B 1 320 ? -5.211 -31.422 -2.633 1 95.94 320 LYS B C 1
ATOM 6060 O O . LYS B 1 320 ? -5.266 -30.938 -1.498 1 95.94 320 LYS B O 1
ATOM 6065 N N . SER B 1 321 ? -5.422 -30.719 -3.701 1 96.81 321 SER B N 1
ATOM 6066 C CA . SER B 1 321 ? -5.883 -29.328 -3.609 1 96.81 321 SER B CA 1
ATOM 6067 C C . SER B 1 321 ? -7.238 -29.25 -2.92 1 96.81 321 SER B C 1
ATOM 6069 O O . SER B 1 321 ? -7.465 -28.375 -2.086 1 96.81 321 SER B O 1
ATOM 6071 N N . ARG B 1 322 ? -8.117 -30.172 -3.238 1 97.12 322 ARG B N 1
ATOM 6072 C CA . ARG B 1 322 ? -9.43 -30.219 -2.602 1 97.12 322 ARG B CA 1
ATOM 6073 C C . ARG B 1 322 ? -9.312 -30.516 -1.111 1 97.12 322 ARG B C 1
ATOM 6075 O O . ARG B 1 322 ? -10.016 -29.922 -0.294 1 97.12 322 ARG B O 1
ATOM 6082 N N . ASP B 1 323 ? -8.453 -31.422 -0.797 1 97.75 323 ASP B N 1
ATOM 6083 C CA . ASP B 1 323 ? -8.211 -31.75 0.606 1 97.75 323 ASP B CA 1
ATOM 6084 C C . ASP B 1 323 ? -7.742 -30.516 1.379 1 97.75 323 ASP B C 1
ATOM 6086 O O . ASP B 1 323 ? -8.211 -30.25 2.488 1 97.75 323 ASP B O 1
ATOM 6090 N N . GLN B 1 324 ? -6.809 -29.812 0.781 1 97.75 324 GLN B N 1
ATOM 6091 C CA . GLN B 1 324 ? -6.309 -28.594 1.412 1 97.75 324 GLN B CA 1
ATOM 6092 C C . GLN B 1 324 ? -7.414 -27.547 1.552 1 97.75 324 GLN B C 1
ATOM 6094 O O . GLN B 1 324 ? -7.477 -26.828 2.555 1 97.75 324 GLN B O 1
ATOM 6099 N N . PHE B 1 325 ? -8.242 -27.438 0.55 1 98.25 325 PHE B N 1
ATOM 6100 C CA . PHE B 1 325 ? -9.391 -26.531 0.576 1 98.25 325 PHE B CA 1
ATOM 6101 C C . PHE B 1 325 ? -10.289 -26.844 1.769 1 98.25 325 PHE B C 1
ATOM 6103 O O . PHE B 1 325 ? -10.641 -25.938 2.535 1 98.25 325 PHE B O 1
ATOM 6110 N N . ASP B 1 326 ? -10.57 -28.094 1.966 1 97.81 326 ASP B N 1
ATOM 6111 C CA . ASP B 1 326 ? -11.453 -28.5 3.053 1 97.81 326 ASP B CA 1
ATOM 6112 C C . ASP B 1 326 ? -10.789 -28.281 4.41 1 97.81 326 ASP B C 1
ATOM 6114 O O . ASP B 1 326 ? -11.445 -27.859 5.367 1 97.81 326 ASP B O 1
ATOM 6118 N N . GLU B 1 327 ? -9.562 -28.562 4.48 1 97.38 327 GLU B N 1
ATOM 6119 C CA . GLU B 1 327 ? -8.82 -28.328 5.715 1 97.38 327 GLU B CA 1
ATOM 6120 C C . GLU B 1 327 ? -8.828 -26.844 6.086 1 97.38 327 GLU B C 1
ATOM 6122 O O . GLU B 1 327 ? -8.961 -26.484 7.262 1 97.38 327 GLU B O 1
ATOM 6127 N N . MET B 1 328 ? -8.656 -26 5.102 1 98 328 MET B N 1
ATOM 6128 C CA . MET B 1 328 ? -8.656 -24.562 5.344 1 98 328 MET B CA 1
ATOM 6129 C C . MET B 1 328 ? -10.023 -24.078 5.82 1 98 328 MET B C 1
ATOM 6131 O O . MET B 1 328 ? -10.117 -23.172 6.648 1 98 328 MET B O 1
ATOM 6135 N N . LEU B 1 329 ? -11.062 -24.688 5.277 1 97.75 329 LEU B N 1
ATOM 6136 C CA . LEU B 1 329 ? -12.398 -24.312 5.719 1 97.75 329 LEU B CA 1
ATOM 6137 C C . LEU B 1 329 ? -12.586 -24.609 7.203 1 97.75 329 LEU B C 1
ATOM 6139 O O . LEU B 1 329 ? -13.242 -23.844 7.914 1 97.75 329 LEU B O 1
ATOM 6143 N N . VAL B 1 330 ? -12 -25.672 7.633 1 97.06 330 VAL B N 1
ATOM 6144 C CA . VAL B 1 330 ? -12.055 -26 9.055 1 97.06 330 VAL B CA 1
ATOM 6145 C C . VAL B 1 330 ? -11.32 -24.938 9.859 1 97.06 330 VAL B C 1
ATOM 6147 O O . VAL B 1 330 ? -11.781 -24.531 10.93 1 97.06 330 VAL B O 1
ATOM 6150 N N . THR B 1 331 ? -10.195 -24.547 9.344 1 97.12 331 THR B N 1
ATOM 6151 C CA . THR B 1 331 ? -9.422 -23.5 10.008 1 97.12 331 THR B CA 1
ATOM 6152 C C . THR B 1 331 ? -10.227 -22.203 10.078 1 97.12 331 THR B C 1
ATOM 6154 O O . THR B 1 331 ? -10.25 -21.547 11.117 1 97.12 331 THR B O 1
ATOM 6157 N N . TYR B 1 332 ? -10.898 -21.844 8.945 1 97.75 332 TYR B N 1
ATOM 6158 C CA . TYR B 1 332 ? -11.758 -20.656 8.93 1 97.75 332 TYR B CA 1
ATOM 6159 C C . TYR B 1 332 ? -12.805 -20.734 10.039 1 97.75 332 TYR B C 1
ATOM 6161 O O . TYR B 1 332 ? -12.961 -19.781 10.812 1 97.75 332 TYR B O 1
ATOM 6169 N N . ARG B 1 333 ? -13.445 -21.828 10.125 1 96.5 333 ARG B N 1
ATOM 6170 C CA . ARG B 1 333 ? -14.516 -22 11.102 1 96.5 333 ARG B CA 1
ATOM 6171 C C . ARG B 1 333 ? -13.992 -21.859 12.523 1 96.5 333 ARG B C 1
ATOM 6173 O O . ARG B 1 333 ? -14.602 -21.172 13.352 1 96.5 333 ARG B O 1
ATOM 6180 N N . ARG B 1 334 ? -12.906 -22.469 12.812 1 96.06 334 ARG B N 1
ATOM 6181 C CA . ARG B 1 334 ? -12.312 -22.391 14.141 1 96.06 334 ARG B CA 1
ATOM 6182 C C . ARG B 1 334 ? -12 -20.953 14.523 1 96.06 334 ARG B C 1
ATOM 6184 O O . ARG B 1 334 ? -12.32 -20.516 15.633 1 96.06 334 ARG B O 1
ATOM 6191 N N . LEU B 1 335 ? -11.398 -20.234 13.641 1 96.81 335 LEU B N 1
ATOM 6192 C CA . LEU B 1 335 ? -10.961 -18.875 13.922 1 96.81 335 LEU B CA 1
ATOM 6193 C C . LEU B 1 335 ? -12.164 -17.938 14.094 1 96.81 335 LEU B C 1
ATOM 6195 O O . LEU B 1 335 ? -12.203 -17.141 15.023 1 96.81 335 LEU B O 1
ATOM 6199 N N . TYR B 1 336 ? -13.148 -18.047 13.234 1 96.75 336 TYR B N 1
ATOM 6200 C CA . TYR B 1 336 ? -14.289 -17.141 13.281 1 96.75 336 TYR B CA 1
ATOM 6201 C C . TYR B 1 336 ? -15.242 -17.516 14.406 1 96.75 336 TYR B C 1
ATOM 6203 O O . TYR B 1 336 ? -15.93 -16.656 14.961 1 96.75 336 TYR B O 1
ATOM 6211 N N . GLU B 1 337 ? -15.273 -18.781 14.781 1 94.75 337 GLU B N 1
ATOM 6212 C CA . GLU B 1 337 ? -16.031 -19.172 15.961 1 94.75 337 GLU B CA 1
ATOM 6213 C C . GLU B 1 337 ? -15.461 -18.547 17.219 1 94.75 337 GLU B C 1
ATOM 6215 O O . GLU B 1 337 ? -16.219 -18.141 18.109 1 94.75 337 GLU B O 1
ATOM 6220 N N . SER B 1 338 ? -14.148 -18.5 17.281 1 94.06 338 SER B N 1
ATOM 6221 C CA . SER B 1 338 ? -13.469 -17.922 18.438 1 94.06 338 SER B CA 1
ATOM 6222 C C . SER B 1 338 ? -13.75 -16.422 18.531 1 94.06 338 SER B C 1
ATOM 6224 O O . SER B 1 338 ? -13.758 -15.859 19.641 1 94.06 338 SER B O 1
ATOM 6226 N N . ILE B 1 339 ? -13.914 -15.711 17.453 1 94.38 339 ILE B N 1
ATOM 6227 C CA . ILE B 1 339 ? -14.195 -14.281 17.453 1 94.38 339 ILE B CA 1
ATOM 6228 C C . ILE B 1 339 ? -15.57 -14.023 18.062 1 94.38 339 ILE B C 1
ATOM 6230 O O . ILE B 1 339 ? -15.781 -13.016 18.734 1 94.38 339 ILE B O 1
ATOM 6234 N N . GLY B 1 340 ? -16.547 -14.938 17.797 1 92.12 340 GLY B N 1
ATOM 6235 C CA . GLY B 1 340 ? -17.781 -14.93 18.547 1 92.12 340 GLY B CA 1
ATOM 6236 C C . GLY B 1 340 ? -18.891 -14.156 17.859 1 92.12 340 GLY B C 1
ATOM 6237 O O . GLY B 1 340 ? -19.969 -13.945 18.453 1 92.12 340 GLY B O 1
ATOM 6238 N N . LEU B 1 341 ? -18.719 -13.703 16.672 1 94.12 341 LEU B N 1
ATOM 6239 C CA . LEU B 1 341 ? -19.766 -13.016 15.914 1 94.12 341 LEU B CA 1
ATOM 6240 C C . LEU B 1 341 ? -20.625 -14.008 15.148 1 94.12 341 LEU B C 1
ATOM 6242 O O . LEU B 1 341 ? -20.219 -15.156 14.938 1 94.12 341 LEU B O 1
ATOM 6246 N N . ASP B 1 342 ? -21.828 -13.578 14.828 1 94.69 342 ASP B N 1
ATOM 6247 C CA . ASP B 1 342 ? -22.656 -14.352 13.914 1 94.69 342 ASP B CA 1
ATOM 6248 C C . ASP B 1 342 ? -22.031 -14.438 12.531 1 94.69 342 ASP B C 1
ATOM 6250 O O . ASP B 1 342 ? -21.703 -13.406 11.922 1 94.69 342 ASP B O 1
ATOM 6254 N N . TYR B 1 343 ? -21.828 -15.703 12.117 1 96.06 343 TYR B N 1
ATOM 6255 C CA . TYR B 1 343 ? -21.219 -15.844 10.805 1 96.06 343 TYR B CA 1
ATOM 6256 C C . TYR B 1 343 ? -21.75 -17.062 10.07 1 96.06 343 TYR B C 1
ATOM 6258 O O . TYR B 1 343 ? -22.422 -17.906 10.672 1 96.06 343 TYR B O 1
ATOM 6266 N N . ARG B 1 344 ? -21.5 -17.109 8.781 1 97.38 344 ARG B N 1
ATOM 6267 C CA . ARG B 1 344 ? -21.828 -18.266 7.965 1 97.38 344 ARG B CA 1
ATOM 6268 C C . ARG B 1 344 ? -20.766 -18.484 6.883 1 97.38 344 ARG B C 1
ATOM 6270 O O . ARG B 1 344 ? -20 -17.578 6.57 1 97.38 344 ARG B O 1
ATOM 6277 N N . VAL B 1 345 ? -20.688 -19.688 6.492 1 97.94 345 VAL B N 1
ATOM 6278 C CA . VAL B 1 345 ? -19.859 -20.062 5.355 1 97.94 345 VAL B CA 1
ATOM 6279 C C . VAL B 1 345 ? -20.734 -20.5 4.184 1 97.94 345 VAL B C 1
ATOM 6281 O O . VAL B 1 345 ? -21.625 -21.344 4.344 1 97.94 345 VAL B O 1
ATOM 6284 N N . VAL B 1 346 ? -20.5 -19.922 3.016 1 98.19 346 VAL B N 1
ATOM 6285 C CA . VAL B 1 346 ? -21.359 -20.203 1.867 1 98.19 346 VAL B CA 1
ATOM 6286 C C . VAL B 1 346 ? -20.484 -20.5 0.643 1 98.19 346 VAL B C 1
ATOM 6288 O O . VAL B 1 346 ? -19.359 -20 0.545 1 98.19 346 VAL B O 1
ATOM 6291 N N . TYR B 1 347 ? -21.016 -21.344 -0.216 1 98.06 347 TYR B N 1
ATOM 6292 C CA . TYR B 1 347 ? -20.484 -21.391 -1.569 1 98.06 347 TYR B CA 1
ATOM 6293 C C . TYR B 1 347 ? -21.062 -20.281 -2.432 1 98.06 347 TYR B C 1
ATOM 6295 O O . TYR B 1 347 ? -22.281 -20.078 -2.453 1 98.06 347 TYR B O 1
ATOM 6303 N N . SER B 1 348 ? -20.203 -19.531 -3.062 1 97.38 348 SER B N 1
ATOM 6304 C CA . SER B 1 348 ? -20.656 -18.469 -3.945 1 97.38 348 SER B CA 1
ATOM 6305 C C . SER B 1 348 ? -21.203 -19.016 -5.254 1 97.38 348 SER B C 1
ATOM 6307 O O . SER B 1 348 ? -20.688 -20.016 -5.777 1 97.38 348 SER B O 1
ATOM 6309 N N . PRO B 1 349 ? -22.172 -18.391 -5.781 1 96.5 349 PRO B N 1
ATOM 6310 C CA . PRO B 1 349 ? -22.688 -18.812 -7.086 1 96.5 349 PRO B CA 1
ATOM 6311 C C . PRO B 1 349 ? -21.734 -18.484 -8.234 1 96.5 349 PRO B C 1
ATOM 6313 O O . PRO B 1 349 ? -20.828 -17.656 -8.062 1 96.5 349 PRO B O 1
ATOM 6316 N N . VAL B 1 350 ? -21.953 -19.047 -9.32 1 94.75 350 VAL B N 1
ATOM 6317 C CA . VAL B 1 350 ? -21.109 -18.938 -10.5 1 94.75 350 VAL B CA 1
ATOM 6318 C C . VAL B 1 350 ? -20.984 -17.484 -10.914 1 94.75 350 VAL B C 1
ATOM 6320 O O . VAL B 1 350 ? -19.922 -17.031 -11.352 1 94.75 350 VAL B O 1
ATOM 6323 N N . SER B 1 351 ? -22.047 -16.719 -10.75 1 92.69 351 SER B N 1
ATOM 6324 C CA . SER B 1 351 ? -22.078 -15.328 -11.211 1 92.69 351 SER B CA 1
ATOM 6325 C C . SER B 1 351 ? -21.094 -14.461 -10.422 1 92.69 351 SER B C 1
ATOM 6327 O O . SER B 1 351 ? -20.703 -13.383 -10.883 1 92.69 351 SER B O 1
ATOM 6329 N N . LYS B 1 352 ? -20.656 -14.891 -9.281 1 92.75 352 LYS B N 1
ATOM 6330 C CA . LYS B 1 352 ? -19.797 -14.094 -8.414 1 92.75 352 LYS B CA 1
ATOM 6331 C C . LYS B 1 352 ? -18.344 -14.57 -8.508 1 92.75 352 LYS B C 1
ATOM 6333 O O . LYS B 1 352 ? -17.453 -13.961 -7.918 1 92.75 352 LYS B O 1
ATOM 6338 N N . LEU B 1 353 ? -18.125 -15.625 -9.227 1 94.44 353 LEU B N 1
ATOM 6339 C CA . LEU B 1 353 ? -16.781 -16.188 -9.312 1 94.44 353 LEU B CA 1
ATOM 6340 C C . LEU B 1 353 ? -15.914 -15.352 -10.242 1 94.44 353 LEU B C 1
ATOM 6342 O O . LEU B 1 353 ? -16.391 -14.812 -11.242 1 94.44 353 LEU B O 1
ATOM 6346 N N . GLU B 1 354 ? -14.695 -15.242 -9.828 1 91.94 354 GLU B N 1
ATOM 6347 C CA . GLU B 1 354 ? -13.703 -14.727 -10.766 1 91.94 354 GLU B CA 1
ATOM 6348 C C . GLU B 1 354 ? -13.359 -15.766 -11.836 1 91.94 354 GLU B C 1
ATOM 6350 O O . GLU B 1 354 ? -13.656 -16.953 -11.672 1 91.94 354 GLU B O 1
ATOM 6355 N N . ASN B 1 355 ? -12.703 -15.367 -12.867 1 90.5 355 ASN B N 1
ATOM 6356 C CA . ASN B 1 355 ? -12.438 -16.234 -14.008 1 90.5 355 ASN B CA 1
ATOM 6357 C C . ASN B 1 355 ? -11.547 -17.406 -13.617 1 90.5 355 ASN B C 1
ATOM 6359 O O . ASN B 1 355 ? -11.672 -18.5 -14.188 1 90.5 355 ASN B O 1
ATOM 6363 N N . TRP B 1 356 ? -10.719 -17.219 -12.672 1 93.75 356 TRP B N 1
ATOM 6364 C CA . TRP B 1 356 ? -9.75 -18.25 -12.344 1 93.75 356 TRP B CA 1
ATOM 6365 C C . TRP B 1 356 ? -10.336 -19.25 -11.352 1 93.75 356 TRP B C 1
ATOM 6367 O O . TRP B 1 356 ? -9.734 -20.297 -11.086 1 93.75 356 TRP B O 1
ATOM 6377 N N . GLU B 1 357 ? -11.484 -18.969 -10.828 1 96.5 357 GLU B N 1
ATOM 6378 C CA . GLU B 1 357 ? -12.047 -19.781 -9.742 1 96.5 357 GLU B CA 1
ATOM 6379 C C . GLU B 1 357 ? -12.938 -20.891 -10.281 1 96.5 357 GLU B C 1
ATOM 6381 O O . GLU B 1 357 ? -13.758 -20.656 -11.172 1 96.5 357 GLU B O 1
ATOM 6386 N N . SER B 1 358 ? -12.75 -22.109 -9.797 1 96.88 358 SER B N 1
ATOM 6387 C CA . SER B 1 358 ? -13.672 -23.203 -10.07 1 96.88 358 SER B CA 1
ATOM 6388 C C . SER B 1 358 ? -14.727 -23.328 -8.969 1 96.88 358 SER B C 1
ATOM 6390 O O . SER B 1 358 ? -15.844 -23.781 -9.219 1 96.88 358 SER B O 1
ATOM 6392 N N . LEU B 1 359 ? -14.336 -22.984 -7.812 1 97.94 359 LEU B N 1
ATOM 6393 C CA . LEU B 1 359 ? -15.164 -23 -6.613 1 97.94 359 LEU B CA 1
ATOM 6394 C C . LEU B 1 359 ? -14.719 -21.938 -5.625 1 97.94 359 LEU B C 1
ATOM 6396 O O . LEU B 1 359 ? -13.523 -21.672 -5.488 1 97.94 359 LEU B O 1
ATOM 6400 N N . ARG B 1 360 ? -15.68 -21.312 -4.953 1 98.12 360 ARG B N 1
ATOM 6401 C CA . ARG B 1 360 ? -15.359 -20.297 -3.949 1 98.12 360 ARG B CA 1
ATOM 6402 C C . ARG B 1 360 ? -16.219 -20.469 -2.707 1 98.12 360 ARG B C 1
ATOM 6404 O O . ARG B 1 360 ? -17.453 -20.594 -2.812 1 98.12 360 ARG B O 1
ATOM 6411 N N . ALA B 1 361 ? -15.594 -20.547 -1.6 1 98.5 361 ALA B N 1
ATOM 6412 C CA . ALA B 1 361 ? -16.281 -20.422 -0.314 1 98.5 361 ALA B CA 1
ATOM 6413 C C . ALA B 1 361 ? -16.047 -19.047 0.301 1 98.5 361 ALA B C 1
ATOM 6415 O O . ALA B 1 361 ? -14.961 -18.484 0.193 1 98.5 361 ALA B O 1
ATOM 6416 N N . GLN B 1 362 ? -17.031 -18.516 0.903 1 97.94 362 GLN B N 1
ATOM 6417 C CA . GLN B 1 362 ? -16.938 -17.234 1.575 1 97.94 362 GLN B CA 1
ATOM 6418 C C . GLN B 1 362 ? -17.391 -17.328 3.029 1 97.94 362 GLN B C 1
ATOM 6420 O O . GLN B 1 362 ? -18.344 -18.047 3.342 1 97.94 362 GLN B O 1
ATOM 6425 N N . VAL B 1 363 ? -16.641 -16.672 3.83 1 98.06 363 VAL B N 1
ATOM 6426 C CA . VAL B 1 363 ? -17.109 -16.438 5.195 1 98.06 363 VAL B CA 1
ATOM 6427 C C . VAL B 1 363 ? -17.812 -15.086 5.277 1 98.06 363 VAL B C 1
ATOM 6429 O O . VAL B 1 363 ? -17.25 -14.062 4.875 1 98.06 363 VAL B O 1
ATOM 6432 N N . GLU B 1 364 ? -19 -15.094 5.766 1 97.5 364 GLU B N 1
ATOM 6433 C CA . GLU B 1 364 ? -19.766 -13.867 5.887 1 97.5 364 GLU B CA 1
ATOM 6434 C C . GLU B 1 364 ? -20.156 -13.594 7.336 1 97.5 364 GLU B C 1
ATOM 6436 O O . GLU B 1 364 ? -20.469 -14.516 8.086 1 97.5 364 GLU B O 1
ATOM 6441 N N . LEU B 1 365 ? -20.016 -12.367 7.73 1 96.38 365 LEU B N 1
ATOM 6442 C CA . LEU B 1 365 ? -20.406 -11.914 9.055 1 96.38 365 LEU B CA 1
ATOM 6443 C C . LEU B 1 365 ? -21.719 -11.133 9 1 96.38 365 LEU B C 1
ATOM 6445 O O . LEU B 1 365 ? -21.953 -10.398 8.031 1 96.38 365 LEU B O 1
ATOM 6449 N N . TYR B 1 366 ? -22.422 -11.273 10.023 1 94.25 366 TYR B N 1
ATOM 6450 C CA . TYR B 1 366 ? -23.656 -10.492 10.086 1 94.25 366 TYR B CA 1
ATOM 6451 C C . TYR B 1 366 ? -23.375 -9.055 10.492 1 94.25 366 TYR B C 1
ATOM 6453 O O . TYR B 1 366 ? -22.797 -8.805 11.555 1 94.25 366 TYR B O 1
ATOM 6461 N N . SER B 1 367 ? -23.734 -8.18 9.672 1 93.75 367 SER B N 1
ATOM 6462 C CA . SER B 1 367 ? -23.688 -6.754 9.977 1 93.75 367 SER B CA 1
ATOM 6463 C C . SER B 1 367 ? -25.016 -6.25 10.531 1 93.75 367 SER B C 1
ATOM 6465 O O . SER B 1 367 ? -26.031 -6.309 9.852 1 93.75 367 SER B O 1
ATOM 6467 N N . VAL B 1 368 ? -24.953 -5.746 11.656 1 92.94 368 VAL B N 1
ATOM 6468 C CA . VAL B 1 368 ? -26.172 -5.246 12.305 1 92.94 368 VAL B CA 1
ATOM 6469 C C . VAL B 1 368 ? -26.688 -4.031 11.547 1 92.94 368 VAL B C 1
ATOM 6471 O O . VAL B 1 368 ? -27.891 -3.914 11.305 1 92.94 368 VAL B O 1
ATOM 6474 N N . GLY B 1 369 ? -25.797 -3.205 11.18 1 91.38 369 GLY B N 1
ATOM 6475 C CA . GLY B 1 369 ? -26.188 -2 10.461 1 91.38 369 GLY B CA 1
ATOM 6476 C C . GLY B 1 369 ? -26.828 -2.285 9.117 1 91.38 369 GLY B C 1
ATOM 6477 O O . GLY B 1 369 ? -27.828 -1.665 8.766 1 91.38 369 GLY B O 1
ATOM 6478 N N . CYS B 1 370 ? -26.266 -3.178 8.398 1 90.19 370 CYS B N 1
ATOM 6479 C CA . CYS B 1 370 ? -26.781 -3.537 7.082 1 90.19 370 CYS B CA 1
ATOM 6480 C C . CYS B 1 370 ? -27.922 -4.527 7.203 1 90.19 370 CYS B C 1
ATOM 6482 O O . CYS B 1 370 ? -28.672 -4.746 6.242 1 90.19 370 CYS B O 1
ATOM 6484 N N . ARG B 1 371 ? -28.094 -5.09 8.344 1 91.94 371 ARG B N 1
ATOM 6485 C CA . ARG B 1 371 ? -29.062 -6.156 8.57 1 91.94 371 ARG B CA 1
ATOM 6486 C C . ARG B 1 371 ? -28.938 -7.25 7.52 1 91.94 371 ARG B C 1
ATOM 6488 O O . ARG B 1 371 ? -29.922 -7.688 6.938 1 91.94 371 ARG B O 1
ATOM 6495 N N . ASP B 1 372 ? -27.734 -7.551 7.215 1 93.38 372 ASP B N 1
ATOM 6496 C CA . ASP B 1 372 ? -27.391 -8.562 6.23 1 93.38 372 ASP B CA 1
ATOM 6497 C C . ASP B 1 372 ? -25.969 -9.102 6.473 1 93.38 372 ASP B C 1
ATOM 6499 O O . ASP B 1 372 ? -25.266 -8.617 7.359 1 93.38 372 ASP B O 1
ATOM 6503 N N . TYR B 1 373 ? -25.703 -10.148 5.754 1 94.62 373 TYR B N 1
ATOM 6504 C CA . TYR B 1 373 ? -24.375 -10.734 5.863 1 94.62 373 TYR B CA 1
ATOM 6505 C C . TYR B 1 373 ? -23.406 -10.078 4.887 1 94.62 373 TYR B C 1
ATOM 6507 O O . TYR B 1 373 ? -23.781 -9.766 3.752 1 94.62 373 TYR B O 1
ATOM 6515 N N . VAL B 1 374 ? -22.234 -9.789 5.379 1 94.81 374 VAL B N 1
ATOM 6516 C CA . VAL B 1 374 ? -21.172 -9.18 4.57 1 94.81 374 VAL B CA 1
ATOM 6517 C C . VAL B 1 374 ? -19.969 -10.109 4.504 1 94.81 374 VAL B C 1
ATOM 6519 O O . VAL B 1 374 ? -19.578 -10.703 5.512 1 94.81 374 VAL B O 1
ATOM 6522 N N . ALA B 1 375 ? -19.359 -10.219 3.342 1 95.94 375 ALA B N 1
ATOM 6523 C CA . ALA B 1 375 ? -18.25 -11.133 3.135 1 95.94 375 ALA B CA 1
ATOM 6524 C C . ALA B 1 375 ? -16.984 -10.602 3.801 1 95.94 375 ALA B C 1
ATOM 6526 O O . ALA B 1 375 ? -16.562 -9.469 3.549 1 95.94 375 ALA B O 1
ATOM 6527 N N . VAL B 1 376 ? -16.344 -11.383 4.645 1 97.19 376 VAL B N 1
ATOM 6528 C CA . VAL B 1 376 ? -15.148 -10.969 5.359 1 97.19 376 VAL B CA 1
ATOM 6529 C C . VAL B 1 376 ? -13.953 -11.773 4.871 1 97.19 376 VAL B C 1
ATOM 6531 O O . VAL B 1 376 ? -12.805 -11.32 4.953 1 97.19 376 VAL B O 1
ATOM 6534 N N . ALA B 1 377 ? -14.18 -12.969 4.395 1 98 377 ALA B N 1
ATOM 6535 C CA . ALA B 1 377 ? -13.133 -13.883 3.93 1 98 377 ALA B CA 1
ATOM 6536 C C . ALA B 1 377 ? -13.594 -14.68 2.719 1 98 377 ALA B C 1
ATOM 6538 O O . ALA B 1 377 ? -14.797 -14.742 2.43 1 98 377 ALA B O 1
ATOM 6539 N N . SER B 1 378 ? -12.625 -15.242 2.01 1 97.94 378 SER B N 1
ATOM 6540 C CA . SER B 1 378 ? -12.938 -16.078 0.856 1 97.94 378 SER B CA 1
ATOM 6541 C C . SER B 1 378 ? -11.844 -17.125 0.618 1 97.94 378 SER B C 1
ATOM 6543 O O . SER B 1 378 ? -10.688 -16.906 0.979 1 97.94 378 SER B O 1
ATOM 6545 N N . LEU B 1 379 ? -12.203 -18.219 0.147 1 98.44 379 LEU B N 1
ATOM 6546 C CA . LEU B 1 379 ? -11.32 -19.312 -0.234 1 98.44 379 LEU B CA 1
ATOM 6547 C C . LEU B 1 379 ? -11.695 -19.859 -1.606 1 98.44 379 LEU B C 1
ATOM 6549 O O . LEU B 1 379 ? -12.859 -20.188 -1.853 1 98.44 379 LEU B O 1
ATOM 6553 N N . SER B 1 380 ? -10.711 -19.984 -2.465 1 97.88 380 SER B N 1
ATOM 6554 C CA . SER B 1 380 ? -11.023 -20.375 -3.84 1 97.88 380 SER B CA 1
ATOM 6555 C C . SER B 1 380 ? -10.172 -21.547 -4.293 1 97.88 380 SER B C 1
ATOM 6557 O O . SER B 1 380 ? -9.016 -21.672 -3.891 1 97.88 380 SER B O 1
ATOM 6559 N N . LEU B 1 381 ? -10.797 -22.359 -5.094 1 97.94 381 LEU B N 1
ATOM 6560 C CA . LEU B 1 381 ? -10.125 -23.422 -5.828 1 97.94 381 LEU B CA 1
ATOM 6561 C C . LEU B 1 381 ? -9.914 -23.031 -7.285 1 97.94 381 LEU B C 1
ATOM 6563 O O . LEU B 1 381 ? -10.859 -22.641 -7.973 1 97.94 381 LEU B O 1
ATOM 6567 N N . SER B 1 382 ? -8.648 -23.125 -7.754 1 96.25 382 SER B N 1
ATOM 6568 C CA . SER B 1 382 ? -8.383 -22.688 -9.117 1 96.25 382 SER B CA 1
ATOM 6569 C C . SER B 1 382 ? -7.832 -23.828 -9.969 1 96.25 382 SER B C 1
ATOM 6571 O O . SER B 1 382 ? -7.719 -23.703 -11.195 1 96.25 382 SER B O 1
ATOM 6573 N N . GLY B 1 383 ? -7.488 -24.969 -9.305 1 95.06 383 GLY B N 1
ATOM 6574 C CA . GLY B 1 383 ? -6.832 -26.016 -10.055 1 95.06 383 GLY B CA 1
ATOM 6575 C C . GLY B 1 383 ? -5.508 -25.594 -10.664 1 95.06 383 GLY B C 1
ATOM 6576 O O . GLY B 1 383 ? -4.695 -24.953 -9.992 1 95.06 383 GLY B O 1
ATOM 6577 N N . ASP B 1 384 ? -5.301 -26.016 -11.906 1 94.12 384 ASP B N 1
ATOM 6578 C CA . ASP B 1 384 ? -4.039 -25.672 -12.555 1 94.12 384 ASP B CA 1
ATOM 6579 C C . ASP B 1 384 ? -4.227 -24.547 -13.562 1 94.12 384 ASP B C 1
ATOM 6581 O O . ASP B 1 384 ? -3.375 -24.328 -14.43 1 94.12 384 ASP B O 1
ATOM 6585 N N . PHE B 1 385 ? -5.355 -23.797 -13.531 1 93.12 385 PHE B N 1
ATOM 6586 C CA . PHE B 1 385 ? -5.699 -22.734 -14.469 1 93.12 385 PHE B CA 1
ATOM 6587 C C . PHE B 1 385 ? -4.625 -21.656 -14.477 1 93.12 385 PHE B C 1
ATOM 6589 O O . PHE B 1 385 ? -4.113 -21.297 -15.539 1 93.12 385 PHE B O 1
ATOM 6596 N N . ILE B 1 386 ? -4.277 -21.156 -13.289 1 94.12 386 ILE B N 1
ATOM 6597 C CA . ILE B 1 386 ? -3.322 -20.062 -13.164 1 94.12 386 ILE B CA 1
ATOM 6598 C C . ILE B 1 386 ? -1.915 -20.578 -13.469 1 94.12 386 ILE B C 1
ATOM 6600 O O . ILE B 1 386 ? -1.147 -19.906 -14.172 1 94.12 386 ILE B O 1
ATOM 6604 N N . SER B 1 387 ? -1.602 -21.75 -12.961 1 94.19 387 SER B N 1
ATOM 6605 C CA . SER B 1 387 ? -0.256 -22.297 -13.125 1 94.19 387 SER B CA 1
ATOM 6606 C C . SER B 1 387 ? 0.06 -22.547 -14.594 1 94.19 387 SER B C 1
ATOM 6608 O O . SER B 1 387 ? 1.199 -22.375 -15.031 1 94.19 387 SER B O 1
ATOM 6610 N N . LYS B 1 388 ? -0.844 -22.922 -15.359 1 90.25 388 LYS B N 1
ATOM 6611 C CA . LYS B 1 388 ? -0.65 -23.125 -16.797 1 90.25 388 LYS B CA 1
ATOM 6612 C C . LYS B 1 388 ? -0.388 -21.812 -17.5 1 90.25 388 LYS B C 1
ATOM 6614 O O . LYS B 1 388 ? 0.461 -21.734 -18.391 1 90.25 388 LYS B O 1
ATOM 6619 N N . ARG B 1 389 ? -1.087 -20.875 -17.094 1 88 389 ARG B N 1
ATOM 6620 C CA . ARG B 1 389 ? -0.987 -19.578 -17.75 1 88 389 ARG B CA 1
ATOM 6621 C C . ARG B 1 389 ? 0.298 -18.859 -17.359 1 88 389 ARG B C 1
ATOM 6623 O O . ARG B 1 389 ? 0.9 -18.156 -18.172 1 88 389 ARG B O 1
ATOM 6630 N N . LEU B 1 390 ? 0.733 -19.062 -16.125 1 90.31 390 LEU B N 1
ATOM 6631 C CA . LEU B 1 390 ? 1.914 -18.359 -15.617 1 90.31 390 LEU B CA 1
ATOM 6632 C C . LEU B 1 390 ? 3.117 -19.297 -15.578 1 90.31 390 LEU B C 1
ATOM 6634 O O . LEU B 1 390 ? 4.191 -18.922 -15.109 1 90.31 390 LEU B O 1
ATOM 6638 N N . ARG B 1 391 ? 2.945 -20.5 -15.984 1 88.69 391 ARG B N 1
ATOM 6639 C CA . ARG B 1 391 ? 4.004 -21.5 -16.078 1 88.69 391 ARG B CA 1
ATOM 6640 C C . ARG B 1 391 ? 4.609 -21.766 -14.703 1 88.69 391 ARG B C 1
ATOM 6642 O O . ARG B 1 391 ? 5.828 -21.688 -14.531 1 88.69 391 ARG B O 1
ATOM 6649 N N . ILE B 1 392 ? 3.805 -22.062 -13.828 1 91.62 392 ILE B N 1
ATOM 6650 C CA . ILE B 1 392 ? 4.238 -22.469 -12.5 1 91.62 392 ILE B CA 1
ATOM 6651 C C . ILE B 1 392 ? 4.262 -24 -12.414 1 91.62 392 ILE B C 1
ATOM 6653 O O . ILE B 1 392 ? 3.211 -24.641 -12.438 1 91.62 392 ILE B O 1
ATOM 6657 N N . TYR B 1 393 ? 5.41 -24.562 -12.258 1 90.19 393 TYR B N 1
ATOM 6658 C CA . TYR B 1 393 ? 5.605 -26.016 -12.336 1 90.19 393 TYR B CA 1
ATOM 6659 C C . TYR B 1 393 ? 6.016 -26.578 -10.984 1 90.19 393 TYR B C 1
ATOM 6661 O O . TYR B 1 393 ? 6.375 -25.828 -10.07 1 90.19 393 TYR B O 1
ATOM 6669 N N . TRP B 1 394 ? 5.762 -27.859 -10.844 1 90.12 394 TRP B N 1
ATOM 6670 C CA . TRP B 1 394 ? 6.418 -28.578 -9.758 1 90.12 394 TRP B CA 1
ATOM 6671 C C . TRP B 1 394 ? 7.137 -29.812 -10.289 1 90.12 394 TRP B C 1
ATOM 6673 O O . TRP B 1 394 ? 6.691 -30.438 -11.258 1 90.12 394 TRP B O 1
ATOM 6683 N N . SER B 1 395 ? 8.359 -30.047 -9.727 1 84.38 395 SER B N 1
ATOM 6684 C CA . SER B 1 395 ? 9.211 -31.156 -10.18 1 84.38 395 SER B CA 1
ATOM 6685 C C . SER B 1 395 ? 8.82 -32.469 -9.508 1 84.38 395 SER B C 1
ATOM 6687 O O . SER B 1 395 ? 8.734 -32.531 -8.273 1 84.38 395 SER B O 1
ATOM 6689 N N . GLY B 1 396 ? 8.25 -33.406 -10.211 1 71.94 396 GLY B N 1
ATOM 6690 C CA . GLY B 1 396 ? 7.996 -34.781 -9.766 1 71.94 396 GLY B CA 1
ATOM 6691 C C . GLY B 1 396 ? 8.688 -35.812 -10.617 1 71.94 396 GLY B C 1
ATOM 6692 O O . GLY B 1 396 ? 9.625 -35.5 -11.359 1 71.94 396 GLY B O 1
ATOM 6693 N N . LYS B 1 397 ? 8.523 -37.031 -10.281 1 60.31 397 LYS B N 1
ATOM 6694 C CA . LYS B 1 397 ? 9.117 -38.156 -11.023 1 60.31 397 LYS B CA 1
ATOM 6695 C C . LYS B 1 397 ? 8.945 -37.969 -12.523 1 60.31 397 LYS B C 1
ATOM 6697 O O . LYS B 1 397 ? 9.844 -38.281 -13.305 1 60.31 397 LYS B O 1
ATOM 6702 N N . ASP B 1 398 ? 7.793 -37.531 -12.812 1 59.28 398 ASP B N 1
ATOM 6703 C CA . ASP B 1 398 ? 7.516 -37.406 -14.242 1 59.28 398 ASP B CA 1
ATOM 6704 C C . ASP B 1 398 ? 7.742 -35.969 -14.711 1 59.28 398 ASP B C 1
ATOM 6706 O O . ASP B 1 398 ? 7.969 -35.094 -13.898 1 59.28 398 ASP B O 1
ATOM 6710 N N . LYS B 1 399 ? 7.449 -35.594 -15.953 1 61.53 399 LYS B N 1
ATOM 6711 C CA . LYS B 1 399 ? 7.516 -34.375 -16.766 1 61.53 399 LYS B CA 1
ATOM 6712 C C . LYS B 1 399 ? 6.965 -33.188 -16 1 61.53 399 LYS B C 1
ATOM 6714 O O . LYS B 1 399 ? 6.363 -33.344 -14.938 1 61.53 399 LYS B O 1
ATOM 6719 N N . HIS B 1 400 ? 7.102 -32 -16.469 1 67.5 400 HIS B N 1
ATOM 6720 C CA . HIS B 1 400 ? 6.719 -30.672 -16 1 67.5 400 HIS B CA 1
ATOM 6721 C C . HIS B 1 400 ? 5.219 -30.594 -15.75 1 67.5 400 HIS B C 1
ATOM 6723 O O . HIS B 1 400 ? 4.426 -30.594 -16.688 1 67.5 400 HIS B O 1
ATOM 6729 N N . ASN B 1 401 ? 4.891 -30.766 -14.359 1 88 401 ASN B N 1
ATOM 6730 C CA . ASN B 1 401 ? 3.504 -30.688 -13.914 1 88 401 ASN B CA 1
ATOM 6731 C C . ASN B 1 401 ? 3.168 -29.312 -13.359 1 88 401 ASN B C 1
ATOM 6733 O O . ASN B 1 401 ? 4.02 -28.656 -12.758 1 88 401 ASN B O 1
ATOM 6737 N N . PHE B 1 402 ? 1.972 -28.953 -13.664 1 92.88 402 PHE B N 1
ATOM 6738 C CA . PHE B 1 402 ? 1.524 -27.641 -13.195 1 92.88 402 PHE B CA 1
ATOM 6739 C C . PHE B 1 402 ? 0.95 -27.75 -11.789 1 92.88 402 PHE B C 1
ATOM 6741 O O . PHE B 1 402 ? 0.32 -28.75 -11.438 1 92.88 402 PHE B O 1
ATOM 6748 N N . LEU B 1 403 ? 1.163 -26.75 -11.031 1 94.62 403 LEU B N 1
ATOM 6749 C CA . LEU B 1 403 ? 0.697 -26.672 -9.656 1 94.62 403 LEU B CA 1
ATOM 6750 C C . LEU B 1 403 ? -0.817 -26.5 -9.602 1 94.62 403 LEU B C 1
ATOM 6752 O O . LEU B 1 403 ? -1.387 -25.75 -10.398 1 94.62 403 LEU B O 1
ATOM 6756 N N . ASN B 1 404 ? -1.449 -27.234 -8.703 1 96.81 404 ASN B N 1
ATOM 6757 C CA . ASN B 1 404 ? -2.84 -26.969 -8.359 1 96.81 404 ASN B CA 1
ATOM 6758 C C . ASN B 1 404 ? -2.947 -26 -7.176 1 96.81 404 ASN B C 1
ATOM 6760 O O . ASN B 1 404 ? -2.365 -26.25 -6.117 1 96.81 404 ASN B O 1
ATOM 6764 N N . ILE B 1 405 ? -3.736 -24.953 -7.332 1 97.75 405 ILE B N 1
ATOM 6765 C CA . ILE B 1 405 ? -3.615 -23.828 -6.418 1 97.75 405 ILE B CA 1
ATOM 6766 C C . ILE B 1 405 ? -4.914 -23.656 -5.637 1 97.75 405 ILE B C 1
ATOM 6768 O O . ILE B 1 405 ? -6.004 -23.75 -6.203 1 97.75 405 ILE B O 1
ATOM 6772 N N . VAL B 1 406 ? -4.801 -23.516 -4.332 1 98.56 406 VAL B N 1
ATOM 6773 C CA . VAL B 1 406 ? -5.828 -23.016 -3.426 1 98.56 406 VAL B CA 1
ATOM 6774 C C . VAL B 1 406 ? -5.402 -21.656 -2.865 1 98.56 406 VAL B C 1
ATOM 6776 O O . VAL B 1 406 ? -4.25 -21.484 -2.455 1 98.56 406 VAL B O 1
ATOM 6779 N N . SER B 1 407 ? -6.238 -20.656 -2.939 1 98 407 SER B N 1
ATOM 6780 C CA . SER B 1 407 ? -5.91 -19.344 -2.412 1 98 407 SER B CA 1
ATOM 6781 C C . SER B 1 407 ? -7.117 -18.703 -1.721 1 98 407 SER B C 1
ATOM 6783 O O . SER B 1 407 ? -8.258 -19.047 -2.02 1 98 407 SER B O 1
ATOM 6785 N N . GLY B 1 408 ? -6.758 -17.859 -0.813 1 97.88 408 GLY B N 1
ATOM 6786 C CA . GLY B 1 408 ? -7.895 -17.234 -0.14 1 97.88 408 GLY B CA 1
ATOM 6787 C C . GLY B 1 408 ? -7.492 -16.125 0.81 1 97.88 408 GLY B C 1
ATOM 6788 O O . GLY B 1 408 ? -6.344 -16.062 1.254 1 97.88 408 GLY B O 1
ATOM 6789 N N . LYS B 1 409 ? -8.406 -15.289 1.038 1 97.44 409 LYS B N 1
ATOM 6790 C CA . LYS B 1 409 ? -8.328 -14.25 2.062 1 97.44 409 LYS B CA 1
ATOM 6791 C C . LYS B 1 409 ? -8.852 -14.758 3.402 1 97.44 409 LYS B C 1
ATOM 6793 O O . LYS B 1 409 ? -10.023 -15.141 3.512 1 97.44 409 LYS B O 1
ATOM 6798 N N . MET B 1 410 ? -7.984 -14.703 4.379 1 98.31 410 MET B N 1
ATOM 6799 C CA . MET B 1 410 ? -8.375 -15.18 5.703 1 98.31 410 MET B CA 1
ATOM 6800 C C . MET B 1 410 ? -9.242 -14.156 6.422 1 98.31 410 MET B C 1
ATOM 6802 O O . MET B 1 410 ? -10.117 -14.516 7.203 1 98.31 410 MET B O 1
ATOM 6806 N N . VAL B 1 411 ? -8.906 -12.922 6.152 1 98.38 411 VAL B N 1
ATOM 6807 C CA . VAL B 1 411 ? -9.656 -11.891 6.859 1 98.38 411 VAL B CA 1
ATOM 6808 C C . VAL B 1 411 ? -9.477 -10.547 6.156 1 98.38 411 VAL B C 1
ATOM 6810 O O . VAL B 1 411 ? -8.383 -10.234 5.672 1 98.38 411 VAL B O 1
ATOM 6813 N N . ASP B 1 412 ? -10.508 -9.898 5.98 1 96.5 412 ASP B N 1
ATOM 6814 C CA . ASP B 1 412 ? -10.539 -8.469 5.703 1 96.5 412 ASP B CA 1
ATOM 6815 C C . ASP B 1 412 ? -10.727 -7.66 6.988 1 96.5 412 ASP B C 1
ATOM 6817 O O . ASP B 1 412 ? -11.82 -7.648 7.559 1 96.5 412 ASP B O 1
ATOM 6821 N N . THR B 1 413 ? -9.719 -6.957 7.414 1 96.75 413 THR B N 1
ATOM 6822 C CA . THR B 1 413 ? -9.742 -6.355 8.742 1 96.75 413 THR B CA 1
ATOM 6823 C C . THR B 1 413 ? -10.789 -5.25 8.82 1 96.75 413 THR B C 1
ATOM 6825 O O . THR B 1 413 ? -11.398 -5.039 9.867 1 96.75 413 THR B O 1
ATOM 6828 N N . ASN B 1 414 ? -10.984 -4.484 7.746 1 94.19 414 ASN B N 1
ATOM 6829 C CA . ASN B 1 414 ? -12 -3.438 7.75 1 94.19 414 ASN B CA 1
ATOM 6830 C C . ASN B 1 414 ? -13.398 -4.008 7.992 1 94.19 414 ASN B C 1
ATOM 6832 O O . ASN B 1 414 ? -14.156 -3.473 8.797 1 94.19 414 ASN B O 1
ATOM 6836 N N . VAL B 1 415 ? -13.695 -5.105 7.32 1 95.19 415 VAL B N 1
ATOM 6837 C CA . VAL B 1 415 ? -15.016 -5.715 7.438 1 95.19 415 VAL B CA 1
ATOM 6838 C C . VAL B 1 415 ? -15.211 -6.258 8.852 1 95.19 415 VAL B C 1
ATOM 6840 O O . VAL B 1 415 ? -16.25 -6.016 9.484 1 95.19 415 VAL B O 1
ATOM 6843 N N . LEU B 1 416 ? -14.219 -6.953 9.32 1 97 416 LEU B N 1
ATOM 6844 C CA . LEU B 1 416 ? -14.328 -7.512 10.664 1 97 416 LEU B CA 1
ATOM 6845 C C . LEU B 1 416 ? -14.461 -6.402 11.703 1 97 416 LEU B C 1
ATOM 6847 O O . LEU B 1 416 ? -15.305 -6.484 12.594 1 97 416 LEU B O 1
ATOM 6851 N N . LEU B 1 417 ? -13.633 -5.391 11.609 1 95.75 417 LEU B N 1
ATOM 6852 C CA . LEU B 1 417 ? -13.672 -4.258 12.523 1 95.75 417 LEU B CA 1
ATOM 6853 C C . LEU B 1 417 ? -15.039 -3.586 12.5 1 95.75 417 LEU B C 1
ATOM 6855 O O . LEU B 1 417 ? -15.586 -3.234 13.547 1 95.75 417 LEU B O 1
ATOM 6859 N N . GLY B 1 418 ? -15.555 -3.381 11.281 1 94.44 418 GLY B N 1
ATOM 6860 C CA . GLY B 1 418 ? -16.891 -2.801 11.156 1 94.44 418 GLY B CA 1
ATOM 6861 C C . GLY B 1 418 ? -17.953 -3.596 11.875 1 94.44 418 GLY B C 1
ATOM 6862 O O . GLY B 1 418 ? -18.781 -3.027 12.602 1 94.44 418 GLY B O 1
ATOM 6863 N N . CYS B 1 419 ? -17.906 -4.875 11.68 1 94.88 419 CYS B N 1
ATOM 6864 C CA . CYS B 1 419 ? -18.891 -5.734 12.32 1 94.88 419 CYS B CA 1
ATOM 6865 C C . CYS B 1 419 ? -18.719 -5.734 13.836 1 94.88 419 CYS B C 1
ATOM 6867 O O . CYS B 1 419 ? -19.688 -5.797 14.578 1 94.88 419 CYS B O 1
ATOM 6869 N N . LEU B 1 420 ? -17.5 -5.664 14.336 1 95.06 420 LEU B N 1
ATOM 6870 C CA . LEU B 1 420 ? -17.234 -5.609 15.766 1 95.06 420 LEU B CA 1
ATOM 6871 C C . LEU B 1 420 ? -17.766 -4.312 16.375 1 95.06 420 LEU B C 1
ATOM 6873 O O . LEU B 1 420 ? -18.375 -4.32 17.438 1 95.06 420 LEU B O 1
ATOM 6877 N N . LEU B 1 421 ? -17.562 -3.236 15.68 1 94.25 421 LEU B N 1
ATOM 6878 C CA . LEU B 1 421 ? -18.016 -1.932 16.141 1 94.25 421 LEU B CA 1
ATOM 6879 C C . LEU B 1 421 ? -19.531 -1.899 16.266 1 94.25 421 LEU B C 1
ATOM 6881 O O . LEU B 1 421 ? -20.078 -1.274 17.172 1 94.25 421 LEU B O 1
ATOM 6885 N N . GLU B 1 422 ? -20.172 -2.625 15.406 1 94.44 422 GLU B N 1
ATOM 6886 C CA . GLU B 1 422 ? -21.641 -2.568 15.336 1 94.44 422 GLU B CA 1
ATOM 6887 C C . GLU B 1 422 ? -22.281 -3.365 16.469 1 94.44 422 GLU B C 1
ATOM 6889 O O . GLU B 1 422 ? -23.484 -3.303 16.656 1 94.44 422 GLU B O 1
ATOM 6894 N N . GLN B 1 423 ? -21.469 -4.078 17.203 1 92.06 423 GLN B N 1
ATOM 6895 C CA . GLN B 1 423 ? -22.016 -4.926 18.266 1 92.06 423 GLN B CA 1
ATOM 6896 C C . GLN B 1 423 ? -22.531 -4.086 19.422 1 92.06 423 GLN B C 1
ATOM 6898 O O . GLN B 1 423 ? -23.453 -4.5 20.141 1 92.06 423 GLN B O 1
ATOM 6903 N N . ASN B 1 424 ? -21.891 -2.965 19.672 1 90.75 424 ASN B N 1
ATOM 6904 C CA . ASN B 1 424 ? -22.25 -2.07 20.766 1 90.75 424 ASN B CA 1
ATOM 6905 C C . ASN B 1 424 ? -22.109 -0.605 20.359 1 90.75 424 ASN B C 1
ATOM 6907 O O . ASN B 1 424 ? -21.047 -0.18 19.906 1 90.75 424 ASN B O 1
ATOM 6911 N N . VAL B 1 425 ? -23.125 0.122 20.641 1 90.94 425 VAL B N 1
ATOM 6912 C CA . VAL B 1 425 ? -23.156 1.505 20.172 1 90.94 425 VAL B CA 1
ATOM 6913 C C . VAL B 1 425 ? -22.328 2.385 21.109 1 90.94 425 VAL B C 1
ATOM 6915 O O . VAL B 1 425 ? -21.797 3.416 20.703 1 90.94 425 VAL B O 1
ATOM 6918 N N . ASN B 1 426 ? -22.141 2.029 22.344 1 90.06 426 ASN B N 1
ATOM 6919 C CA . ASN B 1 426 ? -21.562 2.92 23.344 1 90.06 426 ASN B CA 1
ATOM 6920 C C . ASN B 1 426 ? -20.094 2.578 23.625 1 90.06 426 ASN B C 1
ATOM 6922 O O . ASN B 1 426 ? -19.359 3.404 24.156 1 90.06 426 ASN B O 1
ATOM 6926 N N . GLU B 1 427 ? -19.844 1.386 23.328 1 90.94 427 GLU B N 1
ATOM 6927 C CA . GLU B 1 427 ? -18.484 0.965 23.672 1 90.94 427 GLU B CA 1
ATOM 6928 C C . GLU B 1 427 ? -17.953 -0.018 22.625 1 90.94 427 GLU B C 1
ATOM 6930 O O . GLU B 1 427 ? -18.703 -0.819 22.078 1 90.94 427 GLU B O 1
ATOM 6935 N N . PHE B 1 428 ? -16.672 0.171 22.406 1 91.69 428 PHE B N 1
ATOM 6936 C CA . PHE B 1 428 ? -15.992 -0.773 21.516 1 91.69 428 PHE B CA 1
ATOM 6937 C C . PHE B 1 428 ? -15.391 -1.922 22.328 1 91.69 428 PHE B C 1
ATOM 6939 O O . PHE B 1 428 ? -14.43 -1.728 23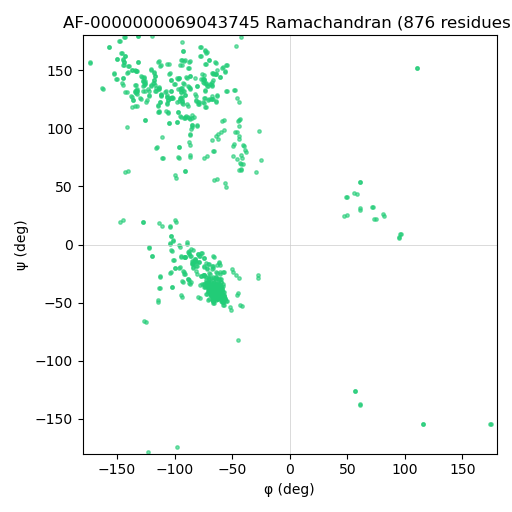.078 1 91.69 428 PHE B O 1
ATOM 6946 N N . THR B 1 429 ? -16.016 -3.098 22.172 1 87.69 429 THR B N 1
ATOM 6947 C CA . THR B 1 429 ? -15.547 -4.277 22.891 1 87.69 429 THR B CA 1
ATOM 6948 C C . THR B 1 429 ? -14.758 -5.199 21.969 1 87.69 429 THR B C 1
ATOM 6950 O O . THR B 1 429 ? -15.242 -5.578 20.891 1 87.69 429 THR B O 1
ATOM 6953 N N . VAL B 1 430 ? -13.602 -5.508 22.391 1 91.06 430 VAL B N 1
ATOM 6954 C CA . VAL B 1 430 ? -12.727 -6.391 21.625 1 91.06 430 VAL B CA 1
ATOM 6955 C C . VAL B 1 430 ? -12.891 -7.828 22.109 1 91.06 430 VAL B C 1
ATOM 6957 O O . VAL B 1 430 ? -12.906 -8.094 23.312 1 91.06 430 VAL B O 1
ATOM 6960 N N . PRO B 1 431 ? -13.07 -8.766 21.188 1 92.25 431 PRO B N 1
ATOM 6961 C CA . PRO B 1 431 ? -13.188 -10.172 21.562 1 92.25 431 PRO B CA 1
ATOM 6962 C C . PRO B 1 431 ? -12 -10.664 22.391 1 92.25 431 PRO B C 1
ATOM 6964 O O . PRO B 1 431 ? -10.875 -10.203 22.188 1 92.25 431 PRO B O 1
ATOM 6967 N N . ASP B 1 432 ? -12.219 -11.703 23.203 1 90.38 432 ASP B N 1
ATOM 6968 C CA . ASP B 1 432 ? -11.211 -12.219 24.125 1 90.38 432 ASP B CA 1
ATOM 6969 C C . ASP B 1 432 ? -10.023 -12.805 23.359 1 90.38 432 ASP B C 1
ATOM 6971 O O . ASP B 1 432 ? -8.875 -12.672 23.781 1 90.38 432 ASP B O 1
ATOM 6975 N N . CYS B 1 433 ? -10.289 -13.391 22.281 1 92.25 433 CYS B N 1
ATOM 6976 C CA . CYS B 1 433 ? -9.227 -14.047 21.531 1 92.25 433 CYS B CA 1
ATOM 6977 C C . CYS B 1 433 ? -8.25 -13.023 20.969 1 92.25 433 CYS B C 1
ATOM 6979 O O . CYS B 1 433 ? -7.113 -13.367 20.625 1 92.25 433 CYS B O 1
ATOM 6981 N N . LEU B 1 434 ? -8.688 -11.766 20.844 1 92.75 434 LEU B N 1
ATOM 6982 C CA . LEU B 1 434 ? -7.836 -10.734 20.266 1 92.75 434 LEU B CA 1
ATOM 6983 C C . LEU B 1 434 ? -7.102 -9.953 21.344 1 92.75 434 LEU B C 1
ATOM 6985 O O . LEU B 1 434 ? -6.102 -9.281 21.062 1 92.75 434 LEU B O 1
ATOM 6989 N N . LYS B 1 435 ? -7.547 -9.977 22.547 1 89.31 435 LYS B N 1
ATOM 6990 C CA . LYS B 1 435 ? -7.051 -9.141 23.641 1 89.31 435 LYS B CA 1
ATOM 6991 C C . LYS B 1 435 ? -5.582 -9.445 23.922 1 89.31 435 LYS B C 1
ATOM 6993 O O . LYS B 1 435 ? -4.82 -8.539 24.297 1 89.31 435 LYS B O 1
ATOM 6998 N N . ASN B 1 436 ? -5.152 -10.648 23.688 1 82.81 436 ASN B N 1
ATOM 6999 C CA . ASN B 1 436 ? -3.773 -11.031 23.969 1 82.81 436 ASN B CA 1
ATOM 7000 C C . ASN B 1 436 ? -2.797 -10.375 23 1 82.81 436 ASN B C 1
ATOM 7002 O O . ASN B 1 436 ? -1.595 -10.328 23.266 1 82.81 436 ASN B O 1
ATOM 7006 N N . TYR B 1 437 ? -3.344 -9.93 21.984 1 82.56 437 TYR B N 1
ATOM 7007 C CA . TYR B 1 437 ? -2.484 -9.352 20.969 1 82.56 437 TYR B CA 1
ATOM 7008 C C . TYR B 1 437 ? -2.479 -7.832 21.047 1 82.56 437 TYR B C 1
ATOM 7010 O O . TYR B 1 437 ? -1.73 -7.168 20.328 1 82.56 437 TYR B O 1
ATOM 7018 N N . MET B 1 438 ? -3.389 -7.375 21.766 1 75.5 438 MET B N 1
ATOM 7019 C CA . MET B 1 438 ? -3.469 -5.926 21.922 1 75.5 438 MET B CA 1
ATOM 7020 C C . MET B 1 438 ? -2.592 -5.449 23.078 1 75.5 438 MET B C 1
ATOM 7022 O O . MET B 1 438 ? -2.578 -6.066 24.141 1 75.5 438 MET B O 1
ATOM 7026 N N . ILE B 1 439 ? -1.47 -4.766 22.703 1 56.22 439 ILE B N 1
ATOM 7027 C CA . ILE B 1 439 ? -0.639 -4.227 23.766 1 56.22 439 ILE B CA 1
ATOM 7028 C C . ILE B 1 439 ? -1.409 -3.145 24.516 1 56.22 439 ILE B C 1
ATOM 7030 O O . ILE B 1 439 ? -1.822 -2.143 23.938 1 56.22 439 ILE B O 1
ATOM 7034 N N . VAL B 1 440 ? -2.354 -3.438 25.5 1 48.91 440 VAL B N 1
ATOM 7035 C CA . VAL B 1 440 ? -2.996 -2.428 26.328 1 48.91 440 VAL B CA 1
ATOM 7036 C C . VAL B 1 440 ? -1.978 -1.83 27.297 1 48.91 440 VAL B C 1
ATOM 7038 O O . VAL B 1 440 ? -1.141 -2.549 27.844 1 48.91 440 VAL B O 1
#

Solvent-accessible surface area (backbone atoms only — not comparable to full-atom values): 45519 Å² total; per-residue (Å²): 139,82,77,78,78,76,78,76,78,69,77,56,57,82,68,74,81,65,83,68,54,60,38,53,66,42,79,80,53,76,54,89,62,75,52,82,51,77,50,57,78,62,56,70,71,58,52,68,45,49,68,62,46,50,51,51,36,53,57,48,39,53,85,72,67,59,65,61,33,55,61,43,40,57,53,40,52,51,50,51,51,48,48,55,50,46,51,53,49,52,50,50,51,55,53,48,61,71,68,50,60,84,84,46,57,69,61,51,50,51,51,49,50,51,49,49,52,49,51,53,49,48,53,54,48,51,58,50,45,26,53,40,33,58,60,23,52,48,56,55,61,67,57,57,46,65,73,42,89,82,42,26,78,73,56,64,42,79,76,44,78,46,80,38,78,63,78,68,54,35,90,81,33,52,38,35,62,62,34,28,42,75,72,63,28,38,46,64,86,46,64,41,44,56,34,31,22,40,70,52,27,42,45,48,53,8,53,54,50,51,55,46,50,57,40,51,77,67,68,34,41,41,34,37,46,39,38,64,40,48,40,38,44,37,38,30,49,47,43,70,65,81,38,64,60,58,28,44,46,39,63,88,63,62,31,27,41,43,17,19,23,37,68,58,31,55,45,56,71,40,46,69,32,71,41,59,51,86,57,57,63,36,41,37,32,18,66,33,38,31,39,36,57,69,46,94,53,75,37,55,79,19,29,28,58,38,45,26,35,18,39,42,33,35,24,80,36,64,65,57,28,49,51,50,49,54,53,48,50,52,51,51,50,55,56,49,56,57,57,27,55,38,33,35,34,27,33,45,15,44,62,74,51,55,42,36,36,23,33,42,39,31,35,24,35,53,26,54,42,73,71,40,72,40,75,32,25,35,39,34,37,32,42,43,53,42,21,29,31,35,40,22,29,31,47,56,97,58,75,92,34,47,27,9,36,30,38,30,36,71,36,31,44,36,37,49,51,34,38,46,37,23,32,24,63,86,50,83,67,76,43,73,74,37,52,82,55,36,89,123,139,84,77,79,80,74,80,76,77,70,76,55,56,80,67,74,82,64,85,67,54,56,38,51,67,43,80,79,52,75,56,89,63,77,49,82,51,76,48,57,79,62,58,68,70,60,53,67,46,50,67,62,46,51,52,51,36,53,57,48,37,50,83,73,65,60,65,61,33,55,60,44,40,57,52,41,51,50,51,51,50,49,49,53,50,47,51,51,49,52,51,50,50,56,53,49,61,71,68,50,62,84,84,46,57,68,61,51,51,51,51,50,50,52,49,50,50,49,50,53,49,48,54,54,47,50,56,49,45,28,54,39,34,58,61,23,51,49,55,56,60,66,58,57,45,65,73,40,90,81,42,27,78,71,57,65,42,79,75,45,78,45,81,39,77,63,79,67,55,35,91,81,32,52,38,34,62,62,34,28,41,75,72,64,28,39,46,65,88,46,64,40,42,56,35,32,22,40,70,52,27,44,46,48,54,9,51,53,49,50,55,48,52,58,39,50,74,68,68,33,41,42,32,36,46,40,38,64,39,49,41,38,45,39,39,31,48,46,44,71,66,81,39,65,63,59,28,44,44,39,64,89,61,62,30,26,41,43,17,19,24,36,68,58,30,54,46,57,72,40,45,69,33,69,40,57,52,87,58,56,64,38,41,36,32,18,66,33,40,31,39,37,38,79,47,96,53,74,37,57,81,20,29,31,61,37,45,25,34,19,37,41,34,36,24,80,37,64,66,57,28,50,52,51,49,54,52,47,51,51,52,51,50,55,54,48,57,60,58,27,55,36,32,34,33,28,32,45,15,41,62,73,51,55,41,36,36,22,34,41,40,30,35,26,34,53,26,54,40,75,69,41,72,42,77,32,27,36,40,33,36,32,41,44,53,43,19,29,31,35,40,21,29,32,47,55,98,57,74,92,35,48,27,8,35,29,38,30,38,73,34,32,44,37,37,50,50,35,40,46,37,23,32,26,63,88,48,83,68,75,42,74,74,37,52,81,55,36,89,125

Nearest PDB structures (foldseek):
  6he3-assembly1_A  TM=8.474E-01  e=7.747E-26  Pseudomonas aeruginosa
  3vbb-assembly2_D  TM=8.105E-01  e=2.111E-26  Homo sapiens
  6r1o-assembly1_A-2  TM=8.515E-01  e=2.025E-25  Escherichia coli
  6he1-assembly1_A  TM=8.270E-01  e=1.942E-24  Pseudomonas aeruginosa
  8p1z-assembly1_AAA-2  TM=8.001E-01  e=1.836E-24  Arabidopsis thaliana

pLDDT: mean 83.89, std 16.11, range [21.2, 98.56]

InterPro domains:
  IPR002314 Aminoacyl-tRNA synthetase, class II (G/ P/ S/T) [PF00587] (266-424)
  IPR002317 Serine-tRNA ligase, type1 [PIRSF001529] (42-438)
  IPR002317 Serine-tRNA ligase, type1 [PTHR11778] (42-438)
  IPR010978 Class I and II aminoacyl-tRNA synthetase, tRNA-binding arm [SSF46589] (41-152)
  IPR042103 Serine-tRNA synthetase, type1, N-terminal domain superfamily [G3DSA:1.10.287.40] (41-144)
  IPR045864 Class II Aminoacyl-tRNA synthetase/Biotinyl protein ligase (BPL) and lipoyl protein ligase (LPL) [G3DSA:3.30.930.10] (145-440)
  IPR045864 Class II Aminoacyl-tRNA synthetase/Biotinyl protein ligase (BPL) and lipoyl protein ligase (LPL) [SSF55681] (159-439)

Foldseek 3Di:
DPPDPPPPPLPQPPPPDCLDALCDDQDPPPPVNCSPHNFQQPVVVVCPCVVQLVLLCVLQRHDADVVQLVVLVVVLVVLVVLLVVLVVVLVVLVVVCVVDDPPPVVVNVVSVVVNVVSVVVNVVSSVVNSVSCSRHVSSSLLRFFAADPPFASPAKAFDDWDAFPAFFAQPVLDFLVLLCVVVVQWDDPDQARIDGDDPLVLLLQLVLVLVVVLLVVVVADEDAFDQKAALNLCSLLNHDLPPCQAFPDDPPDNITRAKRQDPSRVLRVQFQHAAEPVCPFHKYKYWIKGAGPDDPDGFLLRHRMFIFMKMKTWHQFDVVLVVVLVVVVVVLCVSVVQQRFTKTKIKGHSNPDRRQFNTKIFIWTQRSNVNDTGTFKMKGWRAQSSCSSRVRFYDDPDPTGGIGMIMMISGTSSRVSRRQSSRHSNDRDGGPSSVVSRPD/DPPDPPDPPLPQPPPPDCLDALCDDQPPRPPVNCSPHNFQQPVVVVCPCVVQLVLLCVLQRHDADVVQLVVLVVVLVVLVVLLVVLVVVLVVLVVVCVVDDPPPVVVNVVSVVVNVVSVVVNVVSSVVNSVSCSRHVSSSLLRFFAADPPFASPDKAFDDWDAFPAFFAQPVLDFLVLLCVVVVQWDDPDQARIDGDDPLVLLLQLVLVLVVVLLVVVVADEDAFDQKAALNLCSLLNHDLPPCQFFPDDPPDNITRAKRQDPSRVLRVQFQHAAEPVCPFHKYKYWIKGAGHADPDGFLLGHRMFIFMKMKTWHQFDVVLVVVLVVVVVVLCVSVVQQRFTKTKIKHHSNPDRRQFNTKIFIWGQRSNVNDTGTFKMKGWRAQSSCSSRVRFYDDPDDTGGIGMIMMISGTSSRVSRRQSSRHSNDRDGGPSSVVSRPD